Protein 8RTV (pdb70)

B-factor: mean 34.81, std 11.02, range [18.08, 108.69]

Secondary structure (DSSP, 8-state):
---EEE--GGG---HHHHHHHHHHT-SEEEEEETTTEEEEEE-SHHHHHHHHH-TTTEE-SGGG-HHHHTT-S-TT-HHHHHT-S-SGGG--THHHHHHHHHHHGGGSHHHHHHHHHHHHHHHHHHHHHHHT--S-EEHIIIIITHHHHHHHHHHHT--GGGHHHHHHHHHHHHHS--TTHHHHHHHHHHHHHHHHHHS--SSHHHHHHHHHHH-TTT--HHHHHHHHHHHHHHHSHHHHHHHHHHHHHHHTSHHHHHHHHTTSS-HHHHHHHHHHHT-SB--EEEEEESS-EEETTEEEPTT-EEEE-HHHHTT-TTTSSSTTS--TTSS-----TT--GGGS-TTHHHHHHHHHHHHHHHHHH-TT-EE-S--PBPS-SSB--BS--EEES--/---EEE--GGG---HHHHHHHHHHT-SEEEEEETTTEEEEEE-SHHHHHHHHH-TTTEE-SGGG-HHHHTTSS-TTSHHHHHT-S-SGGG--THHHHHHHHHHGGGGSHHHHHHTHHHHHHHHHHHHHHHHT--SEEEHIIIIITHHHHHHHHHHHT--GGGHHHHHHHHHHHHHS--TTHHHHHHHHHHHHHHHHHHS--SSHHHHHHHHHHH-TTTS-HHHHHHHHHHHHHHHSHHHHHHHHHHHHHHHTSHHHHHHHHTTSS-HHHHHHHHHHHT-SB--EEEEEESS-EEETTEEEPTT-EEEE-HHHHTT-TTTSSSTTS--TTSS----STT--GGGS-TTHHHHHHHHHHHHHHHHHH-TT-EE-S--PBPS-SSB--BS--EEES--

Structure (mmCIF, N/CA/C/O backbone):
data_8RTV
#
_entry.id   8RTV
#
_cell.length_a   62.334
_cell.length_b   97.176
_cell.length_c   135.688
_cell.angle_alpha   90
_cell.angle_beta   90
_cell.angle_gamma   90
#
_symmetry.space_group_name_H-M   'P 21 21 21'
#
loop_
_entity.id
_entity.type
_entity.pdbx_description
1 polymer 'Cytochrome P450-family protein'
2 non-polymer 'PROTOPORPHYRIN IX CONTAINING FE'
3 non-polymer 4-PHENYL-1H-IMIDAZOLE
4 water water
#
loop_
_atom_site.group_PDB
_atom_site.id
_atom_site.type_symbol
_atom_site.label_atom_id
_atom_site.label_alt_id
_atom_site.label_comp_id
_atom_site.label_asym_id
_atom_site.label_entity_id
_atom_site.label_seq_id
_atom_site.pdbx_PDB_ins_code
_atom_site.Cartn_x
_atom_site.Cartn_y
_atom_site.Cartn_z
_atom_site.occupancy
_atom_site.B_iso_or_equiv
_atom_site.auth_seq_id
_atom_site.auth_comp_id
_atom_site.auth_asym_id
_atom_site.auth_atom_id
_atom_site.pdbx_PDB_model_num
ATOM 1 N N . ARG A 1 1 ? -13.77 28.394 -30.747 1 52.961 1 ARG A N 1
ATOM 2 C CA . ARG A 1 1 ? -13.052 28.33 -29.443 1 57.217 1 ARG A CA 1
ATOM 3 C C . ARG A 1 1 ? -13.299 26.986 -28.753 1 51.97 1 ARG A C 1
ATOM 4 O O . ARG A 1 1 ? -14.445 26.603 -28.543 1 46.021 1 ARG A O 1
ATOM 27 N N . PRO A 1 2 ? -12.243 26.271 -28.293 1 43.027 2 PRO A N 1
ATOM 28 C CA . PRO A 1 2 ? -12.41 24.954 -27.668 1 40.167 2 PRO A CA 1
ATOM 29 C C . PRO A 1 2 ? -13.089 25.056 -26.31 1 37.559 2 PRO A C 1
ATOM 30 O O . PRO A 1 2 ? -12.989 26.092 -25.656 1 36.847 2 PRO A O 1
ATOM 41 N N . HIS A 1 3 ? -13.732 23.953 -25.904 1 38.064 3 HIS A N 1
ATOM 42 C CA . HIS A 1 3 ? -14.276 23.778 -24.57 1 37.821 3 HIS A CA 1
ATOM 43 C C . HIS A 1 3 ? -13.111 23.534 -23.615 1 42.294 3 HIS A C 1
ATOM 44 O O . HIS A 1 3 ? -11.991 23.273 -24.069 1 42.468 3 HIS A O 1
ATOM 59 N N . THR A 1 4 ? -13.374 23.586 -22.299 1 38.635 4 THR A N 1
ATOM 60 C CA . THR A 1 4 ? -12.359 23.228 -21.321 1 40.991 4 THR A CA 1
ATOM 61 C C . THR A 1 4 ? -12.892 22.138 -20.398 1 39.164 4 THR A C 1
ATOM 62 O O . THR A 1 4 ? -14.046 22.155 -19.984 1 38.103 4 THR A O 1
ATOM 73 N N . VAL A 1 5 ? -12.017 21.177 -20.091 1 39.732 5 VAL A N 1
ATOM 74 C CA . VAL A 1 5 ? -12.311 20.16 -19.096 1 37.014 5 VAL A CA 1
ATOM 75 C C . VAL A 1 5 ? -11.343 20.341 -17.938 1 38.447 5 VAL A C 1
ATOM 76 O O . VAL A 1 5 ? -10.145 20.197 -18.153 1 38.761 5 VAL A O 1
ATOM 89 N N . TYR A 1 6 ? -11.878 20.613 -16.732 1 39.777 6 TYR A N 1
ATOM 90 C CA . TYR A 1 6 ? -11.079 20.727 -15.522 1 40.914 6 TYR A CA 1
ATOM 91 C C . TYR A 1 6 ? -10.928 19.371 -14.845 1 35.127 6 TYR A C 1
ATOM 92 O O . TYR A 1 6 ? -11.91 18.741 -14.474 1 36.789 6 TYR A O 1
ATOM 110 N N . LEU A 1 7 ? -9.689 18.951 -14.628 1 34.115 7 LEU A N 1
ATOM 111 C CA . LEU A 1 7 ? -9.437 17.668 -13.985 1 43.099 7 LEU A CA 1
ATOM 112 C C . LEU A 1 7 ? -8.662 17.89 -12.69 1 48.271 7 LEU A C 1
ATOM 113 O O . LEU A 1 7 ? -7.688 18.65 -12.674 1 47.438 7 LEU A O 1
ATOM 129 N N . ASP A 1 8 ? -9.076 17.189 -11.623 1 45.666 8 ASP A N 1
ATOM 130 C CA . ASP A 1 8 ? -8.352 17.2 -10.36 1 49.286 8 ASP A CA 1
ATOM 131 C C . ASP A 1 8 ? -8.48 15.816 -9.717 1 53.689 8 ASP A C 1
ATOM 132 O O . ASP A 1 8 ? -9.461 15.558 -9.022 1 47.975 8 ASP A O 1
ATOM 141 N N . PRO A 1 9 ? -7.489 14.905 -9.889 1 51.98 9 PRO A N 1
ATOM 142 C CA . PRO A 1 9 ? -7.594 13.539 -9.352 1 50.056 9 PRO A CA 1
ATOM 143 C C . PRO A 1 9 ? -7.652 13.428 -7.825 1 52.451 9 PRO A C 1
ATOM 144 O O . PRO A 1 9 ? -8.156 12.432 -7.299 1 42.753 9 PRO A O 1
ATOM 155 N N . ALA A 1 10 ? -7.15 14.466 -7.127 1 54.726 10 ALA A N 1
ATOM 156 C CA . ALA A 1 10 ? -7.244 14.553 -5.682 1 51.706 10 ALA A CA 1
ATOM 157 C C . ALA A 1 10 ? -8.712 14.638 -5.247 1 51.879 10 ALA A C 1
ATOM 158 O O . ALA A 1 10 ? -9.054 14.109 -4.199 1 54.601 10 ALA A O 1
ATOM 165 N N . LYS A 1 11 ? -9.596 15.244 -6.057 1 51.421 11 LYS A N 1
ATOM 166 C CA . LYS A 1 11 ? -11.028 15.234 -5.769 1 56.735 11 LYS A CA 1
ATOM 167 C C . LYS A 1 11 ? -11.745 14.014 -6.366 1 52.764 11 LYS A C 1
ATOM 168 O O . LYS A 1 11 ? -12.938 14.105 -6.623 1 61.1 11 LYS A O 1
ATOM 187 N N . GLY A 1 12 ? -11.059 12.876 -6.538 1 42.748 12 GLY A N 1
ATOM 188 C CA . GLY A 1 12 ? -11.699 11.621 -6.889 1 40.659 12 GLY A CA 1
ATOM 189 C C . GLY A 1 12 ? -11.736 11.425 -8.402 1 42.903 12 GLY A C 1
ATOM 190 O O . GLY A 1 12 ? -12.2 12.3 -9.122 1 53.73 12 GLY A O 1
ATOM 194 N N . VAL A 1 13 ? -11.279 10.254 -8.87 1 36.288 13 VAL A N 1
ATOM 195 C CA . VAL A 1 13 ? -11.176 9.961 -10.288 1 35.731 13 VAL A CA 1
ATOM 196 C C . VAL A 1 13 ? -12.389 9.125 -10.716 1 33.964 13 VAL A C 1
ATOM 197 O O . VAL A 1 13 ? -12.841 8.249 -9.979 1 31.764 13 VAL A O 1
ATOM 210 N N . ASP A 1 14 ? -12.926 9.459 -11.897 1 27.761 14 ASP A N 1
ATOM 211 C CA . ASP A 1 14 ? -13.988 8.717 -12.545 1 30.121 14 ASP A CA 1
ATOM 212 C C . ASP A 1 14 ? -13.685 8.643 -14.042 1 27.123 14 ASP A C 1
ATOM 213 O O . ASP A 1 14 ? -14.141 9.473 -14.841 1 23.337 14 ASP A O 1
ATOM 222 N N . ILE A 1 15 ? -12.925 7.607 -14.413 1 23.257 15 ILE A N 1
ATOM 223 C CA . ILE A 1 15 ? -12.515 7.44 -15.801 1 25.532 15 ILE A CA 1
ATOM 224 C C . ILE A 1 15 ? -13.727 7.376 -16.741 1 24.816 15 ILE A C 1
ATOM 225 O O . ILE A 1 15 ? -13.722 8.07 -17.739 1 23.388 15 ILE A O 1
ATOM 241 N N . PRO A 1 16 ? -14.784 6.557 -16.494 1 24.077 16 PRO A N 1
ATOM 242 C CA . PRO A 1 16 ? -15.951 6.538 -17.374 1 24.164 16 PRO A CA 1
ATOM 243 C C . PRO A 1 16 ? -16.515 7.918 -17.678 1 25.782 16 PRO A C 1
ATOM 244 O O . PRO A 1 16 ? -16.743 8.226 -18.867 1 23.764 16 PRO A O 1
ATOM 255 N N . ALA A 1 17 ? -16.707 8.736 -16.619 1 24.732 17 ALA A N 1
ATOM 256 C CA . ALA A 1 17 ? -17.201 10.1 -16.787 1 26.071 17 ALA A CA 1
ATOM 257 C C . ALA A 1 17 ? -16.185 10.946 -17.576 1 27.483 17 ALA A C 1
ATOM 258 O O . ALA A 1 17 ? -16.529 11.729 -18.478 1 23.326 17 ALA A O 1
ATOM 265 N N . GLN A 1 18 ? -14.909 10.775 -17.233 1 25.573 18 GLN A N 1
ATOM 266 C CA . GLN A 1 18 ? -13.843 11.583 -17.808 1 26.387 18 GLN A CA 1
ATOM 267 C C . GLN A 1 18 ? -13.773 11.32 -19.313 1 28.437 18 GLN A C 1
ATOM 268 O O . GLN A 1 18 ? -13.66 12.261 -20.105 1 27.064 18 GLN A O 1
ATOM 282 N N . ARG A 1 19 ? -13.876 10.028 -19.702 1 30.68 19 ARG A N 1
ATOM 283 C CA . ARG A 1 19 ? -13.826 9.659 -21.101 1 29.212 19 ARG A CA 1
ATOM 284 C C . ARG A 1 19 ? -15.01 10.268 -21.837 1 28.895 19 ARG A C 1
ATOM 285 O O . ARG A 1 19 ? -14.835 10.749 -22.936 1 30.314 19 ARG A O 1
ATOM 306 N N . ARG A 1 20 ? -16.21 10.182 -21.263 1 31.991 20 ARG A N 1
ATOM 307 C CA . ARG A 1 20 ? -17.402 10.748 -21.873 1 32.184 20 ARG A CA 1
ATOM 308 C C . ARG A 1 20 ? -17.218 12.249 -22.085 1 34.544 20 ARG A C 1
ATOM 309 O O . ARG A 1 20 ? -17.513 12.753 -23.171 1 31.009 20 ARG A O 1
ATOM 330 N N . GLU A 1 21 ? -16.75 12.973 -21.057 1 32.984 21 GLU A N 1
ATOM 331 C CA . GLU A 1 21 ? -16.616 14.418 -21.166 1 35.549 21 GLU A CA 1
ATOM 332 C C . GLU A 1 21 ? -15.605 14.802 -22.264 1 30.362 21 GLU A C 1
ATOM 333 O O . GLU A 1 21 ? -15.849 15.713 -23.055 1 28.941 21 GLU A O 1
ATOM 345 N N . LEU A 1 22 ? -14.457 14.128 -22.272 1 25.992 22 LEU A N 1
ATOM 346 C CA . LEU A 1 22 ? -13.391 14.399 -23.229 1 28.491 22 LEU A CA 1
ATOM 347 C C . LEU A 1 22 ? -13.884 14.164 -24.659 1 27.886 22 LEU A C 1
ATOM 348 O O . LEU A 1 22 ? -13.64 14.993 -25.54 1 25.831 22 LEU A O 1
ATOM 364 N N . LEU A 1 23 ? -14.612 13.045 -24.873 1 26.221 23 LEU A N 1
ATOM 365 C CA . LEU A 1 23 ? -15.115 12.714 -26.192 1 28.75 23 LEU A CA 1
ATOM 366 C C . LEU A 1 23 ? -16.165 13.742 -26.617 1 31.683 23 LEU A C 1
ATOM 367 O O . LEU A 1 23 ? -16.081 14.31 -27.709 1 31.273 23 LEU A O 1
ATOM 383 N N . ASP A 1 24 ? -17.149 13.972 -25.735 1 34.131 24 ASP A N 1
ATOM 384 C CA . ASP A 1 24 ? -18.271 14.848 -26.022 1 34.907 24 ASP A CA 1
ATOM 385 C C . ASP A 1 24 ? -17.787 16.253 -26.363 1 35.699 24 ASP A C 1
ATOM 386 O O . ASP A 1 24 ? -18.375 16.879 -27.239 1 38.997 24 ASP A O 1
ATOM 395 N N . LYS A 1 25 ? -16.71 16.741 -25.74 1 31.745 25 LYS A N 1
ATOM 396 C CA . LYS A 1 25 ? -16.341 18.135 -25.96 1 34.364 25 LYS A CA 1
ATOM 397 C C . LYS A 1 25 ? -15.587 18.369 -27.278 1 42.514 25 LYS A C 1
ATOM 398 O O . LYS A 1 25 ? -14.665 19.167 -27.303 1 38.22 25 LYS A O 1
ATOM 417 N N . GLY A 1 26 ? -16.15 17.837 -28.392 1 57.044 26 GLY A N 1
ATOM 418 C CA . GLY A 1 26 ? -15.611 17.908 -29.752 1 42.532 26 GLY A CA 1
ATOM 419 C C . GLY A 1 26 ? -14.268 17.209 -29.747 1 42.212 26 GLY A C 1
ATOM 420 O O . GLY A 1 26 ? -13.796 16.845 -28.659 1 44.937 26 GLY A O 1
ATOM 424 N N . PRO A 1 27 ? -13.633 17.008 -30.917 1 36.614 27 PRO A N 1
ATOM 425 C CA . PRO A 1 27 ? -12.343 16.309 -30.977 1 35.928 27 PRO A CA 1
ATOM 426 C C . PRO A 1 27 ? -11.165 17.066 -30.354 1 31.227 27 PRO A C 1
ATOM 427 O O . PRO A 1 27 ? -10.19 16.448 -29.893 1 32.116 27 PRO A O 1
ATOM 438 N N . VAL A 1 28 ? -11.238 18.4 -30.378 1 26.682 28 VAL A N 1
ATOM 439 C CA . VAL A 1 28 ? -10.137 19.224 -29.885 1 30.947 28 VAL A CA 1
ATOM 440 C C . VAL A 1 28 ? -10.639 19.968 -28.658 1 28.771 28 VAL A C 1
ATOM 441 O O . VAL A 1 28 ? -11.554 20.766 -28.774 1 31.414 28 VAL A O 1
ATOM 454 N N . VAL A 1 29 ? -10.037 19.704 -27.5 1 27.577 29 VAL A N 1
ATOM 455 C CA . VAL A 1 29 ? -10.501 20.302 -26.262 1 32.982 29 VAL A CA 1
ATOM 456 C C . VAL A 1 29 ? -9.301 20.771 -25.443 1 30.388 29 VAL A C 1
ATOM 457 O O . VAL A 1 29 ? -8.18 20.277 -25.597 1 35.338 29 VAL A O 1
ATOM 470 N N . ARG A 1 30 ? -9.546 21.733 -24.554 1 30.239 30 ARG A N 1
ATOM 471 C CA . ARG A 1 30 ? -8.54 22.141 -23.578 1 30.373 30 ARG A CA 1
ATOM 472 C C . ARG A 1 30 ? -8.743 21.337 -22.283 1 28.851 30 ARG A C 1
ATOM 473 O O . ARG A 1 30 ? -9.877 21.091 -21.851 1 28.831 30 ARG A O 1
ATOM 494 N N . VAL A 1 31 ? -7.629 20.912 -21.685 1 26.955 31 VAL A N 1
ATOM 495 C CA . VAL A 1 31 ? -7.663 20.227 -20.4 1 29.806 31 VAL A CA 1
ATOM 496 C C . VAL A 1 31 ? -6.834 21.024 -19.384 1 32.767 31 VAL A C 1
ATOM 497 O O . VAL A 1 31 ? -5.632 21.171 -19.592 1 28.393 31 VAL A O 1
ATOM 510 N N . ALA A 1 32 ? -7.477 21.514 -18.303 1 32.307 32 ALA A N 1
ATOM 511 C CA . ALA A 1 32 ? -6.83 22.237 -17.208 1 31.589 32 ALA A CA 1
ATOM 512 C C . ALA A 1 32 ? -6.636 21.34 -15.982 1 34.79 32 ALA A C 1
ATOM 513 O O . ALA A 1 32 ? -7.552 20.649 -15.54 1 33.429 32 ALA A O 1
ATOM 520 N N . PHE A 1 33 ? -5.42 21.361 -15.432 1 31.005 33 PHE A N 1
ATOM 521 C CA . PHE A 1 33 ? -5.09 20.659 -14.209 1 30.731 33 PHE A CA 1
ATOM 522 C C . PHE A 1 33 ? -4.903 21.677 -13.082 1 35.493 33 PHE A C 1
ATOM 523 O O . PHE A 1 33 ? -4.779 22.868 -13.353 1 35.726 33 PHE A O 1
ATOM 540 N N . PRO A 1 34 ? -4.854 21.245 -11.799 1 36.731 34 PRO A N 1
ATOM 541 C CA . PRO A 1 34 ? -4.516 22.148 -10.697 1 44.086 34 PRO A CA 1
ATOM 542 C C . PRO A 1 34 ? -3.1 22.703 -10.849 1 42.706 34 PRO A C 1
ATOM 543 O O . PRO A 1 34 ? -2.195 22.043 -11.386 1 35.714 34 PRO A O 1
ATOM 554 N N . GLY A 1 35 ? -2.92 23.892 -10.276 1 42.031 35 GLY A N 1
ATOM 555 C CA . GLY A 1 35 ? -1.72 24.668 -10.483 1 38.73 35 GLY A CA 1
ATOM 556 C C . GLY A 1 35 ? -1.862 25.348 -11.83 1 43.817 35 GLY A C 1
ATOM 557 O O . GLY A 1 35 ? -2.972 25.576 -12.303 1 49.522 35 GLY A O 1
ATOM 561 N N . ASN A 1 36 ? -0.736 25.663 -12.447 1 44.33 36 ASN A N 1
ATOM 562 C CA . ASN A 1 36 ? -0.767 26.454 -13.658 1 48.439 36 ASN A CA 1
ATOM 563 C C . ASN A 1 36 ? -0.42 25.524 -14.827 1 51.601 36 ASN A C 1
ATOM 564 O O . ASN A 1 36 ? 0.751 25.45 -15.241 1 52.166 36 ASN A O 1
ATOM 575 N N . LEU A 1 37 ? -1.441 24.813 -15.337 1 41.47 37 LEU A N 1
ATOM 576 C CA . LEU A 1 37 ? -1.241 23.951 -16.49 1 35.992 37 LEU A CA 1
ATOM 577 C C . LEU A 1 37 ? -2.565 23.734 -17.209 1 32.887 37 LEU A C 1
ATOM 578 O O . LEU A 1 37 ? -3.489 23.119 -16.678 1 35.778 37 LEU A O 1
ATOM 594 N N . GLU A 1 38 ? -2.628 24.265 -18.432 1 33.352 38 GLU A N 1
ATOM 595 C CA . GLU A 1 38 ? -3.707 23.974 -19.352 1 33.773 38 GLU A CA 1
ATOM 596 C C . GLU A 1 38 ? -3.1 23.6 -20.7 1 31.028 38 GLU A C 1
ATOM 597 O O . GLU A 1 38 ? -2.177 24.251 -21.175 1 31.361 38 GLU A O 1
ATOM 609 N N . VAL A 1 39 ? -3.646 22.552 -21.33 1 31.404 39 VAL A N 1
ATOM 610 C CA . VAL A 1 39 ? -3.063 21.997 -22.546 1 26.527 39 VAL A CA 1
ATOM 611 C C . VAL A 1 39 ? -4.198 21.574 -23.463 1 25.276 39 VAL A C 1
ATOM 612 O O . VAL A 1 39 ? -5.354 21.814 -23.161 1 25.926 39 VAL A O 1
ATOM 625 N N . TRP A 1 40 ? -3.851 20.943 -24.589 1 26.47 40 TRP A N 1
ATOM 626 C CA . TRP A 1 40 ? -4.861 20.431 -25.492 1 27.162 40 TRP A CA 1
ATOM 627 C C . TRP A 1 40 ? -5.023 18.929 -25.296 1 25.192 40 TRP A C 1
ATOM 628 O O . TRP A 1 40 ? -4.164 18.294 -24.694 1 23.395 40 TRP A O 1
ATOM 649 N N . ALA A 1 41 ? -6.119 18.384 -25.838 1 27.444 41 ALA A N 1
ATOM 650 C CA . ALA A 1 41 ? -6.282 16.952 -25.997 1 26.39 41 ALA A CA 1
ATOM 651 C C . ALA A 1 41 ? -7.027 16.686 -27.302 1 26.68 41 ALA A C 1
ATOM 652 O O . ALA A 1 41 ? -7.914 17.459 -27.69 1 25.15 41 ALA A O 1
ATOM 659 N N . LEU A 1 42 ? -6.606 15.62 -27.999 1 26.84 42 LEU A N 1
ATOM 660 C CA . LEU A 1 42 ? -7.341 15.076 -29.136 1 27.564 42 LEU A CA 1
ATOM 661 C C . LEU A 1 42 ? -8.052 13.792 -28.7 1 24.706 42 LEU A C 1
ATOM 662 O O . LEU A 1 42 ? -7.408 12.876 -28.177 1 22.879 42 LEU A O 1
ATOM 678 N N . THR A 1 43 ? -9.374 13.725 -28.886 1 26.346 43 THR A N 1
ATOM 679 C CA . THR A 1 43 ? -10.187 12.759 -28.146 1 25.308 43 THR A CA 1
ATOM 680 C C . THR A 1 43 ? -11.17 11.978 -29.029 1 28.052 43 THR A C 1
ATOM 681 O O . THR A 1 43 ? -11.957 11.196 -28.475 1 29.01 43 THR A O 1
ATOM 692 N N . HIS A 1 44 ? -11.169 12.207 -30.353 1 26.26 44 HIS A N 1
ATOM 693 C CA . HIS A 1 44 ? -11.91 11.389 -31.316 1 25.52 44 HIS A CA 1
ATOM 694 C C . HIS A 1 44 ? -10.933 10.512 -32.096 1 27.072 44 HIS A C 1
ATOM 695 O O . HIS A 1 44 ? -9.785 10.897 -32.351 1 31.154 44 HIS A O 1
ATOM 710 N N . ASP A 1 45 ? -11.423 9.359 -32.55 1 27.435 45 ASP A N 1
ATOM 711 C CA . ASP A 1 45 ? -10.611 8.338 -33.211 1 26.269 45 ASP A CA 1
ATOM 712 C C . ASP A 1 45 ? -9.91 8.885 -34.46 1 24.753 45 ASP A C 1
ATOM 713 O O . ASP A 1 45 ? -8.697 8.705 -34.607 1 23.412 45 ASP A O 1
ATOM 722 N N . ALA A 1 46 ? -10.675 9.51 -35.378 1 24.726 46 ALA A N 1
ATOM 723 C CA . ALA A 1 46 ? -10.129 9.846 -36.694 1 29.201 46 ALA A CA 1
ATOM 724 C C . ALA A 1 46 ? -9.031 10.925 -36.595 1 28.268 46 ALA A C 1
ATOM 725 O O . ALA A 1 46 ? -7.908 10.724 -37.089 1 23.378 46 ALA A O 1
ATOM 732 N N . PRO A 1 47 ? -9.276 12.104 -35.968 1 26.494 47 PRO A N 1
ATOM 733 C CA . PRO A 1 47 ? -8.201 13.094 -35.803 1 29.592 47 PRO A CA 1
ATOM 734 C C . PRO A 1 47 ? -7.009 12.589 -34.978 1 28.575 47 PRO A C 1
ATOM 735 O O . PRO A 1 47 ? -5.856 12.912 -35.283 1 26.041 47 PRO A O 1
ATOM 746 N N . LEU A 1 48 ? -7.284 11.743 -33.974 1 23.322 48 LEU A N 1
ATOM 747 C CA . LEU A 1 48 ? -6.213 11.224 -33.133 1 24.041 48 LEU A CA 1
ATOM 748 C C . LEU A 1 48 ? -5.327 10.289 -33.942 1 25.877 48 LEU A C 1
ATOM 749 O O . LEU A 1 48 ? -4.092 10.441 -33.951 1 26.04 48 LEU A O 1
ATOM 765 N N . ARG A 1 49 ? -5.953 9.387 -34.702 1 25.319 49 ARG A N 1
ATOM 766 C CA . ARG A 1 49 ? -5.186 8.437 -35.487 1 26.43 49 ARG A CA 1
ATOM 767 C C . ARG A 1 49 ? -4.321 9.191 -36.482 1 30.415 49 ARG A C 1
ATOM 768 O O . ARG A 1 49 ? -3.206 8.785 -36.754 1 31.246 49 ARG A O 1
ATOM 789 N N . ASN A 1 50 ? -4.9 10.241 -37.072 1 30.009 50 ASN A N 1
ATOM 790 C CA . ASN A 1 50 ? -4.232 11.032 -38.092 1 34.745 50 ASN A CA 1
ATOM 791 C C . ASN A 1 50 ? -3.01 11.754 -37.502 1 29.268 50 ASN A C 1
ATOM 792 O O . ASN A 1 50 ? -1.92 11.736 -38.095 1 29.937 50 ASN A O 1
ATOM 803 N N . ALA A 1 51 ? -3.183 12.374 -36.328 1 27.67 51 ALA A N 1
ATOM 804 C CA . ALA A 1 51 ? -2.073 12.977 -35.609 1 24.772 51 ALA A CA 1
ATOM 805 C C . ALA A 1 51 ? -0.962 11.971 -35.34 1 25.736 51 ALA A C 1
ATOM 806 O O . ALA A 1 51 ? 0.216 12.283 -35.54 1 27.99 51 ALA A O 1
ATOM 813 N N . LEU A 1 52 ? -1.343 10.799 -34.839 1 26.277 52 LEU A N 1
ATOM 814 C CA . LEU A 1 52 ? -0.379 9.782 -34.387 1 28.461 52 LEU A CA 1
ATOM 815 C C . LEU A 1 52 ? 0.432 9.18 -35.536 1 25.315 52 LEU A C 1
ATOM 816 O O . LEU A 1 52 ? 1.529 8.672 -35.325 1 22.128 52 LEU A O 1
ATOM 832 N N . ALA A 1 53 ? -0.124 9.217 -36.75 1 28.972 53 ALA A N 1
ATOM 833 C CA . ALA A 1 53 ? 0.542 8.718 -37.948 1 33.636 53 ALA A CA 1
ATOM 834 C C . ALA A 1 53 ? 1.419 9.788 -38.596 1 36.09 53 ALA A C 1
ATOM 835 O O . ALA A 1 53 ? 2.218 9.441 -39.461 1 36.226 53 ALA A O 1
ATOM 842 N N . ASP A 1 54 ? 1.259 11.059 -38.206 1 31.3 54 ASP A N 1
ATOM 843 C CA . ASP A 1 54 ? 1.945 12.14 -38.898 1 34.919 54 ASP A CA 1
ATOM 844 C C . ASP A 1 54 ? 3.012 12.758 -37.988 1 32.988 54 ASP A C 1
ATOM 845 O O . ASP A 1 54 ? 2.767 13.76 -37.311 1 31.044 54 ASP A O 1
ATOM 854 N N . GLU A 1 55 ? 4.216 12.195 -37.99 1 31.563 55 GLU A N 1
ATOM 855 C CA . GLU A 1 55 ? 5.17 12.606 -36.98 1 35.216 55 GLU A CA 1
ATOM 856 C C . GLU A 1 55 ? 5.924 13.871 -37.383 1 33.611 55 GLU A C 1
ATOM 857 O O . GLU A 1 55 ? 6.506 14.525 -36.521 1 34.296 55 GLU A O 1
ATOM 869 N N . SER A 1 56 ? 5.858 14.275 -38.654 1 31.572 56 SER A N 1
ATOM 870 C CA . SER A 1 56 ? 6.43 15.56 -39.032 1 31.807 56 SER A CA 1
ATOM 871 C C . SER A 1 56 ? 5.577 16.725 -38.508 1 30.632 56 SER A C 1
ATOM 872 O O . SER A 1 56 ? 6.091 17.825 -38.347 1 29.093 56 SER A O 1
ATOM 880 N N . VAL A 1 57 ? 4.289 16.496 -38.222 1 24.985 57 VAL A N 1
ATOM 881 C CA . VAL A 1 57 ? 3.396 17.554 -37.748 1 26.525 57 VAL A CA 1
ATOM 882 C C . VAL A 1 57 ? 3.182 17.45 -36.238 1 26.034 57 VAL A C 1
ATOM 883 O O . VAL A 1 57 ? 3.124 18.478 -35.546 1 30.274 57 VAL A O 1
ATOM 896 N N . PHE A 1 58 ? 3.096 16.213 -35.73 1 26.841 58 PHE A N 1
ATOM 897 C CA . PHE A 1 58 ? 2.928 15.955 -34.303 1 23.781 58 PHE A CA 1
ATOM 898 C C . PHE A 1 58 ? 4.131 15.168 -33.803 1 25.367 58 PHE A C 1
ATOM 899 O O . PHE A 1 58 ? 4.193 13.943 -33.932 1 26.341 58 PHE A O 1
ATOM 916 N N . VAL A 1 59 ? 5.105 15.918 -33.258 1 26.189 59 VAL A N 1
ATOM 917 C CA . VAL A 1 59 ? 6.393 15.386 -32.855 1 23.679 59 VAL A CA 1
ATOM 918 C C . VAL A 1 59 ? 6.376 15.046 -31.359 1 25.432 59 VAL A C 1
ATOM 919 O O . VAL A 1 59 ? 5.596 15.606 -30.569 1 22.564 59 VAL A O 1
ATOM 932 N N . ARG A 1 60 ? 7.255 14.11 -30.972 1 24.394 60 ARG A N 1
ATOM 933 C CA . ARG A 1 60 ? 7.496 13.817 -29.564 1 25.95 60 ARG A CA 1
ATOM 934 C C . ARG A 1 60 ? 8.654 14.683 -29.053 1 27.624 60 ARG A C 1
ATOM 935 O O . ARG A 1 60 ? 9.37 15.257 -29.86 1 24.948 60 ARG A O 1
ATOM 956 N N . GLY A 1 61 ? 8.78 14.815 -27.717 1 26.688 61 GLY A N 1
ATOM 957 C CA . GLY A 1 61 ? 9.982 15.343 -27.092 1 27.265 61 GLY A CA 1
ATOM 958 C C . GLY A 1 61 ? 9.796 16.764 -26.583 1 26.783 61 GLY A C 1
ATOM 959 O O . GLY A 1 61 ? 9.529 17.693 -27.364 1 25.421 61 GLY A O 1
ATOM 963 N N . TRP A 1 62 ? 9.997 16.92 -25.263 1 25.089 62 TRP A N 1
ATOM 964 C CA . TRP A 1 62 ? 9.735 18.152 -24.534 1 24.55 62 TRP A CA 1
ATOM 965 C C . TRP A 1 62 ? 10.489 19.362 -25.106 1 22.673 62 TRP A C 1
ATOM 966 O O . TRP A 1 62 ? 9.98 20.483 -24.983 1 23.313 62 TRP A O 1
ATOM 987 N N . ARG A 1 63 ? 11.651 19.159 -25.766 1 25.788 63 ARG A N 1
ATOM 988 C CA . ARG A 1 63 ? 12.355 20.317 -26.309 1 24.817 63 ARG A CA 1
ATOM 989 C C . ARG A 1 63 ? 11.528 20.955 -27.422 1 27.506 63 ARG A C 1
ATOM 990 O O . ARG A 1 63 ? 11.815 22.076 -27.82 1 21.768 63 ARG A O 1
ATOM 1011 N N . ASN A 1 64 ? 10.478 20.26 -27.893 1 26.16 64 ASN A N 1
ATOM 1012 C CA . ASN A 1 64 ? 9.578 20.813 -28.897 1 28.306 64 ASN A CA 1
ATOM 1013 C C . ASN A 1 64 ? 8.404 21.58 -28.269 1 25.706 64 ASN A C 1
ATOM 1014 O O . ASN A 1 64 ? 7.521 22.025 -28.98 1 30.279 64 ASN A O 1
ATOM 1025 N N . TRP A 1 65 ? 8.402 21.787 -26.953 1 29.68 65 TRP A N 1
ATOM 1026 C CA . TRP A 1 65 ? 7.263 22.403 -26.302 1 28.174 65 TRP A CA 1
ATOM 1027 C C . TRP A 1 65 ? 7.534 23.878 -26.059 1 34.419 65 TRP A C 1
ATOM 1028 O O . TRP A 1 65 ? 8.233 24.233 -25.126 1 31.75 65 TRP A O 1
ATOM 1049 N N . ARG A 1 66 ? 6.93 24.727 -26.899 1 38.589 66 ARG A N 1
ATOM 1050 C CA . ARG A 1 66 ? 7.235 26.143 -26.928 1 50.435 66 ARG A CA 1
ATOM 1051 C C . ARG A 1 66 ? 6.792 26.777 -25.625 1 41.034 66 ARG A C 1
ATOM 1052 O O . ARG A 1 66 ? 7.511 27.601 -25.068 1 32.347 66 ARG A O 1
ATOM 1073 N N . ALA A 1 67 ? 5.574 26.431 -25.201 1 32.95 67 ALA A N 1
ATOM 1074 C CA . ALA A 1 67 ? 4.959 27.041 -24.043 1 32.567 67 ALA A CA 1
ATOM 1075 C C . ALA A 1 67 ? 5.763 26.709 -22.791 1 35.005 67 ALA A C 1
ATOM 1076 O O . ALA A 1 67 ? 5.768 27.495 -21.821 1 36.708 67 ALA A O 1
ATOM 1083 N N . LEU A 1 68 ? 6.442 25.551 -22.817 1 29.606 68 LEU A N 1
ATOM 1084 C CA . LEU A 1 68 ? 7.268 25.152 -21.693 1 33.335 68 LEU A CA 1
ATOM 1085 C C . LEU A 1 68 ? 8.359 26.199 -21.526 1 36.144 68 LEU A C 1
ATOM 1086 O O . LEU A 1 68 ? 8.418 26.82 -20.479 1 33.067 68 LEU A O 1
ATOM 1102 N N . MET A 1 69 ? 9.131 26.462 -22.575 1 37.838 69 MET A N 1
ATOM 1103 C CA . MET A 1 69 ? 10.25 27.393 -22.497 1 40.704 69 MET A CA 1
ATOM 1104 C C . MET A 1 69 ? 9.814 28.862 -22.484 1 46.49 69 MET A C 1
ATOM 1105 O O . MET A 1 69 ? 10.567 29.734 -22.032 1 51.051 69 MET A O 1
ATOM 1119 N N . ALA A 1 70 ? 8.628 29.151 -23.024 1 39.058 70 ALA A N 1
ATOM 1120 C CA . ALA A 1 70 ? 8.026 30.466 -22.875 1 42.32 70 ALA A CA 1
ATOM 1121 C C . ALA A 1 70 ? 7.549 30.736 -21.445 1 44.768 70 ALA A C 1
ATOM 1122 O O . ALA A 1 70 ? 6.806 31.691 -21.252 1 39.347 70 ALA A O 1
ATOM 1129 N N . GLY A 1 71 ? 7.871 29.849 -20.48 1 45.466 71 GLY A N 1
ATOM 1130 C CA . GLY A 1 71 ? 7.459 29.968 -19.09 1 43.036 71 GLY A CA 1
ATOM 1131 C C . GLY A 1 71 ? 5.952 30.147 -18.878 1 47.908 71 GLY A C 1
ATOM 1132 O O . GLY A 1 71 ? 5.566 30.756 -17.882 1 59.94 71 GLY A O 1
ATOM 1136 N N . GLU A 1 72 ? 5.104 29.608 -19.76 1 47.036 72 GLU A N 1
ATOM 1137 C CA . GLU A 1 72 ? 3.664 29.816 -19.69 1 47.967 72 GLU A CA 1
ATOM 1138 C C . GLU A 1 72 ? 2.959 28.773 -18.813 1 56.98 72 GLU A C 1
ATOM 1139 O O . GLU A 1 72 ? 1.744 28.855 -18.593 1 59.142 72 GLU A O 1
ATOM 1151 N N . VAL A 1 73 ? 3.701 27.75 -18.378 1 54.585 73 VAL A N 1
ATOM 1152 C CA . VAL A 1 73 ? 3.151 26.648 -17.592 1 57.09 73 VAL A CA 1
ATOM 1153 C C . VAL A 1 73 ? 4.121 26.438 -16.434 1 60.704 73 VAL A C 1
ATOM 1154 O O . VAL A 1 73 ? 5.312 26.725 -16.609 1 60.632 73 VAL A O 1
ATOM 1167 N N . ASP A 1 74 ? 3.634 25.881 -15.308 1 56.862 74 ASP A N 1
ATOM 1168 C CA . ASP A 1 74 ? 4.509 25.542 -14.189 1 59.779 74 ASP A CA 1
ATOM 1169 C C . ASP A 1 74 ? 5.405 24.342 -14.527 1 57.384 74 ASP A C 1
ATOM 1170 O O . ASP A 1 74 ? 4.954 23.194 -14.59 1 46.962 74 ASP A O 1
ATOM 1179 N N . PRO A 1 75 ? 6.73 24.544 -14.697 1 46.242 75 PRO A N 1
ATOM 1180 C CA . PRO A 1 75 ? 7.641 23.4 -14.863 1 44.164 75 PRO A CA 1
ATOM 1181 C C . PRO A 1 75 ? 7.837 22.82 -13.458 1 50.049 75 PRO A C 1
ATOM 1182 O O . PRO A 1 75 ? 7.754 23.566 -12.482 1 57.702 75 PRO A O 1
ATOM 1193 N N . THR A 1 76 ? 8.134 21.514 -13.347 1 53.879 76 THR A N 1
ATOM 1194 C CA . THR A 1 76 ? 8.06 20.744 -12.099 1 41.191 76 THR A CA 1
ATOM 1195 C C . THR A 1 76 ? 6.62 20.293 -11.836 1 34.86 76 THR A C 1
ATOM 1196 O O . THR A 1 76 ? 6.42 19.388 -11.014 1 31.533 76 THR A O 1
ATOM 1207 N N . HIS A 1 77 ? 5.644 20.905 -12.523 1 29.238 77 HIS A N 1
ATOM 1208 C CA . HIS A 1 77 ? 4.306 20.353 -12.519 1 30.127 77 HIS A CA 1
ATOM 1209 C C . HIS A 1 77 ? 4.435 18.896 -12.95 1 30.36 77 HIS A C 1
ATOM 1210 O O . HIS A 1 77 ? 5.115 18.616 -13.936 1 26.471 77 HIS A O 1
ATOM 1225 N N . PRO A 1 78 ? 3.881 17.93 -12.176 1 32.847 78 PRO A N 1
ATOM 1226 C CA . PRO A 1 78 ? 3.98 16.505 -12.508 1 34.694 78 PRO A CA 1
ATOM 1227 C C . PRO A 1 78 ? 3.538 16.136 -13.919 1 32.874 78 PRO A C 1
ATOM 1228 O O . PRO A 1 78 ? 4.141 15.266 -14.539 1 37.115 78 PRO A O 1
ATOM 1239 N N . VAL A 1 79 ? 2.477 16.774 -14.417 1 31.966 79 VAL A N 1
ATOM 1240 C CA . VAL A 1 79 ? 2.016 16.492 -15.768 1 32.139 79 VAL A CA 1
ATOM 1241 C C . VAL A 1 79 ? 3.032 17.028 -16.776 1 32.559 79 VAL A C 1
ATOM 1242 O O . VAL A 1 79 ? 3.314 16.353 -17.77 1 36.38 79 VAL A O 1
ATOM 1255 N N . ALA A 1 80 ? 3.625 18.2 -16.507 1 29.671 80 ALA A N 1
ATOM 1256 C CA . ALA A 1 80 ? 4.603 18.757 -17.445 1 28.528 80 ALA A CA 1
ATOM 1257 C C . ALA A 1 80 ? 5.868 17.9 -17.447 1 26.739 80 ALA A C 1
ATOM 1258 O O . ALA A 1 80 ? 6.595 17.85 -18.435 1 27.668 80 ALA A O 1
ATOM 1265 N N . ASN A 1 81 ? 6.089 17.19 -16.335 1 28.273 81 ASN A N 1
ATOM 1266 C CA . ASN A 1 81 ? 7.316 16.467 -16.096 1 32.214 81 ASN A CA 1
ATOM 1267 C C . ASN A 1 81 ? 7.23 15.007 -16.535 1 30.11 81 ASN A C 1
ATOM 1268 O O . ASN A 1 81 ? 8.271 14.37 -16.697 1 31.361 81 ASN A O 1
ATOM 1279 N N . MET A 1 82 ? 6.003 14.49 -16.729 1 29.23 82 MET A N 1
ATOM 1280 C CA . MET A 1 82 ? 5.817 13.053 -16.875 1 27.818 82 MET A CA 1
ATOM 1281 C C . MET A 1 82 ? 6.619 12.526 -18.065 1 24.932 82 MET A C 1
ATOM 1282 O O . MET A 1 82 ? 7.337 11.538 -17.913 1 26.676 82 MET A O 1
ATOM 1296 N N . LEU A 1 83 ? 6.512 13.162 -19.24 1 23.865 83 LEU A N 1
ATOM 1297 C CA . LEU A 1 83 ? 7.278 12.715 -20.403 1 25.677 83 LEU A CA 1
ATOM 1298 C C . LEU A 1 83 ? 8.402 13.707 -20.733 1 24.795 83 LEU A C 1
ATOM 1299 O O . LEU A 1 83 ? 8.935 13.742 -21.857 1 27.997 83 LEU A O 1
ATOM 1315 N N . ARG A 1 84 ? 8.847 14.441 -19.717 1 25.021 84 ARG A N 1
ATOM 1316 C CA . ARG A 1 84 ? 10.047 15.27 -19.846 1 25.946 84 ARG A CA 1
ATOM 1317 C C . ARG A 1 84 ? 11.269 14.384 -19.682 1 25.498 84 ARG A C 1
ATOM 1318 O O . ARG A 1 84 ? 11.9 14.41 -18.631 1 33.643 84 ARG A O 1
ATOM 1339 N N . VAL A 1 85 ? 11.537 13.537 -20.689 1 27.249 85 VAL A N 1
ATOM 1340 C CA . VAL A 1 85 ? 12.464 12.423 -20.561 1 28.597 85 VAL A CA 1
ATOM 1341 C C . VAL A 1 85 ? 13.226 12.271 -21.87 1 28.441 85 VAL A C 1
ATOM 1342 O O . VAL A 1 85 ? 12.979 13.031 -22.797 1 28.153 85 VAL A O 1
ATOM 1355 N N . GLU A 1 86 ? 14.103 11.243 -21.961 1 29.1 86 GLU A N 1
ATOM 1356 C CA . GLU A 1 86 ? 15.021 11.082 -23.08 1 31.261 86 GLU A CA 1
ATOM 1357 C C . GLU A 1 86 ? 14.901 9.685 -23.695 1 29.457 86 GLU A C 1
ATOM 1358 O O . GLU A 1 86 ? 15.769 9.236 -24.438 1 38.708 86 GLU A O 1
ATOM 1370 N N . SER A 1 87 ? 13.802 8.987 -23.426 1 28.185 87 SER A N 1
ATOM 1371 C CA . SER A 1 87 ? 13.618 7.636 -23.93 1 27.738 87 SER A CA 1
ATOM 1372 C C . SER A 1 87 ? 13.024 7.69 -25.328 1 26.686 87 SER A C 1
ATOM 1373 O O . SER A 1 87 ? 12.653 8.756 -25.788 1 29.541 87 SER A O 1
ATOM 1381 N N . MET A 1 88 ? 12.864 6.516 -25.955 1 25.238 88 MET A N 1
ATOM 1382 C CA . MET A 1 88 ? 12.356 6.443 -27.308 1 28.013 88 MET A CA 1
ATOM 13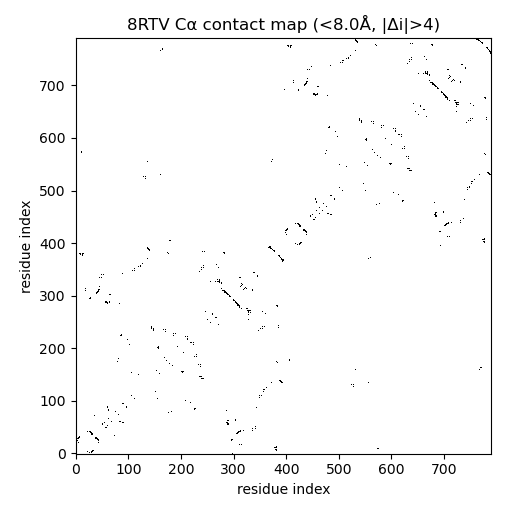83 C C . MET A 1 88 ? 10.996 7.136 -27.46 1 28.614 88 MET A C 1
ATOM 1384 O O . MET A 1 88 ? 10.732 7.691 -28.523 1 30.999 88 MET A O 1
ATOM 1398 N N . LEU A 1 89 ? 10.15 7.109 -26.424 1 25.413 89 LEU A N 1
ATOM 1399 C CA . LEU A 1 89 ? 8.777 7.563 -26.55 1 26.121 89 LEU A CA 1
ATOM 1400 C C . LEU A 1 89 ? 8.732 9.081 -26.556 1 28.425 89 LEU A C 1
ATOM 1401 O O . LEU A 1 89 ? 7.719 9.672 -26.951 1 27.617 89 LEU A O 1
ATOM 1417 N N . ALA A 1 90 ? 9.831 9.692 -26.101 1 23.737 90 ALA A N 1
ATOM 1418 C CA . ALA A 1 90 ? 9.972 11.124 -26.076 1 24.153 90 ALA A CA 1
ATOM 1419 C C . ALA A 1 90 ? 10.922 11.601 -27.175 1 24.984 90 ALA A C 1
ATOM 1420 O O . ALA A 1 90 ? 11.549 12.658 -27.04 1 26.159 90 ALA A O 1
ATOM 1427 N N . ARG A 1 91 ? 10.939 10.889 -28.293 1 24.863 91 ARG A N 1
ATOM 1428 C CA . ARG A 1 91 ? 11.791 11.24 -29.414 1 28.469 91 ARG A CA 1
ATOM 1429 C C . ARG A 1 91 ? 11.054 10.908 -30.704 1 32.062 91 ARG A C 1
ATOM 1430 O O . ARG A 1 91 ? 10.124 10.074 -30.74 1 30.442 91 ARG A O 1
ATOM 1451 N N . SER A 1 92 ? 11.545 11.546 -31.773 1 30.579 92 SER A N 1
ATOM 1452 C CA . SER A 1 92 ? 11.019 11.354 -33.107 1 29.801 92 SER A CA 1
ATOM 1453 C C . SER A 1 92 ? 12.189 11.189 -34.082 1 31.06 92 SER A C 1
ATOM 1454 O O . SER A 1 92 ? 13.262 11.765 -33.896 1 32.782 92 SER A O 1
ATOM 1462 N N . GLY A 1 93 ? 11.986 10.359 -35.1 1 27.668 93 GLY A N 1
ATOM 1463 C CA . GLY A 1 93 ? 12.894 10.341 -36.236 1 28.513 93 GLY A CA 1
ATOM 1464 C C . GLY A 1 93 ? 14.042 9.382 -35.96 1 28.751 93 GLY A C 1
ATOM 1465 O O . GLY A 1 93 ? 13.856 8.35 -35.316 1 25.996 93 GLY A O 1
ATOM 1469 N N . ALA A 1 94 ? 15.236 9.762 -36.425 1 28.558 94 ALA A N 1
ATOM 1470 C CA . ALA A 1 94 ? 16.405 8.909 -36.325 1 30.106 94 ALA A CA 1
ATOM 1471 C C . ALA A 1 94 ? 16.571 8.424 -34.884 1 25.351 94 ALA A C 1
ATOM 1472 O O . ALA A 1 94 ? 16.762 7.24 -34.677 1 28.518 94 ALA A O 1
ATOM 1479 N N . ASP A 1 95 ? 16.425 9.327 -33.899 1 26.439 95 ASP A N 1
ATOM 1480 C CA . ASP A 1 95 ? 16.693 8.983 -32.517 1 26.812 95 ASP A CA 1
ATOM 1481 C C . ASP A 1 95 ? 15.687 7.947 -32.013 1 25.491 95 ASP A C 1
ATOM 1482 O O . ASP A 1 95 ? 16.063 7.059 -31.266 1 24.253 95 ASP A O 1
ATOM 1491 N N . HIS A 1 96 ? 14.419 8.094 -32.39 1 23.992 96 HIS A N 1
ATOM 1492 C CA . HIS A 1 96 ? 13.39 7.141 -32.036 1 24.966 96 HIS A CA 1
ATOM 1493 C C . HIS A 1 96 ? 13.735 5.754 -32.575 1 27.752 96 HIS A C 1
ATOM 1494 O O . HIS A 1 96 ? 13.781 4.764 -31.833 1 27.836 96 HIS A O 1
ATOM 1509 N N . LYS A 1 97 ? 14.013 5.695 -33.871 1 28.35 97 LYS A N 1
ATOM 1510 C CA . LYS A 1 97 ? 14.224 4.422 -34.556 1 31.134 97 LYS A CA 1
ATOM 1511 C C . LYS A 1 97 ? 15.489 3.729 -34.049 1 31.151 97 LYS A C 1
ATOM 1512 O O . LYS A 1 97 ? 15.503 2.518 -33.891 1 32.361 97 LYS A O 1
ATOM 1531 N N . ARG A 1 98 ? 16.519 4.511 -33.721 1 31.541 98 ARG A N 1
ATOM 1532 C CA . ARG A 1 98 ? 17.744 3.987 -33.145 1 31.9 98 ARG A CA 1
ATOM 1533 C C . ARG A 1 98 ? 17.41 3.313 -31.812 1 35.8 98 ARG A C 1
ATOM 1534 O O . ARG A 1 98 ? 17.791 2.171 -31.561 1 31.078 98 ARG A O 1
ATOM 1555 N N . MET A 1 99 ? 16.666 4.01 -30.945 1 38.457 99 MET A N 1
ATOM 1556 C CA . MET A 1 99 ? 16.497 3.512 -29.585 1 34.514 99 MET A CA 1
ATOM 1557 C C . MET A 1 99 ? 15.534 2.332 -29.617 1 30.363 99 MET A C 1
ATOM 1558 O O . MET A 1 99 ? 15.8 1.302 -28.989 1 30.174 99 MET A O 1
ATOM 1572 N N . ARG A 1 100 ? 14.438 2.492 -30.358 1 30.515 100 ARG A N 1
ATOM 1573 C CA . ARG A 1 100 ? 13.436 1.442 -30.493 1 29.728 100 ARG A CA 1
ATOM 1574 C C . ARG A 1 100 ? 14.063 0.208 -31.128 1 29.765 100 ARG A C 1
ATOM 1575 O O . ARG A 1 100 ? 13.716 -0.914 -30.792 1 25.898 100 ARG A O 1
ATOM 1596 N N . GLY A 1 101 ? 14.991 0.428 -32.062 1 31.682 101 GLY A N 1
ATOM 1597 C CA . GLY A 1 101 ? 15.581 -0.67 -32.81 1 31.98 101 GLY A CA 1
ATOM 1598 C C . GLY A 1 101 ? 16.451 -1.536 -31.911 1 33.244 101 GLY A C 1
ATOM 1599 O O . GLY A 1 101 ? 16.602 -2.736 -32.124 1 31.251 101 GLY A O 1
ATOM 1603 N N . LEU A 1 102 ? 17.028 -0.931 -30.88 1 38.991 102 LEU A N 1
ATOM 1604 C CA . LEU A 1 102 ? 17.903 -1.687 -30.006 1 41.394 102 LEU A CA 1
ATOM 1605 C C . LEU A 1 102 ? 17.124 -2.785 -29.279 1 42.724 102 LEU A C 1
ATOM 1606 O O . LEU A 1 102 ? 17.684 -3.83 -28.971 1 47.33 102 LEU A O 1
ATOM 1622 N N . VAL A 1 103 ? 15.827 -2.572 -29.032 1 42.933 103 VAL A N 1
ATOM 1623 C CA . VAL A 1 103 ? 15.104 -3.501 -28.177 1 44.523 103 VAL A CA 1
ATOM 1624 C C . VAL A 1 103 ? 13.996 -4.248 -28.915 1 42.523 103 VAL A C 1
ATOM 1625 O O . VAL A 1 103 ? 13.415 -5.152 -28.348 1 35.031 103 VAL A O 1
ATOM 1638 N N . GLN A 1 104 ? 13.724 -3.894 -30.169 1 45.015 104 GLN A N 1
ATOM 1639 C CA . GLN A 1 104 ? 12.615 -4.474 -30.9 1 44.703 104 GLN A CA 1
ATOM 1640 C C . GLN A 1 104 ? 12.741 -5.986 -31.009 1 49.636 104 GLN A C 1
ATOM 1641 O O . GLN A 1 104 ? 11.722 -6.665 -31.056 1 43.119 104 GLN A O 1
ATOM 1655 N N . ALA A 1 105 ? 13.974 -6.497 -31.141 1 51.467 105 ALA A N 1
ATOM 1656 C CA . ALA A 1 105 ? 14.168 -7.911 -31.43 1 61.706 105 ALA A CA 1
ATOM 1657 C C . ALA A 1 105 ? 13.414 -8.755 -30.401 1 56.161 105 ALA A C 1
ATOM 1658 O O . ALA A 1 105 ? 12.665 -9.661 -30.759 1 55.273 105 ALA A O 1
ATOM 1665 N N . ALA A 1 106 ? 13.581 -8.394 -29.128 1 47.161 106 ALA A N 1
ATOM 1666 C CA . ALA A 1 106 ? 13.013 -9.146 -28.02 1 50.405 106 ALA A CA 1
ATOM 1667 C C . ALA A 1 106 ? 11.483 -9.191 -28.044 1 46.72 106 ALA A C 1
ATOM 1668 O O . ALA A 1 106 ? 10.907 -9.994 -27.309 1 41.881 106 ALA A O 1
ATOM 1675 N N . PHE A 1 107 ? 10.826 -8.367 -28.872 1 40.074 107 PHE A N 1
ATOM 1676 C CA . PHE A 1 107 ? 9.374 -8.232 -28.784 1 39.78 107 PHE A CA 1
ATOM 1677 C C . PHE A 1 107 ? 8.675 -8.599 -30.088 1 35.536 107 PHE A C 1
ATOM 1678 O O . PHE A 1 107 ? 7.472 -8.347 -30.232 1 32.946 107 PHE A O 1
ATOM 1695 N N . THR A 1 108 ? 9.408 -9.219 -31.021 1 38.286 108 THR A N 1
ATOM 1696 C CA . THR A 1 108 ? 8.794 -9.672 -32.267 1 43.073 108 THR A CA 1
ATOM 1697 C C . THR A 1 108 ? 7.897 -10.878 -31.995 1 47.309 108 THR A C 1
ATOM 1698 O O . THR A 1 108 ? 8.075 -11.564 -30.999 1 46.614 108 THR A O 1
ATOM 1709 N N . ARG A 1 109 ? 6.97 -11.136 -32.917 1 49.924 109 ARG A N 1
ATOM 1710 C CA . ARG A 1 109 ? 6.073 -12.279 -32.864 1 56.31 109 ARG A CA 1
ATOM 1711 C C . ARG A 1 109 ? 6.798 -13.563 -32.452 1 55.952 109 ARG A C 1
ATOM 1712 O O . ARG A 1 109 ? 6.325 -14.276 -31.579 1 57.796 109 ARG A O 1
ATOM 1733 N N . ARG A 1 110 ? 7.953 -13.852 -33.053 1 57.877 110 ARG A N 1
ATOM 1734 C CA . ARG A 1 110 ? 8.643 -15.119 -32.847 1 62.711 110 ARG A CA 1
ATOM 1735 C C . ARG A 1 110 ? 9.296 -15.174 -31.477 1 61.879 110 ARG A C 1
ATOM 1736 O O . ARG A 1 110 ? 9.358 -16.235 -30.864 1 68.764 110 ARG A O 1
ATOM 1757 N N . ARG A 1 111 ? 9.863 -14.047 -31.037 1 62.879 111 ARG A N 1
ATOM 1758 C CA . ARG A 1 111 ? 10.44 -13.994 -29.708 1 56.721 111 ARG A CA 1
ATOM 1759 C C . ARG A 1 111 ? 9.309 -14.183 -28.696 1 47.509 111 ARG A C 1
ATOM 1760 O O . ARG A 1 111 ? 9.485 -14.949 -27.748 1 51.672 111 ARG A O 1
ATOM 1781 N N . VAL A 1 112 ? 8.149 -13.535 -28.92 1 41.666 112 VAL A N 1
ATOM 1782 C CA . VAL A 1 112 ? 7.076 -13.595 -27.928 1 41.419 112 VAL A CA 1
ATOM 1783 C C . VAL A 1 112 ? 6.504 -15.009 -27.91 1 37.015 112 VAL A C 1
ATOM 1784 O O . VAL A 1 112 ? 6.197 -15.512 -26.848 1 34.793 112 VAL A O 1
ATOM 1797 N N . GLU A 1 113 ? 6.404 -15.666 -29.063 1 38.114 113 GLU A N 1
ATOM 1798 C CA . GLU A 1 113 ? 5.981 -17.058 -29.129 1 39.832 113 GLU A CA 1
ATOM 1799 C C . GLU A 1 113 ? 6.883 -17.95 -28.275 1 37.458 113 GLU A C 1
ATOM 1800 O O . GLU A 1 113 ? 6.407 -18.917 -27.684 1 41.655 113 GLU A O 1
ATOM 1812 N N . ALA A 1 114 ? 8.182 -17.646 -28.171 1 37.216 114 ALA A N 1
ATOM 1813 C CA . ALA A 1 114 ? 9.025 -18.527 -27.365 1 37.613 114 ALA A CA 1
ATOM 1814 C C . ALA A 1 114 ? 8.807 -18.271 -25.872 1 37.861 114 ALA A C 1
ATOM 1815 O O . ALA A 1 114 ? 9.237 -19.077 -25.044 1 37.333 114 ALA A O 1
ATOM 1822 N N . LEU A 1 115 ? 8.102 -17.173 -25.518 1 37.005 115 LEU A N 1
ATOM 1823 C CA . LEU A 1 115 ? 7.796 -16.867 -24.123 1 33.144 115 LEU A CA 1
ATOM 1824 C C . LEU A 1 115 ? 6.574 -17.644 -23.624 1 30.027 115 LEU A C 1
ATOM 1825 O O . LEU A 1 115 ? 6.367 -17.746 -22.43 1 33.931 115 LEU A O 1
ATOM 1841 N N . ARG A 1 116 ? 5.777 -18.222 -24.519 1 31.631 116 ARG A N 1
ATOM 1842 C CA . ARG A 1 116 ? 4.534 -18.889 -24.135 1 29.116 116 ARG A CA 1
ATOM 1843 C C . ARG A 1 116 ? 4.705 -19.935 -23.029 1 34.996 116 ARG A C 1
ATOM 1844 O O . ARG A 1 116 ? 3.994 -19.879 -22.032 1 33.893 116 ARG A O 1
ATOM 1865 N N . PRO A 1 117 ? 5.603 -20.952 -23.159 1 38.928 117 PRO A N 1
ATOM 1866 C CA . PRO A 1 117 ? 5.8 -21.95 -22.102 1 38.088 117 PRO A CA 1
ATOM 1867 C C . PRO A 1 117 ? 6.007 -21.358 -20.707 1 36.485 117 PRO A C 1
ATOM 1868 O O . PRO A 1 117 ? 5.42 -21.799 -19.718 1 35.756 117 PRO A O 1
ATOM 1879 N N . ARG A 1 118 ? 6.867 -20.346 -20.634 1 37.657 118 ARG A N 1
ATOM 1880 C CA . ARG A 1 118 ? 7.187 -19.703 -19.373 1 37.212 118 ARG A CA 1
ATOM 1881 C C . ARG A 1 118 ? 5.986 -18.91 -18.842 1 33.778 118 ARG A C 1
ATOM 1882 O O . ARG A 1 118 ? 5.677 -18.96 -17.656 1 31.398 118 ARG A O 1
ATOM 1903 N N . ILE A 1 119 ? 5.261 -18.216 -19.713 1 34.509 119 ILE A N 1
ATOM 1904 C CA . ILE A 1 119 ? 4.081 -17.478 -19.281 1 31.046 119 ILE A CA 1
ATOM 1905 C C . ILE A 1 119 ? 3.011 -18.44 -18.742 1 33.252 119 ILE A C 1
ATOM 1906 O O . ILE A 1 119 ? 2.351 -18.157 -17.735 1 29.777 119 ILE A O 1
ATOM 1922 N N . GLU A 1 120 ? 2.835 -19.574 -19.412 1 32.143 120 GLU A N 1
ATOM 1923 C CA . GLU A 1 120 ? 1.884 -20.576 -18.96 1 33.902 120 GLU A CA 1
ATOM 1924 C C . GLU A 1 120 ? 2.321 -21.137 -17.601 1 34.729 120 GLU A C 1
ATOM 1925 O O . GLU A 1 120 ? 1.486 -21.339 -16.719 1 31.058 120 GLU A O 1
ATOM 1937 N N . GLU A 1 121 ? 3.634 -21.338 -17.427 1 35.026 121 GLU A N 1
ATOM 1938 C CA . GLU A 1 121 ? 4.187 -21.869 -16.195 1 36.137 121 GLU A CA 1
ATOM 1939 C C . GLU A 1 121 ? 3.974 -20.877 -15.053 1 31.629 121 GLU A C 1
ATOM 1940 O O . GLU A 1 121 ? 3.639 -21.29 -13.956 1 32.05 121 GLU A O 1
ATOM 1952 N N . ILE A 1 122 ? 4.219 -19.583 -15.301 1 30.651 122 ILE A N 1
ATOM 1953 C CA . ILE A 1 122 ? 4.05 -18.542 -14.284 1 35.001 122 ILE A CA 1
ATOM 1954 C C . ILE A 1 122 ? 2.572 -18.432 -13.909 1 29.972 122 ILE A C 1
ATOM 1955 O O . ILE A 1 122 ? 2.249 -18.274 -12.727 1 32.067 122 ILE A O 1
ATOM 1971 N N . THR A 1 123 ? 1.705 -18.491 -14.922 1 29.623 123 THR A N 1
ATOM 1972 C CA . THR A 1 123 ? 0.26 -18.414 -14.72 1 28.158 123 THR A CA 1
ATOM 1973 C C . THR A 1 123 ? -0.181 -19.572 -13.811 1 30.261 123 THR A C 1
ATOM 1974 O O . THR A 1 123 ? -0.876 -19.345 -12.818 1 29.305 123 THR A O 1
ATOM 1985 N N . ASN A 1 124 ? 0.254 -20.812 -14.129 1 35.33 124 ASN A N 1
ATOM 1986 C CA . ASN A 1 124 ? -0.182 -22.028 -13.439 1 36.928 124 ASN A CA 1
ATOM 1987 C C . ASN A 1 124 ? 0.312 -22.064 -11.982 1 32.776 124 ASN A C 1
ATOM 1988 O O . ASN A 1 124 ? -0.391 -22.575 -11.115 1 36.032 124 ASN A O 1
ATOM 1999 N N . GLU A 1 125 ? 1.525 -21.56 -11.721 1 32.151 125 GLU A N 1
ATOM 2000 C CA . GLU A 1 125 ? 2.072 -21.44 -10.372 1 35.226 125 GLU A CA 1
ATOM 2001 C C . GLU A 1 125 ? 1.236 -20.452 -9.547 1 38.035 125 GLU A C 1
ATOM 2002 O O . GLU A 1 125 ? 0.957 -20.715 -8.378 1 37.114 125 GLU A O 1
ATOM 2014 N N . LEU A 1 126 ? 0.835 -19.316 -10.139 1 32.965 126 LEU A N 1
ATOM 2015 C CA . LEU A 1 126 ? 0.015 -18.341 -9.441 1 29.78 126 LEU A CA 1
ATOM 2016 C C . LEU A 1 126 ? -1.35 -18.927 -9.1 1 27.411 126 LEU A C 1
ATOM 2017 O O . LEU A 1 126 ? -1.854 -18.688 -8.01 1 29.72 126 LEU A O 1
ATOM 2033 N N . LEU A 1 127 ? -1.938 -19.653 -10.041 1 28.443 127 LEU A N 1
ATOM 2034 C CA . LEU A 1 127 ? -3.223 -20.304 -9.816 1 28.947 127 LEU A CA 1
ATOM 2035 C C . LEU A 1 127 ? -3.12 -21.382 -8.728 1 33.183 127 LEU A C 1
ATOM 2036 O O . LEU A 1 127 ? -4.043 -21.528 -7.934 1 28.336 127 LEU A O 1
ATOM 2052 N N . ASP A 1 128 ? -1.997 -22.117 -8.68 1 33.645 128 ASP A N 1
ATOM 2053 C CA . ASP A 1 128 ? -1.749 -23.096 -7.621 1 32.712 128 ASP A CA 1
ATOM 2054 C C . ASP A 1 128 ? -1.717 -22.439 -6.239 1 34.997 128 ASP A C 1
ATOM 2055 O O . ASP A 1 128 ? -2.299 -22.966 -5.298 1 35.327 128 ASP A O 1
ATOM 2064 N N . ARG A 1 129 ? -1.034 -21.295 -6.114 1 34.563 129 ARG A N 1
ATOM 2065 C CA . ARG A 1 129 ? -0.981 -20.564 -4.859 1 36.064 129 ARG A CA 1
ATOM 2066 C C . ARG A 1 129 ? -2.372 -20.044 -4.478 1 35.783 129 ARG A C 1
ATOM 2067 O O . ARG A 1 129 ? -2.735 -20.084 -3.303 1 32.362 129 ARG A O 1
ATOM 2088 N N . MET A 1 130 ? -3.156 -19.566 -5.459 1 28.134 130 MET A N 1
ATOM 2089 C CA . MET A 1 130 ? -4.492 -19.075 -5.179 1 31.689 130 MET A CA 1
ATOM 2090 C C . MET A 1 130 ? -5.364 -20.21 -4.657 1 32.594 130 MET A C 1
ATOM 2091 O O . MET A 1 130 ? -6.208 -19.972 -3.803 1 27.582 130 MET A O 1
ATOM 2105 N N . ALA A 1 131 ? -5.151 -21.429 -5.163 1 33.132 131 ALA A N 1
ATOM 2106 C CA . ALA A 1 131 ? -5.984 -22.556 -4.765 1 39.441 131 ALA A CA 1
ATOM 2107 C C . ALA A 1 131 ? -5.73 -22.95 -3.304 1 40.956 131 ALA A C 1
ATOM 2108 O O . ALA A 1 131 ? -6.61 -23.553 -2.707 1 35.759 131 ALA A O 1
ATOM 2115 N N . GLU A 1 132 ? -4.563 -22.595 -2.729 1 38.063 132 GLU A N 1
ATOM 2116 C CA . GLU A 1 132 ? -4.284 -22.831 -1.319 1 40.21 132 GLU A CA 1
ATOM 2117 C C . GLU A 1 132 ? -4.892 -21.773 -0.39 1 46.755 132 GLU A C 1
ATOM 2118 O O . GLU A 1 132 ? -4.755 -21.894 0.828 1 47.514 132 GLU A O 1
ATOM 2130 N N . SER A 1 133 ? -5.494 -20.7 -0.939 1 41.36 133 SER A N 1
ATOM 2131 C CA . SER A 1 133 ? -6.097 -19.647 -0.144 1 36.581 133 SER A CA 1
ATOM 2132 C C . SER A 1 133 ? -7.569 -20.003 0.051 1 40.623 133 SER A C 1
ATOM 2133 O O . SER A 1 133 ? -8.034 -20.952 -0.572 1 34.365 133 SER A O 1
ATOM 2141 N N . ASP A 1 134 ? -8.326 -19.228 0.836 1 45.515 134 ASP A N 1
ATOM 2142 C CA . ASP A 1 134 ? -9.614 -19.729 1.286 1 56.17 134 ASP A CA 1
ATOM 2143 C C . ASP A 1 134 ? -10.782 -18.788 0.982 1 58.978 134 ASP A C 1
ATOM 2144 O O . ASP A 1 134 ? -11.772 -19.21 0.381 1 69.558 134 ASP A O 1
ATOM 2153 N N . GLY A 1 135 ? -10.731 -17.554 1.493 1 50.481 135 GLY A N 1
ATOM 2154 C CA . GLY A 1 135 ? -11.886 -16.66 1.453 1 46.173 135 GLY A CA 1
ATOM 2155 C C . GLY A 1 135 ? -11.692 -15.558 0.411 1 40.866 135 GLY A C 1
ATOM 2156 O O . GLY A 1 135 ? -11.24 -15.835 -0.682 1 33.016 135 GLY A O 1
ATOM 2160 N N . VAL A 1 136 ? -11.978 -14.299 0.756 1 38.576 136 VAL A N 1
ATOM 2161 C CA . VAL A 1 136 ? -11.829 -13.203 -0.199 1 41.666 136 VAL A CA 1
ATOM 2162 C C . VAL A 1 136 ? -10.35 -13.057 -0.551 1 39.934 136 VAL A C 1
ATOM 2163 O O . VAL A 1 136 ? -9.508 -13.15 0.332 1 53.389 136 VAL A O 1
ATOM 2176 N N . VAL A 1 137 ? -10.044 -12.87 -1.842 1 41.192 137 VAL A N 1
ATOM 2177 C CA . VAL A 1 137 ? -8.676 -12.647 -2.288 1 39.336 137 VAL A CA 1
ATOM 2178 C C . VAL A 1 137 ? -8.662 -11.397 -3.175 1 32.893 137 VAL A C 1
ATOM 2179 O O . VAL A 1 137 ? -9.563 -11.165 -3.988 1 30.546 137 VAL A O 1
ATOM 2192 N N . ASP A 1 138 ? -7.608 -10.598 -3.017 1 26.983 138 ASP A N 1
ATOM 2193 C CA . ASP A 1 138 ? -7.323 -9.536 -3.964 1 27.597 138 ASP A CA 1
ATOM 2194 C C . ASP A 1 138 ? -6.667 -10.13 -5.21 1 26.45 138 ASP A C 1
ATOM 2195 O O . ASP A 1 138 ? -5.47 -10.477 -5.207 1 25.148 138 ASP A O 1
ATOM 2204 N N . LEU A 1 139 ? -7.462 -10.213 -6.287 1 26.428 139 LEU A N 1
ATOM 2205 C CA . LEU A 1 139 ? -7.019 -10.719 -7.576 1 26.429 139 LEU A CA 1
ATOM 2206 C C . LEU A 1 139 ? -5.812 -9.926 -8.103 1 25.991 139 LEU A C 1
ATOM 2207 O O . LEU A 1 139 ? -4.9 -10.526 -8.704 1 21.581 139 LEU A O 1
ATOM 2223 N N . LYS A 1 140 ? -5.765 -8.619 -7.82 1 22.738 140 LYS A N 1
ATOM 2224 C CA . LYS A 1 140 ? -4.638 -7.8 -8.265 1 27.011 140 LYS A CA 1
ATOM 2225 C C . LYS A 1 140 ? -3.34 -8.312 -7.637 1 27.805 140 LYS A C 1
ATOM 2226 O O . LYS A 1 140 ? -2.442 -8.704 -8.354 1 30.49 140 LYS A O 1
ATOM 2245 N N . ALA A 1 141 ? -3.287 -8.409 -6.297 1 29.523 141 ALA A N 1
ATOM 2246 C CA . ALA A 1 141 ? -2.104 -8.836 -5.56 1 27.614 141 ALA A CA 1
ATOM 2247 C C . ALA A 1 141 ? -1.73 -10.304 -5.852 1 27.99 141 ALA A C 1
ATOM 2248 O O . ALA A 1 141 ? -0.553 -10.59 -5.98 1 29.74 141 ALA A O 1
ATOM 2255 N N . ALA A 1 142 ? -2.721 -11.209 -5.986 1 25.172 142 ALA A N 1
ATOM 2256 C CA . ALA A 1 142 ? -2.51 -12.627 -6.242 1 26.89 142 ALA A CA 1
ATOM 2257 C C . ALA A 1 142 ? -2.22 -12.972 -7.706 1 30.511 142 ALA A C 1
ATOM 2258 O O . ALA A 1 142 ? -1.586 -14.002 -7.976 1 31.893 142 ALA A O 1
ATOM 2265 N N . TYR A 1 143 ? -2.723 -12.19 -8.668 1 26.388 143 TYR A N 1
ATOM 2266 C CA . TYR A 1 143 ? -2.725 -12.661 -10.044 1 27.112 143 TYR A CA 1
ATOM 2267 C C . TYR A 1 143 ? -2.328 -11.574 -11.042 1 25.392 143 TYR A C 1
ATOM 2268 O O . TYR A 1 143 ? -1.377 -11.757 -11.786 1 29.03 143 TYR A O 1
ATOM 2286 N N . SER A 1 144 ? -3.074 -10.471 -11.078 1 26.425 144 SER A N 1
ATOM 2287 C CA . SER A 1 144 ? -2.966 -9.455 -12.12 1 25.828 144 SER A CA 1
ATOM 2288 C C . SER A 1 144 ? -1.6 -8.774 -12.1 1 25.363 144 SER A C 1
ATOM 2289 O O . SER A 1 144 ? -1.062 -8.499 -13.164 1 24.705 144 SER A O 1
ATOM 2297 N N . PHE A 1 145 ? -1.082 -8.463 -10.908 1 23.838 145 PHE A N 1
ATOM 2298 C CA . PHE A 1 145 ? 0.24 -7.868 -10.787 1 24.799 145 PHE A CA 1
ATOM 2299 C C . PHE A 1 145 ? 1.352 -8.904 -10.97 1 28.634 145 PHE A C 1
ATOM 2300 O O . PHE A 1 145 ? 2.265 -8.675 -11.746 1 29.496 145 PHE A O 1
ATOM 2317 N N . PRO A 1 146 ? 1.398 -10.032 -10.219 1 28.265 146 PRO A N 1
ATOM 2318 C CA . PRO A 1 146 ? 2.57 -10.901 -10.259 1 30.557 146 PRO A CA 1
ATOM 2319 C C . PRO A 1 146 ? 2.859 -11.528 -11.615 1 27.728 146 PRO A C 1
ATOM 2320 O O . PRO A 1 146 ? 4.019 -11.783 -11.916 1 27.232 146 PRO A O 1
ATOM 2331 N N . LEU A 1 147 ? 1.82 -11.825 -12.407 1 26.749 147 LEU A N 1
ATOM 2332 C CA . LEU A 1 147 ? 2.022 -12.474 -13.705 1 28.363 147 LEU A CA 1
ATOM 2333 C C . LEU A 1 147 ? 2.847 -11.585 -14.642 1 27.739 147 LEU A C 1
ATOM 2334 O O . LEU A 1 147 ? 3.961 -11.946 -14.999 1 25.734 147 LEU A O 1
ATOM 2350 N N . PRO A 1 148 ? 2.365 -10.402 -15.082 1 26.996 148 PRO A N 1
ATOM 2351 C CA . PRO A 1 148 ? 3.17 -9.551 -15.958 1 25.164 148 PRO A CA 1
ATOM 2352 C C . PRO A 1 148 ? 4.536 -9.156 -15.382 1 25.522 148 PRO A C 1
ATOM 2353 O O . PRO A 1 148 ? 5.481 -9.025 -16.129 1 25.064 148 PRO A O 1
ATOM 2364 N N . ILE A 1 149 ? 4.659 -8.909 -14.072 1 25.885 149 ILE A N 1
ATOM 2365 C CA . ILE A 1 149 ? 5.935 -8.416 -13.605 1 26.239 149 ILE A CA 1
ATOM 2366 C C . ILE A 1 149 ? 6.957 -9.565 -13.649 1 27.595 149 ILE A C 1
ATOM 2367 O O . ILE A 1 149 ? 8.123 -9.326 -13.966 1 33.007 149 ILE A O 1
ATOM 2383 N N . ARG A 1 150 ? 6.522 -10.805 -13.405 1 27.49 150 ARG A N 1
ATOM 2384 C CA . ARG A 1 150 ? 7.396 -11.97 -13.521 1 28.345 150 ARG A CA 1
ATOM 2385 C C . ARG A 1 150 ? 7.852 -12.173 -14.959 1 27.635 150 ARG A C 1
ATOM 2386 O O . ARG A 1 150 ? 9.032 -12.421 -15.184 1 30.068 150 ARG A O 1
ATOM 2407 N N . VAL A 1 151 ? 6.932 -11.987 -15.909 1 27.385 151 VAL A N 1
ATOM 2408 C CA . VAL A 1 151 ? 7.214 -12.187 -17.319 1 28.922 151 VAL A CA 1
ATOM 2409 C C . VAL A 1 151 ? 8.23 -11.14 -17.777 1 26.509 151 VAL A C 1
ATOM 2410 O O . VAL A 1 151 ? 9.281 -11.503 -18.286 1 28.055 151 VAL A O 1
ATOM 2423 N N . ILE A 1 152 ? 7.954 -9.861 -17.526 1 24.788 152 ILE A N 1
ATOM 2424 C CA . ILE A 1 152 ? 8.871 -8.815 -17.93 1 26.442 152 ILE A CA 1
ATOM 2425 C C . ILE A 1 152 ? 10.174 -8.873 -17.129 1 26.759 152 ILE A C 1
ATOM 2426 O O . ILE A 1 152 ? 11.207 -8.422 -17.621 1 27.553 152 ILE A O 1
ATOM 2442 N N . SER A 1 153 ? 10.132 -9.352 -15.883 1 27.753 153 SER A N 1
ATOM 2443 C CA . SER A 1 153 ? 11.319 -9.51 -15.062 1 30.455 153 SER A CA 1
ATOM 2444 C C . SER A 1 153 ? 12.335 -10.425 -15.759 1 35.01 153 SER A C 1
ATOM 2445 O O . SER A 1 153 ? 13.54 -10.15 -15.771 1 34.996 153 SER A O 1
ATOM 2453 N N . GLU A 1 154 ? 11.834 -11.504 -16.352 1 34.454 154 GLU A N 1
ATOM 2454 C CA . GLU A 1 154 ? 12.672 -12.47 -17.028 1 40.758 154 GLU A CA 1
ATOM 2455 C C . GLU A 1 154 ? 13.216 -11.903 -18.328 1 35.812 154 GLU A C 1
ATOM 2456 O O . GLU A 1 154 ? 14.359 -12.146 -18.654 1 33.964 154 GLU A O 1
ATOM 2468 N N . LEU A 1 155 ? 12.376 -11.172 -19.068 1 32.762 155 LEU A N 1
ATOM 2469 C CA . LEU A 1 155 ? 12.818 -10.58 -20.311 1 32.693 155 LEU A CA 1
ATOM 2470 C C . LEU A 1 155 ? 13.866 -9.491 -20.048 1 33.593 155 LEU A C 1
ATOM 2471 O O . LEU A 1 155 ? 14.875 -9.456 -20.737 1 31.442 155 LEU A O 1
ATOM 2487 N N . LEU A 1 156 ? 13.666 -8.63 -19.029 1 33.439 156 LEU A N 1
ATOM 2488 C CA . LEU A 1 156 ? 14.534 -7.481 -18.81 1 32.773 156 LEU A CA 1
ATOM 2489 C C . LEU A 1 156 ? 15.779 -7.859 -18.015 1 32.579 156 LEU A C 1
ATOM 2490 O O . LEU A 1 156 ? 16.83 -7.238 -18.156 1 33.982 156 LEU A O 1
ATOM 2506 N N . GLY A 1 157 ? 15.623 -8.832 -17.122 1 35.586 157 GLY A N 1
ATOM 2507 C CA . GLY A 1 157 ? 16.644 -9.164 -16.141 1 35.581 157 GLY A CA 1
ATOM 2508 C C . GLY A 1 157 ? 16.485 -8.334 -14.876 1 33.887 157 GLY A C 1
ATOM 2509 O O . GLY A 1 157 ? 17.429 -7.696 -14.442 1 37.408 157 GLY A O 1
ATOM 2513 N N . LEU A 1 158 ? 15.287 -8.347 -14.281 1 38.698 158 LEU A N 1
ATOM 2514 C CA . LEU A 1 158 ? 15.028 -7.669 -13.024 1 34.53 158 LEU A CA 1
ATOM 2515 C C . LEU A 1 158 ? 15.183 -8.683 -11.892 1 39.018 158 LEU A C 1
ATOM 2516 O O . LEU A 1 158 ? 15.124 -9.894 -12.122 1 37.144 158 LEU A O 1
ATOM 2532 N N . ASN A 1 159 ? 15.331 -8.168 -10.662 1 40.468 159 ASN A N 1
ATOM 2533 C CA . ASN A 1 159 ? 15.431 -9.009 -9.467 1 40.199 159 ASN A CA 1
ATOM 2534 C C . ASN A 1 159 ? 14.132 -8.949 -8.668 1 36.692 159 ASN A C 1
ATOM 2535 O O . ASN A 1 159 ? 13.583 -7.868 -8.393 1 35.076 159 ASN A O 1
ATOM 2546 N N . GLU A 1 160 ? 13.673 -10.137 -8.272 1 38.471 160 GLU A N 1
ATOM 2547 C CA . GLU A 1 160 ? 12.43 -10.306 -7.55 1 41.382 160 GLU A CA 1
ATOM 2548 C C . GLU A 1 160 ? 12.397 -9.437 -6.292 1 38.86 160 GLU A C 1
ATOM 2549 O O . GLU A 1 160 ? 11.329 -9.035 -5.85 1 34.954 160 GLU A O 1
ATOM 2561 N N . GLU A 1 161 ? 13.576 -9.132 -5.739 1 36.842 161 GLU A N 1
ATOM 2562 C CA . GLU A 1 161 ? 13.709 -8.252 -4.593 1 38.677 161 GLU A CA 1
ATOM 2563 C C . GLU A 1 161 ? 13.193 -6.831 -4.864 1 36.497 161 GLU A C 1
ATOM 2564 O O . GLU A 1 161 ? 12.975 -6.085 -3.921 1 31.008 161 GLU A O 1
ATOM 2576 N N . ASP A 1 162 ? 13.071 -6.433 -6.137 1 33.848 162 ASP A N 1
ATOM 2577 C CA . ASP A 1 162 ? 12.738 -5.064 -6.51 1 35.858 162 ASP A CA 1
ATOM 2578 C C . ASP A 1 162 ? 11.305 -4.979 -7.045 1 34.482 162 ASP A C 1
ATOM 2579 O O . ASP A 1 162 ? 10.837 -3.892 -7.378 1 36.253 162 ASP A O 1
ATOM 2588 N N . HIS A 1 163 ? 10.613 -6.122 -7.114 1 32.674 163 HIS A N 1
ATOM 2589 C CA . HIS A 1 163 ? 9.327 -6.187 -7.792 1 31.534 163 HIS A CA 1
ATOM 2590 C C . HIS A 1 163 ? 8.316 -5.239 -7.156 1 32.103 163 HIS A C 1
ATOM 2591 O O . HIS A 1 163 ? 7.603 -4.508 -7.851 1 29.925 163 HIS A O 1
ATOM 2606 N N . LEU A 1 164 ? 8.238 -5.297 -5.824 1 33.735 164 LEU A N 1
ATOM 2607 C CA . LEU A 1 164 ? 7.307 -4.465 -5.072 1 33.506 164 LEU A CA 1
ATOM 2608 C C . LEU A 1 164 ? 7.768 -3.007 -5.053 1 32.086 164 LEU A C 1
ATOM 2609 O O . LEU A 1 164 ? 6.938 -2.097 -5.122 1 31.846 164 LEU A O 1
ATOM 2625 N N . THR A 1 165 ? 9.08 -2.781 -4.984 1 29.758 165 THR A N 1
ATOM 2626 C CA . THR A 1 165 ? 9.637 -1.445 -5.146 1 30.666 165 THR A CA 1
ATOM 2627 C C . THR A 1 165 ? 9.182 -0.825 -6.469 1 31.971 165 THR A C 1
ATOM 2628 O O . THR A 1 165 ? 8.723 0.327 -6.493 1 32.978 165 THR A O 1
ATOM 2639 N N . LEU A 1 166 ? 9.344 -1.589 -7.561 1 26.404 166 LEU A N 1
ATOM 2640 C CA . LEU A 1 166 ? 8.941 -1.12 -8.873 1 27.717 166 LEU A CA 1
ATOM 2641 C C . LEU A 1 166 ? 7.439 -0.832 -8.973 1 31.627 166 LEU A C 1
ATOM 2642 O O . LEU A 1 166 ? 7.048 0.095 -9.687 1 35.993 166 LEU A O 1
ATOM 2658 N N . GLN A 1 167 ? 6.597 -1.604 -8.283 1 29.988 167 GLN A N 1
ATOM 2659 C CA . GLN A 1 167 ? 5.16 -1.429 -8.383 1 29.627 167 GLN A CA 1
ATOM 2660 C C . GLN A 1 167 ? 4.817 -0.02 -7.903 1 30.578 167 GLN A C 1
ATOM 2661 O O . GLN A 1 167 ? 4.036 0.701 -8.517 1 29.939 167 GLN A O 1
ATOM 2675 N N . THR A 1 168 ? 5.425 0.372 -6.778 1 36.506 168 THR A N 1
ATOM 2676 C CA . THR A 1 168 ? 5.176 1.677 -6.19 1 33.671 168 THR A CA 1
ATOM 2677 C C . THR A 1 168 ? 5.77 2.757 -7.091 1 31.775 168 THR A C 1
ATOM 2678 O O . THR A 1 168 ? 5.143 3.774 -7.321 1 33.328 168 THR A O 1
ATOM 2689 N N . LEU A 1 169 ? 6.969 2.508 -7.614 1 30.724 169 LEU A N 1
ATOM 2690 C CA . LEU A 1 169 ? 7.705 3.51 -8.371 1 32.498 169 LEU A CA 1
ATOM 2691 C C . LEU A 1 169 ? 6.926 3.881 -9.638 1 34.847 169 LEU A C 1
ATOM 2692 O O . LEU A 1 169 ? 6.761 5.064 -9.95 1 35.912 169 LEU A O 1
ATOM 2708 N N . VAL A 1 170 ? 6.386 2.855 -10.32 1 29.784 170 VAL A N 1
ATOM 2709 C CA . VAL A 1 170 ? 5.618 3.042 -11.545 1 29.808 170 VAL A CA 1
ATOM 2710 C C . VAL A 1 170 ? 4.314 3.779 -11.24 1 25.954 170 VAL A C 1
ATOM 2711 O O . VAL A 1 170 ? 3.938 4.726 -11.922 1 22.688 170 VAL A O 1
ATOM 2724 N N . THR A 1 171 ? 3.609 3.346 -10.203 1 26.547 171 THR A N 1
ATOM 2725 C CA . THR A 1 171 ? 2.389 4.042 -9.81 1 25.97 171 THR A CA 1
ATOM 2726 C C . THR A 1 171 ? 2.695 5.532 -9.588 1 26.002 171 THR A C 1
ATOM 2727 O O . THR A 1 171 ? 1.899 6.387 -9.976 1 21.86 171 THR A O 1
ATOM 2738 N N . ARG A 1 172 ? 3.814 5.85 -8.924 1 24.449 172 ARG A N 1
ATOM 2739 C CA . ARG A 1 172 ? 4.145 7.247 -8.655 1 27.928 172 ARG A CA 1
ATOM 2740 C C . ARG A 1 172 ? 4.339 8.023 -9.961 1 27.269 172 ARG A C 1
ATOM 2741 O O . ARG A 1 172 ? 3.72 9.091 -10.115 1 23.777 172 ARG A O 1
ATOM 2762 N N . THR A 1 173 ? 5.095 7.437 -10.912 1 26.817 173 THR A N 1
ATOM 2763 C CA . THR A 1 173 ? 5.38 8.077 -12.195 1 28.944 173 THR A CA 1
ATOM 2764 C C . THR A 1 173 ? 4.092 8.282 -13 1 29.148 173 THR A C 1
ATOM 2765 O O . THR A 1 173 ? 3.964 9.26 -13.714 1 25.132 173 THR A O 1
ATOM 2776 N N . LEU A 1 174 ? 3.106 7.394 -12.856 1 31.693 174 LEU A N 1
ATOM 2777 C CA . LEU A 1 174 ? 1.885 7.492 -13.635 1 27.806 174 LEU A CA 1
ATOM 2778 C C . LEU A 1 174 ? 0.781 8.242 -12.91 1 26.169 174 LEU A C 1
ATOM 2779 O O . LEU A 1 174 ? -0.248 8.52 -13.522 1 27.921 174 LEU A O 1
ATOM 2795 N N . SER A 1 175 ? 0.986 8.599 -11.636 1 26.534 175 SER A N 1
ATOM 2796 C CA . SER A 1 175 ? -0.032 9.317 -10.871 1 26.141 175 SER A CA 1
ATOM 2797 C C . SER A 1 175 ? -0.365 10.663 -11.51 1 29.164 175 SER A C 1
ATOM 2798 O O . SER A 1 175 ? -1.499 11.114 -11.432 1 29.598 175 SER A O 1
ATOM 2806 N N . GLY A 1 176 ? 0.657 11.328 -12.078 1 29.611 176 GLY A N 1
ATOM 2807 C CA . GLY A 1 176 ? 0.535 12.705 -12.529 1 30.482 176 GLY A CA 1
ATOM 2808 C C . GLY A 1 176 ? 0.308 13.695 -11.381 1 31.514 176 GLY A C 1
ATOM 2809 O O . GLY A 1 176 ? -0.216 14.769 -11.629 1 28.821 176 GLY A O 1
ATOM 2813 N N . THR A 1 177 ? 0.644 13.313 -10.134 1 32.18 177 THR A N 1
ATOM 2814 C CA . THR A 1 177 ? 0.514 14.197 -8.977 1 35.012 177 THR A CA 1
ATOM 2815 C C . THR A 1 177 ? 1.777 14.161 -8.109 1 33.498 177 THR A C 1
ATOM 2816 O O . THR A 1 177 ? 1.796 14.776 -7.061 1 34.365 177 THR A O 1
ATOM 2827 N N . ASP A 1 178 ? 2.854 13.522 -8.576 1 31.768 178 ASP A N 1
ATOM 2828 C CA . ASP A 1 178 ? 4.027 13.285 -7.768 1 33.502 178 ASP A CA 1
ATOM 2829 C C . ASP A 1 178 ? 5.249 13.975 -8.395 1 35.716 178 ASP A C 1
ATOM 2830 O O . ASP A 1 178 ? 5.905 13.399 -9.265 1 42.264 178 ASP A O 1
ATOM 2839 N N . PRO A 1 179 ? 5.639 15.2 -7.965 1 36.942 179 PRO A N 1
ATOM 2840 C CA . PRO A 1 179 ? 6.761 15.912 -8.59 1 35.915 179 PRO A CA 1
ATOM 2841 C C . PRO A 1 179 ? 8.088 15.161 -8.571 1 36.396 179 PRO A C 1
ATOM 2842 O O . PRO A 1 179 ? 8.869 15.275 -9.52 1 35.872 179 PRO A O 1
ATOM 2853 N N . GLU A 1 180 ? 8.315 14.327 -7.545 1 35.151 180 GLU A N 1
ATOM 2854 C CA . GLU A 1 180 ? 9.617 13.689 -7.39 1 35.52 180 GLU A CA 1
ATOM 2855 C C . GLU A 1 180 ? 9.667 12.28 -7.987 1 32.658 180 GLU A C 1
ATOM 2856 O O . GLU A 1 180 ? 10.698 11.632 -7.885 1 31.037 180 GLU A O 1
ATOM 2868 N N . ALA A 1 181 ? 8.578 11.787 -8.605 1 34.721 181 ALA A N 1
ATOM 2869 C CA . ALA A 1 181 ? 8.53 10.394 -9.073 1 30.077 181 ALA A CA 1
ATOM 2870 C C . ALA A 1 181 ? 9.575 10.085 -10.147 1 30.653 181 ALA A C 1
ATOM 2871 O O . ALA A 1 181 ? 10.268 9.069 -10.055 1 30.334 181 ALA A O 1
ATOM 2878 N N . ASN A 1 182 ? 9.706 10.943 -11.182 1 30.388 182 ASN A N 1
ATOM 2879 C CA . ASN A 1 182 ? 10.659 10.632 -12.25 1 30.061 182 ASN A CA 1
ATOM 2880 C C . ASN A 1 182 ? 12.086 10.6 -11.697 1 28.02 182 ASN A C 1
ATOM 2881 O O . ASN A 1 182 ? 12.851 9.684 -11.98 1 29.76 182 ASN A O 1
ATOM 2892 N N . ALA A 1 183 ? 12.435 11.619 -10.903 1 34.922 183 ALA A N 1
ATOM 2893 C CA . ALA A 1 183 ? 13.767 11.728 -10.324 1 36.43 183 ALA A CA 1
ATOM 2894 C C . ALA A 1 183 ? 14.108 10.503 -9.473 1 36.841 183 ALA A C 1
ATOM 2895 O O . ALA A 1 183 ? 15.189 9.93 -9.625 1 33.357 183 ALA A O 1
ATOM 2902 N N . ASP A 1 184 ? 13.174 10.076 -8.593 1 35.738 184 ASP A N 1
ATOM 2903 C CA . ASP A 1 184 ? 13.445 8.91 -7.75 1 35.648 184 ASP A CA 1
ATOM 2904 C C . ASP A 1 184 ? 13.524 7.663 -8.631 1 32.339 184 ASP A C 1
ATOM 2905 O O . ASP A 1 184 ? 14.342 6.782 -8.381 1 30.794 184 ASP A O 1
ATOM 2914 N N . ALA A 1 185 ? 12.663 7.565 -9.656 1 32.431 185 ALA A N 1
ATOM 2915 C CA . ALA A 1 185 ? 12.707 6.379 -10.514 1 32.225 185 ALA A CA 1
ATOM 2916 C C . ALA A 1 185 ? 14.044 6.298 -11.261 1 31.952 185 ALA A C 1
ATOM 2917 O O . ALA A 1 185 ? 14.588 5.201 -11.382 1 28.953 185 ALA A O 1
ATOM 2924 N N . PHE A 1 186 ? 14.574 7.453 -11.731 1 36.505 186 PHE A N 1
ATOM 2925 C CA . PHE A 1 186 ? 15.844 7.479 -12.463 1 37.173 186 PHE A CA 1
ATOM 2926 C C . PHE A 1 186 ? 16.994 7.019 -11.564 1 32.781 186 PHE A C 1
ATOM 2927 O O . PHE A 1 186 ? 17.844 6.248 -11.975 1 34.338 186 PHE A O 1
ATOM 2944 N N . THR A 1 187 ? 17.039 7.532 -10.338 1 40.078 187 THR A N 1
ATOM 2945 C CA . THR A 1 187 ? 18.051 7.145 -9.359 1 42.22 187 THR A CA 1
ATOM 2946 C C . THR A 1 187 ? 17.952 5.644 -9.126 1 39.271 187 THR A C 1
ATOM 2947 O O . THR A 1 187 ? 18.936 4.912 -9.134 1 35.605 187 THR A O 1
ATOM 2958 N N . PHE A 1 188 ? 16.718 5.164 -8.978 1 38.558 188 PHE A N 1
ATOM 2959 C CA . PHE A 1 188 ? 16.549 3.749 -8.715 1 35.176 188 PHE A CA 1
ATOM 2960 C C . PHE A 1 188 ? 17.101 2.96 -9.893 1 38.123 188 PHE A C 1
ATOM 2961 O O . PHE A 1 188 ? 17.89 2.036 -9.7 1 35.815 188 PHE A O 1
ATOM 2978 N N . VAL A 1 189 ? 16.703 3.317 -11.125 1 35.507 189 VAL A N 1
ATOM 2979 C CA . VAL A 1 189 ? 17.118 2.516 -12.27 1 31.615 189 VAL A CA 1
ATOM 2980 C C . VAL A 1 189 ? 18.621 2.675 -12.534 1 30.226 189 VAL A C 1
ATOM 2981 O O . VAL A 1 189 ? 19.257 1.767 -13.051 1 29.734 189 VAL A O 1
ATOM 2994 N N . ALA A 1 190 ? 19.204 3.832 -12.203 1 36.202 190 ALA A N 1
ATOM 2995 C CA . ALA A 1 190 ? 20.643 4.008 -12.397 1 39.534 190 ALA A CA 1
ATOM 2996 C C . ALA A 1 190 ? 21.404 2.986 -11.546 1 36.914 190 ALA A C 1
ATOM 2997 O O . ALA A 1 190 ? 22.331 2.338 -12.005 1 34.665 190 ALA A O 1
ATOM 3004 N N . SER A 1 191 ? 20.946 2.788 -10.31 1 41.268 191 SER A N 1
ATOM 3005 C CA . SER A 1 191 ? 21.463 1.718 -9.46 1 38.167 191 SER A CA 1
ATOM 3006 C C . SER A 1 191 ? 21.277 0.33 -10.095 1 38.997 191 SER A C 1
ATOM 3007 O O . SER A 1 191 ? 22.142 -0.524 -10 1 42.937 191 SER A O 1
ATOM 3015 N N . LEU A 1 192 ? 20.145 0.062 -10.745 1 38.534 192 LEU A N 1
ATOM 3016 C CA . LEU A 1 192 ? 19.946 -1.231 -11.379 1 40.015 192 LEU A CA 1
ATOM 3017 C C . LEU A 1 192 ? 21.085 -1.508 -12.353 1 41.566 192 LEU A C 1
ATOM 3018 O O . LEU A 1 192 ? 21.588 -2.627 -12.435 1 34.569 192 LEU A O 1
ATOM 3034 N N . ILE A 1 193 ? 21.405 -0.488 -13.149 1 47.846 193 ILE A N 1
ATOM 3035 C CA . ILE A 1 193 ? 22.362 -0.598 -14.23 1 45.37 193 ILE A CA 1
ATOM 3036 C C . ILE A 1 193 ? 23.749 -0.851 -13.653 1 38.403 193 ILE A C 1
ATOM 3037 O O . ILE A 1 193 ? 24.445 -1.726 -14.159 1 41.212 193 ILE A O 1
ATOM 3053 N N . GLU A 1 194 ? 24.124 -0.067 -12.63 1 47.639 194 GLU A N 1
ATOM 3054 C CA . GLU A 1 194 ? 25.385 -0.212 -11.902 1 55.393 194 GLU A CA 1
ATOM 3055 C C . GLU A 1 194 ? 25.538 -1.613 -11.31 1 48.272 194 GLU A C 1
ATOM 3056 O O . GLU A 1 194 ? 26.632 -2.166 -11.365 1 53.38 194 GLU A O 1
ATOM 3068 N N . ALA A 1 195 ? 24.45 -2.173 -10.762 1 42.388 195 ALA A N 1
ATOM 3069 C CA . ALA A 1 195 ? 24.436 -3.563 -10.308 1 44.904 195 ALA A CA 1
ATOM 3070 C C . ALA A 1 195 ? 24.57 -4.535 -11.478 1 42.453 195 ALA A C 1
ATOM 3071 O O . ALA A 1 195 ? 25.2 -5.599 -11.366 1 37.601 195 ALA A O 1
ATOM 3078 N N . LYS A 1 196 ? 23.924 -4.204 -12.601 1 44.462 196 LYS A N 1
ATOM 3079 C CA . LYS A 1 196 ? 23.852 -5.132 -13.717 1 40.348 196 LYS A CA 1
ATOM 3080 C C . LYS A 1 196 ? 25.198 -5.203 -14.429 1 45.868 196 LYS A C 1
ATOM 3081 O O . LYS A 1 196 ? 25.51 -6.217 -15.038 1 36.677 196 LYS A O 1
ATOM 3100 N N . ARG A 1 197 ? 25.967 -4.102 -14.41 1 53.715 197 ARG A N 1
ATOM 3101 C CA . ARG A 1 197 ? 27.251 -4.073 -15.095 1 52.098 197 ARG A CA 1
ATOM 3102 C C . ARG A 1 197 ? 28.174 -5.092 -14.437 1 62.864 197 ARG A C 1
ATOM 3103 O O . ARG A 1 197 ? 28.911 -5.795 -15.123 1 70.286 197 ARG A O 1
ATOM 3124 N N . LYS A 1 198 ? 28.097 -5.193 -13.108 1 66.758 198 LYS A N 1
ATOM 3125 C CA . LYS A 1 198 ? 28.876 -6.175 -12.373 1 73.15 198 LYS A CA 1
ATOM 3126 C C . LYS A 1 198 ? 28.502 -7.58 -12.842 1 71.832 198 LYS A C 1
ATOM 3127 O O . LYS A 1 198 ? 29.392 -8.373 -13.158 1 80.066 198 LYS A O 1
ATOM 3146 N N . ASN A 1 199 ? 27.196 -7.879 -12.914 1 62.498 199 ASN A N 1
ATOM 3147 C CA . ASN A 1 199 ? 26.777 -9.223 -13.273 1 65.113 199 ASN A CA 1
ATOM 3148 C C . ASN A 1 199 ? 25.818 -9.191 -14.458 1 56.801 199 ASN A C 1
ATOM 3149 O O . ASN A 1 199 ? 24.604 -9.124 -14.279 1 55.977 199 ASN A O 1
ATOM 3160 N N . LEU A 1 200 ? 26.398 -9.267 -15.662 1 54.237 200 LEU A N 1
ATOM 3161 C CA . LEU A 1 200 ? 25.634 -9.317 -16.898 1 54.77 200 LEU A CA 1
ATOM 3162 C C . LEU A 1 200 ? 24.985 -10.695 -17.019 1 52.335 200 LEU A C 1
ATOM 3163 O O . LEU A 1 200 ? 25.403 -11.653 -16.378 1 50.418 200 LEU A O 1
ATOM 3179 N N . ASP A 1 201 ? 23.923 -10.753 -17.822 1 50.324 201 ASP A N 1
ATOM 3180 C CA . ASP A 1 201 ? 23.085 -11.928 -17.96 1 47.951 201 ASP A CA 1
ATOM 3181 C C . ASP A 1 201 ? 22.536 -11.915 -19.386 1 45.126 201 ASP A C 1
ATOM 3182 O O . ASP A 1 201 ? 22.991 -11.133 -20.213 1 42.272 201 ASP A O 1
ATOM 3191 N N . ASP A 1 202 ? 21.49 -12.708 -19.607 1 48.997 202 ASP A N 1
ATOM 3192 C CA . ASP A 1 202 ? 20.893 -12.958 -20.9 1 50.536 202 ASP A CA 1
ATOM 3193 C C . ASP A 1 202 ? 19.761 -11.971 -21.209 1 47.524 202 ASP A C 1
ATOM 3194 O O . ASP A 1 202 ? 19.152 -12.056 -22.263 1 46.415 202 ASP A O 1
ATOM 3203 N N . GLY A 1 203 ? 19.472 -11.029 -20.305 1 43.86 203 GLY A N 1
ATOM 3204 C CA . GLY A 1 203 ? 18.276 -10.212 -20.427 1 40.236 203 GLY A CA 1
ATOM 3205 C C . GLY A 1 203 ? 18.515 -8.951 -21.248 1 39.953 203 GLY A C 1
ATOM 3206 O O . GLY A 1 203 ? 19.643 -8.579 -21.557 1 33.648 203 GLY A O 1
ATOM 3210 N N . LEU A 1 204 ? 17.42 -8.253 -21.546 1 35.593 204 LEU A N 1
ATOM 3211 C CA . LEU A 1 204 ? 17.46 -7.089 -22.408 1 35.342 204 LEU A CA 1
ATOM 3212 C C . LEU A 1 204 ? 18.262 -5.928 -21.805 1 35.319 204 LEU A C 1
ATOM 3213 O O . LEU A 1 204 ? 18.952 -5.22 -22.53 1 35.588 204 LEU A O 1
ATOM 3229 N N . ILE A 1 205 ? 18.214 -5.716 -20.475 1 35.086 205 ILE A N 1
ATOM 3230 C CA . ILE A 1 205 ? 18.965 -4.632 -19.876 1 32.631 205 ILE A CA 1
ATOM 3231 C C . ILE A 1 205 ? 20.467 -4.876 -20.095 1 39.756 205 ILE A C 1
ATOM 3232 O O . ILE A 1 205 ? 21.217 -3.949 -20.381 1 36.302 205 ILE A O 1
ATOM 3248 N N . SER A 1 206 ? 20.912 -6.134 -19.982 1 41.558 206 SER A N 1
ATOM 3249 C CA . SER A 1 206 ? 22.308 -6.478 -20.181 1 39.753 206 SER A CA 1
ATOM 3250 C C . SER A 1 206 ? 22.699 -6.242 -21.632 1 43.421 206 SER A C 1
ATOM 3251 O O . SER A 1 206 ? 23.794 -5.742 -21.906 1 43.548 206 SER A O 1
ATOM 3259 N N . ALA A 1 207 ? 21.795 -6.607 -22.555 1 42.282 207 ALA A N 1
ATOM 3260 C CA . ALA A 1 207 ? 22.052 -6.422 -23.976 1 40.833 207 ALA A CA 1
ATOM 3261 C C . ALA A 1 207 ? 22.195 -4.932 -24.315 1 42.008 207 ALA A C 1
ATOM 3262 O O . ALA A 1 207 ? 23.007 -4.582 -25.164 1 37.991 207 ALA A O 1
ATOM 3269 N N . MET A 1 208 ? 21.437 -4.052 -23.635 1 35.568 208 MET A N 1
ATOM 3270 C CA . MET A 1 208 ? 21.53 -2.627 -23.884 1 36.543 208 MET A CA 1
ATOM 3271 C C . MET A 1 208 ? 22.807 -2.044 -23.266 1 39.45 208 MET A C 1
ATOM 3272 O O . MET A 1 208 ? 23.417 -1.115 -23.806 1 36.152 208 MET A O 1
ATOM 3286 N N . ILE A 1 209 ? 23.206 -2.58 -22.108 1 33.414 209 ILE A N 1
ATOM 3287 C CA . ILE A 1 209 ? 24.503 -2.257 -21.53 1 39.795 209 ILE A CA 1
ATOM 3288 C C . ILE A 1 209 ? 25.633 -2.691 -22.475 1 37.893 209 ILE A C 1
ATOM 3289 O O . ILE A 1 209 ? 26.466 -1.861 -22.829 1 35.724 209 ILE A O 1
ATOM 3305 N N . GLU A 1 210 ? 25.605 -3.951 -22.926 1 41.107 210 GLU A N 1
ATOM 3306 C CA . GLU A 1 210 ? 26.554 -4.476 -23.901 1 48.2 210 GLU A CA 1
ATOM 3307 C C . GLU A 1 210 ? 26.609 -3.639 -25.177 1 56.536 210 GLU A C 1
ATOM 3308 O O . GLU A 1 210 ? 27.684 -3.522 -25.777 1 56.1 210 GLU A O 1
ATOM 3320 N N . ALA A 1 211 ? 25.454 -3.103 -25.612 1 51.077 211 ALA A N 1
ATOM 3321 C CA . ALA A 1 211 ? 25.372 -2.32 -26.835 1 44.085 211 ALA A CA 1
ATOM 3322 C C . ALA A 1 211 ? 26.043 -0.96 -26.665 1 45.455 211 ALA A C 1
ATOM 3323 O O . ALA A 1 211 ? 26.749 -0.494 -27.566 1 57.954 211 ALA A O 1
ATOM 3330 N N . ARG A 1 212 ? 25.818 -0.317 -25.52 1 42.474 212 ARG A N 1
ATOM 3331 C CA . ARG A 1 212 ? 26.48 0.945 -25.235 1 45.76 212 ARG A CA 1
ATOM 3332 C C . ARG A 1 212 ? 28.001 0.759 -25.133 1 52.848 212 ARG A C 1
ATOM 3333 O O . ARG A 1 212 ? 28.757 1.613 -25.594 1 48.161 212 ARG A O 1
ATOM 3354 N N . ALA A 1 213 ? 28.446 -0.351 -24.525 1 57.551 213 ALA A N 1
ATOM 3355 C CA . ALA A 1 213 ? 29.868 -0.597 -24.295 1 56.148 213 ALA A CA 1
ATOM 3356 C C . ALA A 1 213 ? 30.612 -0.765 -25.618 1 60.05 213 ALA A C 1
ATOM 3357 O O . ALA A 1 213 ? 31.732 -0.276 -25.746 1 66.067 213 ALA A O 1
ATOM 3364 N N . GLU A 1 214 ? 29.991 -1.455 -26.585 1 52.91 214 GLU A N 1
ATOM 3365 C CA . GLU A 1 214 ? 30.623 -1.762 -27.859 1 61.51 214 GLU A CA 1
ATOM 3366 C C . GLU A 1 214 ? 30.713 -0.498 -28.717 1 62.551 214 GLU A C 1
ATOM 3367 O O . GLU A 1 214 ? 31.723 -0.296 -29.387 1 64.61 214 GLU A O 1
ATOM 3379 N N . ASP A 1 215 ? 29.676 0.356 -28.663 1 55.027 215 ASP A N 1
ATOM 3380 C CA . ASP A 1 215 ? 29.632 1.589 -29.431 1 52.813 215 ASP A CA 1
ATOM 3381 C C . ASP A 1 215 ? 28.867 2.648 -28.635 1 52.005 215 ASP A C 1
ATOM 3382 O O . ASP A 1 215 ? 27.639 2.68 -28.67 1 62.984 215 ASP A O 1
ATOM 3391 N N . GLY A 1 216 ? 29.604 3.526 -27.941 1 44.505 216 GLY A N 1
ATOM 3392 C CA . GLY A 1 216 ? 29.031 4.584 -27.12 1 44.208 216 GLY A CA 1
ATOM 3393 C C . GLY A 1 216 ? 28.064 5.482 -27.894 1 50.958 216 GLY A C 1
ATOM 3394 O O . GLY A 1 216 ? 27.161 6.069 -27.3 1 48.224 216 GLY A O 1
ATOM 3398 N N . ASP A 1 217 ? 28.251 5.599 -29.214 1 53.047 217 ASP A N 1
ATOM 3399 C CA . ASP A 1 217 ? 27.401 6.43 -30.055 1 60.879 217 ASP A CA 1
ATOM 3400 C C . ASP A 1 217 ? 26.041 5.772 -30.322 1 59.803 217 ASP A C 1
ATOM 3401 O O . ASP A 1 217 ? 25.039 6.464 -30.523 1 48.32 217 ASP A O 1
ATOM 3410 N N . ARG A 1 218 ? 25.974 4.437 -30.305 1 58.805 218 ARG A N 1
ATOM 3411 C CA . ARG A 1 218 ? 24.696 3.742 -30.424 1 63.583 218 ARG A CA 1
ATOM 3412 C C . ARG A 1 218 ? 23.733 4.171 -29.304 1 56.024 218 ARG A C 1
ATOM 3413 O O . ARG A 1 218 ? 22.532 4.193 -29.515 1 52.943 218 ARG A O 1
ATOM 3434 N N . LEU A 1 219 ? 24.225 4.519 -28.11 1 48.355 219 LEU A N 1
ATOM 3435 C CA . LEU A 1 219 ? 23.363 4.722 -26.948 1 45.437 219 LEU A CA 1
ATOM 3436 C C . LEU A 1 219 ? 24.112 5.492 -25.86 1 40.651 219 LEU A C 1
ATOM 3437 O O . LEU A 1 219 ? 25.093 4.971 -25.33 1 42.356 219 LEU A O 1
ATOM 3453 N N . SER A 1 220 ? 23.63 6.696 -25.502 1 36.95 220 SER A N 1
ATOM 3454 C CA . SER A 1 220 ? 24.196 7.456 -24.395 1 37.469 220 SER A CA 1
ATOM 3455 C C . SER A 1 220 ? 23.828 6.811 -23.054 1 40.164 220 SER A C 1
ATOM 3456 O O . SER A 1 220 ? 22.934 5.957 -22.983 1 38.342 220 SER A O 1
ATOM 3464 N N . GLU A 1 221 ? 24.525 7.228 -21.982 1 42.038 221 GLU A N 1
ATOM 3465 C CA . GLU A 1 221 ? 24.205 6.773 -20.637 1 38.956 221 GLU A CA 1
ATOM 3466 C C . GLU A 1 221 ? 22.809 7.273 -20.26 1 39.33 221 GLU A C 1
ATOM 3467 O O . GLU A 1 221 ? 22.079 6.544 -19.622 1 36.137 221 GLU A O 1
ATOM 3479 N N . THR A 1 222 ? 22.428 8.497 -20.655 1 37.368 222 THR A N 1
ATOM 3480 C CA . THR A 1 222 ? 21.137 9.034 -20.248 1 37.854 222 THR A CA 1
ATOM 3481 C C . THR A 1 222 ? 20.039 8.207 -20.913 1 37.209 222 THR A C 1
ATOM 3482 O O . THR A 1 222 ? 19.031 7.889 -20.291 1 34.436 222 THR A O 1
ATOM 3493 N N . GLU A 1 223 ? 20.299 7.831 -22.165 1 33.791 223 GLU A N 1
ATOM 3494 C CA . GLU A 1 223 ? 19.352 7.098 -22.984 1 35.413 223 GLU A CA 1
ATOM 3495 C C . GLU A 1 223 ? 19.204 5.692 -22.431 1 31.736 223 GLU A C 1
ATOM 3496 O O . GLU A 1 223 ? 18.087 5.194 -22.412 1 30.779 223 GLU A O 1
ATOM 3508 N N . LEU A 1 224 ? 20.317 5.076 -22.002 1 32.542 224 LEU A N 1
ATOM 3509 C CA . LEU A 1 224 ? 20.294 3.75 -21.401 1 30.895 224 LEU A CA 1
ATOM 3510 C C . LEU A 1 224 ? 19.383 3.731 -20.178 1 30.59 224 LEU A C 1
ATOM 3511 O O . LEU A 1 224 ? 18.571 2.825 -20.021 1 32.723 224 LEU A O 1
ATOM 3527 N N . ILE A 1 225 ? 19.561 4.707 -19.294 1 33.386 225 ILE A N 1
ATOM 3528 C CA . ILE A 1 225 ? 18.767 4.809 -18.083 1 34.862 225 ILE A CA 1
ATOM 3529 C C . ILE A 1 225 ? 17.291 5.048 -18.443 1 31.408 225 ILE A C 1
ATOM 3530 O O . ILE A 1 225 ? 16.428 4.304 -18 1 34.424 225 ILE A O 1
ATOM 3546 N N . HIS A 1 226 ? 16.992 6.084 -19.229 1 27.502 226 HIS A N 1
ATOM 3547 C CA . HIS A 1 226 ? 15.613 6.472 -19.486 1 28.388 226 HIS A CA 1
ATOM 3548 C C . HIS A 1 226 ? 14.846 5.36 -20.214 1 33.285 226 HIS A C 1
ATOM 3549 O O . HIS A 1 226 ? 13.674 5.131 -19.935 1 33.604 226 HIS A O 1
ATOM 3564 N N . ASN A 1 227 ? 15.519 4.652 -21.136 1 32.674 227 ASN A N 1
ATOM 3565 C CA . ASN A 1 227 ? 14.887 3.59 -21.899 1 30.934 227 ASN A CA 1
ATOM 3566 C C . ASN A 1 227 ? 14.658 2.376 -21.003 1 33.35 227 ASN A C 1
ATOM 3567 O O . ASN A 1 227 ? 13.688 1.663 -21.194 1 26.786 227 ASN A O 1
ATOM 3578 N N . THR A 1 228 ? 15.561 2.136 -20.041 1 29.121 228 THR A N 1
ATOM 3579 C CA . THR A 1 228 ? 15.348 1.049 -19.114 1 32.493 228 THR A CA 1
ATOM 3580 C C . THR A 1 228 ? 14.118 1.386 -18.287 1 29.939 228 THR A C 1
ATOM 3581 O O . THR A 1 228 ? 13.286 0.522 -18.023 1 32.591 228 THR A O 1
ATOM 3592 N N . LEU A 1 229 ? 14.037 2.638 -17.86 1 30.858 229 LEU A N 1
ATOM 3593 C CA . LEU A 1 229 ? 12.895 3.075 -17.07 1 32.207 229 LEU A CA 1
ATOM 3594 C C . LEU A 1 229 ? 11.601 2.892 -17.863 1 34.789 229 LEU A C 1
ATOM 3595 O O . LEU A 1 229 ? 10.616 2.386 -17.304 1 28.907 229 LEU A O 1
ATOM 3611 N N . LEU A 1 230 ? 11.616 3.313 -19.14 1 31.385 230 LEU A N 1
ATOM 3612 C CA . LEU A 1 230 ? 10.456 3.243 -20.008 1 29.347 230 LEU A CA 1
ATOM 3613 C C . LEU A 1 230 ? 9.937 1.803 -20.111 1 31.043 230 LEU A C 1
ATOM 3614 O O . LEU A 1 230 ? 8.729 1.588 -20.087 1 32.001 230 LEU A O 1
ATOM 3630 N N . LEU A 1 231 ? 10.855 0.84 -20.277 1 28.519 231 LEU A N 1
ATOM 3631 C CA . LEU A 1 231 ? 10.508 -0.562 -20.431 1 32.473 231 LEU A CA 1
ATOM 3632 C C . LEU A 1 231 ? 9.886 -1.105 -19.138 1 29.952 231 LEU A C 1
ATOM 3633 O O . LEU A 1 231 ? 8.965 -1.924 -19.184 1 30.534 231 LEU A O 1
ATOM 3649 N N . ILE A 1 232 ? 10.389 -0.626 -18 1 26.962 232 ILE A N 1
ATOM 3650 C CA . ILE A 1 232 ? 9.819 -0.946 -16.701 1 31.339 232 ILE A CA 1
ATOM 3651 C C . ILE A 1 232 ? 8.422 -0.328 -16.56 1 29.082 232 ILE A C 1
ATOM 3652 O O . ILE A 1 232 ? 7.535 -0.996 -16.031 1 26.379 232 ILE A O 1
ATOM 3668 N N . ILE A 1 233 ? 8.261 0.948 -16.962 1 27.538 233 ILE A N 1
ATOM 3669 C CA . ILE A 1 233 ? 6.97 1.626 -16.89 1 30.35 233 ILE A CA 1
ATOM 3670 C C . ILE A 1 233 ? 5.963 0.848 -17.73 1 28.839 233 IL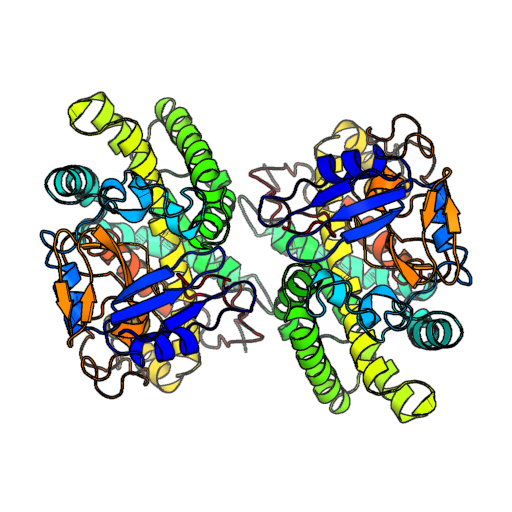E A C 1
ATOM 3671 O O . ILE A 1 233 ? 4.827 0.638 -17.332 1 34.26 233 ILE A O 1
ATOM 3687 N N . GLY A 1 234 ? 6.376 0.458 -18.925 1 28.596 234 GLY A N 1
ATOM 3688 C CA . GLY A 1 234 ? 5.463 -0.181 -19.847 1 32.25 234 GLY A CA 1
ATOM 3689 C C . GLY A 1 234 ? 5.219 -1.639 -19.488 1 31.337 234 GLY A C 1
ATOM 3690 O O . GLY A 1 234 ? 4.151 -2.172 -19.779 1 25.888 234 GLY A O 1
ATOM 3694 N N . GLY A 1 235 ? 6.218 -2.261 -18.849 1 28.827 235 GLY A N 1
ATOM 3695 C CA . GLY A 1 235 ? 6.382 -3.695 -18.916 1 27.57 235 GLY A CA 1
ATOM 3696 C C . GLY A 1 235 ? 5.329 -4.527 -18.168 1 25.282 235 GLY A C 1
ATOM 3697 O O . GLY A 1 235 ? 5.195 -5.696 -18.529 1 29.238 235 GLY A O 1
ATOM 3701 N N . PHE A 1 236 ? 4.626 -3.975 -17.16 1 23.089 236 PHE A N 1
ATOM 3702 C CA . PHE A 1 236 ? 3.695 -4.765 -16.352 1 24.673 236 PHE A CA 1
ATOM 3703 C C . PHE A 1 236 ? 2.406 -4.006 -16.004 1 27.615 236 PHE A C 1
ATOM 3704 O O . PHE A 1 236 ? 1.354 -4.641 -15.893 1 29.426 236 PHE A O 1
ATOM 3721 N N . GLU A 1 237 ? 2.473 -2.687 -15.766 1 30.128 237 GLU A N 1
ATOM 3722 C CA . GLU A 1 237 ? 1.358 -1.965 -15.144 1 33.466 237 GLU A CA 1
ATOM 3723 C C . GLU A 1 237 ? 0.088 -2.058 -15.992 1 27.393 237 GLU A C 1
ATOM 3724 O O . GLU A 1 237 ? -1.013 -2.203 -15.451 1 24.52 237 GLU A O 1
ATOM 3736 N N . THR A 1 238 ? 0.233 -1.915 -17.311 1 24.749 238 THR A N 1
ATOM 3737 C CA . THR A 1 238 ? -0.941 -1.888 -18.174 1 26.523 238 THR A CA 1
ATOM 3738 C C . THR A 1 238 ? -1.523 -3.296 -18.356 1 22.626 238 THR A C 1
ATOM 3739 O O . THR A 1 238 ? -2.737 -3.458 -18.413 1 19.913 238 THR A O 1
ATOM 3750 N N . THR A 1 239 ? -0.665 -4.322 -18.391 1 23.231 239 THR A N 1
ATOM 3751 C CA . THR A 1 239 ? -1.141 -5.691 -18.536 1 23.184 239 THR A CA 1
ATOM 3752 C C . THR A 1 239 ? -1.871 -6.12 -17.271 1 25.725 239 THR A C 1
ATOM 3753 O O . THR A 1 239 ? -2.943 -6.73 -17.36 1 25.067 239 THR A O 1
ATOM 3764 N N . MET A 1 240 ? -1.269 -5.791 -16.116 1 24.461 240 MET A N 1
ATOM 3765 C CA . MET A 1 240 ? -1.894 -5.923 -14.808 1 23.074 240 MET A CA 1
ATOM 3766 C C . MET A 1 240 ? -3.262 -5.241 -14.817 1 25.902 240 MET A C 1
ATOM 3767 O O . MET A 1 240 ? -4.261 -5.841 -14.429 1 24.329 240 MET A O 1
ATOM 3781 N N . GLY A 1 241 ? -3.312 -3.978 -15.255 1 24.049 241 GLY A N 1
ATOM 3782 C CA . GLY A 1 241 ? -4.586 -3.272 -15.327 1 25.318 241 GLY A CA 1
ATOM 3783 C C . GLY A 1 241 ? -5.61 -4.037 -16.172 1 25.026 241 GLY A C 1
ATOM 3784 O O . GLY A 1 241 ? -6.78 -4.202 -15.792 1 25.039 241 GLY A O 1
ATOM 3788 N N . MET A 1 242 ? -5.151 -4.493 -17.342 1 27.088 242 MET A N 1
ATOM 3789 C CA . MET A 1 242 ? -6.033 -5.107 -18.317 1 26.958 242 MET A CA 1
ATOM 3790 C C . MET A 1 242 ? -6.55 -6.45 -17.804 1 25.653 242 MET A C 1
ATOM 3791 O O . MET A 1 242 ? -7.704 -6.782 -18.071 1 24.493 242 MET A O 1
ATOM 3805 N N . ILE A 1 243 ? -5.733 -7.19 -17.037 1 20.886 243 ILE A N 1
ATOM 3806 C CA . ILE A 1 243 ? -6.212 -8.439 -16.481 1 23.385 243 ILE A CA 1
ATOM 3807 C C . ILE A 1 243 ? -7.423 -8.155 -15.598 1 23.17 243 ILE A C 1
ATOM 3808 O O . ILE A 1 243 ? -8.499 -8.713 -15.801 1 26.514 243 ILE A O 1
ATOM 3824 N N . SER A 1 244 ? -7.268 -7.266 -14.623 1 23.989 244 SER A N 1
ATOM 3825 C CA . SER A 1 244 ? -8.39 -6.948 -13.754 1 23.138 244 SER A CA 1
ATOM 3826 C C . SER A 1 244 ? -9.574 -6.377 -14.528 1 21.352 244 SER A C 1
ATOM 3827 O O . SER A 1 244 ? -10.724 -6.755 -14.297 1 24.202 244 SER A O 1
ATOM 3835 N N . ASN A 1 245 ? -9.331 -5.419 -15.422 1 24.408 245 ASN A N 1
ATOM 3836 C CA . ASN A 1 245 ? -10.431 -4.795 -16.15 1 22.597 245 ASN A CA 1
ATOM 3837 C C . ASN A 1 245 ? -11.178 -5.847 -16.976 1 21.593 245 ASN A C 1
ATOM 3838 O O . ASN A 1 245 ? -12.38 -5.74 -17.181 1 21.302 245 ASN A O 1
ATOM 3849 N N . SER A 1 246 ? -10.446 -6.802 -17.559 1 22.911 246 SER A N 1
ATOM 3850 C CA . SER A 1 246 ? -11.039 -7.824 -18.415 1 23.248 246 SER A CA 1
ATOM 3851 C C . SER A 1 246 ? -11.882 -8.797 -17.591 1 25.548 246 SER A C 1
ATOM 3852 O O . SER A 1 246 ? -12.978 -9.159 -17.998 1 27.236 246 SER A O 1
ATOM 3860 N N . VAL A 1 247 ? -11.39 -9.187 -16.416 1 25.391 247 VAL A N 1
ATOM 3861 C CA . VAL A 1 247 ? -12.142 -10.05 -15.522 1 26.345 247 VAL A CA 1
ATOM 3862 C C . VAL A 1 247 ? -13.437 -9.371 -15.061 1 25.295 247 VAL A C 1
ATOM 3863 O O . VAL A 1 247 ? -14.483 -10.004 -15.095 1 24.93 247 VAL A O 1
ATOM 3876 N N . GLN A 1 248 ? -13.375 -8.087 -14.676 1 28.029 248 GLN A N 1
ATOM 3877 C CA . GLN A 1 248 ? -14.56 -7.292 -14.336 1 28.55 248 GLN A CA 1
ATOM 3878 C C . GLN A 1 248 ? -15.608 -7.33 -15.44 1 27.539 248 GLN A C 1
ATOM 3879 O O . GLN A 1 248 ? -16.798 -7.541 -15.191 1 28.04 248 GLN A O 1
ATOM 3893 N N . LEU A 1 249 ? -15.133 -7.104 -16.664 1 24.731 249 LEU A N 1
ATOM 3894 C CA . LEU A 1 249 ? -16.003 -6.999 -17.821 1 26.209 249 LEU A CA 1
ATOM 3895 C C . LEU A 1 249 ? -16.662 -8.337 -18.138 1 24.82 249 LEU A C 1
ATOM 3896 O O . LEU A 1 249 ? -17.842 -8.365 -18.443 1 26.746 249 LEU A O 1
ATOM 3912 N N . LEU A 1 250 ? -15.89 -9.425 -18.086 1 25.696 250 LEU A N 1
ATOM 3913 C CA . LEU A 1 250 ? -16.395 -10.736 -18.473 1 28.082 250 LEU A CA 1
ATOM 3914 C C . LEU A 1 250 ? -17.365 -11.243 -17.403 1 27.72 250 LEU A C 1
ATOM 3915 O O . LEU A 1 250 ? -18.394 -11.815 -17.747 1 28.952 250 LEU A O 1
ATOM 3931 N N . LEU A 1 251 ? -17.068 -11.006 -16.111 1 26.55 251 LEU A N 1
ATOM 3932 C CA . LEU A 1 251 ? -17.959 -11.452 -15.056 1 26.142 251 LEU A CA 1
ATOM 3933 C C . LEU A 1 251 ? -19.207 -10.567 -14.969 1 33.023 251 LEU A C 1
ATOM 3934 O O . LEU A 1 251 ? -20.241 -11.015 -14.485 1 30.019 251 LEU A O 1
ATOM 3950 N N . THR A 1 252 ? -19.153 -9.315 -15.444 1 33.946 252 THR A N 1
ATOM 3951 C CA . THR A 1 252 ? -20.378 -8.511 -15.477 1 31.715 252 THR A CA 1
ATOM 3952 C C . THR A 1 252 ? -21.117 -8.737 -16.793 1 29.482 252 THR A C 1
ATOM 3953 O O . THR A 1 252 ? -22.203 -8.206 -16.946 1 29.508 252 THR A O 1
ATOM 3964 N N . HIS A 1 253 ? -20.538 -9.484 -17.746 1 31.015 253 HIS A N 1
ATOM 3965 C CA . HIS A 1 253 ? -21.281 -9.905 -18.935 1 29.179 253 HIS A CA 1
ATOM 3966 C C . HIS A 1 253 ? -21.296 -11.429 -18.996 1 28.572 253 HIS A C 1
ATOM 3967 O O . HIS A 1 253 ? -20.756 -12.038 -19.915 1 34.541 253 HIS A O 1
ATOM 3982 N N . PRO A 1 254 ? -21.947 -12.118 -18.027 1 32.135 254 PRO A N 1
ATOM 3983 C CA . PRO A 1 254 ? -21.798 -13.575 -17.902 1 33.041 254 PRO A CA 1
ATOM 3984 C C . PRO A 1 254 ? -22.169 -14.417 -19.136 1 30.422 254 PRO A C 1
ATOM 3985 O O . PRO A 1 254 ? -21.542 -15.444 -19.404 1 33.229 254 PRO A O 1
ATOM 3996 N N . ASP A 1 255 ? -23.127 -13.939 -19.921 1 32.088 255 ASP A N 1
ATOM 3997 C CA . ASP A 1 255 ? -23.543 -14.58 -21.168 1 36.689 255 ASP A CA 1
ATOM 3998 C C . ASP A 1 255 ? -22.39 -14.6 -22.174 1 34.183 255 ASP A C 1
ATOM 3999 O O . ASP A 1 255 ? -22.17 -15.597 -22.852 1 35.722 255 ASP A O 1
ATOM 4008 N N . GLN A 1 256 ? -21.628 -13.503 -22.278 1 31.824 256 GLN A N 1
ATOM 4009 C CA . GLN A 1 256 ? -20.549 -13.456 -23.253 1 30.542 256 GLN A CA 1
ATOM 4010 C C . GLN A 1 256 ? -19.426 -14.396 -22.8 1 27.743 256 GLN A C 1
ATOM 4011 O O . GLN A 1 256 ? -18.828 -15.107 -23.605 1 29.071 256 GLN A O 1
ATOM 4025 N N . LEU A 1 257 ? -19.103 -14.355 -21.502 1 30.237 257 LEU A N 1
ATOM 4026 C CA . LEU A 1 257 ? -18.123 -15.272 -20.917 1 34.636 257 LEU A CA 1
ATOM 4027 C C . LEU A 1 257 ? -18.525 -16.737 -21.163 1 32.867 257 LEU A C 1
ATOM 4028 O O . LEU A 1 257 ? -17.693 -17.59 -21.493 1 29.935 257 LEU A O 1
ATOM 4044 N N . HIS A 1 258 ? -19.808 -17.037 -20.982 1 31.477 258 HIS A N 1
ATOM 4045 C CA . HIS A 1 258 ? -20.325 -18.37 -21.286 1 37.808 258 HIS A CA 1
ATOM 4046 C C . HIS A 1 258 ? -19.972 -18.812 -22.716 1 31.56 258 HIS A C 1
ATOM 4047 O O . HIS A 1 258 ? -19.499 -19.929 -22.934 1 34.659 258 HIS A O 1
ATOM 4062 N N . LEU A 1 259 ? -20.204 -17.937 -23.694 1 33.343 259 LEU A N 1
ATOM 4063 C CA . LEU A 1 259 ? -19.878 -18.209 -25.082 1 35.088 259 LEU A CA 1
ATOM 4064 C C . LEU A 1 259 ? -18.389 -18.495 -25.217 1 36.702 259 LEU A C 1
ATOM 4065 O O . LEU A 1 259 ? -18.007 -19.399 -25.95 1 34.535 259 LEU A O 1
ATOM 4081 N N . LEU A 1 260 ? -17.545 -17.717 -24.533 1 33.874 260 LEU A N 1
ATOM 4082 C CA . LEU A 1 260 ? -16.107 -17.952 -24.623 1 32.669 260 LEU A CA 1
ATOM 4083 C C . LEU A 1 260 ? -15.778 -19.333 -24.04 1 31.067 260 LEU A C 1
ATOM 4084 O O . LEU A 1 260 ? -15.033 -20.101 -24.616 1 31.87 260 LEU A O 1
ATOM 4100 N N . ARG A 1 261 ? -16.353 -19.652 -22.879 1 32.087 261 ARG A N 1
ATOM 4101 C CA . ARG A 1 261 ? -16.008 -20.888 -22.191 1 36.769 261 ARG A CA 1
ATOM 4102 C C . ARG A 1 261 ? -16.496 -22.125 -22.962 1 37.797 261 ARG A C 1
ATOM 4103 O O . ARG A 1 261 ? -15.954 -23.204 -22.79 1 42.781 261 ARG A O 1
ATOM 4124 N N . THR A 1 262 ? -17.484 -22 -23.847 1 37.375 262 THR A N 1
ATOM 4125 C CA . THR A 1 262 ? -17.989 -23.158 -24.584 1 36.795 262 THR A CA 1
ATOM 4126 C C . THR A 1 262 ? -17.482 -23.177 -26.029 1 39.282 262 THR A C 1
ATOM 4127 O O . THR A 1 262 ? -17.969 -23.968 -26.824 1 38.187 262 THR A O 1
ATOM 4138 N N . GLY A 1 263 ? -16.519 -22.307 -26.385 1 40.065 263 GLY A N 1
ATOM 4139 C CA . GLY A 1 263 ? -15.949 -22.305 -27.723 1 36.835 263 GLY A CA 1
ATOM 4140 C C . GLY A 1 263 ? -16.894 -21.728 -28.787 1 35.859 263 GLY A C 1
ATOM 4141 O O . GLY A 1 263 ? -16.698 -21.997 -29.954 1 36.998 263 GLY A O 1
ATOM 4145 N N . GLN A 1 264 ? -17.863 -20.896 -28.405 1 32.524 264 GLN A N 1
ATOM 4146 C CA . GLN A 1 264 ? -18.78 -20.239 -29.335 1 35.983 264 GLN A CA 1
ATOM 4147 C C . GLN A 1 264 ? -18.375 -18.788 -29.628 1 36.901 264 GLN A C 1
ATOM 4148 O O . GLN A 1 264 ? -19.129 -18.016 -30.22 1 38.507 264 GLN A O 1
ATOM 4162 N N . ALA A 1 265 ? -17.173 -18.401 -29.209 1 35.831 265 ALA A N 1
ATOM 4163 C CA . ALA A 1 265 ? -16.679 -17.063 -29.471 1 30.061 265 ALA A CA 1
ATOM 4164 C C . ALA A 1 265 ? -15.179 -17.051 -29.243 1 30.21 265 ALA A C 1
ATOM 4165 O O . ALA A 1 265 ? -14.629 -17.927 -28.592 1 34.014 265 ALA A O 1
ATOM 4172 N N . SER A 1 266 ? -14.518 -16.051 -29.797 1 30.002 266 SER A N 1
ATOM 4173 C CA . SER A 1 266 ? -13.069 -16.019 -29.871 1 31.745 266 SER A CA 1
ATOM 4174 C C . SER A 1 266 ? -12.46 -15.249 -28.699 1 31.853 266 SER A C 1
ATOM 4175 O O . SER A 1 266 ? -12.807 -14.087 -28.493 1 30.667 266 SER A O 1
ATOM 4183 N N . TRP A 1 267 ? -11.516 -15.877 -27.981 1 29.236 267 TRP A N 1
ATOM 4184 C CA . TRP A 1 267 ? -10.821 -15.223 -26.879 1 32.594 267 TRP A CA 1
ATOM 4185 C C . TRP A 1 267 ? -10.035 -14.033 -27.412 1 30.44 267 TRP A C 1
ATOM 4186 O O . TRP A 1 267 ? -10.007 -12.985 -26.768 1 26.826 267 TRP A O 1
ATOM 4207 N N . GLU A 1 268 ? -9.449 -14.201 -28.603 1 25.257 268 GLU A N 1
ATOM 4208 C CA . GLU A 1 268 ? -8.63 -13.157 -29.204 1 32.043 268 GLU A CA 1
ATOM 4209 C C . GLU A 1 268 ? -9.468 -11.903 -29.443 1 27.279 268 GLU A C 1
ATOM 4210 O O . GLU A 1 268 ? -8.995 -10.795 -29.181 1 24.058 268 GLU A O 1
ATOM 4222 N N . ASN A 1 269 ? -10.69 -12.093 -29.952 1 25.753 269 ASN A N 1
ATOM 4223 C CA . ASN A 1 269 ? -11.532 -10.95 -30.292 1 27.617 269 ASN A CA 1
ATOM 4224 C C . ASN A 1 269 ? -12.062 -10.3 -29.021 1 25.547 269 ASN A C 1
ATOM 4225 O O . ASN A 1 269 ? -12.151 -9.083 -28.945 1 27.604 269 ASN A O 1
ATOM 4236 N N . ALA A 1 270 ? -12.413 -11.135 -28.04 1 27.949 270 ALA A N 1
ATOM 4237 C CA . ALA A 1 270 ? -12.841 -10.677 -26.73 1 29.928 270 ALA A CA 1
ATOM 4238 C C . ALA A 1 270 ? -11.795 -9.765 -26.081 1 25.239 270 ALA A C 1
ATOM 4239 O O . ALA A 1 270 ? -12.133 -8.731 -25.508 1 21.888 270 ALA A O 1
ATOM 4246 N N . ILE A 1 271 ? -10.542 -10.183 -26.145 1 25.036 271 ILE A N 1
ATOM 4247 C CA . ILE A 1 271 ? -9.435 -9.403 -25.594 1 25.914 271 ILE A CA 1
ATOM 4248 C C . ILE A 1 271 ? -9.288 -8.059 -26.316 1 24.487 271 ILE A C 1
ATOM 4249 O O . ILE A 1 271 ? -9.007 -7.045 -25.676 1 27.667 271 ILE A O 1
ATOM 4265 N N . GLU A 1 272 ? -9.435 -8.051 -27.648 1 24.41 272 GLU A N 1
ATOM 4266 C CA . GLU A 1 272 ? -9.424 -6.784 -28.378 1 26.956 272 GLU A CA 1
ATOM 4267 C C . GLU A 1 272 ? -10.585 -5.886 -27.915 1 24.736 272 GLU A C 1
ATOM 4268 O O . GLU A 1 272 ? -10.406 -4.682 -27.778 1 20.456 272 GLU A O 1
ATOM 4280 N N . GLU A 1 273 ? -11.745 -6.469 -27.589 1 25.018 273 GLU A N 1
ATOM 4281 C CA . GLU A 1 273 ? -12.89 -5.665 -27.177 1 25.474 273 GLU A CA 1
ATOM 4282 C C . GLU A 1 273 ? -12.694 -5.171 -25.736 1 25.099 273 GLU A C 1
ATOM 4283 O O . GLU A 1 273 ? -13.156 -4.104 -25.382 1 29.91 273 GLU A O 1
ATOM 4295 N N . CYS A 1 274 ? -11.984 -5.936 -24.898 1 25.029 274 CYS A N 1
ATOM 4296 C CA . CYS A 1 274 ? -11.64 -5.489 -23.571 1 23.605 274 CYS A CA 1
ATOM 4297 C C . CYS A 1 274 ? -10.715 -4.283 -23.695 1 25.848 274 CYS A C 1
ATOM 4298 O O . CYS A 1 274 ? -10.929 -3.265 -23 1 23.562 274 CYS A O 1
ATOM 4306 N N . LEU A 1 275 ? -9.696 -4.414 -24.571 1 21.904 275 LEU A N 1
ATOM 4307 C CA . LEU A 1 275 ? -8.694 -3.368 -24.749 1 22.614 275 LEU A CA 1
ATOM 4308 C C . LEU A 1 275 ? -9.375 -2.077 -25.197 1 20.96 275 LEU A C 1
ATOM 4309 O O . LEU A 1 275 ? -8.978 -0.98 -24.796 1 20.985 275 LEU A O 1
ATOM 4325 N N . ARG A 1 276 ? -10.386 -2.216 -26.049 1 20.389 276 ARG A N 1
ATOM 4326 C CA . ARG A 1 276 ? -11.067 -1.041 -26.582 1 21.861 276 ARG A CA 1
ATOM 4327 C C . ARG A 1 276 ? -11.924 -0.422 -25.485 1 21.347 276 ARG A C 1
ATOM 4328 O O . ARG A 1 276 ? -11.962 0.796 -25.35 1 24.219 276 ARG A O 1
ATOM 4349 N N . PHE A 1 277 ? -12.643 -1.289 -24.753 1 24.267 277 PHE A N 1
ATOM 4350 C CA . PHE A 1 277 ? -13.747 -0.877 -23.91 1 22.158 277 PHE A CA 1
ATOM 4351 C C . PHE A 1 277 ? -13.25 -0.246 -22.613 1 21.621 277 PHE A C 1
ATOM 4352 O O . PHE A 1 277 ? -13.821 0.76 -22.179 1 23.241 277 PHE A O 1
ATOM 4369 N N . GLU A 1 278 ? -12.221 -0.853 -21.997 1 20.857 278 GLU A N 1
ATOM 4370 C CA . GLU A 1 278 ? -11.625 -0.402 -20.743 1 21.888 278 GLU A CA 1
ATOM 4371 C C . GLU A 1 278 ? -10.107 -0.332 -20.878 1 23.766 278 GLU A C 1
ATOM 4372 O O . GLU A 1 278 ? -9.334 -1.034 -20.199 1 22.635 278 GLU A O 1
ATOM 4384 N N . SER A 1 279 ? -9.693 0.52 -21.812 1 21.279 279 SER A N 1
ATOM 4385 C CA . SER A 1 279 ? -8.295 0.687 -22.13 1 23.265 279 SER A CA 1
ATOM 4386 C C . SER A 1 279 ? -7.578 1.148 -20.86 1 26.845 279 SER A C 1
ATOM 4387 O O . SER A 1 279 ? -8.044 2.074 -20.211 1 25.8 279 SER A O 1
ATOM 4395 N N . ALA A 1 280 ? -6.469 0.469 -20.532 1 26.941 280 ALA A N 1
ATOM 4396 C CA . ALA A 1 280 ? -5.67 0.756 -19.361 1 28.475 280 ALA A CA 1
ATOM 4397 C C . ALA A 1 280 ? -4.982 2.121 -19.48 1 27.053 280 ALA A C 1
ATOM 4398 O O . ALA A 1 280 ? -4.77 2.748 -18.442 1 26.429 280 ALA A O 1
ATOM 4405 N N . VAL A 1 281 ? -4.619 2.565 -20.697 1 25.753 281 VAL A N 1
ATOM 4406 C CA . VAL A 1 281 ? -4.062 3.907 -20.868 1 24.144 281 VAL A CA 1
ATOM 4407 C C . VAL A 1 281 ? -5.157 4.816 -21.409 1 23.274 281 VAL A C 1
ATOM 4408 O O . VAL A 1 281 ? -5.551 4.672 -22.555 1 24.273 281 VAL A O 1
ATOM 4421 N N . VAL A 1 282 ? -5.606 5.778 -20.599 1 25.593 282 VAL A N 1
ATOM 4422 C CA . VAL A 1 282 ? -6.713 6.647 -20.972 1 24.406 282 VAL A CA 1
ATOM 4423 C C . VAL A 1 282 ? -6.181 7.747 -21.885 1 23.129 282 VAL A C 1
ATOM 4424 O O . VAL A 1 282 ? -6.762 8.029 -22.93 1 20.515 282 VAL A O 1
ATOM 4437 N N . MET A 1 283 ? -5.119 8.415 -21.419 1 23.289 283 MET A N 1
ATOM 4438 C CA . MET A 1 283 ? -4.471 9.467 -22.172 1 24.187 283 MET A CA 1
ATOM 4439 C C . MET A 1 283 ? -3.057 9.616 -21.641 1 23.496 283 MET A C 1
ATOM 4440 O O . MET A 1 283 ? -2.812 9.302 -20.491 1 23.574 283 MET A O 1
ATOM 4454 N N . LEU A 1 284 ? -2.17 10.177 -22.464 1 23.569 284 LEU A N 1
ATOM 4455 C CA . LEU A 1 284 ? -0.788 10.406 -22.094 1 26.146 284 LEU A CA 1
ATOM 4456 C C . LEU A 1 284 ? -0.333 11.749 -22.636 1 27.887 284 LEU A C 1
ATOM 4457 O O . LEU A 1 284 ? -0.68 12.152 -23.748 1 24.599 284 LEU A O 1
ATOM 4473 N N . PRO A 1 285 ? 0.584 12.424 -21.909 1 26.526 285 PRO A N 1
ATOM 4474 C CA . PRO A 1 285 ? 1.291 13.575 -22.474 1 24.519 285 PRO A CA 1
ATOM 4475 C C . PRO A 1 285 ? 2.209 13.261 -23.639 1 31.137 285 PRO A C 1
ATOM 4476 O O . PRO A 1 285 ? 2.949 12.299 -23.557 1 32.821 285 PRO A O 1
ATOM 4487 N N . PHE A 1 286 ? 1.783 13.804 -24.786 1 41.071 286 PHE A N 1
ATOM 4488 C CA . PHE A 1 286 ? 2.283 14.954 -25.522 1 34.433 286 PHE A CA 1
ATOM 4489 C C . PHE A 1 286 ? 2.797 14.566 -26.898 1 29.045 286 PHE A C 1
ATOM 4490 O O . PHE A 1 286 ? 3.861 13.98 -27.133 1 24.569 286 PHE A O 1
ATOM 4507 N N . LEU A 1 287 ? 1.933 14.958 -27.805 1 29.968 287 LEU A N 1
ATOM 4508 C CA . LEU A 1 287 ? 2.323 15.38 -29.129 1 29.008 287 LEU A CA 1
ATOM 4509 C C . LEU A 1 287 ? 2.566 16.884 -29.045 1 26.226 287 LEU A C 1
ATOM 4510 O O . LEU A 1 287 ? 1.909 17.589 -28.287 1 25.042 287 LEU A O 1
ATOM 4526 N N . TYR A 1 288 ? 3.582 17.346 -29.766 1 24.162 288 TYR A N 1
ATOM 4527 C CA . TYR A 1 288 ? 3.797 18.774 -29.873 1 25.301 288 TYR A CA 1
ATOM 4528 C C . TYR A 1 288 ? 3.718 19.152 -31.348 1 23.563 288 TYR A C 1
ATOM 4529 O O . TYR A 1 288 ? 4.353 18.536 -32.201 1 23.331 288 TYR A O 1
ATOM 4547 N N . THR A 1 289 ? 2.842 20.107 -31.661 1 24.975 289 THR A N 1
ATOM 4548 C CA . THR A 1 289 ? 2.708 20.568 -33.032 1 26.529 289 THR A CA 1
ATOM 4549 C C . THR A 1 289 ? 4.03 21.218 -33.469 1 27.451 289 THR A C 1
ATOM 4550 O O . THR A 1 289 ? 4.612 21.978 -32.674 1 27.76 289 THR A O 1
ATOM 4561 N N . THR A 1 290 ? 4.49 20.874 -34.689 1 26.048 290 THR A N 1
ATOM 4562 C CA . THR A 1 290 ? 5.632 21.518 -35.355 1 30.198 290 THR A CA 1
ATOM 4563 C C . THR A 1 290 ? 5.206 22.736 -36.175 1 34.164 290 THR A C 1
ATOM 4564 O O . THR A 1 290 ? 6.069 23.447 -36.676 1 31.777 290 THR A O 1
ATOM 4575 N N . ARG A 1 291 ? 3.899 22.978 -36.324 1 35.809 291 ARG A N 1
ATOM 4576 C CA . ARG A 1 291 ? 3.367 24.148 -37.019 1 37.476 291 ARG A CA 1
ATOM 4577 C C . ARG A 1 291 ? 1.939 24.356 -36.533 1 36.923 291 ARG A C 1
ATOM 4578 O O . ARG A 1 291 ? 1.46 23.538 -35.749 1 32.267 291 ARG A O 1
ATOM 4599 N N . ASP A 1 292 ? 1.263 25.417 -37.003 1 31.009 292 ASP A N 1
ATOM 4600 C CA . ASP A 1 292 ? -0.143 25.606 -36.679 1 33.286 292 ASP A CA 1
ATOM 4601 C C . ASP A 1 292 ? -0.927 24.487 -37.351 1 32.612 292 ASP A C 1
ATOM 4602 O O . ASP A 1 292 ? -0.675 24.177 -38.503 1 30.381 292 ASP A O 1
ATOM 4611 N N . VAL A 1 293 ? -1.849 23.87 -36.616 1 32.446 293 VAL A N 1
ATOM 4612 C CA . VAL A 1 293 ? -2.597 22.737 -37.12 1 31.31 293 VAL A CA 1
ATOM 4613 C C . VAL A 1 293 ? -4.063 23.002 -36.837 1 33.752 293 VAL A C 1
ATOM 4614 O O . VAL A 1 293 ? -4.415 23.225 -35.681 1 27.209 293 VAL A O 1
ATOM 4627 N N . GLU A 1 294 ? -4.896 22.902 -37.884 1 29.986 294 GLU A N 1
ATOM 4628 C CA . GLU A 1 294 ? -6.318 23.174 -37.751 1 37.91 294 GLU A CA 1
ATOM 4629 C C . GLU A 1 294 ? -7.053 21.841 -37.858 1 32.407 294 GLU A C 1
ATOM 4630 O O . GLU A 1 294 ? -6.845 21.092 -38.799 1 29.118 294 GLU A O 1
ATOM 4642 N N . ILE A 1 295 ? -7.9 21.587 -36.867 1 33.889 295 ILE A N 1
ATOM 4643 C CA . ILE A 1 295 ? -8.738 20.407 -36.763 1 35.409 295 ILE A CA 1
ATOM 4644 C C . ILE A 1 295 ? -10.107 20.875 -36.291 1 32.656 295 ILE A C 1
ATOM 4645 O O . ILE A 1 295 ? -10.19 21.62 -35.322 1 31.419 295 ILE A O 1
ATOM 4661 N N . ASP A 1 296 ? -11.181 20.428 -36.954 1 34.374 296 ASP A N 1
ATOM 4662 C CA . ASP A 1 296 ? -12.536 20.765 -36.524 1 42.457 296 ASP A CA 1
ATOM 4663 C C . ASP A 1 296 ? -12.763 22.284 -36.443 1 42.897 296 ASP A C 1
ATOM 4664 O O . ASP A 1 296 ? -13.583 22.739 -35.645 1 40.231 296 ASP A O 1
ATOM 4673 N N . GLY A 1 297 ? -12.028 23.072 -37.248 1 43.029 297 GLY A N 1
ATOM 4674 C CA . GLY A 1 297 ? -12.152 24.524 -37.259 1 43.564 297 GLY A CA 1
ATOM 4675 C C . GLY A 1 297 ? -11.403 25.186 -36.094 1 47.617 297 GLY A C 1
ATOM 4676 O O . GLY A 1 297 ? -11.651 26.347 -35.766 1 48.065 297 GLY A O 1
ATOM 4680 N N . ILE A 1 298 ? -10.533 24.428 -35.415 1 37.322 298 ILE A N 1
ATOM 4681 C CA . ILE A 1 298 ? -9.792 24.965 -34.294 1 36.179 298 ILE A CA 1
ATOM 4682 C C . ILE A 1 298 ? -8.328 24.835 -34.651 1 33.44 298 ILE A C 1
ATOM 4683 O O . ILE A 1 298 ? -7.907 23.792 -35.153 1 34.189 298 ILE A O 1
ATOM 4699 N N . THR A 1 299 ? -7.568 25.911 -34.429 1 32.317 299 THR A N 1
ATOM 4700 C CA . THR A 1 299 ? -6.139 25.895 -34.668 1 33.467 299 THR A CA 1
ATOM 4701 C C . THR A 1 299 ? -5.405 25.615 -33.359 1 32.172 299 THR A C 1
ATOM 4702 O O . THR A 1 299 ? -5.635 26.264 -32.345 1 35.967 299 THR A O 1
ATOM 4713 N N . ILE A 1 300 ? -4.525 24.609 -33.383 1 29.133 300 ILE A N 1
ATOM 4714 C CA . ILE A 1 300 ? -3.582 24.408 -32.292 1 30.121 300 ILE A CA 1
ATOM 4715 C C . ILE A 1 300 ? -2.304 25.137 -32.707 1 30.063 300 ILE A C 1
ATOM 4716 O O . ILE A 1 300 ? -1.758 24.823 -33.76 1 34.951 300 ILE A O 1
ATOM 4732 N N . PRO A 1 301 ? -1.834 26.163 -31.95 1 31.611 301 PRO A N 1
ATOM 4733 C CA . PRO A 1 301 ? -0.637 26.915 -32.304 1 31.669 301 PRO A CA 1
ATOM 4734 C C . PRO A 1 301 ? 0.577 26.001 -32.322 1 28.992 301 PRO A C 1
ATOM 4735 O O . PRO A 1 301 ? 0.59 24.976 -31.649 1 33.128 301 PRO A O 1
ATOM 4746 N N . ALA A 1 302 ? 1.546 26.376 -33.164 1 27.596 302 ALA A N 1
ATOM 4747 C CA . ALA A 1 302 ? 2.829 25.702 -33.257 1 33.878 302 ALA A CA 1
ATOM 4748 C C . ALA A 1 302 ? 3.468 25.659 -31.87 1 30.92 302 ALA A C 1
ATOM 4749 O O . ALA A 1 302 ? 3.363 26.621 -31.105 1 37.821 302 ALA A O 1
ATOM 4756 N N . GLY A 1 303 ? 4.069 24.518 -31.536 1 32.153 303 GLY A N 1
ATOM 4757 C CA . GLY A 1 303 ? 4.788 24.346 -30.28 1 31.4 303 GLY A CA 1
ATOM 4758 C C . GLY A 1 303 ? 3.899 23.908 -29.106 1 32.763 303 GLY A C 1
ATOM 4759 O O . GLY A 1 303 ? 4.405 23.692 -28.021 1 32.442 303 GLY A O 1
ATOM 4763 N N . ASP A 1 304 ? 2.583 23.73 -29.324 1 33.202 304 ASP A N 1
ATOM 4764 C CA . ASP A 1 304 ? 1.674 23.426 -28.225 1 31.186 304 ASP A CA 1
ATOM 4765 C C . ASP A 1 304 ? 1.602 21.923 -27.944 1 28.271 304 ASP A C 1
ATOM 4766 O O . ASP A 1 304 ? 1.806 21.078 -28.828 1 24.934 304 ASP A O 1
ATOM 4775 N N . ALA A 1 305 ? 1.309 21.632 -26.681 1 26.125 305 ALA A N 1
ATOM 4776 C CA . ALA A 1 305 ? 1.276 20.281 -26.151 1 27.629 305 ALA A CA 1
ATOM 4777 C C . ALA A 1 305 ? -0.139 19.739 -26.207 1 25.389 305 ALA A C 1
ATOM 4778 O O . ALA A 1 305 ? -1.079 20.457 -25.869 1 23.889 305 ALA A O 1
ATOM 4785 N N . VAL A 1 306 ? -0.243 18.474 -26.62 1 26.22 306 VAL A N 1
ATOM 4786 C CA . VAL A 1 306 ? -1.523 17.85 -26.901 1 25.195 306 VAL A CA 1
ATOM 4787 C C . VAL A 1 306 ? -1.556 16.476 -26.24 1 25.579 306 VAL A C 1
ATOM 4788 O O . VAL A 1 306 ? -0.739 15.623 -26.6 1 23.987 306 VAL A O 1
ATOM 4801 N N . LEU A 1 307 ? -2.534 16.267 -25.341 1 21.826 307 LEU A N 1
ATOM 4802 C CA . LEU A 1 307 ? -2.778 14.957 -24.754 1 23.15 307 LEU A CA 1
ATOM 4803 C C . LEU A 1 307 ? -3.345 13.996 -25.798 1 21.625 307 LEU A C 1
ATOM 4804 O O . LEU A 1 307 ? -4.126 14.37 -26.68 1 24.126 307 LEU A O 1
ATOM 4820 N N . ILE A 1 308 ? -2.889 12.75 -25.708 1 20.429 308 ILE A N 1
ATOM 4821 C CA . ILE A 1 308 ? -3.256 11.708 -26.636 1 22.064 308 ILE A CA 1
ATOM 4822 C C . ILE A 1 308 ? -4.399 10.902 -26.009 1 21.988 308 ILE A C 1
ATOM 4823 O O . ILE A 1 308 ? -4.154 10.082 -25.156 1 23.165 308 ILE A O 1
ATOM 4839 N N . GLY A 1 309 ? -5.626 11.066 -26.488 1 21.945 309 GLY A N 1
ATOM 4840 C CA . GLY A 1 309 ? -6.812 10.509 -25.845 1 21.135 309 GLY A CA 1
ATOM 4841 C C . GLY A 1 309 ? -7.203 9.131 -26.364 1 22.006 309 GLY A C 1
ATOM 4842 O O . GLY A 1 309 ? -8.268 8.983 -26.951 1 22.586 309 GLY A O 1
ATOM 4846 N N . PHE A 1 310 ? -6.386 8.107 -26.07 1 21.848 310 PHE A N 1
ATOM 4847 C CA . PHE A 1 310 ? -6.639 6.761 -26.524 1 20.156 310 PHE A CA 1
ATOM 4848 C C . PHE A 1 310 ? -8.003 6.298 -26.025 1 22.751 310 PHE A C 1
ATOM 4849 O O . PHE A 1 310 ? -8.75 5.628 -26.739 1 22.807 310 PHE A O 1
ATOM 4866 N N . GLY A 1 311 ? -8.298 6.561 -24.757 1 23.662 311 GLY A N 1
ATOM 4867 C CA . GLY A 1 311 ? -9.474 5.983 -24.126 1 26.083 311 GLY A CA 1
ATOM 4868 C C . GLY A 1 311 ? -10.779 6.595 -24.652 1 27.725 311 GLY A C 1
ATOM 4869 O O . GLY A 1 311 ? -11.713 5.882 -24.996 1 23.621 311 GLY A O 1
ATOM 4873 N N . PRO A 1 312 ? -10.925 7.939 -24.679 1 27.403 312 PRO A N 1
ATOM 4874 C CA . PRO A 1 312 ? -12.109 8.558 -25.27 1 25.715 312 PRO A CA 1
ATOM 4875 C C . PRO A 1 312 ? -12.295 8.193 -26.744 1 28.672 312 PRO A C 1
ATOM 4876 O O . PRO A 1 312 ? -13.404 7.878 -27.199 1 25.865 312 PRO A O 1
ATOM 4887 N N . ALA A 1 313 ? -11.187 8.155 -27.49 1 26.43 313 ALA A N 1
ATOM 4888 C CA . ALA A 1 313 ? -11.233 7.734 -28.886 1 26.69 313 ALA A CA 1
ATOM 4889 C C . ALA A 1 313 ? -11.802 6.324 -29.02 1 25.335 313 ALA A C 1
ATOM 4890 O O . ALA A 1 313 ? -12.461 6.061 -30.005 1 23.471 313 ALA A O 1
ATOM 4897 N N . ASN A 1 314 ? -11.558 5.443 -28.037 1 25.952 314 ASN A N 1
ATOM 4898 C CA . ASN A 1 314 ? -11.974 4.06 -28.11 1 23.711 314 ASN A CA 1
ATOM 4899 C C . ASN A 1 314 ? -13.468 3.889 -27.841 1 27.782 314 ASN A C 1
ATOM 4900 O O . ASN A 1 314 ? -14.008 2.78 -28.004 1 24.791 314 ASN A O 1
ATOM 4911 N N . ARG A 1 315 ? -14.117 4.967 -27.372 1 26.682 315 ARG A N 1
ATOM 4912 C CA . ARG A 1 315 ? -15.544 4.99 -27.129 1 25.43 315 ARG A CA 1
ATOM 4913 C C . ARG A 1 315 ? -16.251 5.918 -28.122 1 25.797 315 ARG A C 1
ATOM 4914 O O . ARG A 1 315 ? -17.413 6.214 -27.921 1 21.62 315 ARG A O 1
ATOM 4935 N N . ASP A 1 316 ? -15.567 6.307 -29.214 1 23.877 316 ASP A N 1
ATOM 4936 C CA . ASP A 1 316 ? -16.109 7.199 -30.226 1 21.504 316 ASP A CA 1
ATOM 4937 C C . ASP A 1 316 ? -17.173 6.503 -31.073 1 23.027 316 ASP A C 1
ATOM 4938 O O . ASP A 1 316 ? -16.859 5.557 -31.812 1 27.671 316 ASP A O 1
ATOM 4947 N N . PRO A 1 317 ? -18.429 7.016 -31.079 1 24.194 317 PRO A N 1
ATOM 4948 C CA . PRO A 1 317 ? -19.482 6.502 -31.958 1 25.373 317 PRO A CA 1
ATOM 4949 C C . PRO A 1 317 ? -19.194 6.603 -33.444 1 25.517 317 PRO A C 1
ATOM 4950 O O . PRO A 1 317 ? -19.836 5.919 -34.224 1 24.793 317 PRO A O 1
ATOM 4961 N N . GLN A 1 318 ? -18.298 7.507 -33.842 1 24.052 318 GLN A N 1
ATOM 4962 C CA . GLN A 1 318 ? -17.913 7.602 -35.24 1 28.919 318 GLN A CA 1
ATOM 4963 C C . GLN A 1 318 ? -17.023 6.418 -35.621 1 29.27 318 GLN A C 1
ATOM 4964 O O . GLN A 1 318 ? -16.922 6.107 -36.786 1 23.84 318 GLN A O 1
ATOM 4978 N N . ALA A 1 319 ? -16.344 5.8 -34.643 1 26.898 319 ALA A N 1
ATOM 4979 C CA . ALA A 1 319 ? -15.481 4.659 -34.912 1 28.659 319 ALA A CA 1
ATOM 4980 C C . ALA A 1 319 ? -16.226 3.336 -34.683 1 26.348 319 ALA A C 1
ATOM 4981 O O . ALA A 1 319 ? -15.956 2.37 -35.394 1 25.623 319 ALA A O 1
ATOM 4988 N N . TYR A 1 320 ? -17.144 3.288 -33.71 1 22.849 320 TYR A N 1
ATOM 4989 C CA . TYR A 1 320 ? -17.866 2.064 -33.41 1 24.418 320 TYR A CA 1
ATOM 4990 C C . TYR A 1 320 ? -19.343 2.395 -33.167 1 24.163 320 TYR A C 1
ATOM 4991 O O . TYR A 1 320 ? -19.648 3.277 -32.378 1 23.424 320 TYR A O 1
ATOM 5009 N N . ASP A 1 321 ? -20.269 1.591 -33.705 1 25.117 321 ASP A N 1
ATOM 5010 C CA . ASP A 1 321 ? -21.685 1.704 -33.361 1 24.126 321 ASP A CA 1
ATOM 5011 C C . ASP A 1 321 ? -21.909 1.111 -31.972 1 23.009 321 ASP A C 1
ATOM 5012 O O . ASP A 1 321 ? -21.311 0.093 -31.6 1 26.629 321 ASP A O 1
ATOM 5021 N N . ASP A 1 322 ? -22.716 1.812 -31.18 1 26.928 322 ASP A N 1
ATOM 5022 C CA . ASP A 1 322 ? -23.025 1.405 -29.824 1 27.503 322 ASP A CA 1
ATOM 5023 C C . ASP A 1 322 ? -21.711 1.286 -29.051 1 29.499 322 ASP A C 1
ATOM 5024 O O . ASP A 1 322 ? -21.445 0.245 -28.444 1 25.318 322 ASP A O 1
ATOM 5033 N N . PRO A 1 323 ? -20.872 2.355 -28.989 1 26.936 323 PRO A N 1
ATOM 5034 C CA . PRO A 1 323 ? -19.517 2.235 -28.439 1 28.116 323 PRO A CA 1
ATOM 5035 C C . PRO A 1 323 ? -19.505 1.88 -26.956 1 25.057 323 PRO A C 1
ATOM 5036 O O . PRO A 1 323 ? -18.551 1.321 -26.47 1 24.856 323 PRO A O 1
ATOM 5047 N N . ASP A 1 324 ? -20.561 2.279 -26.246 1 26.383 324 ASP A N 1
ATOM 5048 C CA . ASP A 1 324 ? -20.666 2.152 -24.807 1 24.313 324 ASP A CA 1
ATOM 5049 C C . ASP A 1 324 ? -21.25 0.788 -24.416 1 27.317 324 ASP A C 1
ATOM 5050 O O . ASP A 1 324 ? -21.447 0.506 -23.222 1 26.253 324 ASP A O 1
ATOM 5059 N N . ARG A 1 325 ? -21.382 -0.114 -25.394 1 23.817 325 ARG A N 1
ATOM 5060 C CA . ARG A 1 325 ? -21.734 -1.503 -25.115 1 28.755 325 ARG A CA 1
ATOM 5061 C C . ARG A 1 325 ? -20.518 -2.413 -25.34 1 28.228 325 ARG A C 1
ATOM 5062 O O . ARG A 1 325 ? -19.803 -2.33 -26.351 1 25.082 325 ARG A O 1
ATOM 5083 N N . PHE A 1 326 ? -20.269 -3.274 -24.361 1 25.814 326 PHE A N 1
ATOM 5084 C CA . PHE A 1 326 ? -19.271 -4.318 -24.49 1 27.534 326 PHE A CA 1
ATOM 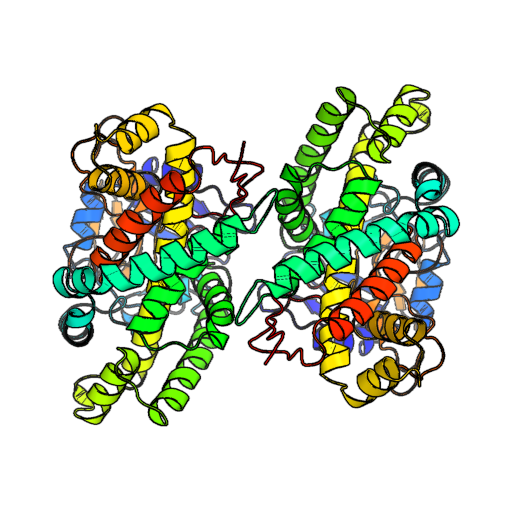5085 C C . PHE A 1 326 ? -19.865 -5.503 -25.263 1 26.282 326 PHE A C 1
ATOM 5086 O O . PHE A 1 326 ? -20.873 -6.067 -24.863 1 26.535 326 PHE A O 1
ATOM 5103 N N . ASP A 1 327 ? -19.185 -5.907 -26.339 1 26.769 327 ASP A N 1
ATOM 5104 C CA . ASP A 1 327 ? -19.68 -6.898 -27.279 1 28.53 327 ASP A CA 1
ATOM 5105 C C . ASP A 1 327 ? -18.514 -7.657 -27.912 1 27.768 327 ASP A C 1
ATOM 5106 O O . ASP A 1 327 ? -17.92 -7.196 -28.881 1 31.096 327 ASP A O 1
ATOM 5115 N N . ILE A 1 328 ? -18.219 -8.848 -27.392 1 26.748 328 ILE A N 1
ATOM 5116 C CA . ILE A 1 328 ? -17.052 -9.609 -27.823 1 30.056 328 ILE A CA 1
ATOM 5117 C C . ILE A 1 328 ? -17.253 -10.159 -29.234 1 28.073 328 ILE A C 1
ATOM 5118 O O . ILE A 1 328 ? -16.322 -10.799 -29.742 1 28.154 328 ILE A O 1
ATOM 5134 N N . THR A 1 329 ? -18.432 -9.946 -29.855 1 27.603 329 THR A N 1
ATOM 5135 C CA . THR A 1 329 ? -18.685 -10.543 -31.167 1 29.675 329 THR A CA 1
ATOM 5136 C C . THR A 1 329 ? -18.522 -9.474 -32.246 1 29.99 329 THR A C 1
ATOM 5137 O O . THR A 1 329 ? -18.635 -9.76 -33.429 1 32.505 329 THR A O 1
ATOM 5148 N N . ARG A 1 330 ? -18.248 -8.23 -31.842 1 38.528 330 ARG A N 1
ATOM 5149 C CA . ARG A 1 330 ? -18.187 -7.157 -32.814 1 31.055 330 ARG A CA 1
ATOM 5150 C C . ARG A 1 330 ? -16.987 -7.422 -33.727 1 33.848 330 ARG A C 1
ATOM 5151 O O . ARG A 1 330 ? -16.015 -8.107 -33.391 1 40.605 330 ARG A O 1
ATOM 5172 N N . PRO A 1 331 ? -17.028 -6.892 -34.956 1 34.196 331 PRO A N 1
ATOM 5173 C CA . PRO A 1 331 ? -15.849 -6.916 -35.822 1 32.21 331 PRO A CA 1
ATOM 5174 C C . PRO A 1 331 ? -14.624 -6.407 -35.062 1 33.184 331 PRO A C 1
ATOM 5175 O O . PRO A 1 331 ? -14.721 -5.427 -34.336 1 32.396 331 PRO A O 1
ATOM 5186 N N . ARG A 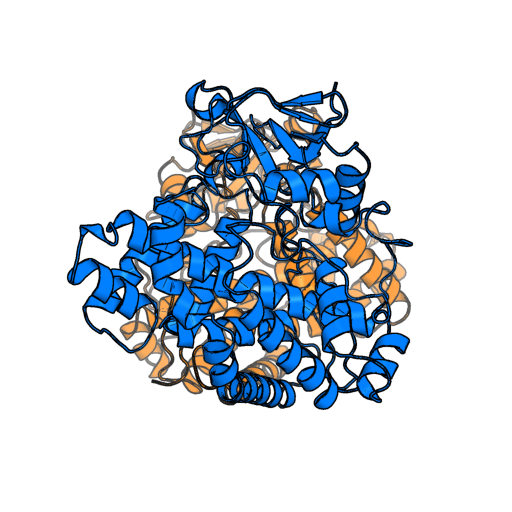1 332 ? -13.499 -7.112 -35.231 1 27.666 332 ARG A N 1
ATOM 5187 C CA . ARG A 1 332 ? -12.278 -6.859 -34.515 1 29.767 332 ARG A CA 1
ATOM 5188 C C . ARG A 1 332 ? -12.036 -5.353 -34.435 1 27.001 332 ARG A C 1
ATOM 5189 O O . ARG A 1 332 ? -11.808 -4.677 -35.428 1 28.039 332 ARG A O 1
ATOM 5210 N N . PRO A 1 333 ? -12.173 -4.74 -33.25 1 28.769 333 PRO A N 1
ATOM 5211 C CA . PRO A 1 333 ? -12.05 -3.291 -33.146 1 29.1 333 PRO A CA 1
ATOM 5212 C C . PRO A 1 333 ? -10.635 -2.8 -33.433 1 25.316 333 PRO A C 1
ATOM 5213 O O . PRO A 1 333 ? -9.651 -3.329 -32.933 1 28.211 333 PRO A O 1
ATOM 5224 N N . ARG A 1 334 ? -10.553 -1.849 -34.347 1 25.857 334 ARG A N 1
ATOM 5225 C CA . ARG A 1 334 ? -9.326 -1.184 -34.726 1 27.495 334 ARG A CA 1
ATOM 5226 C C . ARG A 1 334 ? -9.05 -0.06 -33.713 1 25.748 334 ARG A C 1
ATOM 5227 O O . ARG A 1 334 ? -9.181 1.127 -34.036 1 24.211 334 ARG A O 1
ATOM 5248 N N . HIS A 1 335 ? -8.707 -0.441 -32.476 1 23.011 335 HIS A N 1
ATOM 5249 C CA . HIS A 1 335 ? -8.713 0.485 -31.342 1 24.796 335 HIS A CA 1
ATOM 5250 C C . HIS A 1 335 ? -7.337 1.152 -31.205 1 23.27 335 HIS A C 1
ATOM 5251 O O . HIS A 1 335 ? -6.38 0.73 -31.832 1 23.249 335 HIS A O 1
ATOM 5266 N N . LEU A 1 336 ? -7.256 2.193 -30.381 1 24.755 336 LEU A N 1
ATOM 5267 C CA . LEU A 1 336 ? -6.013 2.899 -30.094 1 26.83 336 LEU A CA 1
ATOM 5268 C C . LEU A 1 336 ? -5.461 2.601 -28.692 1 25.706 336 LEU A C 1
ATOM 5269 O O . LEU A 1 336 ? -4.656 3.388 -28.188 1 23.893 336 LEU A O 1
ATOM 5285 N N . ALA A 1 337 ? -5.845 1.481 -28.072 1 23.08 337 ALA A N 1
ATOM 5286 C CA . ALA A 1 337 ? -5.312 1.136 -26.762 1 20.634 337 ALA A CA 1
ATOM 5287 C C . ALA A 1 337 ? -3.795 0.939 -26.786 1 22.542 337 ALA A C 1
ATOM 5288 O O . ALA A 1 337 ? -3.161 1.085 -25.746 1 22.295 337 ALA A O 1
ATOM 5295 N N . PHE A 1 338 ? -3.21 0.567 -27.942 1 22.697 338 PHE A N 1
ATOM 5296 C CA . PHE A 1 338 ? -1.763 0.388 -28.022 1 22.7 338 PHE A CA 1
ATOM 5297 C C . PHE A 1 338 ? -1.118 1.579 -28.722 1 23.173 338 PHE A C 1
ATOM 5298 O O . PHE A 1 338 ? 0.046 1.513 -29.112 1 21.9 338 PHE A O 1
ATOM 5315 N N . GLY A 1 339 ? -1.906 2.624 -28.98 1 22.294 339 GLY A N 1
ATOM 5316 C CA . GLY A 1 339 ? -1.451 3.717 -29.822 1 25.506 339 GLY A CA 1
ATOM 5317 C C . GLY A 1 339 ? -1.586 3.403 -31.317 1 28.783 339 GLY A C 1
ATOM 5318 O O . GLY A 1 339 ? -2.395 2.567 -31.711 1 25.035 339 GLY A O 1
ATOM 5322 N N . HIS A 1 340 ? -0.746 4.092 -32.117 1 24.65 340 HIS A N 1
ATOM 5323 C CA . HIS A 1 340 ? -0.823 4.108 -33.565 1 25.259 340 HIS A CA 1
ATOM 5324 C C . HIS A 1 340 ? 0.419 4.817 -34.117 1 24.166 340 HIS A C 1
ATOM 5325 O O . HIS A 1 340 ? 0.959 5.729 -33.488 1 23.541 340 HIS A O 1
ATOM 5340 N N . GLY A 1 341 ? 0.906 4.359 -35.271 1 22.732 341 GLY A N 1
ATOM 5341 C CA . GLY A 1 341 ? 2.004 5.021 -35.947 1 22.606 341 GLY A CA 1
ATOM 5342 C C . GLY A 1 341 ? 3.323 4.526 -35.399 1 23.405 341 GLY A C 1
ATOM 5343 O O . GLY A 1 341 ? 3.417 3.388 -34.946 1 30.711 341 GLY A O 1
ATOM 5347 N N . ALA A 1 342 ? 4.32 5.405 -35.376 1 25.356 342 ALA A N 1
ATOM 5348 C CA . ALA A 1 342 ? 5.69 5.011 -35.12 1 25.302 342 ALA A CA 1
ATOM 5349 C C . ALA A 1 342 ? 5.893 4.525 -33.685 1 23.848 342 ALA A C 1
ATOM 5350 O O . ALA A 1 342 ? 6.763 3.689 -33.436 1 25.542 342 ALA A O 1
ATOM 5357 N N . HIS A 1 343 ? 5.102 5.024 -32.728 1 25.483 343 HIS A N 1
ATOM 5358 C CA . HIS A 1 343 ? 5.197 4.626 -31.335 1 24.455 343 HIS A CA 1
ATOM 5359 C C . HIS A 1 343 ? 4.164 3.565 -30.942 1 27.395 343 HIS A C 1
ATOM 5360 O O . HIS A 1 343 ? 3.894 3.334 -29.759 1 29.162 343 HIS A O 1
ATOM 5375 N N . LEU A 1 344 ? 3.581 2.869 -31.917 1 28.348 344 LEU A N 1
ATOM 5376 C CA . LEU A 1 344 ? 2.677 1.765 -31.6 1 22.865 344 LEU A CA 1
ATOM 5377 C C . LEU A 1 344 ? 3.363 0.825 -30.618 1 22.916 344 LEU A C 1
ATOM 5378 O O . LEU A 1 344 ? 4.512 0.444 -30.86 1 21.379 344 LEU A O 1
ATOM 5394 N N . CYS A 1 345 ? 2.643 0.43 -29.551 1 26.34 345 CYS A N 1
ATOM 5395 C CA . CYS A 1 345 ? 3.186 -0.326 -28.418 1 24.873 345 CYS A CA 1
ATOM 5396 C C . CYS A 1 345 ? 4.15 -1.412 -28.873 1 22.326 345 CYS A C 1
ATOM 5397 O O . CYS A 1 345 ? 3.762 -2.377 -29.525 1 21.172 345 CYS A O 1
ATOM 5405 N N . LEU A 1 346 ? 5.41 -1.259 -28.453 1 24.642 346 LEU A N 1
ATOM 5406 C CA . LEU A 1 346 ? 6.427 -2.266 -28.687 1 26.221 346 LEU A CA 1
ATOM 5407 C C . LEU A 1 346 ? 6.029 -3.601 -28.057 1 26.872 346 LEU A C 1
ATOM 5408 O O . LEU A 1 346 ? 6.357 -4.673 -28.572 1 25.963 346 LEU A O 1
ATOM 5424 N N . GLY A 1 347 ? 5.349 -3.541 -26.906 1 24.077 347 GLY A N 1
ATOM 5425 C CA . GLY A 1 347 ? 4.947 -4.753 -26.187 1 26.055 347 GLY A CA 1
ATOM 5426 C C . GLY A 1 347 ? 3.572 -5.321 -26.548 1 24.255 347 GLY A C 1
ATOM 5427 O O . GLY A 1 347 ? 3.062 -6.153 -25.802 1 23.778 347 GLY A O 1
ATOM 5431 N N . ALA A 1 348 ? 2.954 -4.889 -27.656 1 25.317 348 ALA A N 1
ATOM 5432 C CA . ALA A 1 348 ? 1.549 -5.207 -27.922 1 24.984 348 ALA A CA 1
ATOM 5433 C C . ALA A 1 348 ? 1.314 -6.714 -28.081 1 26.729 348 ALA A C 1
ATOM 5434 O O . ALA A 1 348 ? 0.264 -7.23 -27.727 1 20.098 348 ALA A O 1
ATOM 5441 N N . ALA A 1 349 ? 2.246 -7.408 -28.745 1 26.668 349 ALA A N 1
ATOM 5442 C CA . ALA A 1 349 ? 2.077 -8.823 -28.976 1 28.589 349 ALA A CA 1
ATOM 5443 C C . ALA A 1 349 ? 2.3 -9.573 -27.658 1 25.084 349 ALA A C 1
ATOM 5444 O O . ALA A 1 349 ? 1.588 -10.511 -27.343 1 21.806 349 ALA A O 1
ATOM 5451 N N . LEU A 1 350 ? 3.26 -9.121 -26.856 1 30.583 350 LEU A N 1
ATOM 5452 C CA . LEU A 1 350 ? 3.471 -9.717 -25.542 1 30.969 350 LEU A CA 1
ATOM 5453 C C . LEU A 1 350 ? 2.213 -9.558 -24.683 1 28.228 350 LEU A C 1
ATOM 5454 O O . LEU A 1 350 ? 1.809 -10.514 -24.019 1 29.427 350 LEU A O 1
ATOM 5470 N N . ALA A 1 351 ? 1.578 -8.375 -24.675 1 26.537 351 ALA A N 1
ATOM 5471 C CA . ALA A 1 351 ? 0.408 -8.157 -23.826 1 27.611 351 ALA A CA 1
ATOM 5472 C C . ALA A 1 351 ? -0.772 -9.031 -24.287 1 25.379 351 ALA A C 1
ATOM 5473 O O . ALA A 1 351 ? -1.473 -9.632 -23.473 1 24.728 351 ALA A O 1
ATOM 5480 N N . ARG A 1 352 ? -0.955 -9.124 -25.606 1 30.348 352 ARG A N 1
ATOM 5481 C CA . ARG A 1 352 ? -2.012 -9.971 -26.164 1 29.275 352 ARG A CA 1
ATOM 5482 C C . ARG A 1 352 ? -1.808 -11.449 -25.818 1 27.197 352 ARG A C 1
ATOM 5483 O O . ARG A 1 352 ? -2.768 -12.143 -25.53 1 25.715 352 ARG A O 1
ATOM 5504 N N . LEU A 1 353 ? -0.559 -11.937 -25.848 1 24.867 353 LEU A N 1
ATOM 5505 C CA . LEU A 1 353 ? -0.284 -13.311 -25.472 1 24.664 353 LEU A CA 1
ATOM 5506 C C . LEU A 1 353 ? -0.543 -13.481 -23.967 1 25.964 353 LEU A C 1
ATOM 5507 O O . LEU A 1 353 ? -1.206 -14.422 -23.541 1 25.175 353 LEU A O 1
ATOM 5523 N N . GLU A 1 354 ? -0.039 -12.564 -23.14 1 26.218 354 GLU A N 1
ATOM 5524 C CA . GLU A 1 354 ? -0.233 -12.651 -21.698 1 28.204 354 GLU A CA 1
ATOM 5525 C C . GLU A 1 354 ? -1.716 -12.751 -21.364 1 26.832 354 GLU A C 1
ATOM 5526 O O . GLU A 1 354 ? -2.106 -13.622 -20.576 1 25.584 354 GLU A O 1
ATOM 5538 N N . LEU A 1 355 ? -2.548 -11.917 -21.99 1 25.048 355 LEU A N 1
ATOM 5539 C CA . LEU A 1 355 ? -3.97 -11.894 -21.665 1 25.406 355 LEU A CA 1
ATOM 5540 C C . LEU A 1 355 ? -4.637 -13.162 -22.165 1 26.989 355 LEU A C 1
ATOM 5541 O O . LEU A 1 355 ? -5.542 -13.704 -21.52 1 28.212 355 LEU A O 1
ATOM 5557 N N . LEU A 1 356 ? -4.223 -13.581 -23.364 1 29.982 356 LEU A N 1
ATOM 5558 C CA . LEU A 1 356 ? -4.761 -14.778 -23.99 1 30.634 356 LEU A CA 1
ATOM 5559 C C . LEU A 1 356 ? -4.471 -15.997 -23.113 1 28.253 356 LEU A C 1
ATOM 5560 O O . LEU A 1 356 ? -5.317 -16.862 -23.022 1 24.57 356 LEU A O 1
ATOM 5576 N N . ILE A 1 357 ? -3.319 -16.029 -22.421 1 27.196 357 ILE A N 1
ATOM 5577 C CA . ILE A 1 357 ? -3.014 -17.136 -21.512 1 27.928 357 ILE A CA 1
ATOM 5578 C C . ILE A 1 357 ? -3.738 -16.934 -20.185 1 27.099 357 ILE A C 1
ATOM 5579 O O . ILE A 1 357 ? -4.337 -17.863 -19.67 1 31.863 357 ILE A O 1
ATOM 5595 N N . ALA A 1 358 ? -3.683 -15.722 -19.625 1 28.003 358 ALA A N 1
ATOM 5596 C CA . ALA A 1 358 ? -4.066 -15.474 -18.242 1 24.393 358 ALA A CA 1
ATOM 5597 C C . ALA A 1 358 ? -5.568 -15.601 -18.042 1 25.314 358 ALA A C 1
ATOM 5598 O O . ALA A 1 358 ? -5.996 -16.108 -17.005 1 28.141 358 ALA A O 1
ATOM 5605 N N . LEU A 1 359 ? -6.347 -15.1 -19.001 1 25.091 359 LEU A N 1
ATOM 5606 C CA . LEU A 1 359 ? -7.765 -14.91 -18.791 1 22.844 359 LEU A CA 1
ATOM 5607 C C . LEU A 1 359 ? -8.448 -16.264 -18.823 1 24.832 359 LEU A C 1
ATOM 5608 O O . LEU A 1 359 ? -9.039 -16.602 -17.822 1 23.974 359 LEU A O 1
ATOM 5624 N N . PRO A 1 360 ? -8.357 -17.098 -19.897 1 30.722 360 PRO A N 1
ATOM 5625 C CA . PRO A 1 360 ? -9.002 -18.414 -19.89 1 29.003 360 PRO A CA 1
ATOM 5626 C C . PRO A 1 360 ? -8.486 -19.327 -18.771 1 27.849 360 PRO A C 1
ATOM 5627 O O . PRO A 1 360 ? -9.269 -20.057 -18.193 1 26.296 360 PRO A O 1
ATOM 5638 N N . ALA A 1 361 ? -7.199 -19.232 -18.403 1 27.438 361 ALA A N 1
ATOM 5639 C CA . ALA A 1 361 ? -6.644 -20.102 -17.371 1 31.636 361 ALA A CA 1
ATOM 5640 C C . ALA A 1 361 ? -7.304 -19.83 -16.015 1 36.038 361 ALA A C 1
ATOM 5641 O O . ALA A 1 361 ? -7.597 -20.764 -15.248 1 32.629 361 ALA A O 1
ATOM 5648 N N . LEU A 1 362 ? -7.568 -18.537 -15.743 1 28.69 362 LEU A N 1
ATOM 5649 C CA . LEU A 1 362 ? -8.176 -18.137 -14.49 1 29.27 362 LEU A CA 1
ATOM 5650 C C . LEU A 1 362 ? -9.56 -18.794 -14.38 1 31.425 362 LEU A C 1
ATOM 5651 O O . LEU A 1 362 ? -9.87 -19.443 -13.384 1 27.811 362 LEU A O 1
ATOM 5667 N N . PHE A 1 363 ? -10.383 -18.63 -15.408 1 29.498 363 PHE A N 1
ATOM 5668 C CA . PHE A 1 363 ? -11.748 -19.143 -15.351 1 33.874 363 PHE A CA 1
ATOM 5669 C C . PHE A 1 363 ? -11.811 -20.675 -15.438 1 33.326 363 PHE A C 1
ATOM 5670 O O . PHE A 1 363 ? -12.752 -21.27 -14.939 1 37.563 363 PHE A O 1
ATOM 5687 N N . GLU A 1 364 ? -10.816 -21.311 -16.062 1 31.88 364 GLU A N 1
ATOM 5688 C CA . GLU A 1 364 ? -10.727 -22.761 -16.1 1 35.79 364 GLU A CA 1
ATOM 5689 C C . GLU A 1 364 ? -10.445 -23.317 -14.704 1 33.636 364 GLU A C 1
ATOM 5690 O O . GLU A 1 364 ? -11.054 -24.298 -14.283 1 31.044 364 GLU A O 1
ATOM 5702 N N . ARG A 1 365 ? -9.485 -22.719 -13.994 1 29.609 365 ARG A N 1
ATOM 5703 C CA . ARG A 1 365 ? -9.193 -23.15 -12.632 1 31.07 365 ARG A CA 1
ATOM 5704 C C . ARG A 1 365 ? -10.315 -22.763 -11.656 1 31.635 365 ARG A C 1
ATOM 5705 O O . ARG A 1 365 ? -10.602 -23.527 -10.732 1 29.605 365 ARG A O 1
ATOM 5726 N N . PHE A 1 366 ? -10.921 -21.575 -11.82 1 27.326 366 PHE A N 1
ATOM 5727 C CA . PHE A 1 366 ? -11.873 -21.066 -10.839 1 29.362 366 PHE A CA 1
ATOM 5728 C C . PHE A 1 366 ? -13.179 -20.707 -11.525 1 29.188 366 PHE A C 1
ATOM 5729 O O . PHE A 1 366 ? -13.54 -19.546 -11.544 1 28.748 366 PHE A O 1
ATOM 5746 N N . PRO A 1 367 ? -13.935 -21.701 -12.049 1 30.813 367 PRO A N 1
ATOM 5747 C CA . PRO A 1 367 ? -15.079 -21.408 -12.923 1 31.665 367 PRO A CA 1
ATOM 5748 C C . PRO A 1 367 ? -16.15 -20.509 -12.298 1 28.241 367 PRO A C 1
ATOM 5749 O O . PRO A 1 367 ? -16.834 -19.776 -12.999 1 27.676 367 PRO A O 1
ATOM 5760 N N . ASP A 1 368 ? -16.288 -20.562 -10.97 1 32.631 368 ASP A N 1
ATOM 5761 C CA . ASP A 1 368 ? -17.361 -19.872 -10.263 1 33.395 368 ASP A CA 1
ATOM 5762 C C . ASP A 1 368 ? -16.854 -18.595 -9.611 1 30.163 368 ASP A C 1
ATOM 5763 O O . ASP A 1 368 ? -17.51 -18.029 -8.735 1 28.471 368 ASP A O 1
ATOM 5772 N N . ILE A 1 369 ? -15.693 -18.106 -10.056 1 34.354 369 ILE A N 1
ATOM 5773 C CA . ILE A 1 369 ? -15.146 -16.845 -9.54 1 30.305 369 ILE A CA 1
ATOM 5774 C C . ILE A 1 369 ? -16.217 -15.741 -9.601 1 30.731 369 ILE A C 1
ATOM 5775 O O . ILE A 1 369 ? -17.003 -15.69 -10.537 1 31.006 369 ILE A O 1
ATOM 5791 N N . THR A 1 370 ? -16.299 -14.913 -8.538 1 29.758 370 THR A N 1
ATOM 5792 C CA . THR A 1 370 ? -17.308 -13.874 -8.396 1 28.628 370 THR A CA 1
ATOM 5793 C C . THR A 1 370 ? -16.642 -12.588 -7.906 1 27.082 370 THR A C 1
ATOM 5794 O O . THR A 1 370 ? -15.731 -12.648 -7.08 1 30.595 370 THR A O 1
ATOM 5805 N N . LEU A 1 371 ? -17.082 -11.438 -8.426 1 27.769 371 LEU A N 1
ATOM 5806 C CA . LEU A 1 371 ? -16.613 -10.138 -7.955 1 29.932 371 LEU A CA 1
ATOM 5807 C C . LEU A 1 371 ? -17.259 -9.826 -6.617 1 30.437 371 LEU A C 1
ATOM 5808 O O . LEU A 1 371 ? -18.456 -9.983 -6.515 1 31.231 371 LEU A O 1
ATOM 5824 N N . VAL A 1 372 ? -16.482 -9.364 -5.624 1 30.966 372 VAL A N 1
ATOM 5825 C CA . VAL A 1 372 ? -17.049 -8.895 -4.367 1 31.322 372 VAL A CA 1
ATOM 5826 C C . VAL A 1 372 ? -16.33 -7.616 -3.927 1 33.246 372 VAL A C 1
ATOM 5827 O O . VAL A 1 372 ? -15.301 -7.246 -4.48 1 28.258 372 VAL A O 1
ATOM 5840 N N . GLY A 1 373 ? -16.874 -6.96 -2.898 1 32.588 373 GLY A N 1
ATOM 5841 C CA . GLY A 1 373 ? -16.245 -5.82 -2.265 1 31.218 373 GLY A CA 1
ATOM 5842 C C . GLY A 1 373 ? -16.303 -4.631 -3.226 1 33.015 373 GLY A C 1
ATOM 5843 O O . GLY A 1 373 ? -17.166 -4.568 -4.092 1 32.211 373 GLY A O 1
ATOM 5847 N N . GLU A 1 374 ? -15.337 -3.729 -3.096 1 36.423 374 GLU A N 1
ATOM 5848 C CA . GLU A 1 374 ? -15.238 -2.57 -3.962 1 38.373 374 GLU A CA 1
ATOM 5849 C C . GLU A 1 374 ? -13.936 -2.693 -4.726 1 34.635 374 GLU A C 1
ATOM 5850 O O . GLU A 1 374 ? -13.003 -3.322 -4.233 1 34.32 374 GLU A O 1
ATOM 5862 N N . ALA A 1 375 ? -13.898 -2.098 -5.916 1 28.373 375 ALA A N 1
ATOM 5863 C CA . ALA A 1 375 ? -12.665 -1.997 -6.658 1 27.92 375 ALA A CA 1
ATOM 5864 C C . ALA A 1 375 ? -12.482 -0.528 -7.01 1 27.813 375 ALA A C 1
ATOM 5865 O O . ALA A 1 375 ? -12.821 -0.096 -8.115 1 22.593 3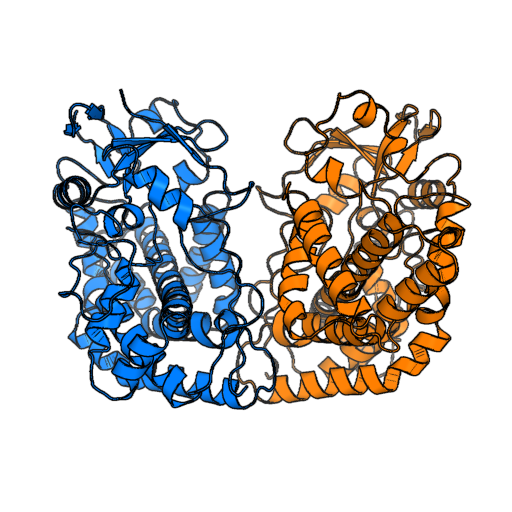75 ALA A O 1
ATOM 5872 N N . PRO A 1 376 ? -11.968 0.279 -6.058 1 29.891 376 PRO A N 1
ATOM 5873 C CA . PRO A 1 376 ? -11.824 1.726 -6.283 1 30.394 376 PRO A CA 1
ATOM 5874 C C . PRO A 1 376 ? -10.701 1.966 -7.289 1 25.813 376 PRO A C 1
ATOM 5875 O O . PRO A 1 376 ? -9.747 1.193 -7.373 1 24.885 376 PRO A O 1
ATOM 5886 N N . PRO A 1 377 ? -10.778 3.052 -8.076 1 27.825 377 PRO A N 1
ATOM 5887 C CA . PRO A 1 377 ? -9.774 3.302 -9.112 1 27.542 377 PRO A CA 1
ATOM 5888 C C . PRO A 1 377 ? -8.422 3.783 -8.586 1 27.582 377 PRO A C 1
ATOM 5889 O O . PRO A 1 377 ? -8.367 4.538 -7.623 1 25.771 377 PRO A O 1
ATOM 5900 N N . THR A 1 378 ? -7.321 3.351 -9.216 1 25.78 378 THR A N 1
ATOM 5901 C CA . THR A 1 378 ? -6.045 4.034 -9.033 1 27.662 378 THR A CA 1
ATOM 5902 C C . THR A 1 378 ? -6.249 5.527 -9.277 1 27.808 378 THR A C 1
ATOM 5903 O O . THR A 1 378 ? -6.917 5.9 -10.257 1 25.637 378 THR A O 1
ATOM 5914 N N . PRO A 1 379 ? -5.753 6.418 -8.385 1 28.923 379 PRO A N 1
ATOM 5915 C CA . PRO A 1 379 ? -6.071 7.843 -8.484 1 27.638 379 PRO A CA 1
ATOM 5916 C C . PRO A 1 379 ? -5.147 8.505 -9.513 1 30.517 379 PRO A C 1
ATOM 5917 O O . PRO A 1 379 ? -4.125 9.111 -9.176 1 32.181 379 PRO A O 1
ATOM 5928 N N . THR A 1 380 ? -5.472 8.32 -10.788 1 29.612 380 THR A N 1
ATOM 5929 C CA . THR A 1 380 ? -4.775 9.015 -11.865 1 30.37 380 THR A CA 1
ATOM 5930 C C . THR A 1 380 ? -5.772 9.252 -12.993 1 29.087 380 THR A C 1
ATOM 5931 O O . THR A 1 380 ? -6.647 8.41 -13.229 1 26.732 380 THR A O 1
ATOM 5942 N N . VAL A 1 381 ? -5.678 10.42 -13.643 1 29.304 381 VAL A N 1
ATOM 5943 C CA . VAL A 1 381 ? -6.524 10.681 -14.793 1 27.114 381 VAL A CA 1
ATOM 5944 C C . VAL A 1 381 ? -5.911 10.083 -16.065 1 26 381 VAL A C 1
ATOM 5945 O O . VAL A 1 381 ? -6.525 10.141 -17.138 1 25.948 381 VAL A O 1
ATOM 5958 N N . PHE A 1 382 ? -4.714 9.49 -15.948 1 23.783 382 PHE A N 1
ATOM 5959 C CA . PHE A 1 382 ? -3.965 8.97 -17.077 1 25.071 382 PHE A CA 1
ATOM 5960 C C . PHE A 1 382 ? -4.198 7.479 -17.304 1 25.496 382 PHE A C 1
ATOM 5961 O O . PHE A 1 382 ? -4.155 7.017 -18.453 1 23.499 382 PHE A O 1
ATOM 5978 N N . MET A 1 383 ? -4.369 6.744 -16.203 1 24.697 383 MET A N 1
ATOM 5979 C CA . MET A 1 383 ? -4.468 5.291 -16.267 1 24.029 383 MET A CA 1
ATOM 5980 C C . MET A 1 383 ? -5.822 4.868 -15.723 1 24.796 383 MET A C 1
ATOM 5981 O O . MET A 1 383 ? -6.481 5.621 -14.987 1 31.201 383 MET A O 1
ATOM 5995 N N . ASN A 1 384 ? -6.248 3.68 -16.152 1 20.659 384 ASN A N 1
ATOM 5996 C CA . ASN A 1 384 ? -7.572 3.193 -15.834 1 23.689 384 ASN A CA 1
ATOM 5997 C C . ASN A 1 384 ? -7.477 1.739 -15.362 1 24.47 384 ASN A C 1
ATOM 5998 O O . ASN A 1 384 ? -7.494 0.814 -16.166 1 23.519 384 ASN A O 1
ATOM 6009 N N . HIS A 1 385 ? -7.379 1.561 -14.054 1 27.752 385 HIS A N 1
ATOM 6010 C CA . HIS A 1 385 ? -7.369 0.245 -13.443 1 27.566 385 HIS A CA 1
ATOM 6011 C C . HIS A 1 385 ? -7.539 0.39 -11.936 1 29.154 385 HIS A C 1
ATOM 6012 O O . HIS A 1 385 ? -7.239 1.427 -11.34 1 22.645 385 HIS A O 1
ATOM 6027 N N . PRO A 1 386 ? -8.021 -0.681 -11.272 1 32.852 386 PRO A N 1
ATOM 6028 C CA . PRO A 1 386 ? -8.34 -0.601 -9.845 1 28.759 386 PRO A CA 1
ATOM 6029 C C . PRO A 1 386 ? -7.153 -0.762 -8.896 1 30.5 386 PRO A C 1
ATOM 6030 O O . PRO A 1 386 ? -6.229 -1.523 -9.195 1 28.273 386 PRO A O 1
ATOM 6041 N N . LEU A 1 387 ? -7.257 -0.104 -7.733 1 28.247 387 LEU A N 1
ATOM 6042 C CA . LEU A 1 387 ? -6.33 -0.246 -6.608 1 28.996 387 LEU A CA 1
ATOM 6043 C C . LEU A 1 387 ? -6.331 -1.668 -6.049 1 27.931 387 LEU A C 1
ATOM 6044 O O . LEU A 1 387 ? -5.294 -2.166 -5.605 1 22.859 387 LEU A O 1
ATOM 6060 N N . SER A 1 388 ? -7.509 -2.305 -6.081 1 24.87 388 SER A N 1
ATOM 6061 C CA . SER A 1 388 ? -7.758 -3.608 -5.48 1 29.278 388 SER A CA 1
ATOM 6062 C C . SER A 1 388 ? -8.837 -4.316 -6.317 1 26.434 388 SER A C 1
ATOM 6063 O O . SER A 1 388 ? -9.683 -3.637 -6.897 1 29.184 388 SER A O 1
ATOM 6071 N N . ARG A 1 389 ? -8.824 -5.649 -6.438 1 23.452 389 ARG A N 1
ATOM 6072 C CA . ARG A 1 389 ? -9.913 -6.333 -7.123 1 27.125 389 ARG A CA 1
ATOM 6073 C C . ARG A 1 389 ? -10.334 -7.57 -6.331 1 26.775 389 ARG A C 1
ATOM 6074 O O . ARG A 1 389 ? -9.994 -8.701 -6.686 1 22.207 389 ARG A O 1
ATOM 6095 N N . PRO A 1 390 ? -11.15 -7.386 -5.265 1 31.734 390 PRO A N 1
ATOM 6096 C CA . PRO A 1 390 ? -11.557 -8.491 -4.405 1 29.451 390 PRO A CA 1
ATOM 6097 C C . PRO A 1 390 ? -12.436 -9.461 -5.169 1 28.811 390 PRO A C 1
ATOM 6098 O O . PRO A 1 390 ? -13.343 -9.026 -5.895 1 27.124 390 PRO A O 1
ATOM 6109 N N . VAL A 1 391 ? -12.124 -10.754 -5.015 1 23.324 391 VAL A N 1
ATOM 6110 C CA . VAL A 1 391 ? -12.938 -11.805 -5.6 1 24.847 391 VAL A CA 1
ATOM 6111 C C . VAL A 1 391 ? -13.102 -12.939 -4.587 1 27.477 391 VAL A C 1
ATOM 6112 O O . VAL A 1 391 ? -12.296 -13.077 -3.648 1 27.201 391 VAL A O 1
ATOM 6125 N N . LEU A 1 392 ? -14.12 -13.767 -4.834 1 29.733 392 LEU A N 1
ATOM 6126 C CA . LEU A 1 392 ? -14.239 -15.084 -4.222 1 30.815 392 LEU A CA 1
ATOM 6127 C C . LEU A 1 392 ? -14.002 -16.107 -5.321 1 25.759 392 LEU A C 1
ATOM 6128 O O . LEU A 1 392 ? -14.731 -16.145 -6.302 1 21.749 392 LEU A O 1
ATOM 6144 N N . LEU A 1 393 ? -13.017 -16.979 -5.123 1 25.653 393 LEU A N 1
ATOM 6145 C CA . LEU A 1 393 ? -12.616 -17.932 -6.139 1 27.983 393 LEU A CA 1
ATOM 6146 C C . LEU A 1 393 ? -13.59 -19.109 -6.214 1 28.927 393 LEU A C 1
ATOM 6147 O O . LEU A 1 393 ? -13.935 -19.576 -7.295 1 28.579 393 LEU A O 1
ATOM 6163 N N . ARG A 1 394 ? -13.999 -19.638 -5.062 1 36.154 394 ARG A N 1
ATOM 6164 C CA . ARG A 1 394 ? -14.761 -20.884 -5.046 1 41.735 394 ARG A CA 1
ATOM 6165 C C . ARG A 1 394 ? -16.06 -20.692 -4.268 1 48.462 394 ARG A C 1
ATOM 6166 O O . ARG A 1 394 ? -16.37 -21.506 -3.404 1 56.42 394 ARG A O 1
ATOM 6187 N N . LYS A 1 395 ? -16.823 -19.647 -4.601 1 48.942 395 LYS A N 1
ATOM 6188 C CA . LYS A 1 395 ? -17.936 -19.223 -3.764 1 54.51 395 LYS A CA 1
ATOM 6189 C C . LYS A 1 395 ? -18.773 -20.44 -3.313 1 47.49 395 LYS A C 1
ATOM 6190 O O . LYS A 1 395 ? -19.201 -21.19 -4.216 1 50.535 395 LYS A O 1
ATOM 6209 N N . ARG B 1 1 ? 6.407 34.729 18.443 1 42.724 1 ARG B N 1
ATOM 6210 C CA . ARG B 1 1 ? 6.901 34.8 17.031 1 49.313 1 ARG B CA 1
ATOM 6211 C C . ARG B 1 1 ? 7.425 33.427 16.582 1 45.924 1 ARG B C 1
ATOM 6212 O O . ARG B 1 1 ? 8.622 33.205 16.435 1 40.447 1 ARG B O 1
ATOM 6235 N N . PRO B 1 2 ? 6.538 32.424 16.379 1 47.446 2 PRO B N 1
ATOM 6236 C CA . PRO B 1 2 ? 6.962 31.024 16.275 1 44.451 2 PRO B CA 1
ATOM 6237 C C . PRO B 1 2 ? 7.69 30.711 14.976 1 42.275 2 PRO B C 1
ATOM 6238 O O . PRO B 1 2 ? 7.493 31.416 14.006 1 44.945 2 PRO B O 1
ATOM 6249 N N . HIS B 1 3 ? 8.5 29.647 14.979 1 40.65 3 HIS B N 1
ATOM 6250 C CA . HIS B 1 3 ? 9.064 29.054 13.776 1 40.062 3 HIS B CA 1
ATOM 6251 C C . HIS B 1 3 ? 7.96 28.325 13.012 1 40.423 3 HIS B C 1
ATOM 6252 O O . HIS B 1 3 ? 6.871 28.095 13.544 1 43.76 3 HIS B O 1
ATOM 6267 N N . THR B 1 4 ? 8.232 27.998 11.741 1 41.09 4 THR B N 1
ATOM 6268 C CA . THR B 1 4 ? 7.228 27.374 10.889 1 40.939 4 THR B CA 1
ATOM 6269 C C . THR B 1 4 ? 7.772 26.091 10.266 1 40.907 4 THR B C 1
ATOM 6270 O O . THR B 1 4 ? 8.931 26.024 9.861 1 45.783 4 THR B O 1
ATOM 6281 N N . VAL B 1 5 ? 6.905 25.067 10.196 1 36.469 5 VAL B N 1
ATOM 6282 C CA . VAL B 1 5 ? 7.209 23.837 9.488 1 31.958 5 VAL B CA 1
ATOM 6283 C C . VAL B 1 5 ? 6.224 23.696 8.339 1 33.815 5 VAL B C 1
ATOM 6284 O O . VAL B 1 5 ? 5.037 23.573 8.599 1 30.921 5 VAL B O 1
ATOM 6297 N N . TYR B 1 6 ? 6.722 23.693 7.09 1 40.126 6 TYR B N 1
ATOM 6298 C CA . TYR B 1 6 ? 5.876 23.587 5.903 1 44.057 6 TYR B CA 1
ATOM 6299 C C . TYR B 1 6 ? 5.742 22.127 5.485 1 37.082 6 TYR B C 1
ATOM 6300 O O . TYR B 1 6 ? 6.735 21.48 5.209 1 38.501 6 TYR B O 1
ATOM 6318 N N . LEU B 1 7 ? 4.514 21.626 5.366 1 35.617 7 LEU B N 1
ATOM 6319 C CA . LEU B 1 7 ? 4.297 20.222 5.043 1 41.227 7 LEU B CA 1
ATOM 6320 C C . LEU B 1 7 ? 3.525 20.077 3.735 1 51.092 7 LEU B C 1
ATOM 6321 O O . LEU B 1 7 ? 2.539 20.77 3.535 1 59.004 7 LEU B O 1
ATOM 6337 N N . ASP B 1 8 ? 3.914 19.085 2.928 1 58.822 8 ASP B N 1
ATOM 6338 C CA . ASP B 1 8 ? 3.202 18.712 1.715 1 68.935 8 ASP B CA 1
ATOM 6339 C C . ASP B 1 8 ? 3.473 17.232 1.422 1 71.495 8 ASP B C 1
ATOM 6340 O O . ASP B 1 8 ? 4.513 16.9 0.855 1 77.281 8 ASP B O 1
ATOM 6349 N N . PRO B 1 9 ? 2.556 16.287 1.763 1 73.204 9 PRO B N 1
ATOM 6350 C CA . PRO B 1 9 ? 2.756 14.858 1.467 1 68.275 9 PRO B CA 1
ATOM 6351 C C . PRO B 1 9 ? 2.775 14.464 -0.018 1 76.743 9 PRO B C 1
ATOM 6352 O O . PRO B 1 9 ? 3.091 13.324 -0.363 1 78.477 9 PRO B O 1
ATOM 6363 N N . ALA B 1 10 ? 2.355 15.379 -0.9 1 76.052 10 ALA B N 1
ATOM 6364 C CA . ALA B 1 10 ? 2.534 15.205 -2.333 1 73.173 10 ALA B CA 1
ATOM 6365 C C . ALA B 1 10 ? 4.019 15.291 -2.698 1 67.048 10 ALA B C 1
ATOM 6366 O O . ALA B 1 10 ? 4.463 14.516 -3.539 1 65.228 10 ALA B O 1
ATOM 6373 N N . LYS B 1 11 ? 4.789 16.182 -2.043 1 66.438 11 LYS B N 1
ATOM 6374 C CA . LYS B 1 11 ? 6.228 16.296 -2.279 1 66.692 11 LYS B CA 1
ATOM 6375 C C . LYS B 1 11 ? 7.017 15.308 -1.406 1 66.729 11 LYS B C 1
ATOM 6376 O O . LYS B 1 11 ? 7.997 15.684 -0.765 1 67.155 11 LYS B O 1
ATOM 6395 N N . GLY B 1 12 ? 6.588 14.036 -1.378 1 61.373 12 GLY B N 1
ATOM 6396 C CA . GLY B 1 12 ? 7.191 13.024 -0.525 1 51.847 12 GLY B CA 1
ATOM 6397 C C . GLY B 1 12 ? 6.728 13.141 0.932 1 49 12 GLY B C 1
ATOM 6398 O O . GLY B 1 12 ? 6.127 14.126 1.344 1 55.247 12 GLY B O 1
ATOM 6402 N N . VAL B 1 13 ? 6.949 12.075 1.68 1 39.186 13 VAL B N 1
ATOM 6403 C CA . VAL B 1 13 ? 6.788 12.028 3.124 1 37.329 13 VAL B CA 1
ATOM 6404 C C . VAL B 1 13 ? 8.121 11.546 3.685 1 33.207 13 VAL B C 1
ATOM 6405 O O . VAL B 1 13 ? 8.731 10.644 3.123 1 35.385 13 VAL B O 1
ATOM 6418 N N . ASP B 1 14 ? 8.577 12.191 4.756 1 34.889 14 ASP B N 1
ATOM 6419 C CA . ASP B 1 14 ? 9.774 11.794 5.472 1 34.201 14 ASP B CA 1
ATOM 6420 C C . ASP B 1 14 ? 9.535 12.022 6.96 1 32.876 14 ASP B C 1
ATOM 6421 O O . ASP B 1 14 ? 9.895 13.056 7.531 1 27.004 14 ASP B O 1
ATOM 6430 N N . ILE B 1 15 ? 8.967 10.997 7.592 1 31.839 15 ILE B N 1
ATOM 6431 C CA . ILE B 1 15 ? 8.624 11.086 8.996 1 29.293 15 ILE B CA 1
ATOM 6432 C C . ILE B 1 15 ? 9.872 11.354 9.848 1 29.816 15 ILE B C 1
ATOM 6433 O O . ILE B 1 15 ? 9.837 12.24 10.688 1 25.437 15 ILE B O 1
ATOM 6449 N N . PRO B 1 16 ? 11.009 10.622 9.714 1 29.965 16 PRO B N 1
ATOM 6450 C CA . PRO B 1 16 ? 12.195 10.926 10.511 1 30.533 16 PRO B CA 1
ATOM 6451 C C . PRO B 1 16 ? 12.592 12.4 10.44 1 31.72 16 PRO B C 1
ATOM 6452 O O . PRO B 1 16 ? 12.833 12.987 11.483 1 33.418 16 PRO B O 1
ATOM 6463 N N . ALA B 1 17 ? 12.601 12.993 9.237 1 32.498 17 ALA B N 1
ATOM 6464 C CA . ALA B 1 17 ? 12.933 14.408 9.075 1 34.881 17 ALA B CA 1
ATOM 6465 C C . ALA B 1 17 ? 11.874 15.288 9.744 1 30.478 17 ALA B C 1
ATOM 6466 O O . ALA B 1 17 ? 12.177 16.272 10.429 1 29.324 17 ALA B O 1
ATOM 6473 N N . GLN B 1 18 ? 10.616 14.907 9.547 1 28.703 18 GLN B N 1
ATOM 6474 C CA . GLN B 1 18 ? 9.498 15.674 10.069 1 28.187 18 GLN B CA 1
ATOM 6475 C C . GLN B 1 18 ? 9.534 15.698 11.594 1 28.064 18 GLN B C 1
ATOM 6476 O O . GLN B 1 18 ? 9.365 16.751 12.207 1 29.168 18 GLN B O 1
ATOM 6490 N N . ARG B 1 19 ? 9.792 14.535 12.211 1 26.08 19 ARG B N 1
ATOM 6491 C CA . ARG B 1 19 ? 9.92 14.472 13.661 1 29.206 19 ARG B CA 1
ATOM 6492 C C . ARG B 1 19 ? 11.05 15.368 14.153 1 25.408 19 ARG B C 1
ATOM 6493 O O . ARG B 1 19 ? 10.858 16.098 15.126 1 27.02 19 ARG B O 1
ATOM 6514 N N . ARG B 1 20 ? 12.226 15.253 13.525 1 28.252 20 ARG B N 1
ATOM 6515 C CA . ARG B 1 20 ? 13.374 16.084 13.877 1 29.505 20 ARG B CA 1
ATOM 6516 C C . ARG B 1 20 ? 13.034 17.569 13.796 1 29.221 20 ARG B C 1
ATOM 6517 O O . ARG B 1 20 ? 13.317 18.317 14.727 1 31.073 20 ARG B O 1
ATOM 6538 N N . GLU B 1 21 ? 12.48 18.005 12.659 1 29.13 21 GLU B N 1
ATOM 6539 C CA . GLU B 1 21 ? 12.184 19.414 12.465 1 29.885 21 GLU B CA 1
ATOM 6540 C C . GLU B 1 21 ? 11.144 19.916 13.478 1 26.758 21 GLU B C 1
ATOM 6541 O O . GLU B 1 21 ? 11.254 21.022 13.973 1 22.141 21 GLU B O 1
ATOM 6553 N N . LEU B 1 22 ? 10.099 19.13 13.762 1 27.435 22 LEU B N 1
ATOM 6554 C CA . LEU B 1 22 ? 9.036 19.543 14.669 1 26.298 22 LEU B CA 1
ATOM 6555 C C . LEU B 1 22 ? 9.614 19.712 16.081 1 30.1 22 LEU B C 1
ATOM 6556 O O . LEU B 1 22 ? 9.291 20.691 16.754 1 31.242 22 LEU B O 1
ATOM 6572 N N . LEU B 1 23 ? 10.465 18.765 16.52 1 28.435 23 LEU B N 1
ATOM 6573 C CA . LEU B 1 23 ? 11.12 18.828 17.815 1 32.04 23 LEU B CA 1
ATOM 6574 C C . LEU B 1 23 ? 12.037 20.055 17.862 1 35.189 23 LEU B C 1
ATOM 6575 O O . LEU B 1 23 ? 11.899 20.88 18.765 1 31.464 23 LEU B O 1
ATOM 6591 N N . ASP B 1 24 ? 12.936 20.19 16.862 1 36.061 24 ASP B N 1
ATOM 6592 C CA . ASP B 1 24 ? 13.899 21.287 16.807 1 34.362 24 ASP B CA 1
ATOM 6593 C C . ASP B 1 24 ? 13.219 22.651 16.857 1 31.007 24 ASP B C 1
ATOM 6594 O O . ASP B 1 24 ? 13.737 23.551 17.489 1 33.492 24 ASP B O 1
ATOM 6603 N N . LYS B 1 25 ? 12.045 22.821 16.251 1 33.394 25 LYS B N 1
ATOM 6604 C CA . LYS B 1 25 ? 11.473 24.158 16.161 1 32.271 25 LYS B CA 1
ATOM 6605 C C . LYS B 1 25 ? 10.704 24.57 17.425 1 42.145 25 LYS B C 1
ATOM 6606 O O . LYS B 1 25 ? 9.659 25.208 17.3 1 44.408 25 LYS B O 1
ATOM 6625 N N . GLY B 1 26 ? 11.343 24.399 18.607 1 58.014 26 GLY B N 1
ATOM 6626 C CA . GLY B 1 26 ? 10.811 24.701 19.942 1 43.297 26 GLY B CA 1
ATOM 6627 C C . GLY B 1 26 ? 9.597 23.833 20.184 1 42.352 26 GLY B C 1
ATOM 6628 O O . GLY B 1 26 ? 9.163 23.184 19.225 1 47.954 26 GLY B O 1
ATOM 6632 N N . PRO B 1 27 ? 9.019 23.81 21.412 1 34.725 27 PRO B N 1
ATOM 6633 C CA . PRO B 1 27 ? 7.823 23.009 21.693 1 34.242 27 PRO B CA 1
ATOM 6634 C C . PRO B 1 27 ? 6.56 23.478 20.969 1 32.337 27 PRO B C 1
ATOM 6635 O O . PRO B 1 27 ? 5.66 22.699 20.685 1 33.542 27 PRO B O 1
ATOM 6646 N N . VAL B 1 28 ? 6.494 24.772 20.684 1 28.996 28 VAL B N 1
ATOM 6647 C CA . VAL B 1 28 ? 5.343 25.381 20.042 1 29.88 28 VAL B CA 1
ATOM 6648 C C . VAL B 1 28 ? 5.782 25.841 18.667 1 28.689 28 VAL B C 1
ATOM 6649 O O . VAL B 1 28 ? 6.653 26.695 18.559 1 26.809 28 VAL B O 1
ATOM 6662 N N . VAL B 1 29 ? 5.156 25.283 17.631 1 29.072 29 VAL B N 1
ATOM 6663 C CA . VAL B 1 29 ? 5.536 25.585 16.263 1 32.339 29 VAL B CA 1
ATOM 6664 C C . VAL B 1 29 ? 4.274 25.842 15.46 1 31.33 29 VAL B C 1
ATOM 6665 O O . VAL B 1 29 ? 3.194 25.339 15.808 1 30.141 29 VAL B O 1
ATOM 6678 N N . ARG B 1 30 ? 4.425 26.627 14.388 1 29.08 30 ARG B N 1
ATOM 6679 C CA . ARG B 1 30 ? 3.372 26.74 13.392 1 30.874 30 ARG B CA 1
ATOM 6680 C C . ARG B 1 30 ? 3.612 25.692 12.313 1 30.241 30 ARG B C 1
ATOM 6681 O O . ARG B 1 30 ? 4.736 25.472 11.863 1 32.555 30 ARG B O 1
ATOM 6702 N N . VAL B 1 31 ? 2.528 25.054 11.879 1 29.852 31 VAL B N 1
ATOM 6703 C CA . VAL B 1 31 ? 2.595 24.055 10.828 1 28.348 31 VAL B CA 1
ATOM 6704 C C . VAL B 1 31 ? 1.699 24.521 9.682 1 31.138 31 VAL B C 1
ATOM 6705 O O . VAL B 1 31 ? 0.49 24.635 9.885 1 29.637 31 VAL B O 1
ATOM 6718 N N . ALA B 1 32 ? 2.302 24.777 8.501 1 36.161 32 ALA B N 1
ATOM 6719 C CA . ALA B 1 32 ? 1.568 25.199 7.305 1 32.812 32 ALA B CA 1
ATOM 6720 C C . ALA B 1 32 ? 1.364 24.03 6.346 1 36.047 32 ALA B C 1
ATOM 6721 O O . ALA B 1 32 ? 2.326 23.34 5.98 1 31.463 32 ALA B O 1
ATOM 6728 N N . PHE B 1 33 ? 0.092 23.805 5.976 1 30.661 33 PHE B N 1
ATOM 6729 C CA . PHE B 1 33 ? -0.273 22.836 4.959 1 36.301 33 PHE B CA 1
ATOM 6730 C C . PHE B 1 33 ? -0.578 23.528 3.622 1 45.588 33 PHE B C 1
ATOM 6731 O O . PHE B 1 33 ? -0.742 24.758 3.588 1 37.597 33 PHE B O 1
ATOM 6748 N N . PRO B 1 34 ? -0.711 22.748 2.508 1 43.889 34 PRO B N 1
ATOM 6749 C CA . PRO B 1 34 ? -1.356 23.195 1.27 1 47.856 34 PRO B CA 1
ATOM 6750 C C . PRO B 1 34 ? -2.745 23.727 1.583 1 48.213 34 PRO B C 1
ATOM 6751 O O . PRO B 1 34 ? -3.205 23.586 2.706 1 46.133 34 PRO B O 1
ATOM 6762 N N . GLY B 1 35 ? -3.43 24.315 0.593 1 53.697 35 GLY B N 1
ATOM 6763 C CA . GLY B 1 35 ? -4.506 25.253 0.886 1 46.205 35 GLY B CA 1
ATOM 6764 C C . GLY B 1 35 ? -3.872 26.424 1.619 1 50.516 35 GLY B C 1
ATOM 6765 O O . GLY B 1 35 ? -2.652 26.561 1.609 1 58.793 35 GLY B O 1
ATOM 6769 N N . ASN B 1 36 ? -4.634 27.262 2.301 1 50.19 36 ASN B N 1
ATOM 6770 C CA . ASN B 1 36 ? -3.923 28.29 3.04 1 55.263 36 ASN B CA 1
ATOM 6771 C C . ASN B 1 36 ? -4.142 28.028 4.523 1 49.274 36 ASN B C 1
ATOM 6772 O O . ASN B 1 36 ? -4.587 28.908 5.249 1 52.221 36 ASN B O 1
ATOM 6783 N N . LEU B 1 37 ? -3.849 26.779 4.931 1 49.58 37 LEU B N 1
ATOM 6784 C CA . LEU B 1 37 ? -4.143 26.268 6.267 1 41.275 37 LEU B CA 1
ATOM 6785 C C . LEU B 1 37 ? -2.862 26.282 7.091 1 35.057 37 LEU B C 1
ATOM 6786 O O . LEU B 1 37 ? -1.908 25.577 6.781 1 38.035 37 LEU B O 1
ATOM 6802 N N . GLU B 1 38 ? -2.843 27.093 8.148 1 30.651 38 GLU B N 1
ATOM 6803 C CA . GLU B 1 38 ? -1.756 27.072 9.101 1 29.914 38 GLU B CA 1
ATOM 6804 C C . GLU B 1 38 ? -2.323 26.922 10.509 1 29.739 38 GLU B C 1
ATOM 6805 O O . GLU B 1 38 ? -3.329 27.544 10.847 1 32.877 38 GLU B O 1
ATOM 6817 N N . VAL B 1 39 ? -1.662 26.095 11.323 1 27.223 39 VAL B N 1
ATOM 6818 C CA . VAL B 1 39 ? -2.126 25.798 12.668 1 30.64 39 VAL B CA 1
ATOM 6819 C C . VAL B 1 39 ? -0.916 25.709 13.592 1 27.026 39 VAL B C 1
ATOM 6820 O O . VAL B 1 39 ? 0.2 26.007 13.192 1 23.079 39 VAL B O 1
ATOM 6833 N N . TRP B 1 40 ? -1.156 25.311 14.837 1 28.493 40 TRP B N 1
ATOM 6834 C CA . TRP B 1 40 ? -0.073 25.081 15.771 1 27.423 40 TRP B CA 1
ATOM 6835 C C . TRP B 1 40 ? 0.225 23.595 15.876 1 28.22 40 TRP B C 1
ATOM 6836 O O . TRP B 1 40 ? -0.593 22.759 15.502 1 25.714 40 TRP B O 1
ATOM 6857 N N . ALA B 1 41 ? 1.391 23.298 16.456 1 30.23 41 ALA B N 1
ATOM 6858 C CA . ALA B 1 41 ? 1.702 21.96 16.92 1 28.585 41 ALA B CA 1
ATOM 6859 C C . ALA B 1 41 ? 2.448 22.071 18.24 1 27.089 41 ALA B C 1
ATOM 6860 O O . ALA B 1 41 ? 3.229 23.001 18.452 1 32.972 41 ALA B O 1
ATOM 6867 N N . LEU B 1 42 ? 2.15 21.149 19.152 1 28.504 42 LEU B N 1
ATOM 6868 C CA . LEU B 1 42 ? 2.944 20.97 20.356 1 30.634 42 LEU B CA 1
ATOM 6869 C C . LEU B 1 42 ? 3.798 19.7 20.211 1 29.465 42 LEU B C 1
ATOM 6870 O O . LEU B 1 42 ? 3.239 18.631 19.929 1 27.463 42 LEU B O 1
ATOM 6886 N N . THR B 1 43 ? 5.13 19.798 20.382 1 27.511 43 THR B N 1
ATOM 6887 C CA . THR B 1 43 ? 6.022 18.749 19.87 1 24.918 43 THR B CA 1
ATOM 6888 C C . THR B 1 43 ? 7.045 18.236 20.889 1 26.509 43 THR B C 1
ATOM 6889 O O . THR B 1 43 ? 7.851 17.393 20.502 1 27.268 43 THR B O 1
ATOM 6900 N N . HIS B 1 44 ? 7.107 18.799 22.113 1 27.427 44 HIS B N 1
ATOM 6901 C CA . HIS B 1 44 ? 7.987 18.304 23.171 1 27.204 44 HIS B CA 1
ATOM 6902 C C . HIS B 1 44 ? 7.161 17.585 24.236 1 24.337 44 HIS B C 1
ATOM 6903 O O . HIS B 1 44 ? 6.022 17.927 24.466 1 24.323 44 HIS B O 1
ATOM 6918 N N . ASP B 1 45 ? 7.773 16.599 24.887 1 23.475 45 ASP B N 1
ATOM 6919 C CA . ASP B 1 45 ? 7.104 15.654 25.742 1 24.135 45 ASP B CA 1
ATOM 6920 C C . ASP B 1 45 ? 6.431 16.328 26.932 1 27.328 45 ASP B C 1
ATOM 6921 O O . ASP B 1 45 ? 5.257 16.084 27.192 1 28.348 45 ASP B O 1
ATOM 6930 N N . ALA B 1 46 ? 7.161 17.155 27.688 1 27.958 46 ALA B N 1
ATOM 6931 C CA . ALA B 1 46 ? 6.63 17.725 28.926 1 28.481 46 ALA B CA 1
ATOM 6932 C C . ALA B 1 46 ? 5.425 18.66 28.661 1 29.041 46 ALA B C 1
ATOM 6933 O O . ALA B 1 46 ? 4.348 18.462 29.24 1 26.261 46 ALA B O 1
ATOM 6940 N N . PRO B 1 47 ? 5.523 19.698 27.79 1 25.991 47 PRO B N 1
ATOM 6941 C CA . PRO B 1 47 ? 4.352 20.507 27.462 1 28.716 47 PRO B CA 1
ATOM 6942 C C . PRO B 1 47 ? 3.211 19.724 26.813 1 29.925 47 PRO B C 1
ATOM 6943 O O . PRO B 1 47 ? 2.045 19.994 27.082 1 24.328 47 PRO B O 1
ATOM 6954 N N . LEU B 1 48 ? 3.535 18.736 25.974 1 24.974 48 LEU B N 1
ATOM 6955 C CA . LEU B 1 48 ? 2.494 17.969 25.314 1 24.281 48 LEU B CA 1
ATOM 6956 C C . LEU B 1 48 ? 1.725 17.153 26.346 1 28.053 48 LEU B C 1
ATOM 6957 O O . LEU B 1 48 ? 0.498 17.164 26.374 1 25.479 48 LEU B O 1
ATOM 6973 N N . ARG B 1 49 ? 2.451 16.447 27.214 1 27.867 49 ARG B N 1
ATOM 6974 C CA . ARG B 1 49 ? 1.84 15.595 28.207 1 27.689 49 ARG B CA 1
ATOM 6975 C C . ARG B 1 49 ? 0.949 16.446 29.109 1 29.554 49 ARG B C 1
ATOM 6976 O O . ARG B 1 49 ? -0.137 16.02 29.509 1 30.065 49 ARG B O 1
ATOM 6997 N N . ASN B 1 50 ? 1.435 17.642 29.448 1 28.425 50 ASN B N 1
ATOM 6998 C CA . ASN B 1 50 ? 0.714 18.575 30.303 1 30.05 50 ASN B CA 1
ATOM 6999 C C . ASN B 1 50 ? -0.594 19.017 29.641 1 30.661 50 ASN B C 1
ATOM 7000 O O . ASN B 1 50 ? -1.654 19.007 30.281 1 29.398 50 ASN B O 1
ATOM 7011 N N . ALA B 1 51 ? -0.514 19.415 28.367 1 27.41 51 ALA B N 1
ATOM 7012 C CA . ALA B 1 51 ? -1.688 19.828 27.613 1 32.069 51 ALA B CA 1
ATOM 7013 C C . ALA B 1 51 ? -2.691 18.686 27.557 1 29.941 51 ALA B C 1
ATOM 7014 O O . ALA B 1 51 ? -3.883 18.929 27.727 1 26.27 51 ALA B O 1
ATOM 7021 N N . LEU B 1 52 ? -2.205 17.465 27.292 1 28.825 52 LEU B N 1
ATOM 7022 C CA . LEU B 1 52 ? -3.08 16.314 27.048 1 27.414 52 LEU B CA 1
ATOM 7023 C C . LEU B 1 52 ? -3.865 15.902 28.284 1 25.157 52 LEU B C 1
ATOM 7024 O O . LEU B 1 52 ? -4.917 15.26 28.151 1 28.317 52 LEU B O 1
ATOM 7040 N N . ALA B 1 53 ? -3.347 16.258 29.465 1 25.879 53 ALA B N 1
ATOM 7041 C CA . ALA B 1 53 ? -4.001 15.942 30.729 1 30.096 53 ALA B CA 1
ATOM 7042 C C . ALA B 1 53 ? -4.916 17.09 31.165 1 32.471 53 ALA B C 1
ATOM 7043 O O . ALA B 1 53 ? -5.821 16.872 31.962 1 33.792 53 ALA B O 1
ATOM 7050 N N . ASP B 1 54 ? -4.724 18.297 30.615 1 31.983 54 ASP B N 1
ATOM 7051 C CA . ASP B 1 54 ? -5.5 19.458 31.025 1 30.147 54 ASP B CA 1
ATOM 7052 C C . ASP B 1 54 ? -6.597 19.794 30.011 1 31.407 54 ASP B C 1
ATOM 7053 O O . ASP B 1 54 ? -6.452 20.681 29.154 1 26.237 54 ASP B O 1
ATOM 7062 N N . GLU B 1 55 ? -7.729 19.109 30.142 1 29.243 55 GLU B N 1
ATOM 7063 C CA . GLU B 1 55 ? -8.755 19.233 29.135 1 32.87 55 GLU B CA 1
ATOM 7064 C C . GLU B 1 55 ? -9.644 20.464 29.325 1 34.85 55 GLU B C 1
ATOM 7065 O O . GLU B 1 55 ? -10.384 20.836 28.425 1 33.651 55 GLU B O 1
ATOM 7077 N N . SER B 1 56 ? -9.549 21.15 30.459 1 30.644 56 SER B N 1
ATOM 7078 C CA . SER B 1 56 ? -10.254 22.408 30.614 1 31.623 56 SER B CA 1
ATOM 7079 C C . SER B 1 56 ? -9.555 23.521 29.831 1 28.428 56 SER B C 1
ATOM 7080 O O . SER B 1 56 ? -10.179 24.517 29.528 1 31.801 56 SER B O 1
ATOM 7088 N N . VAL B 1 57 ? -8.263 23.381 29.532 1 29.909 57 VAL B N 1
ATOM 7089 C CA . VAL B 1 57 ? -7.495 24.38 28.783 1 29.467 57 VAL B CA 1
ATOM 7090 C C . VAL B 1 57 ? -7.369 23.951 27.313 1 29.933 57 VAL B C 1
ATOM 7091 O O . VAL B 1 57 ? -7.432 24.772 26.397 1 29.85 57 VAL B O 1
ATOM 7104 N N . PHE B 1 58 ? -7.172 22.653 27.088 1 27.77 58 PHE B N 1
ATOM 7105 C CA . PHE B 1 58 ? -7.013 22.067 25.77 1 26.074 58 PHE B CA 1
ATOM 7106 C C . PHE B 1 58 ? -8.148 21.085 25.519 1 26.092 58 PHE B C 1
ATOM 7107 O O . PHE B 1 58 ? -8.037 19.899 25.855 1 25.083 58 PHE B O 1
ATOM 7124 N N . VAL B 1 59 ? -9.226 21.608 24.905 1 23.006 59 VAL B N 1
ATOM 7125 C CA . VAL B 1 59 ? -10.449 20.863 24.724 1 24.87 59 VAL B CA 1
ATOM 7126 C C . VAL B 1 59 ? -10.437 20.143 23.366 1 23.395 59 VAL B C 1
ATOM 7127 O O . VAL B 1 59 ? -9.778 20.57 22.403 1 23.821 59 VAL B O 1
ATOM 7140 N N . ARG B 1 60 ? -11.182 19.034 23.309 1 22.816 60 ARG B N 1
ATOM 7141 C CA . ARG B 1 60 ? -11.503 18.388 22.045 1 26.26 60 ARG B CA 1
ATOM 7142 C C . ARG B 1 60 ? -12.738 19.044 21.422 1 28.482 60 ARG B C 1
ATOM 7143 O O . ARG B 1 60 ? -13.508 19.722 22.111 1 27.784 60 ARG B O 1
ATOM 7164 N N . GLY B 1 61 ? -12.901 18.848 20.104 1 27.738 61 GLY B N 1
ATOM 7165 C CA . GLY B 1 61 ? -14.171 19.13 19.438 1 31.493 61 GLY B CA 1
ATOM 7166 C C . GLY B 1 61 ? -14.13 20.413 18.61 1 22.616 61 GLY B C 1
ATOM 7167 O O . GLY B 1 61 ? -13.888 21.503 19.131 1 28.039 61 GLY B O 1
ATOM 7171 N N . TRP B 1 62 ? -14.349 20.247 17.309 1 25.135 62 TRP B N 1
ATOM 7172 C CA . TRP B 1 62 ? -14.183 21.293 16.292 1 26.717 62 TRP B CA 1
ATOM 7173 C C . TRP B 1 62 ? -15.037 22.536 16.556 1 32.348 62 TRP B C 1
ATOM 7174 O O . TRP B 1 62 ? -14.695 23.641 16.109 1 28.787 62 TRP B O 1
ATOM 7195 N N . ARG B 1 63 ? -16.151 22.372 17.29 1 28.864 63 ARG B N 1
ATOM 7196 C CA . ARG B 1 63 ? -17.007 23.495 17.624 1 26.881 63 ARG B CA 1
ATOM 7197 C C . ARG B 1 63 ? -16.234 24.543 18.422 1 29.129 63 ARG B C 1
ATOM 7198 O O . ARG B 1 63 ? -16.693 25.668 18.525 1 27.822 63 ARG B O 1
ATOM 7219 N N . ASN B 1 64 ? -15.054 24.182 18.949 1 26.588 64 ASN B N 1
ATOM 7220 C CA . ASN B 1 64 ? -14.231 25.098 19.727 1 26.735 64 ASN B CA 1
ATOM 7221 C C . ASN B 1 64 ? -13.193 25.814 18.872 1 24.834 64 ASN B C 1
ATOM 7222 O O . ASN B 1 64 ? -12.334 26.528 19.401 1 25.266 64 ASN B O 1
ATOM 7233 N N . TRP B 1 65 ? -13.21 25.611 17.558 1 26.78 65 TRP B N 1
ATOM 7234 C CA . TRP B 1 65 ? -12.14 26.161 16.731 1 26.523 65 TRP B CA 1
ATOM 7235 C C . TRP B 1 65 ? -12.617 27.476 16.119 1 28.301 65 TRP B C 1
ATOM 7236 O O . TRP B 1 65 ? -13.46 27.442 15.233 1 28.489 65 TRP B O 1
ATOM 7257 N N . ARG B 1 66 ? -12.09 28.605 16.614 1 30.036 66 ARG B N 1
ATOM 7258 C CA . ARG B 1 66 ? -12.634 29.917 16.302 1 30.593 66 ARG B CA 1
ATOM 7259 C C . ARG B 1 66 ? -12.597 30.171 14.797 1 30.505 66 ARG B C 1
ATOM 7260 O O . ARG B 1 66 ? -13.586 30.602 14.214 1 30.748 66 ARG B O 1
ATOM 7281 N N . ALA B 1 67 ? -11.431 29.925 14.196 1 32.682 67 ALA B N 1
ATOM 7282 C CA . ALA B 1 67 ? -11.182 30.266 12.805 1 31.449 67 ALA B CA 1
ATOM 7283 C C . ALA B 1 67 ? -12.095 29.44 11.912 1 35.985 67 ALA B C 1
ATOM 7284 O O . ALA B 1 67 ? -12.471 29.892 10.833 1 36.618 67 ALA B O 1
ATOM 7291 N N . LEU B 1 68 ? -12.439 28.23 12.366 1 32.963 68 LEU B N 1
ATOM 7292 C CA . LEU B 1 68 ? -13.306 27.351 11.599 1 35.238 68 LEU B CA 1
ATOM 7293 C C . LEU B 1 68 ? -14.737 27.875 11.631 1 39.587 68 LEU B C 1
ATOM 7294 O O . LEU B 1 68 ? -15.419 27.855 10.608 1 41.959 68 LEU B O 1
ATOM 7310 N N . MET B 1 69 ? -15.236 28.246 12.819 1 41.75 69 MET B N 1
ATOM 7311 C CA . MET B 1 69 ? -16.626 28.69 12.896 1 45.328 69 MET B CA 1
ATOM 7312 C C . MET B 1 69 ? -16.746 30.141 12.418 1 45.546 69 MET B C 1
ATOM 7313 O O . MET B 1 69 ? -17.852 30.622 12.232 1 48.846 69 MET B O 1
ATOM 7327 N N . ALA B 1 70 ? -15.606 30.828 12.215 1 49.694 70 ALA B N 1
ATOM 7328 C CA . ALA B 1 70 ? -15.557 32.183 11.678 1 50.83 70 ALA B CA 1
ATOM 7329 C C . ALA B 1 70 ? -15.255 32.217 10.175 1 56.405 70 ALA B C 1
ATOM 7330 O O . ALA B 1 70 ? -14.827 33.255 9.68 1 58.164 70 ALA B O 1
ATOM 7337 N N . GLY B 1 71 ? -15.399 31.079 9.471 1 54.187 71 GLY B N 1
ATOM 7338 C CA . GLY B 1 71 ? -15.201 30.997 8.025 1 54.851 71 GLY B CA 1
ATOM 7339 C C . GLY B 1 71 ? -13.827 31.476 7.544 1 52.713 71 GLY B C 1
ATOM 7340 O O . GLY B 1 71 ? -13.687 31.905 6.414 1 53.498 71 GLY B O 1
ATOM 7344 N N . GLU B 1 72 ? -12.802 31.413 8.396 1 50.578 72 GLU B N 1
ATOM 7345 C CA . GLU B 1 72 ? -11.452 31.806 8.016 1 53.811 72 GLU B CA 1
ATOM 7346 C C . GLU B 1 72 ? -10.668 30.599 7.497 1 55.547 72 GLU B C 1
ATOM 7347 O O . GLU B 1 72 ? -9.551 30.764 7.001 1 57.508 72 GLU B O 1
ATOM 7359 N N . VAL B 1 73 ? -11.229 29.393 7.676 1 50.623 73 VAL B N 1
ATOM 7360 C CA . VAL B 1 73 ? -10.597 28.179 7.198 1 43.405 73 VAL B CA 1
ATOM 7361 C C . VAL B 1 73 ? -11.703 27.447 6.46 1 43.185 73 VAL B C 1
ATOM 7362 O O . VAL B 1 73 ? -12.87 27.488 6.856 1 43.973 73 VAL B O 1
ATOM 7375 N N . ASP B 1 74 ? -11.277 26.801 5.384 1 41.038 74 ASP B N 1
ATOM 7376 C CA . ASP B 1 74 ? -12.154 26.017 4.541 1 42.082 74 ASP B CA 1
ATOM 7377 C C . ASP B 1 74 ? -12.547 24.73 5.26 1 44.332 74 ASP B C 1
ATOM 7378 O O . ASP B 1 74 ? -11.72 23.836 5.454 1 45.749 74 ASP B O 1
ATOM 7387 N N . PRO B 1 75 ? -13.839 24.561 5.614 1 41.448 75 PRO B N 1
ATOM 7388 C CA . PRO B 1 75 ? -14.275 23.323 6.262 1 40.671 75 PRO B CA 1
ATOM 7389 C C . PRO B 1 75 ? -14.088 22.026 5.462 1 38.348 75 PRO B C 1
ATOM 7390 O O . PRO B 1 75 ? -14.169 20.942 6.051 1 39.156 75 PRO B O 1
ATOM 7401 N N . THR B 1 76 ? -13.786 22.137 4.155 1 36.261 76 THR B N 1
ATOM 7402 C CA . THR B 1 76 ? -13.578 20.976 3.295 1 34.402 76 THR B CA 1
ATOM 7403 C C . THR B 1 76 ? -12.09 20.68 3.139 1 31.683 76 THR B C 1
ATOM 7404 O O . THR B 1 76 ? -11.724 19.72 2.471 1 34.529 76 THR B O 1
ATOM 7415 N N . HIS B 1 77 ? -11.218 21.529 3.688 1 32.5 77 HIS B N 1
ATOM 7416 C CA . HIS B 1 77 ? -9.803 21.212 3.679 1 32.081 77 HIS B CA 1
ATOM 7417 C C . HIS B 1 77 ? -9.697 19.881 4.41 1 31.565 77 HIS B C 1
ATOM 7418 O O . HIS B 1 77 ? -10.299 19.733 5.459 1 31.62 77 HIS B O 1
ATOM 7433 N N . PRO B 1 78 ? -9.045 18.846 3.832 1 34.107 78 PRO B N 1
ATOM 7434 C CA . PRO B 1 78 ? -8.942 17.529 4.475 1 30.906 78 PRO B CA 1
ATOM 7435 C C . PRO B 1 78 ? -8.433 17.541 5.916 1 24.175 78 PRO B C 1
ATOM 7436 O O . PRO B 1 78 ? -8.857 16.761 6.746 1 28.226 78 PRO B O 1
ATOM 7447 N N . VAL B 1 79 ? -7.445 18.372 6.194 1 27.218 79 VAL B N 1
ATOM 7448 C CA . VAL B 1 79 ? -6.893 18.447 7.538 1 28.936 79 VAL B CA 1
ATOM 7449 C C . VAL B 1 79 ? -7.925 19.103 8.46 1 29.023 79 VAL B C 1
ATOM 7450 O O . VAL B 1 79 ? -8.092 18.685 9.6 1 33.238 79 VAL B O 1
ATOM 7463 N N . ALA B 1 80 ? -8.63 20.13 7.985 1 28.853 80 ALA B N 1
ATOM 7464 C CA . ALA B 1 80 ? -9.647 20.775 8.807 1 31.207 80 ALA B CA 1
ATOM 7465 C C . ALA B 1 80 ? -10.819 19.819 9.046 1 30.954 80 ALA B C 1
ATOM 7466 O O . ALA B 1 80 ? -11.54 19.961 10.032 1 32.012 80 ALA B O 1
ATOM 7473 N N . ASN B 1 81 ? -10.958 18.8 8.183 1 29.787 81 ASN B N 1
ATOM 7474 C CA . ASN B 1 81 ? -12.112 17.927 8.21 1 31.252 81 ASN B CA 1
ATOM 7475 C C . ASN B 1 81 ? -11.861 16.646 9 1 33.977 81 ASN B C 1
ATOM 7476 O O . ASN B 1 81 ? -12.832 15.951 9.392 1 27.941 81 ASN B O 1
ATOM 7487 N N . MET B 1 82 ? -10.582 16.326 9.23 1 31.388 82 MET B N 1
ATOM 7488 C CA . MET B 1 82 ? -10.235 14.975 9.65 1 27.753 82 MET B CA 1
ATOM 7489 C C . MET B 1 82 ? -10.921 14.658 10.976 1 26.446 82 MET B C 1
ATOM 7490 O O . MET B 1 82 ? -11.544 13.6 11.073 1 26.263 82 MET B O 1
ATOM 7504 N N . LEU B 1 83 ? -10.824 15.558 11.989 1 26.313 83 LEU B N 1
ATOM 7505 C CA . LEU B 1 83 ? -11.48 15.321 13.264 1 25.082 83 LEU B CA 1
ATOM 7506 C C . LEU B 1 83 ? -12.694 16.227 13.467 1 28.176 83 LEU B C 1
ATOM 7507 O O . LEU B 1 83 ? -13.146 16.448 14.615 1 26.865 83 LEU B O 1
ATOM 7523 N N . ARG B 1 84 ? -13.274 16.653 12.342 1 26.914 84 ARG B N 1
ATOM 7524 C CA . ARG B 1 84 ? -14.545 17.356 12.357 1 30.074 84 ARG B CA 1
ATOM 7525 C C . ARG B 1 84 ? -15.659 16.316 12.464 1 29.147 84 ARG B C 1
ATOM 7526 O O . ARG B 1 84 ? -16.359 16.055 11.493 1 31.305 84 ARG B O 1
ATOM 7547 N N . VAL B 1 85 ? -15.766 15.682 13.637 1 28.073 85 VAL B N 1
ATOM 7548 C CA . VAL B 1 85 ? -16.553 14.475 13.811 1 28.886 85 VAL B CA 1
ATOM 7549 C C . VAL B 1 85 ? -17.221 14.535 15.18 1 27.321 85 VAL B C 1
ATOM 7550 O O . VAL B 1 85 ? -16.999 15.489 15.919 1 31.417 85 VAL B O 1
ATOM 7563 N N . GLU B 1 86 ? -18.012 13.505 15.498 1 27.914 86 GLU B N 1
ATOM 7564 C CA . GLU B 1 86 ? -18.855 13.479 16.678 1 31.085 86 GLU B CA 1
ATOM 7565 C C . GLU B 1 86 ? -18.598 12.236 17.524 1 28.988 86 GLU B C 1
ATOM 7566 O O . GLU B 1 86 ? -19.448 11.851 18.33 1 28.688 86 GLU B O 1
ATOM 7578 N N . SER B 1 87 ? -17.408 11.626 17.392 1 27.842 87 SER B N 1
ATOM 7579 C CA . SER B 1 87 ? -17.091 10.46 18.199 1 24.433 87 SER B CA 1
ATOM 7580 C C . SER B 1 87 ? -16.512 10.92 19.532 1 25.913 87 SER B C 1
ATOM 7581 O O . SER B 1 87 ? -16.235 12.112 19.728 1 27.691 87 SER B O 1
ATOM 7589 N N . MET B 1 88 ? -16.19 9.937 20.38 1 26.396 88 MET B N 1
ATOM 7590 C CA . MET B 1 88 ? -15.663 10.21 21.703 1 28.487 88 MET B CA 1
ATOM 7591 C C . MET B 1 88 ? -14.368 11.011 21.65 1 24.313 88 MET B C 1
ATOM 7592 O O . MET B 1 88 ? -14.138 11.804 22.562 1 23.866 88 MET B O 1
ATOM 7606 N N . LEU B 1 89 ? -13.556 10.828 20.613 1 25.798 89 LEU B N 1
ATOM 7607 C CA . LEU B 1 89 ? -12.23 11.42 20.55 1 25.343 89 LEU B CA 1
ATOM 7608 C C . LEU B 1 89 ? -12.35 12.909 20.258 1 26.751 89 LEU B C 1
ATOM 7609 O O . LEU B 1 89 ? -11.391 13.661 20.465 1 29.023 89 LEU B O 1
ATOM 7625 N N . ALA B 1 90 ? -13.522 13.318 19.75 1 27.432 90 ALA B N 1
ATOM 7626 C CA . ALA B 1 90 ? -13.781 14.723 19.451 1 27.047 90 ALA B CA 1
ATOM 7627 C C . ALA B 1 90 ? -14.728 15.334 20.482 1 27.135 90 ALA B C 1
ATOM 7628 O O . ALA B 1 90 ? -15.439 16.306 20.216 1 29.259 90 ALA B O 1
ATOM 7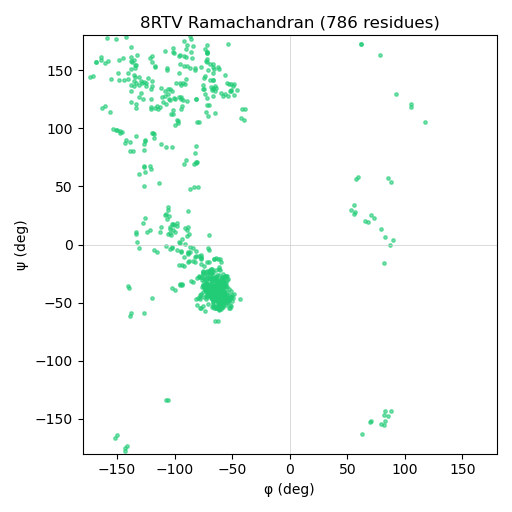635 N N . ARG B 1 91 ? -14.667 14.818 21.705 1 25.136 91 ARG B N 1
ATOM 7636 C CA . ARG B 1 91 ? -15.49 15.338 22.79 1 28.806 91 ARG B CA 1
ATOM 7637 C C . ARG B 1 91 ? -14.659 15.423 24.063 1 26.589 91 ARG B C 1
ATOM 7638 O O . ARG B 1 91 ? -13.648 14.716 24.215 1 25.031 91 ARG B O 1
ATOM 7659 N N . SER B 1 92 ? -15.129 16.283 24.967 1 23.602 92 SER B N 1
ATOM 7660 C CA . SER B 1 92 ? -14.529 16.484 26.265 1 27.899 92 SER B CA 1
ATOM 7661 C C . SER B 1 92 ? -15.601 16.501 27.352 1 35.174 92 SER B C 1
ATOM 7662 O O . SER B 1 92 ? -16.703 16.983 27.133 1 46.668 92 SER B O 1
ATOM 7670 N N . GLY B 1 93 ? -15.268 15.95 28.525 1 36.61 93 GLY B N 1
ATOM 7671 C CA . GLY B 1 93 ? -16.158 16.037 29.67 1 36.825 93 GLY B CA 1
ATOM 7672 C C . GLY B 1 93 ? -17.231 14.956 29.607 1 34.476 93 GLY B C 1
ATOM 7673 O O . GLY B 1 93 ? -16.959 13.82 29.202 1 30.264 93 GLY B O 1
ATOM 7677 N N . ALA B 1 94 ? -18.437 15.327 30.045 1 28.083 94 ALA B N 1
ATOM 7678 C CA . ALA B 1 94 ? -19.48 14.354 30.31 1 29.401 94 ALA B CA 1
ATOM 7679 C C . ALA B 1 94 ? -19.774 13.525 29.058 1 26.846 94 ALA B C 1
ATOM 7680 O O . ALA B 1 94 ? -19.948 12.323 29.142 1 24.278 94 ALA B O 1
ATOM 7687 N N . ASP B 1 95 ? -19.748 14.149 27.88 1 24.909 95 ASP B N 1
ATOM 7688 C CA . ASP B 1 95 ? -20.05 13.443 26.655 1 27.03 95 ASP B CA 1
ATOM 7689 C C . ASP B 1 95 ? -19.001 12.364 26.364 1 26.475 95 ASP B C 1
ATOM 7690 O O . ASP B 1 95 ? -19.341 11.283 25.892 1 22.841 95 ASP B O 1
ATOM 7699 N N . HIS B 1 96 ? -17.729 12.695 26.592 1 25.243 96 HIS B N 1
ATOM 7700 C CA . HIS B 1 96 ? -16.653 11.744 26.38 1 27.64 96 HIS B CA 1
ATOM 7701 C C . HIS B 1 96 ? -16.856 10.555 27.324 1 24.915 96 HIS B C 1
ATOM 7702 O O . HIS B 1 96 ? -16.845 9.409 26.9 1 25.6 96 HIS B O 1
ATOM 7717 N N . LYS B 1 97 ? -17.038 10.846 28.616 1 27.345 97 LYS B N 1
ATOM 7718 C CA . LYS B 1 97 ? -17.146 9.839 29.657 1 25.758 97 LYS B CA 1
ATOM 7719 C C . LYS B 1 97 ? -18.315 8.89 29.37 1 27.418 97 LYS B C 1
ATOM 7720 O O . LYS B 1 97 ? -18.175 7.677 29.502 1 28.827 97 LYS B O 1
ATOM 7739 N N . ARG B 1 98 ? -19.451 9.45 28.943 1 28.403 98 ARG B N 1
ATOM 7740 C CA . ARG B 1 98 ? -20.625 8.679 28.592 1 30.505 98 ARG B CA 1
ATOM 7741 C C . ARG B 1 98 ? -20.271 7.699 27.474 1 31.964 98 ARG B C 1
ATOM 7742 O O . ARG B 1 98 ? -20.533 6.498 27.592 1 30.623 98 ARG B O 1
ATOM 7763 N N . MET B 1 99 ? -19.662 8.207 26.394 1 29.735 99 MET B N 1
ATOM 7764 C CA . MET B 1 99 ? -19.491 7.381 25.201 1 30.095 99 MET B CA 1
ATOM 7765 C C . MET B 1 99 ? -18.422 6.336 25.5 1 30.778 99 MET B C 1
ATOM 7766 O O . MET B 1 99 ? -18.572 5.159 25.161 1 30.005 99 MET B O 1
ATOM 7780 N N . ARG B 1 100 ? -17.32 6.772 26.119 1 30.817 100 ARG B N 1
ATOM 7781 C CA . ARG B 1 100 ? -16.229 5.849 26.383 1 28.614 100 ARG B CA 1
ATOM 7782 C C . ARG B 1 100 ? -16.693 4.769 27.364 1 29.199 100 ARG B C 1
ATOM 7783 O O . ARG B 1 100 ? -16.284 3.616 27.275 1 29.751 100 ARG B O 1
ATOM 7804 N N . GLY B 1 101 ? -17.557 5.152 28.3 1 28.488 101 GLY B N 1
ATOM 7805 C CA . GLY B 1 101 ? -18.052 4.229 29.305 1 29.908 101 GLY B CA 1
ATOM 7806 C C . GLY B 1 101 ? -18.852 3.074 28.704 1 30.016 101 GLY B C 1
ATOM 7807 O O . GLY B 1 101 ? -18.862 1.962 29.235 1 27.984 101 GLY B O 1
ATOM 7811 N N . LEU B 1 102 ? -19.516 3.356 27.595 1 29.897 102 LEU B N 1
ATOM 7812 C CA . LEU B 1 102 ? -20.368 2.375 26.958 1 36.245 102 LEU B CA 1
ATOM 7813 C C . LEU B 1 102 ? -19.546 1.227 26.372 1 32.929 102 LEU B C 1
ATOM 7814 O O . LEU B 1 102 ? -20.072 0.138 26.159 1 27.298 102 LEU B O 1
ATOM 7830 N N . VAL B 1 103 ? -18.292 1.49 25.999 1 26.025 103 VAL B N 1
ATOM 7831 C CA . VAL B 1 103 ? -17.574 0.53 25.179 1 30.062 103 VAL B CA 1
ATOM 7832 C C . VAL B 1 103 ? -16.339 -0.003 25.898 1 26.668 103 VAL B C 1
ATOM 7833 O O . VAL B 1 103 ? -15.662 -0.874 25.383 1 28.501 103 VAL B O 1
ATOM 7846 N N . GLN B 1 104 ? -16.039 0.527 27.075 1 28.11 104 GLN B N 1
ATOM 7847 C CA . GLN B 1 104 ? -14.809 0.237 27.791 1 31.206 104 GLN B CA 1
ATOM 7848 C C . GLN B 1 104 ? -14.666 -1.253 28.08 1 29.319 104 GLN B C 1
ATOM 7849 O O . GLN B 1 104 ? -13.546 -1.756 28.072 1 27.31 104 GLN B O 1
ATOM 7863 N N . ALA B 1 105 ? -15.774 -1.934 28.397 1 28.236 105 ALA B N 1
ATOM 7864 C CA . ALA B 1 105 ? -15.687 -3.319 28.857 1 30.826 105 ALA B CA 1
ATOM 7865 C C . ALA B 1 105 ? -14.919 -4.148 27.844 1 30.783 105 ALA B C 1
ATOM 7866 O O . ALA B 1 105 ? -14.03 -4.925 28.213 1 35.995 105 ALA B O 1
ATOM 7873 N N . ALA B 1 106 ? -15.259 -3.958 26.562 1 32.387 106 ALA B N 1
ATOM 7874 C CA . ALA B 1 106 ? -14.717 -4.791 25.494 1 30.368 106 ALA B CA 1
ATOM 7875 C C . ALA B 1 106 ? -13.2 -4.629 25.365 1 29.755 106 ALA B C 1
ATOM 7876 O O . ALA B 1 106 ? -12.588 -5.412 24.645 1 29.079 106 ALA B O 1
ATOM 7883 N N . PHE B 1 107 ? -12.592 -3.623 26.037 1 26.95 107 PHE B N 1
ATOM 7884 C CA . PHE B 1 107 ? -11.19 -3.305 25.782 1 28.469 107 PHE B CA 1
ATOM 7885 C C . PHE B 1 107 ? -10.358 -3.361 27.047 1 27.655 107 PHE B C 1
ATOM 7886 O O . PHE B 1 107 ? -9.192 -2.967 27.014 1 32.093 107 PHE B O 1
ATOM 7903 N N . THR B 1 108 ? -10.915 -3.891 28.144 1 26.257 108 THR B N 1
ATOM 7904 C CA . THR B 1 108 ? -10.167 -4.003 29.381 1 25.391 108 THR B CA 1
ATOM 7905 C C . THR B 1 108 ? -9.014 -4.985 29.194 1 26.137 108 THR B C 1
ATOM 7906 O O . THR B 1 108 ? -9.088 -5.902 28.391 1 20.652 108 THR B O 1
ATOM 7917 N N . ARG B 1 109 ? -7.938 -4.764 29.945 1 29.148 109 ARG B N 1
ATOM 7918 C CA . ARG B 1 109 ? -6.795 -5.667 29.91 1 31.866 109 ARG B CA 1
ATOM 7919 C C . ARG B 1 109 ? -7.26 -7.12 30.053 1 32.995 109 ARG B C 1
ATOM 7920 O O . ARG B 1 109 ? -6.799 -8 29.332 1 29.654 109 ARG B O 1
ATOM 7941 N N . ARG B 1 110 ? -8.207 -7.366 30.967 1 30.404 110 ARG B N 1
ATOM 7942 C CA . ARG B 1 110 ? -8.652 -8.728 31.254 1 31.53 110 ARG B CA 1
ATOM 7943 C C . ARG B 1 110 ? -9.505 -9.32 30.136 1 28.508 110 ARG B C 1
ATOM 7944 O O . ARG B 1 110 ? -9.415 -10.516 29.883 1 31.26 110 ARG B O 1
ATOM 7965 N N . ARG B 1 111 ? -10.379 -8.518 29.534 1 27.895 111 ARG B N 1
ATOM 7966 C CA . ARG B 1 111 ? -11.117 -8.975 28.368 1 32.226 111 ARG B CA 1
ATOM 7967 C C . ARG B 1 111 ? -10.127 -9.32 27.263 1 32.784 111 ARG B C 1
ATOM 7968 O O . ARG B 1 111 ? -10.253 -10.357 26.622 1 30.886 111 ARG B O 1
ATOM 7989 N N . VAL B 1 112 ? -9.13 -8.445 27.061 1 31.928 112 VAL B N 1
ATOM 7990 C CA . VAL B 1 112 ? -8.169 -8.6 25.972 1 30.361 112 VAL B CA 1
ATOM 7991 C C . VAL B 1 112 ? -7.391 -9.892 26.186 1 30.029 112 VAL B C 1
ATOM 7992 O O . VAL B 1 112 ? -7.181 -10.648 25.243 1 28.822 112 VAL B O 1
ATOM 8005 N N . GLU B 1 113 ? -7.014 -10.174 27.436 1 31.981 113 GLU B N 1
ATOM 8006 C CA . GLU B 1 113 ? -6.286 -11.393 27.729 1 34.796 113 GLU B CA 1
ATOM 8007 C C . GLU B 1 113 ? -7.129 -12.618 27.376 1 32.49 113 GLU B C 1
ATOM 8008 O O . GLU B 1 113 ? -6.569 -13.641 27.026 1 33.388 113 GLU B O 1
ATOM 8020 N N . ALA B 1 114 ? -8.46 -12.551 27.463 1 27.379 114 ALA B N 1
ATOM 8021 C CA . ALA B 1 114 ? -9.27 -13.702 27.074 1 32.965 114 ALA B CA 1
ATOM 8022 C C . ALA B 1 114 ? -9.27 -13.911 25.557 1 37.073 114 ALA B C 1
ATOM 8023 O O . ALA B 1 114 ? -9.636 -15.002 25.102 1 40.415 114 ALA B O 1
ATOM 8030 N N . LEU B 1 115 ? -8.827 -12.887 24.773 1 34.46 115 LEU B N 1
ATOM 8031 C CA . LEU B 1 115 ? -8.733 -12.999 23.321 1 31.315 115 LEU B CA 1
ATOM 8032 C C . LEU B 1 115 ? -7.457 -13.713 22.847 1 28.283 115 LEU B C 1
ATOM 8033 O O . LEU B 1 115 ? -7.319 -14.058 21.671 1 31.261 115 LEU B O 1
ATOM 8049 N N . ARG B 1 116 ? -6.515 -13.955 23.737 1 26.194 116 ARG B N 1
ATOM 8050 C CA . ARG B 1 116 ? -5.223 -14.53 23.376 1 30.095 116 ARG B CA 1
ATOM 8051 C C . ARG B 1 116 ? -5.339 -15.823 22.55 1 37.738 116 ARG B C 1
ATOM 8052 O O . ARG B 1 116 ? -4.7 -15.907 21.496 1 34.21 116 ARG B O 1
ATOM 8073 N N . PRO B 1 117 ? -6.072 -16.888 22.983 1 36.854 117 PRO B N 1
ATOM 8074 C CA . PRO B 1 117 ? -6.19 -18.113 22.179 1 36.842 117 PRO B CA 1
ATOM 8075 C C . PRO B 1 117 ? -6.6 -17.88 20.718 1 34.576 117 PRO B C 1
ATOM 8076 O O . PRO B 1 117 ? -6.048 -18.463 19.781 1 36.654 117 PRO B O 1
ATOM 8087 N N . ARG B 1 118 ? -7.573 -17.01 20.512 1 30.101 118 ARG B N 1
ATOM 8088 C CA . ARG B 1 118 ? -8.059 -16.71 19.172 1 30.145 118 ARG B CA 1
ATOM 8089 C C . ARG B 1 118 ? -7.015 -15.9 18.384 1 29.729 118 ARG B C 1
ATOM 8090 O O . ARG B 1 118 ? -6.778 -16.157 17.21 1 31.602 118 ARG B O 1
ATOM 8111 N N . ILE B 1 119 ? -6.35 -14.941 19.018 1 29.297 119 ILE B N 1
ATOM 8112 C CA . ILE B 1 119 ? -5.303 -14.184 18.353 1 27.46 119 ILE B CA 1
ATOM 8113 C C . ILE B 1 119 ? -4.148 -15.114 17.949 1 29.105 119 ILE B C 1
ATOM 8114 O O . ILE B 1 119 ? -3.585 -14.97 16.864 1 31.71 119 ILE B O 1
ATOM 8130 N N . GLU B 1 120 ? -3.796 -16.061 18.815 1 29.274 120 GLU B N 1
ATOM 8131 C CA . GLU B 1 120 ? -2.76 -17.054 18.526 1 27.917 120 GLU B CA 1
ATOM 8132 C C . GLU B 1 120 ? -3.201 -17.909 17.336 1 28.2 120 GLU B C 1
ATOM 8133 O O . GLU B 1 120 ? -2.417 -18.18 16.445 1 32.468 120 GLU B O 1
ATOM 8145 N N . GLU B 1 121 ? -4.484 -18.285 17.287 1 32.891 121 GLU B N 1
ATOM 8146 C CA . GLU B 1 121 ? -5.02 -19.108 16.212 1 34.264 121 GLU B CA 1
ATOM 8147 C C . GLU B 1 121 ? -4.988 -18.34 14.89 1 32.434 121 GLU B C 1
ATOM 8148 O O . GLU B 1 121 ? -4.628 -18.92 13.879 1 29.988 121 GLU B O 1
ATOM 8160 N N . ILE B 1 122 ? -5.389 -17.056 14.89 1 27.806 122 ILE B N 1
ATOM 8161 C CA . ILE B 1 122 ? -5.372 -16.244 13.673 1 30.19 122 ILE B CA 1
ATOM 8162 C C . ILE B 1 122 ? -3.92 -16.041 13.203 1 30.579 122 ILE B C 1
ATOM 8163 O O . ILE B 1 122 ? -3.635 -16.087 11.99 1 27.218 122 ILE B O 1
ATOM 8179 N N . THR B 1 123 ? -3.014 -15.784 14.164 1 29.669 123 THR B N 1
ATOM 8180 C CA . THR B 1 123 ? -1.596 -15.605 13.863 1 31.659 123 THR B CA 1
ATOM 8181 C C . THR B 1 123 ? -1.034 -16.872 13.193 1 30.29 123 THR B C 1
ATOM 8182 O O . THR B 1 123 ? -0.388 -16.783 12.156 1 32.165 123 THR B O 1
ATOM 8193 N N . ASN B 1 124 ? -1.311 -18.053 13.764 1 31.382 124 ASN B N 1
ATOM 8194 C CA . ASN B 1 124 ? -0.746 -19.327 13.316 1 36.027 124 ASN B CA 1
ATOM 8195 C C . ASN B 1 124 ? -1.293 -19.755 11.949 1 38.06 124 ASN B C 1
ATOM 8196 O O . ASN B 1 124 ? -0.562 -20.366 11.171 1 40.407 124 ASN B O 1
ATOM 8207 N N . GLU B 1 125 ? -2.578 -19.463 11.675 1 35.749 125 GLU B N 1
ATOM 8208 C CA . GLU B 1 125 ? -3.172 -19.627 10.349 1 38.213 125 GLU B CA 1
ATOM 8209 C C . GLU B 1 125 ? -2.432 -18.79 9.296 1 34.657 125 GLU B C 1
ATOM 8210 O O . GLU B 1 125 ? -2.153 -19.278 8.2 1 29.865 125 GLU B O 1
ATOM 8222 N N . LEU B 1 126 ? -2.146 -17.523 9.614 1 31.309 126 LEU B N 1
ATOM 8223 C CA . LEU B 1 126 ? -1.45 -16.62 8.707 1 32.443 126 LEU B CA 1
ATOM 8224 C C . LEU B 1 126 ? -0.037 -17.132 8.431 1 28.873 126 LEU B C 1
ATOM 8225 O O . LEU B 1 126 ? 0.426 -17.091 7.297 1 30.421 126 LEU B O 1
ATOM 8241 N N . LEU B 1 127 ? 0.634 -17.614 9.469 1 31.413 127 LEU B N 1
ATOM 8242 C CA . LEU B 1 127 ? 1.977 -18.152 9.331 1 33.857 127 LEU B CA 1
ATOM 8243 C C . LEU B 1 127 ? 1.981 -19.417 8.475 1 33.183 127 LEU B C 1
ATOM 8244 O O . LEU B 1 127 ? 2.905 -19.621 7.699 1 32.508 127 LEU B O 1
ATOM 8260 N N . ASP B 1 128 ? 0.944 -20.259 8.617 1 32.998 128 ASP B N 1
ATOM 8261 C CA . ASP B 1 128 ? 0.79 -21.439 7.778 1 31.812 128 ASP B CA 1
ATOM 8262 C C . ASP B 1 128 ? 0.669 -21.088 6.29 1 29.1 128 ASP B C 1
ATOM 8263 O O . ASP B 1 128 ? 1.26 -21.744 5.437 1 29.443 128 ASP B O 1
ATOM 8272 N N . ARG B 1 129 ? -0.127 -20.071 5.966 1 25.593 129 ARG B N 1
ATOM 8273 C CA . ARG B 1 129 ? -0.285 -19.609 4.599 1 28.01 129 ARG B CA 1
ATOM 8274 C C . ARG B 1 129 ? 1.042 -19.052 4.077 1 26.995 129 ARG B C 1
ATOM 8275 O O . ARG B 1 129 ? 1.41 -19.324 2.939 1 28.875 129 ARG B O 1
ATOM 8296 N N . MET B 1 130 ? 1.778 -18.304 4.906 1 27.934 130 MET B N 1
ATOM 8297 C CA . MET B 1 130 ? 3.067 -17.756 4.492 1 27.917 130 MET B CA 1
ATOM 8298 C C . MET B 1 130 ? 4.053 -18.879 4.185 1 31.804 130 MET B C 1
ATOM 8299 O O . MET B 1 130 ? 4.895 -18.717 3.308 1 32.024 130 MET B O 1
ATOM 8313 N N . ALA B 1 131 ? 3.959 -20.001 4.918 1 34.688 131 ALA B N 1
ATOM 8314 C CA . ALA B 1 131 ? 4.884 -21.113 4.717 1 36.647 131 ALA B CA 1
ATOM 8315 C C . ALA B 1 131 ? 4.677 -21.782 3.352 1 32.941 131 ALA B C 1
ATOM 8316 O O . ALA B 1 131 ? 5.586 -22.401 2.826 1 31.579 131 ALA B O 1
ATOM 8323 N N . GLU B 1 132 ? 3.484 -21.643 2.754 1 37.562 132 GLU B N 1
ATOM 8324 C CA . GLU B 1 132 ? 3.203 -22.162 1.416 1 39.809 132 GLU B CA 1
ATOM 8325 C C . GLU B 1 132 ? 3.796 -21.285 0.299 1 41.793 132 GLU B C 1
ATOM 8326 O O . GLU B 1 132 ? 3.863 -21.731 -0.846 1 35.147 132 GLU B O 1
ATOM 8338 N N . SER B 1 133 ? 4.248 -20.06 0.614 1 37.815 133 SER B N 1
ATOM 8339 C CA . SER B 1 133 ? 4.802 -19.162 -0.4 1 40.832 133 SER B CA 1
ATOM 8340 C C . SER B 1 133 ? 6.304 -19.409 -0.509 1 37.551 133 SER B C 1
ATOM 8341 O O . SER B 1 133 ? 6.863 -20.038 0.376 1 37.389 133 SER B O 1
ATOM 8349 N N . ASP B 1 134 ? 6.958 -18.994 -1.608 1 42.211 134 ASP B N 1
ATOM 8350 C CA . ASP B 1 134 ? 8.321 -19.462 -1.834 1 50.427 134 ASP B CA 1
ATOM 8351 C C . ASP B 1 134 ? 9.364 -18.333 -1.897 1 50.816 134 ASP B C 1
ATOM 8352 O O . ASP B 1 134 ? 10.426 -18.479 -1.287 1 62.276 134 ASP B O 1
ATOM 8361 N N . GLY B 1 135 ? 9.119 -17.236 -2.621 1 42.548 135 GLY B N 1
ATOM 8362 C CA . GLY B 1 135 ? 10.152 -16.216 -2.766 1 35.71 135 GLY B CA 1
ATOM 8363 C C . GLY B 1 135 ? 9.82 -14.966 -1.951 1 36.725 135 GLY B C 1
ATOM 8364 O O . GLY B 1 135 ? 9.418 -15.071 -0.809 1 41.322 135 GLY B O 1
ATOM 8368 N N . VAL B 1 136 ? 9.96 -13.782 -2.545 1 34.108 136 VAL B N 1
ATOM 8369 C CA . VAL B 1 136 ? 9.714 -12.532 -1.83 1 35.222 136 VAL B CA 1
ATOM 8370 C C . VAL B 1 136 ? 8.224 -12.445 -1.478 1 37.069 136 VAL B C 1
ATOM 8371 O O . VAL B 1 136 ? 7.382 -12.851 -2.263 1 37.593 136 VAL B O 1
ATOM 8384 N N . VAL B 1 137 ? 7.919 -11.921 -0.284 1 31.946 137 VAL B N 1
ATOM 8385 C CA . VAL B 1 137 ? 6.556 -11.79 0.228 1 31.299 137 VAL B CA 1
ATOM 8386 C C . VAL B 1 137 ? 6.376 -10.379 0.794 1 28.883 137 VAL B C 1
ATOM 8387 O O . VAL B 1 137 ? 7.259 -9.84 1.462 1 30.013 137 VAL B O 1
ATOM 8400 N N . ASP B 1 138 ? 5.218 -9.771 0.533 1 26.162 138 ASP B N 1
ATOM 8401 C CA . ASP B 1 138 ? 4.859 -8.532 1.195 1 26.257 138 ASP B CA 1
ATOM 8402 C C . ASP B 1 138 ? 4.308 -8.87 2.583 1 27.884 138 ASP B C 1
ATOM 8403 O O . ASP B 1 138 ? 3.156 -9.31 2.704 1 24.594 138 ASP B O 1
ATOM 8412 N N . LEU B 1 139 ? 5.123 -8.613 3.614 1 26.163 139 LEU B N 1
ATOM 8413 C CA . LEU B 1 139 ? 4.741 -8.864 5.001 1 29.726 139 LEU B CA 1
ATOM 8414 C C . LEU B 1 139 ? 3.461 -8.11 5.389 1 26.767 139 LEU B C 1
ATOM 8415 O O . LEU B 1 139 ? 2.644 -8.635 6.143 1 24.422 139 LEU B O 1
ATOM 8431 N N . LYS B 1 140 ? 3.267 -6.913 4.834 1 25.821 140 LYS B N 1
ATOM 8432 C CA . LYS B 1 140 ? 2.088 -6.123 5.134 1 27.624 140 LYS B CA 1
ATOM 8433 C C . LYS B 1 140 ? 0.837 -6.883 4.697 1 24.761 140 LYS B C 1
ATOM 8434 O O . LYS B 1 140 ? -0.004 -7.191 5.518 1 27.101 140 LYS B O 1
ATOM 8453 N N . ALA B 1 141 ? 0.77 -7.261 3.419 1 29.041 141 ALA B N 1
ATOM 8454 C CA . ALA B 1 141 ? -0.355 -7.98 2.832 1 26.161 141 ALA B CA 1
ATOM 8455 C C . ALA B 1 141 ? -0.581 -9.362 3.448 1 25.865 141 ALA B C 1
ATOM 8456 O O . ALA B 1 141 ? -1.743 -9.742 3.656 1 24.196 141 ALA B O 1
ATOM 8463 N N . ALA B 1 142 ? 0.504 -10.111 3.719 1 22.944 142 ALA B N 1
ATOM 8464 C CA . ALA B 1 142 ? 0.434 -11.463 4.277 1 26.854 142 ALA B CA 1
ATOM 8465 C C . ALA B 1 142 ? 0.184 -11.524 5.79 1 26.406 142 ALA B C 1
ATOM 8466 O O . ALA B 1 142 ? -0.238 -12.568 6.315 1 24.05 142 ALA B O 1
ATOM 8473 N N . TYR B 1 143 ? 0.603 -10.494 6.545 1 26.287 143 TYR B N 1
ATOM 8474 C CA . TYR B 1 143 ? 0.727 -10.675 7.982 1 23.99 143 TYR B CA 1
ATOM 8475 C C . TYR B 1 143 ? 0.216 -9.471 8.755 1 25.325 143 TYR B C 1
ATOM 8476 O O . TYR B 1 143 ? -0.743 -9.628 9.502 1 26.325 143 TYR B O 1
ATOM 8494 N N . SER B 1 144 ? 0.849 -8.306 8.541 1 24.781 144 SER B N 1
ATOM 8495 C CA . SER B 1 144 ? 0.673 -7.123 9.346 1 25.595 144 SER B CA 1
ATOM 8496 C C . SER B 1 144 ? -0.753 -6.613 9.24 1 25.568 144 SER B C 1
ATOM 8497 O O . SER B 1 144 ? -1.27 -6.134 10.229 1 23.069 144 SER B O 1
ATOM 8505 N N . PHE B 1 145 ? -1.334 -6.617 8.031 1 26.978 145 PHE B N 1
ATOM 8506 C CA . PHE B 1 145 ? -2.702 -6.163 7.836 1 25.823 145 PHE B CA 1
ATOM 8507 C C . PHE B 1 145 ? -3.71 -7.226 8.274 1 28 145 PHE B C 1
ATOM 8508 O O . PHE B 1 145 ? -4.621 -6.925 9.02 1 30.357 145 PHE B O 1
ATOM 8525 N N . PRO B 1 146 ? -3.663 -8.481 7.783 1 30.655 146 PRO B N 1
ATOM 8526 C CA . PRO B 1 146 ? -4.752 -9.419 8.034 1 31.852 146 PRO B CA 1
ATOM 8527 C C . PRO B 1 146 ? -4.978 -9.774 9.495 1 35.003 146 PRO B C 1
ATOM 8528 O O . PRO B 1 146 ? -6.122 -10.044 9.87 1 33.343 146 PRO B O 1
ATOM 8539 N N . LEU B 1 147 ? -3.907 -9.803 10.301 1 30.453 147 LEU B N 1
ATOM 8540 C CA . LEU B 1 147 ? -4.038 -10.199 11.7 1 29.879 147 LEU B CA 1
ATOM 8541 C C . LEU B 1 147 ? -4.898 -9.191 12.463 1 30.354 147 LEU B C 1
ATOM 8542 O O . LEU B 1 147 ? -5.983 -9.549 12.923 1 32.475 147 LEU B O 1
ATOM 8558 N N . PRO B 1 148 ? -4.485 -7.92 12.657 1 27.232 148 PRO B N 1
ATOM 8559 C CA . PRO B 1 148 ? -5.338 -6.968 13.375 1 26.491 148 PRO B CA 1
ATOM 8560 C C . PRO B 1 148 ? -6.735 -6.777 12.789 1 28.449 148 PRO B C 1
ATOM 8561 O O . PRO B 1 148 ? -7.675 -6.55 13.547 1 30.562 148 PRO B O 1
ATOM 8572 N N . ILE B 1 149 ? -6.912 -6.843 11.463 1 31.147 149 ILE B N 1
ATOM 8573 C CA . ILE B 1 149 ? -8.249 -6.571 10.967 1 27.697 149 ILE B CA 1
ATOM 8574 C C . ILE B 1 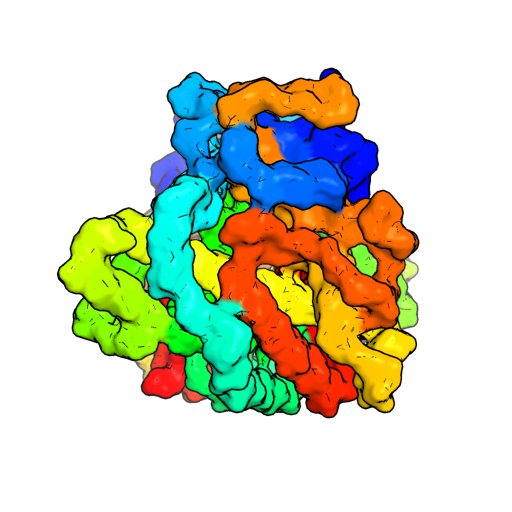149 ? -9.17 -7.753 11.323 1 29.621 149 ILE B C 1
ATOM 8575 O O . ILE B 1 149 ? -10.339 -7.542 11.627 1 26.003 149 ILE B O 1
ATOM 8591 N N . ARG B 1 150 ? -8.64 -8.977 11.324 1 28.591 150 ARG B N 1
ATOM 8592 C CA . ARG B 1 150 ? -9.408 -10.159 11.709 1 33.038 150 ARG B CA 1
ATOM 8593 C C . ARG B 1 150 ? -9.798 -10.079 13.185 1 33.573 150 ARG B C 1
ATOM 8594 O O . ARG B 1 150 ? -10.93 -10.378 13.54 1 29.448 150 ARG B O 1
ATOM 8615 N N . VAL B 1 151 ? -8.869 -9.618 14.026 1 29.2 151 VAL B N 1
ATOM 8616 C CA . VAL B 1 151 ? -9.118 -9.521 15.453 1 31.315 151 VAL B CA 1
ATOM 8617 C C . VAL B 1 151 ? -10.184 -8.46 15.712 1 32.823 151 VAL B C 1
ATOM 8618 O O . VAL B 1 151 ? -11.185 -8.742 16.352 1 32.214 151 VAL B O 1
ATOM 8631 N N . ILE B 1 152 ? -10.007 -7.236 15.204 1 31.268 152 ILE B N 1
ATOM 8632 C CA . ILE B 1 152 ? -11.02 -6.208 15.413 1 32.468 152 ILE B CA 1
ATOM 8633 C C . ILE B 1 152 ? -12.335 -6.576 14.721 1 32.458 152 ILE B C 1
ATOM 8634 O O . ILE B 1 152 ? -13.382 -6.169 15.19 1 29.14 152 ILE B O 1
ATOM 8650 N N . SER B 1 153 ? -12.281 -7.319 13.602 1 36.19 153 SER B N 1
ATOM 8651 C CA . SER B 1 153 ? -13.476 -7.81 12.931 1 42.037 153 SER B CA 1
ATOM 8652 C C . SER B 1 153 ? -14.35 -8.648 13.871 1 37.967 153 SER B C 1
ATOM 8653 O O . SER B 1 153 ? -15.579 -8.523 13.873 1 33.884 153 SER B O 1
ATOM 8661 N N . GLU B 1 154 ? -13.716 -9.509 14.666 1 36.522 154 GLU B N 1
ATOM 8662 C CA . GLU B 1 154 ? -14.461 -10.421 15.522 1 35.851 154 GLU B CA 1
ATOM 8663 C C . GLU B 1 154 ? -14.995 -9.647 16.723 1 36.545 154 GLU B C 1
ATOM 8664 O O . GLU B 1 154 ? -16.104 -9.922 17.179 1 34.746 154 GLU B O 1
ATOM 8676 N N . LEU B 1 155 ? -14.209 -8.678 17.225 1 30.954 155 LEU B N 1
ATOM 8677 C CA . LEU B 1 155 ? -14.656 -7.886 18.352 1 31.381 155 LEU B CA 1
ATOM 8678 C C . LEU B 1 155 ? -15.825 -6.984 17.937 1 29.797 155 LEU B C 1
ATOM 8679 O O . LEU B 1 155 ? -16.804 -6.891 18.663 1 27.822 155 LEU B O 1
ATOM 8695 N N . LEU B 1 156 ? -15.753 -6.356 16.75 1 27.314 156 LEU B N 1
ATOM 8696 C CA . LEU B 1 156 ? -16.736 -5.359 16.36 1 31.503 156 LEU B CA 1
ATOM 8697 C C . LEU B 1 156 ? -17.96 -6.01 15.715 1 34.227 156 LEU B C 1
ATOM 8698 O O . LEU B 1 156 ? -19.058 -5.453 15.781 1 28.901 156 LEU B O 1
ATOM 8714 N N . GLY B 1 157 ? -17.735 -7.132 15.026 1 36.288 157 GLY B N 1
ATOM 8715 C CA . GLY B 1 157 ? -18.727 -7.73 14.136 1 41.114 157 GLY B CA 1
ATOM 8716 C C . GLY B 1 157 ? -18.681 -7.127 12.731 1 40.489 157 GLY B C 1
ATOM 8717 O O . GLY B 1 157 ? -19.678 -6.632 12.221 1 41.529 157 GLY B O 1
ATOM 8721 N N . LEU B 1 158 ? -17.513 -7.192 12.095 1 38.236 158 LEU B N 1
ATOM 8722 C CA . LEU B 1 158 ? -17.351 -6.758 10.718 1 36.71 158 LEU B CA 1
ATOM 8723 C C . LEU B 1 158 ? -17.466 -7.978 9.808 1 32.987 158 LEU B C 1
ATOM 8724 O O . LEU B 1 158 ? -17.289 -9.086 10.274 1 36.532 158 LEU B O 1
ATOM 8740 N N . ASN B 1 159 ? -17.712 -7.747 8.518 1 41.571 159 ASN B N 1
ATOM 8741 C CA . ASN B 1 159 ? -17.778 -8.799 7.51 1 46.432 159 ASN B CA 1
ATOM 8742 C C . ASN B 1 159 ? -16.519 -8.829 6.639 1 41.127 159 ASN B C 1
ATOM 8743 O O . ASN B 1 159 ? -16.097 -7.809 6.09 1 38.215 159 ASN B O 1
ATOM 8754 N N . GLU B 1 160 ? -16.001 -10.044 6.446 1 40.875 160 GLU B N 1
ATOM 8755 C CA . GLU B 1 160 ? -14.773 -10.277 5.718 1 42.354 160 GLU B CA 1
ATOM 8756 C C . GLU B 1 160 ? -14.816 -9.642 4.329 1 38.085 160 GLU B C 1
ATOM 8757 O O . GLU B 1 160 ? -13.775 -9.249 3.816 1 42.17 160 GLU B O 1
ATOM 8769 N N . GLU B 1 161 ? -16.001 -9.522 3.719 1 33.484 161 GLU B N 1
ATOM 8770 C CA . GLU B 1 161 ? -16.082 -8.96 2.369 1 39.004 161 GLU B CA 1
ATOM 8771 C C . GLU B 1 161 ? -15.773 -7.462 2.368 1 36.563 161 GLU B C 1
ATOM 8772 O O . GLU B 1 161 ? -15.575 -6.877 1.305 1 34.137 161 GLU B O 1
ATOM 8784 N N . ASP B 1 162 ? -15.787 -6.839 3.552 1 36.591 162 ASP B N 1
ATOM 8785 C CA . ASP B 1 162 ? -15.592 -5.407 3.669 1 37.88 162 ASP B CA 1
ATOM 8786 C C . ASP B 1 162 ? -14.183 -5.081 4.167 1 33.267 162 ASP B C 1
ATOM 8787 O O . ASP B 1 162 ? -13.857 -3.91 4.258 1 39.645 162 ASP B O 1
ATOM 8796 N N . HIS B 1 163 ? -13.388 -6.103 4.499 1 29.552 163 HIS B N 1
ATOM 8797 C CA . HIS B 1 163 ? -12.085 -5.922 5.103 1 30.79 163 HIS B CA 1
ATOM 8798 C C . HIS B 1 163 ? -11.199 -5.067 4.206 1 34.39 163 HIS B C 1
ATOM 8799 O O . HIS B 1 163 ? -10.559 -4.133 4.689 1 40.233 163 HIS B O 1
ATOM 8814 N N . LEU B 1 164 ? -11.143 -5.412 2.908 1 39.171 164 LEU B N 1
ATOM 8815 C CA . LEU B 1 164 ? -10.323 -4.664 1.967 1 36.654 164 LEU B CA 1
ATOM 8816 C C . LEU B 1 164 ? -10.939 -3.292 1.676 1 36.175 164 LEU B C 1
ATOM 8817 O O . LEU B 1 164 ? -10.216 -2.311 1.493 1 34.939 164 LEU B O 1
ATOM 8833 N N . THR B 1 165 ? -12.271 -3.212 1.668 1 35.972 165 THR B N 1
ATOM 8834 C CA . THR B 1 165 ? -12.948 -1.927 1.532 1 37.629 165 THR B CA 1
ATOM 8835 C C . THR B 1 165 ? -12.551 -0.995 2.672 1 35.35 165 THR B C 1
ATOM 8836 O O . THR B 1 165 ? -12.217 0.163 2.447 1 40.466 165 THR B O 1
ATOM 8847 N N . LEU B 1 166 ? -12.603 -1.512 3.901 1 39.476 166 LEU B N 1
ATOM 8848 C CA . LEU B 1 166 ? -12.217 -0.751 5.086 1 36.129 166 LEU B CA 1
ATOM 8849 C C . LEU B 1 166 ? -10.742 -0.32 5.05 1 36.894 166 LEU B C 1
ATOM 8850 O O . LEU B 1 166 ? -10.41 0.757 5.521 1 41.443 166 LEU B O 1
ATOM 8866 N N . GLN B 1 167 ? -9.852 -1.142 4.482 1 38.417 167 GLN B N 1
ATOM 8867 C CA . GLN B 1 167 ? -8.438 -0.808 4.448 1 35.362 167 GLN B CA 1
ATOM 8868 C C . GLN B 1 167 ? -8.265 0.49 3.66 1 36.286 167 GLN B C 1
ATOM 8869 O O . GLN B 1 167 ? -7.541 1.391 4.069 1 31.679 167 GLN B O 1
ATOM 8883 N N . THR B 1 168 ? -8.947 0.562 2.51 1 38.366 168 THR B N 1
ATOM 8884 C CA . THR B 1 168 ? -8.882 1.72 1.631 1 42.594 168 THR B CA 1
ATOM 8885 C C . THR B 1 168 ? -9.501 2.931 2.339 1 37.583 168 THR B C 1
ATOM 8886 O O . THR B 1 168 ? -8.949 4.043 2.304 1 37.024 168 THR B O 1
ATOM 8897 N N . LEU B 1 169 ? -10.633 2.69 3.001 1 36.212 169 LEU B N 1
ATOM 8898 C CA . LEU B 1 169 ? -11.423 3.755 3.586 1 42.734 169 LEU B CA 1
ATOM 8899 C C . LEU B 1 169 ? -10.596 4.474 4.653 1 36.747 169 LEU B C 1
ATOM 8900 O O . LEU B 1 169 ? -10.508 5.701 4.683 1 35.476 169 LEU B O 1
ATOM 8916 N N . VAL B 1 170 ? -9.964 3.672 5.513 1 33.366 170 VAL B N 1
ATOM 8917 C CA . VAL B 1 170 ? -9.181 4.194 6.62 1 32.1 170 VAL B CA 1
ATOM 8918 C C . VAL B 1 170 ? -7.949 4.94 6.103 1 31.813 170 VAL B C 1
ATOM 8919 O O . VAL B 1 170 ? -7.636 6.044 6.572 1 30.648 170 VAL B O 1
ATOM 8932 N N . THR B 1 171 ? -7.245 4.354 5.123 1 33.705 171 THR B N 1
ATOM 8933 C CA . THR B 1 171 ? -6.109 5.045 4.511 1 34.073 171 THR B CA 1
ATOM 8934 C C . THR B 1 171 ? -6.543 6.437 4.039 1 32.63 171 THR B C 1
ATOM 8935 O O . THR B 1 171 ? -5.829 7.425 4.222 1 30.263 171 THR B O 1
ATOM 8946 N N . ARG B 1 172 ? -7.712 6.521 3.406 1 30.884 172 ARG B N 1
ATOM 8947 C CA . ARG B 1 172 ? -8.164 7.794 2.846 1 32.244 172 ARG B CA 1
ATOM 8948 C C . ARG B 1 172 ? -8.405 8.807 3.974 1 26.971 172 ARG B C 1
ATOM 8949 O O . ARG B 1 172 ? -7.91 9.934 3.874 1 26.848 172 ARG B O 1
ATOM 8970 N N . THR B 1 173 ? -9.059 8.369 5.063 1 25.805 173 THR B N 1
ATOM 8971 C CA . THR B 1 173 ? -9.367 9.242 6.191 1 29.239 173 THR B CA 1
ATOM 8972 C C . THR B 1 173 ? -8.08 9.734 6.869 1 30.337 173 THR B C 1
ATOM 8973 O O . THR B 1 173 ? -8.038 10.835 7.395 1 30.053 173 THR B O 1
ATOM 8984 N N . LEU B 1 174 ? -7.017 8.936 6.855 1 31.571 174 LEU B N 1
ATOM 8985 C CA . LEU B 1 174 ? -5.783 9.309 7.518 1 30.706 174 LEU B CA 1
ATOM 8986 C C . LEU B 1 174 ? -4.783 9.991 6.586 1 30.053 174 LEU B C 1
ATOM 8987 O O . LEU B 1 174 ? -3.744 10.473 7.053 1 29.082 174 LEU B O 1
ATOM 9003 N N . SER B 1 175 ? -5.081 10.061 5.286 1 32.308 175 SER B N 1
ATOM 9004 C CA . SER B 1 175 ? -4.157 10.638 4.31 1 31.436 175 SER B CA 1
ATOM 9005 C C . SER B 1 175 ? -3.936 12.119 4.595 1 31.806 175 SER B C 1
ATOM 9006 O O . SER B 1 175 ? -2.85 12.655 4.38 1 33.473 175 SER B O 1
ATOM 9014 N N . GLY B 1 176 ? -5.021 12.791 5.001 1 30.846 176 GLY B N 1
ATOM 9015 C CA . GLY B 1 176 ? -5.061 14.234 5.146 1 30.402 176 GLY B CA 1
ATOM 9016 C C . GLY B 1 176 ? -4.965 14.968 3.81 1 31.255 176 GLY B C 1
ATOM 9017 O O . GLY B 1 176 ? -4.554 16.12 3.78 1 36.067 176 GLY B O 1
ATOM 9021 N N . THR B 1 177 ? -5.258 14.279 2.704 1 30.722 177 THR B N 1
ATOM 9022 C CA . THR B 1 177 ? -5.249 14.885 1.382 1 32.178 177 THR B CA 1
ATOM 9023 C C . THR B 1 177 ? -6.503 14.504 0.595 1 31.265 177 THR B C 1
ATOM 9024 O O . THR B 1 177 ? -6.597 14.833 -0.572 1 34.243 177 THR B O 1
ATOM 9035 N N . ASP B 1 178 ? -7.502 13.903 1.244 1 32.027 178 ASP B N 1
ATOM 9036 C CA . ASP B 1 178 ? -8.657 13.378 0.543 1 33.388 178 ASP B CA 1
ATOM 9037 C C . ASP B 1 178 ? -9.922 14.072 1.05 1 34.952 178 ASP B C 1
ATOM 9038 O O . ASP B 1 178 ? -10.488 13.65 2.046 1 31.752 178 ASP B O 1
ATOM 9047 N N . PRO B 1 179 ? -10.444 15.132 0.391 1 35.187 179 PRO B N 1
ATOM 9048 C CA . PRO B 1 179 ? -11.586 15.869 0.938 1 35.831 179 PRO B CA 1
ATOM 9049 C C . PRO B 1 179 ? -12.844 15.031 1.15 1 32.978 179 PRO B C 1
ATOM 9050 O O . PRO B 1 179 ? -13.593 15.286 2.097 1 34.797 179 PRO B O 1
ATOM 9061 N N . GLU B 1 180 ? -13.035 13.985 0.343 1 29.584 180 GLU B N 1
ATOM 9062 C CA . GLU B 1 180 ? -14.271 13.215 0.402 1 32.909 180 GLU B CA 1
ATOM 9063 C C . GLU B 1 180 ? -14.165 11.97 1.282 1 31.94 180 GLU B C 1
ATOM 9064 O O . GLU B 1 180 ? -15.133 11.231 1.395 1 32.178 180 GLU B O 1
ATOM 9076 N N . ALA B 1 181 ? -13.017 11.721 1.916 1 32.661 181 ALA B N 1
ATOM 9077 C CA . ALA B 1 181 ? -12.83 10.505 2.715 1 30.419 181 ALA B CA 1
ATOM 9078 C C . ALA B 1 181 ? -13.849 10.369 3.851 1 26.397 181 ALA B C 1
ATOM 9079 O O . ALA B 1 181 ? -14.421 9.303 4.035 1 26.32 181 ALA B O 1
ATOM 9086 N N . ASN B 1 182 ? -14.057 11.426 4.665 1 33.209 182 ASN B N 1
ATOM 9087 C CA . ASN B 1 182 ? -14.946 11.292 5.817 1 31.176 182 ASN B CA 1
ATOM 9088 C C . ASN B 1 182 ? -16.368 11.002 5.362 1 29.835 182 ASN B C 1
ATOM 9089 O O . ASN B 1 182 ? -17.017 10.113 5.884 1 31.992 182 ASN B O 1
ATOM 9100 N N . ALA B 1 183 ? -16.849 11.782 4.387 1 35.07 183 ALA B N 1
ATOM 9101 C CA . ALA B 1 183 ? -18.194 11.609 3.861 1 37.286 183 ALA B CA 1
ATOM 9102 C C . ALA B 1 183 ? -18.398 10.198 3.303 1 33.835 183 ALA B C 1
ATOM 9103 O O . ALA B 1 183 ? -19.417 9.582 3.598 1 32.016 183 ALA B O 1
ATOM 9110 N N . ASP B 1 184 ? -17.44 9.671 2.511 1 34.97 184 ASP B N 1
ATOM 9111 C CA . ASP B 1 184 ? -17.598 8.329 1.961 1 36.237 184 ASP B CA 1
ATOM 9112 C C . ASP B 1 184 ? -17.533 7.308 3.093 1 33.54 184 ASP B C 1
ATOM 9113 O O . ASP B 1 184 ? -18.259 6.324 3.071 1 31.314 184 ASP B O 1
ATOM 9122 N N . ALA B 1 185 ? -16.681 7.544 4.1 1 34.939 185 ALA B N 1
ATOM 9123 C CA . ALA B 1 185 ? -16.57 6.584 5.183 1 33.207 185 ALA B CA 1
ATOM 9124 C C . ALA B 1 185 ? -17.876 6.551 5.977 1 32.911 185 ALA B C 1
ATOM 9125 O O . ALA B 1 185 ? -18.311 5.479 6.38 1 33.833 185 ALA B O 1
ATOM 9132 N N . PHE B 1 186 ? -18.491 7.716 6.2 1 36.524 186 PHE B N 1
ATOM 9133 C CA . PHE B 1 186 ? -19.737 7.812 6.961 1 45.389 186 PHE B CA 1
ATOM 9134 C C . PHE B 1 186 ? -20.852 7.044 6.247 1 44.997 186 PHE B C 1
ATOM 9135 O O . PHE B 1 186 ? -21.606 6.289 6.875 1 44.906 186 PHE B O 1
ATOM 9152 N N . THR B 1 187 ? -20.986 7.269 4.937 1 43.999 187 THR B N 1
ATOM 9153 C CA . THR B 1 187 ? -22.05 6.595 4.208 1 44.363 187 THR B CA 1
ATOM 9154 C C . THR B 1 187 ? -21.76 5.093 4.23 1 38.617 187 THR B C 1
ATOM 9155 O O . THR B 1 187 ? -22.67 4.291 4.474 1 41.997 187 THR B O 1
ATOM 9166 N N . PHE B 1 188 ? -20.481 4.709 4.096 1 36.325 188 PHE B N 1
ATOM 9167 C CA . PHE B 1 188 ? -20.159 3.296 4.166 1 38.85 188 PHE B CA 1
ATOM 9168 C C . PHE B 1 188 ? -20.633 2.726 5.499 1 36.542 188 PHE B C 1
ATOM 9169 O O . PHE B 1 188 ? -21.375 1.744 5.529 1 36.799 188 PHE B O 1
ATOM 9186 N N . VAL B 1 189 ? -20.223 3.345 6.611 1 37.311 189 VAL B N 1
ATOM 9187 C CA . VAL B 1 189 ? -20.474 2.729 7.913 1 37.793 189 VAL B CA 1
ATOM 9188 C C . VAL B 1 189 ? -21.957 2.822 8.263 1 33.409 189 VAL B C 1
ATOM 9189 O O . VAL B 1 189 ? -22.458 1.944 8.968 1 27.164 189 VAL B O 1
ATOM 9202 N N . ALA B 1 190 ? -22.654 3.865 7.773 1 37.96 190 ALA B N 1
ATOM 9203 C CA . ALA B 1 190 ? -24.091 3.959 8.006 1 41.129 190 ALA B CA 1
ATOM 9204 C C . ALA B 1 190 ? -24.785 2.721 7.433 1 43.017 190 ALA B C 1
ATOM 9205 O O . ALA B 1 190 ? -25.631 2.118 8.084 1 45.928 190 ALA B O 1
ATOM 9212 N N . SER B 1 191 ? -24.387 2.312 6.226 1 41.979 191 SER B N 1
ATOM 9213 C CA . SER B 1 191 ? -24.92 1.097 5.632 1 51.2 191 SER B CA 1
ATOM 9214 C C . SER B 1 191 ? -24.599 -0.132 6.492 1 48.633 191 SER B C 1
ATOM 9215 O O . SER B 1 191 ? -25.438 -1.013 6.655 1 46.726 191 SER B O 1
ATOM 9223 N N . LEU B 1 192 ? -23.386 -0.214 7.055 1 48.677 192 LEU B N 1
ATOM 9224 C CA . LEU B 1 192 ? -23.06 -1.34 7.914 1 43.562 192 LEU B CA 1
ATOM 9225 C C . LEU B 1 192 ? -24.071 -1.469 9.049 1 39.066 192 LEU B C 1
ATOM 9226 O O . LEU B 1 192 ? -24.488 -2.576 9.365 1 39.162 192 LEU B O 1
ATOM 9242 N N . ILE B 1 193 ? -24.367 -0.328 9.703 1 43.166 193 ILE B N 1
ATOM 9243 C CA . ILE B 1 193 ? -25.248 -0.271 10.864 1 44.959 193 ILE B CA 1
ATOM 9244 C C . ILE B 1 193 ? -26.666 -0.722 10.471 1 48.263 193 ILE B C 1
ATOM 9245 O O . ILE B 1 193 ? -27.271 -1.527 11.176 1 54.381 193 ILE B O 1
ATOM 9261 N N . GLU B 1 194 ? -27.189 -0.175 9.364 1 48.725 194 GLU B N 1
ATOM 9262 C CA . GLU B 1 194 ? -28.515 -0.511 8.85 1 51.966 194 GLU B CA 1
ATOM 9263 C C . GLU B 1 194 ? -28.615 -1.991 8.474 1 48.764 194 GLU B C 1
ATOM 9264 O O . GLU B 1 194 ? -29.656 -2.593 8.704 1 48.999 194 GLU B O 1
ATOM 9276 N N . ALA B 1 195 ? -27.544 -2.581 7.919 1 43.189 195 ALA B N 1
ATOM 9277 C CA . ALA B 1 195 ? -27.491 -4.028 7.711 1 45.499 195 ALA B CA 1
ATOM 9278 C C . ALA B 1 195 ? -27.445 -4.785 9.039 1 44.075 195 ALA B C 1
ATOM 9279 O O . ALA B 1 195 ? -28.004 -5.874 9.163 1 41.906 195 ALA B O 1
ATOM 9286 N N . LYS B 1 196 ? -26.735 -4.226 10.02 1 43.822 196 LYS B N 1
ATOM 9287 C CA . LYS B 1 196 ? -26.511 -4.919 11.276 1 44.794 196 LYS B CA 1
ATOM 9288 C C . LYS B 1 196 ? -27.78 -4.908 12.126 1 43.111 196 LYS B C 1
ATOM 9289 O O . LYS B 1 196 ? -27.964 -5.801 12.95 1 39.677 196 LYS B O 1
ATOM 9308 N N . ARG B 1 197 ? -28.625 -3.881 11.97 1 52.974 197 ARG B N 1
ATOM 9309 C CA . ARG B 1 197 ? -29.849 -3.804 12.761 1 57.696 197 ARG B CA 1
ATOM 9310 C C . ARG B 1 197 ? -30.742 -4.992 12.392 1 62.934 197 ARG B C 1
ATOM 9311 O O . ARG B 1 197 ? -31.367 -5.601 13.258 1 60.847 197 ARG B O 1
ATOM 9332 N N . LYS B 1 198 ? -30.768 -5.327 11.097 1 69.733 198 LYS B N 1
ATOM 9333 C CA . LYS B 1 198 ? -31.513 -6.482 10.618 1 69.317 198 LYS B CA 1
ATOM 9334 C C . LYS B 1 198 ? -30.964 -7.751 11.27 1 66.241 198 LYS B C 1
ATOM 9335 O O . LYS B 1 198 ? -31.731 -8.559 11.779 1 67.455 198 LYS B O 1
ATOM 9354 N N . ASN B 1 199 ? -29.638 -7.912 11.276 1 67.179 199 ASN B N 1
ATOM 9355 C CA . ASN B 1 199 ? -29.029 -9.145 11.752 1 67.313 199 ASN B CA 1
ATOM 9356 C C . ASN B 1 199 ? -28.003 -8.861 12.837 1 56.615 199 ASN B C 1
ATOM 9357 O O . ASN B 1 199 ? -26.818 -8.711 12.548 1 56.267 199 ASN B O 1
ATOM 9368 N N . LEU B 1 200 ? -28.481 -8.84 14.085 1 51.125 200 LEU B N 1
ATOM 9369 C CA . LEU B 1 200 ? -27.645 -8.609 15.253 1 51.839 200 LEU B CA 1
ATOM 9370 C C . LEU B 1 200 ? -26.761 -9.827 15.515 1 54.477 200 LEU B C 1
ATOM 9371 O O . LEU B 1 200 ? -26.974 -10.896 14.955 1 67.664 200 LEU B O 1
ATOM 9387 N N . ASP B 1 201 ? -25.739 -9.616 16.351 1 57.074 201 ASP B N 1
ATOM 9388 C CA . ASP B 1 201 ? -24.793 -10.641 16.772 1 51.177 201 ASP B CA 1
ATOM 9389 C C . ASP B 1 201 ? -24.295 -10.239 18.156 1 46.786 201 ASP B C 1
ATOM 9390 O O . ASP B 1 201 ? -24.856 -9.33 18.764 1 46.268 201 ASP B O 1
ATOM 9399 N N . ASP B 1 202 ? -23.226 -10.864 18.655 1 49.043 202 ASP B N 1
ATOM 9400 C CA . ASP B 1 202 ? -22.745 -10.543 19.997 1 46.286 202 ASP B CA 1
ATOM 9401 C C . ASP B 1 202 ? -21.533 -9.614 19.945 1 49.58 202 ASP B C 1
ATOM 9402 O O . ASP B 1 202 ? -20.824 -9.496 20.937 1 49.247 202 ASP B O 1
ATOM 9411 N N . GLY B 1 203 ? -21.304 -8.938 18.809 1 52.272 203 GLY B N 1
ATOM 9412 C CA . GLY B 1 203 ? -20.171 -8.031 18.667 1 50.263 203 GLY B CA 1
ATOM 9413 C C . GLY B 1 203 ? -20.483 -6.635 19.215 1 45.259 203 GLY B C 1
ATOM 9414 O O . GLY B 1 203 ? -21.633 -6.298 19.469 1 38.63 203 GLY B O 1
ATOM 9418 N N . LEU B 1 204 ? -19.455 -5.791 19.307 1 39.591 204 LEU B N 1
ATOM 9419 C CA . LEU B 1 204 ? -19.603 -4.485 19.926 1 37.746 204 LEU B CA 1
ATOM 9420 C C . LEU B 1 204 ? -20.53 -3.557 19.123 1 38.33 204 LEU B C 1
ATOM 9421 O O . LEU B 1 204 ? -21.278 -2.792 19.74 1 30.55 204 LEU B O 1
ATOM 9437 N N . ILE B 1 205 ? -20.549 -3.634 17.777 1 31.392 205 ILE B N 1
ATOM 9438 C CA . ILE B 1 205 ? -21.429 -2.754 17.015 1 35.485 205 ILE B CA 1
ATOM 9439 C C . ILE B 1 205 ? -22.895 -3.061 17.377 1 39.357 205 ILE B C 1
ATOM 9440 O O . ILE B 1 205 ? -23.717 -2.15 17.527 1 33.892 205 ILE B O 1
ATOM 9456 N N . SER B 1 206 ? -23.217 -4.355 17.525 1 38.339 206 SER B N 1
ATOM 9457 C CA . SER B 1 206 ? -24.568 -4.793 17.844 1 40 206 SER B CA 1
ATOM 9458 C C . SER B 1 206 ? -24.945 -4.305 19.24 1 42.516 206 SER B C 1
ATOM 9459 O O . SER B 1 206 ? -26.063 -3.823 19.447 1 40.996 206 SER B O 1
ATOM 9467 N N . ALA B 1 207 ? -23.985 -4.396 20.17 1 35.955 207 ALA B N 1
ATOM 9468 C CA . ALA B 1 207 ? -24.21 -4 21.546 1 36.116 207 ALA B CA 1
ATOM 9469 C C . ALA B 1 207 ? -24.489 -2.501 21.617 1 38.123 207 ALA B C 1
ATOM 9470 O O . ALA B 1 207 ? -25.314 -2.086 22.428 1 42.578 207 ALA B O 1
ATOM 9477 N N . MET B 1 208 ? -23.807 -1.695 20.782 1 39.512 208 MET B N 1
ATOM 9478 C CA . MET B 1 208 ? -23.977 -0.247 20.804 1 38.091 208 MET B CA 1
ATOM 9479 C C . MET B 1 208 ? -25.321 0.114 20.167 1 38.537 208 MET B C 1
ATOM 9480 O O . MET B 1 208 ? -25.978 1.065 20.591 1 39.823 208 MET B O 1
ATOM 9494 N N . ILE B 1 209 ? -25.705 -0.633 19.117 1 40.288 209 ILE B N 1
ATOM 9495 C CA . ILE B 1 209 ? -27.025 -0.514 18.514 1 40.871 209 ILE B CA 1
ATOM 9496 C C . ILE B 1 209 ? -28.094 -0.84 19.558 1 41.128 209 ILE B C 1
ATOM 9497 O O . ILE B 1 209 ? -28.991 -0.027 19.776 1 51.334 209 ILE B O 1
ATOM 9513 N N . GLU B 1 210 ? -27.975 -2.002 20.21 1 41.769 210 GLU B N 1
ATOM 9514 C CA . GLU B 1 210 ? -28.887 -2.423 21.264 1 46.19 210 GLU B CA 1
ATOM 9515 C C . GLU B 1 210 ? -28.979 -1.399 22.393 1 46.934 210 GLU B C 1
ATOM 9516 O O . GLU B 1 210 ? -30.035 -1.265 22.998 1 53.517 210 GLU B O 1
ATOM 9528 N N . ALA B 1 211 ? -27.864 -0.737 22.714 1 41.959 211 ALA B N 1
ATOM 9529 C CA . ALA B 1 211 ? -27.818 0.236 23.799 1 41.473 211 ALA B CA 1
ATOM 9530 C C . ALA B 1 211 ? -28.558 1.519 23.421 1 46.763 211 ALA B C 1
ATOM 9531 O O . ALA B 1 211 ? -29.234 2.119 24.253 1 41.797 211 ALA B O 1
ATOM 9538 N N . ARG B 1 212 ? -28.409 1.962 22.167 1 46.046 212 ARG B N 1
ATOM 9539 C CA . ARG B 1 212 ? -29.158 3.108 21.688 1 44.507 212 ARG B CA 1
ATOM 9540 C C . ARG B 1 212 ? -30.663 2.814 21.693 1 55.019 212 ARG B C 1
ATOM 9541 O O . ARG B 1 212 ? -31.461 3.675 22.065 1 60.088 212 ARG B O 1
ATOM 9562 N N . ALA B 1 213 ? -31.054 1.599 21.284 1 58.545 213 ALA B N 1
ATOM 9563 C CA . ALA B 1 213 ? -32.463 1.242 21.168 1 59.755 213 ALA B CA 1
ATOM 9564 C C . ALA B 1 213 ? -33.143 1.235 22.542 1 59.37 213 ALA B C 1
ATOM 9565 O O . ALA B 1 213 ? -34.29 1.645 22.647 1 56.072 213 ALA B O 1
ATOM 9572 N N . GLU B 1 214 ? -32.432 0.756 23.574 1 58.992 214 GLU B N 1
ATOM 9573 C CA . GLU B 1 214 ? -32.937 0.647 24.932 1 59.641 214 GLU B CA 1
ATOM 9574 C C . GLU B 1 214 ? -33.15 2.035 25.54 1 63.527 214 GLU B C 1
ATOM 9575 O O . GLU B 1 214 ? -34.143 2.277 26.229 1 57.849 214 GLU B O 1
ATOM 9587 N N . ASP B 1 215 ? -32.189 2.933 25.285 1 53.704 215 ASP B N 1
ATOM 9588 C CA . ASP B 1 215 ? -32.178 4.263 25.855 1 57.032 215 ASP B CA 1
ATOM 9589 C C . ASP B 1 215 ? -31.552 5.229 24.846 1 59.386 215 ASP B C 1
ATOM 9590 O O . ASP B 1 215 ? -30.329 5.379 24.787 1 59.628 215 ASP B O 1
ATOM 9599 N N . GLY B 1 216 ? -32.416 5.9 24.073 1 54 216 GLY B N 1
ATOM 9600 C CA . GLY B 1 216 ? -32.003 6.834 23.04 1 51.656 216 GLY B CA 1
ATOM 9601 C C . GLY B 1 216 ? -31.067 7.923 23.569 1 57.324 216 GLY B C 1
ATOM 9602 O O . GLY B 1 216 ? -30.228 8.411 22.812 1 47.824 216 GLY B O 1
ATOM 9606 N N . ASP B 1 217 ? -31.224 8.297 24.854 1 59.912 217 ASP B N 1
ATOM 9607 C CA . ASP B 1 217 ? -30.396 9.325 25.484 1 65.68 217 ASP B CA 1
ATOM 9608 C C . ASP B 1 217 ? -28.948 8.872 25.687 1 60.728 217 ASP B C 1
ATOM 9609 O O . ASP B 1 217 ? -28.031 9.688 25.62 1 60.018 217 ASP B O 1
ATOM 9618 N N . ARG B 1 218 ? -28.756 7.572 25.961 1 68.854 218 ARG B N 1
ATOM 9619 C CA . ARG B 1 218 ? -27.429 7.012 26.175 1 66.091 218 ARG B CA 1
ATOM 9620 C C . ARG B 1 218 ? -26.533 7.28 24.957 1 53.124 218 ARG B C 1
ATOM 9621 O O . ARG B 1 218 ? -25.342 7.524 25.116 1 50.455 218 ARG B O 1
ATOM 9642 N N . LEU B 1 219 ? -27.097 7.28 23.739 1 48.117 219 LEU B N 1
ATOM 9643 C CA . LEU B 1 219 ? -26.298 7.368 22.524 1 43.503 219 LEU B CA 1
ATOM 9644 C C . LEU B 1 219 ? -27.164 7.816 21.351 1 41.572 219 LEU B C 1
ATOM 9645 O O . LEU B 1 219 ? -28.12 7.119 21 1 37.247 219 LEU B O 1
ATOM 9661 N N . SER B 1 220 ? -26.83 8.963 20.746 1 38.376 220 SER B N 1
ATOM 9662 C CA . SER B 1 220 ? -27.53 9.444 19.551 1 39.764 220 SER B CA 1
ATOM 9663 C C . SER B 1 220 ? -27.187 8.592 18.32 1 45.125 220 SER B C 1
ATOM 9664 O O . SER B 1 220 ? -26.229 7.808 18.34 1 40.087 220 SER B O 1
ATOM 9672 N N . GLU B 1 221 ? -27.982 8.743 17.247 1 38.91 221 GLU B N 1
ATOM 9673 C CA . GLU B 1 221 ? -27.718 8.066 15.988 1 38.755 221 GLU B CA 1
ATOM 9674 C C . GLU B 1 221 ? -26.389 8.544 15.4 1 38.292 221 GLU B C 1
ATOM 9675 O O . GLU B 1 221 ? -25.633 7.755 14.827 1 32.467 221 GLU B O 1
ATOM 9687 N N . THR B 1 222 ? -26.08 9.834 15.561 1 38.088 222 THR B N 1
ATOM 9688 C CA . THR B 1 222 ? -24.88 10.376 14.952 1 40.927 222 THR B CA 1
ATOM 9689 C C . THR B 1 222 ? -23.675 9.81 15.701 1 39.819 222 THR B C 1
ATOM 9690 O O . THR B 1 222 ? -22.681 9.454 15.091 1 40.132 222 THR B O 1
ATOM 9701 N N . GLU B 1 223 ? -23.818 9.697 17.02 1 37.939 223 GLU B N 1
ATOM 9702 C CA . GLU B 1 223 ? -22.773 9.206 17.893 1 39.534 223 GLU B CA 1
ATOM 9703 C C . GLU B 1 223 ? -22.555 7.723 17.607 1 36.861 223 GLU B C 1
ATOM 9704 O O . GLU B 1 223 ? -21.426 7.284 17.645 1 35.588 223 GLU B O 1
ATOM 9716 N N . LEU B 1 224 ? -23.63 6.956 17.349 1 36.74 224 LEU B N 1
ATOM 9717 C CA . LEU B 1 224 ? -23.508 5.545 17.038 1 33.827 224 LEU B CA 1
ATOM 9718 C C . LEU B 1 224 ? -22.65 5.339 15.788 1 35.073 224 LEU B C 1
ATOM 9719 O O . LEU B 1 224 ? -21.758 4.488 15.774 1 34.573 224 LEU B O 1
ATOM 9735 N N . ILE B 1 225 ? -22.954 6.097 14.735 1 31.548 225 ILE B N 1
ATOM 9736 C CA . ILE B 1 225 ? -22.212 5.997 13.495 1 36.169 225 ILE B CA 1
ATOM 9737 C C . ILE B 1 225 ? -20.769 6.459 13.723 1 33.068 225 ILE B C 1
ATOM 9738 O O . ILE B 1 225 ? -19.841 5.752 13.388 1 32.877 225 ILE B O 1
ATOM 9754 N N . HIS B 1 226 ? -20.566 7.67 14.242 1 35.725 226 HIS B N 1
ATOM 9755 C CA . HIS B 1 226 ? -19.217 8.217 14.315 1 36.949 226 HIS B CA 1
ATOM 9756 C C . HIS B 1 226 ? -18.315 7.385 15.238 1 33.719 226 HIS B C 1
ATOM 9757 O O . HIS B 1 226 ? -17.123 7.243 14.962 1 31.011 226 HIS B O 1
ATOM 9772 N N . ASN B 1 227 ? -18.873 6.838 16.327 1 31.74 227 ASN B N 1
ATOM 9773 C CA . ASN B 1 227 ? -18.089 6.034 17.264 1 31.584 227 ASN B CA 1
ATOM 9774 C C . ASN B 1 227 ? -17.751 4.691 16.623 1 32.833 227 ASN B C 1
ATOM 9775 O O . ASN B 1 227 ? -16.682 4.155 16.884 1 29.584 227 ASN B O 1
ATOM 9786 N N . THR B 1 228 ? -18.65 4.159 15.784 1 32.577 228 THR B N 1
ATOM 9787 C CA . THR B 1 228 ? -18.348 2.947 15.055 1 33.61 228 THR B CA 1
ATOM 9788 C C . THR B 1 228 ? -17.177 3.245 14.133 1 31.385 228 THR B C 1
ATOM 9789 O O . THR B 1 228 ? -16.272 2.442 14.013 1 31.523 228 THR B O 1
ATOM 9800 N N . LEU B 1 229 ? -17.264 4.367 13.424 1 29.508 229 LEU B N 1
ATOM 9801 C CA . LEU B 1 229 ? -16.199 4.81 12.555 1 35.398 229 LEU B CA 1
ATOM 9802 C C . LEU B 1 229 ? -14.867 4.88 13.307 1 32.392 229 LEU B C 1
ATOM 9803 O O . LEU B 1 229 ? -13.856 4.397 12.8 1 26.034 229 LEU B O 1
ATOM 9819 N N . LEU B 1 230 ? -14.871 5.531 14.476 1 29.844 230 LEU B N 1
ATOM 9820 C CA . LEU B 1 230 ? -13.637 5.755 15.228 1 35.753 230 LEU B CA 1
ATOM 9821 C C . LEU B 1 230 ? -12.955 4.421 15.586 1 31.463 230 LEU B C 1
ATOM 9822 O O . LEU B 1 230 ? -11.723 4.312 15.533 1 26.512 230 LEU B O 1
ATOM 9838 N N . LEU B 1 231 ? -13.763 3.433 15.986 1 27.596 231 LEU B N 1
ATOM 9839 C CA . LEU B 1 231 ? -13.279 2.125 16.385 1 28.541 231 LEU B CA 1
ATOM 9840 C C . LEU B 1 231 ? -12.659 1.403 15.184 1 28.334 231 LEU B C 1
ATOM 9841 O O . LEU B 1 231 ? -11.65 0.704 15.321 1 26.317 231 LEU B O 1
ATOM 9857 N N . ILE B 1 232 ? -13.271 1.603 14.013 1 30.939 232 ILE B N 1
ATOM 9858 C CA . ILE B 1 232 ? -12.765 1.092 12.753 1 31.355 232 ILE B CA 1
ATOM 9859 C C . ILE B 1 232 ? -11.435 1.756 12.406 1 28.822 232 ILE B C 1
ATOM 9860 O O . ILE B 1 232 ? -10.526 1.065 11.954 1 25.863 232 ILE B O 1
ATOM 9876 N N . ILE B 1 233 ? -11.365 3.089 12.539 1 30.759 233 ILE B N 1
ATOM 9877 C CA . ILE B 1 233 ? -10.162 3.85 12.229 1 31.562 233 ILE B CA 1
ATOM 9878 C C . ILE B 1 233 ? -9.032 3.37 13.128 1 34.809 233 ILE B C 1
ATOM 9879 O O . ILE B 1 233 ? -7.914 3.173 12.682 1 34.655 233 ILE B O 1
ATOM 9895 N N . GLY B 1 234 ? -9.328 3.219 14.419 1 36.087 234 GLY B N 1
ATOM 9896 C CA . GLY B 1 234 ? -8.28 2.891 15.36 1 33.302 234 GLY B CA 1
ATOM 9897 C C . GLY B 1 234 ? -7.922 1.41 15.303 1 32.144 234 GLY B C 1
ATOM 9898 O O . GLY B 1 234 ? -6.792 1.026 15.59 1 34.372 234 GLY B O 1
ATOM 9902 N N . GLY B 1 235 ? -8.898 0.6 14.899 1 29.608 235 GLY B N 1
ATOM 9903 C CA . GLY B 1 235 ? -8.955 -0.803 15.237 1 28.985 235 GLY B CA 1
ATOM 9904 C C . GLY B 1 235 ? -7.898 -1.696 14.602 1 26.719 235 GLY B C 1
ATOM 9905 O O . GLY B 1 235 ? -7.68 -2.76 15.152 1 26.014 235 GLY B O 1
ATOM 9909 N N . PHE B 1 236 ? -7.284 -1.329 13.462 1 29.748 236 PHE B N 1
ATOM 9910 C CA . PHE B 1 236 ? -6.323 -2.228 12.819 1 28.926 236 PHE B CA 1
ATOM 9911 C C . PHE B 1 236 ? -5.099 -1.496 12.256 1 27.336 236 PHE B C 1
ATOM 9912 O O . PHE B 1 236 ? -4.012 -2.057 12.24 1 29.14 236 PHE B O 1
ATOM 9929 N N . GLU B 1 237 ? -5.275 -0.308 11.701 1 25 237 GLU B N 1
ATOM 9930 C CA . GLU B 1 237 ? -4.278 0.361 10.881 1 29.887 237 GLU B CA 1
ATOM 9931 C C . GLU B 1 237 ? -2.987 0.592 11.665 1 25.15 237 GLU B C 1
ATOM 9932 O O . GLU B 1 237 ? -1.92 0.395 11.119 1 25.593 237 GLU B O 1
ATOM 9944 N N . THR B 1 238 ? -3.084 1.013 12.925 1 23.657 238 THR B N 1
ATOM 9945 C CA . THR B 1 238 ? -1.922 1.333 13.742 1 28.222 238 THR B CA 1
ATOM 9946 C C . THR B 1 238 ? -1.214 0.059 14.201 1 25.683 238 THR B C 1
ATOM 9947 O O . THR B 1 238 ? 0.024 0.032 14.25 1 27.933 238 THR B O 1
ATOM 9958 N N . THR B 1 239 ? -1.974 -1.005 14.507 1 24.585 239 THR B N 1
ATOM 9959 C CA . THR B 1 239 ? -1.346 -2.255 14.918 1 22.774 239 THR B CA 1
ATOM 9960 C C . THR B 1 239 ? -0.594 -2.867 13.731 1 25.548 239 THR B C 1
ATOM 9961 O O . THR B 1 239 ? 0.531 -3.358 13.885 1 24.18 239 THR B O 1
ATOM 9972 N N . MET B 1 240 ? -1.27 -2.857 12.561 1 25.509 240 MET B N 1
ATOM 9973 C CA . MET B 1 240 ? -0.684 -3.216 11.282 1 25.377 240 MET B CA 1
ATOM 9974 C C . MET B 1 240 ? 0.621 -2.442 11.078 1 24.57 240 MET B C 1
ATOM 9975 O O . MET B 1 240 ? 1.658 -3.03 10.767 1 21.214 240 MET B O 1
ATOM 9989 N N . GLY B 1 241 ? 0.552 -1.107 11.219 1 24.142 241 GLY B N 1
ATOM 9990 C CA . GLY B 1 241 ? 1.724 -0.263 11.059 1 23.266 241 GLY B CA 1
ATOM 9991 C C . GLY B 1 241 ? 2.852 -0.732 11.976 1 24.632 241 GLY B C 1
ATOM 9992 O O . GLY B 1 241 ? 4.011 -0.834 11.559 1 20.868 241 GLY B O 1
ATOM 9996 N N . MET B 1 242 ? 2.482 -0.986 13.241 1 27.199 242 MET B N 1
ATOM 9997 C CA . MET B 1 242 ? 3.457 -1.265 14.278 1 24.459 242 MET B CA 1
ATOM 9998 C C . MET B 1 242 ? 4.105 -2.625 14.044 1 26.181 242 MET B C 1
ATOM 9999 O O . MET B 1 242 ? 5.276 -2.782 14.344 1 25.021 242 MET B O 1
ATOM 10013 N N . ILE B 1 243 ? 3.353 -3.611 13.534 1 25.962 243 ILE B N 1
ATOM 10014 C CA . ILE B 1 243 ? 3.959 -4.898 13.233 1 26.907 243 ILE B CA 1
ATOM 10015 C C . ILE B 1 243 ? 5.097 -4.676 12.225 1 28.884 243 ILE B C 1
ATOM 10016 O O . ILE B 1 243 ? 6.241 -5.091 12.455 1 24.498 243 ILE B O 1
ATOM 10032 N N . SER B 1 244 ? 4.799 -4.015 11.1 1 23.354 244 SER B N 1
ATOM 10033 C CA . SER B 1 244 ? 5.843 -3.781 10.118 1 24.061 244 SER B CA 1
ATOM 10034 C C . SER B 1 244 ? 6.988 -2.96 10.702 1 22.279 244 SER B C 1
ATOM 10035 O O . SER B 1 244 ? 8.14 -3.315 10.525 1 22.162 244 SER B O 1
ATOM 10043 N N . ASN B 1 245 ? 6.684 -1.849 11.374 1 22.379 245 ASN B N 1
ATOM 10044 C CA . ASN B 1 245 ? 7.736 -1.015 11.957 1 21.095 245 ASN B CA 1
ATOM 10045 C C . ASN B 1 245 ? 8.617 -1.819 12.908 1 21.258 245 ASN B C 1
ATOM 10046 O O . ASN B 1 245 ? 9.817 -1.566 12.962 1 19.685 245 ASN B O 1
ATOM 10057 N N . SER B 1 246 ? 7.992 -2.701 13.717 1 20.027 246 SER B N 1
ATOM 10058 C CA . SER B 1 246 ? 8.686 -3.435 14.756 1 22.896 246 SER B CA 1
ATOM 10059 C C . SER B 1 246 ? 9.643 -4.456 14.12 1 23.743 246 SER B C 1
ATOM 10060 O O . SER B 1 246 ? 10.773 -4.602 14.568 1 23.155 246 SER B O 1
ATOM 10068 N N . VAL B 1 247 ? 9.164 -5.166 13.088 1 24.891 247 VAL B N 1
ATOM 10069 C CA . VAL B 1 247 ? 9.977 -6.152 12.416 1 23.718 247 VAL B CA 1
ATOM 10070 C C . VAL B 1 247 ? 11.175 -5.463 11.762 1 24.352 247 VAL B C 1
ATOM 10071 O O . VAL B 1 247 ? 12.294 -5.977 11.855 1 28.469 247 VAL B O 1
ATOM 10084 N N . GLN B 1 248 ? 10.957 -4.333 11.082 1 22.294 248 GLN B N 1
ATOM 10085 C CA . GLN B 1 248 ? 12.066 -3.565 10.492 1 27.084 248 GLN B CA 1
ATOM 10086 C C . GLN B 1 248 ? 13.149 -3.234 11.517 1 25.003 248 GLN B C 1
ATOM 10087 O O . GLN B 1 248 ? 14.356 -3.387 11.268 1 24.935 248 GLN B O 1
ATOM 10101 N N . LEU B 1 249 ? 12.692 -2.726 12.665 1 22.646 249 LEU B N 1
ATOM 10102 C CA . LEU B 1 249 ? 13.577 -2.294 13.725 1 26.166 249 LEU B CA 1
ATOM 10103 C C . LEU B 1 249 ? 14.362 -3.468 14.319 1 26.974 249 LEU B C 1
ATOM 10104 O O . LEU B 1 249 ? 15.547 -3.315 14.573 1 26.334 249 LEU B O 1
ATOM 10120 N N . LEU B 1 250 ? 13.685 -4.606 14.567 1 26.11 250 LEU B N 1
ATOM 10121 C CA . LEU B 1 250 ? 14.318 -5.766 15.177 1 27.054 250 LEU B CA 1
ATOM 10122 C C . LEU B 1 250 ? 15.336 -6.394 14.218 1 28.802 250 LEU B C 1
ATOM 10123 O O . LEU B 1 250 ? 16.427 -6.776 14.651 1 30.936 250 LEU B O 1
ATOM 10139 N N . LEU B 1 251 ? 15.004 -6.473 12.927 1 31.186 251 LEU B N 1
ATOM 10140 C CA . LEU B 1 251 ? 15.904 -7.078 11.951 1 29.642 251 LEU B CA 1
ATOM 10141 C C . LEU B 1 251 ? 17.065 -6.131 11.631 1 31.073 251 LEU B C 1
ATOM 10142 O O . LEU B 1 251 ? 18.144 -6.606 11.267 1 31.434 251 LEU B O 1
ATOM 10158 N N . THR B 1 252 ? 16.884 -4.813 11.799 1 27.208 252 THR B N 1
ATOM 10159 C CA . THR B 1 252 ? 18.01 -3.914 11.615 1 29.378 252 THR B CA 1
ATOM 10160 C C . THR B 1 252 ? 18.794 -3.776 12.922 1 26.837 252 THR B C 1
ATOM 10161 O O . THR B 1 252 ? 19.808 -3.107 12.91 1 25.719 252 THR B O 1
ATOM 10172 N N . HIS B 1 253 ? 18.322 -4.342 14.034 1 26.908 253 HIS B N 1
ATOM 10173 C CA . HIS B 1 253 ? 19.139 -4.407 15.239 1 32.853 253 HIS B CA 1
ATOM 10174 C C . HIS B 1 253 ? 19.318 -5.874 15.649 1 30.441 253 HIS B C 1
ATOM 10175 O O . HIS B 1 253 ? 18.849 -6.306 16.699 1 31.481 253 HIS B O 1
ATOM 10190 N N . PRO B 1 254 ? 20.037 -6.694 14.86 1 32.342 254 PRO B N 1
ATOM 10191 C CA . PRO B 1 254 ? 20.046 -8.15 15.094 1 35.461 254 PRO B CA 1
ATOM 10192 C C . PRO B 1 254 ? 20.53 -8.63 16.479 1 33.148 254 PRO B C 1
ATOM 10193 O O . PRO B 1 254 ? 20.056 -9.64 16.999 1 31.318 254 PRO B O 1
ATOM 10204 N N . ASP B 1 255 ? 21.406 -7.86 17.127 1 32.967 255 ASP B N 1
ATOM 10205 C CA . ASP B 1 255 ? 21.889 -8.166 18.47 1 35.97 255 ASP B CA 1
ATOM 10206 C C . ASP B 1 255 ? 20.723 -8.136 19.47 1 33.571 255 ASP B C 1
ATOM 10207 O O . ASP B 1 255 ? 20.598 -8.98 20.36 1 27.471 255 ASP B O 1
ATOM 10216 N N . GLN B 1 256 ? 19.833 -7.147 19.316 1 31.322 256 GLN B N 1
ATOM 10217 C CA . GLN B 1 256 ? 18.735 -6.995 20.246 1 29.805 256 GLN B CA 1
ATOM 10218 C C . GLN B 1 256 ? 17.733 -8.124 20.016 1 26.479 256 GLN B C 1
ATOM 10219 O O . GLN B 1 256 ? 17.204 -8.742 20.963 1 31.507 256 GLN B O 1
ATOM 10233 N N . LEU B 1 257 ? 17.461 -8.425 18.744 1 25.469 257 LEU B N 1
ATOM 10234 C CA . LEU B 1 257 ? 16.577 -9.539 18.404 1 26.366 257 LEU B CA 1
ATOM 10235 C C . LEU B 1 257 ? 17.127 -10.857 18.98 1 29.143 257 LEU B C 1
ATOM 10236 O O . LEU B 1 257 ? 16.375 -11.721 19.468 1 25.14 257 LEU B O 1
ATOM 10252 N N . HIS B 1 258 ? 18.447 -11.039 18.896 1 27.773 258 HIS B N 1
ATOM 10253 C CA . HIS B 1 258 ? 19.093 -12.216 19.466 1 30.119 258 HIS B CA 1
ATOM 10254 C C . HIS B 1 258 ? 18.772 -12.377 20.955 1 28.566 258 HIS B C 1
ATOM 10255 O O . HIS B 1 258 ? 18.394 -13.479 21.394 1 29.117 258 HIS B O 1
ATOM 10270 N N . LEU B 1 259 ? 18.878 -11.267 21.714 1 30.931 259 LEU B N 1
ATOM 10271 C CA . LEU B 1 259 ? 18.541 -11.29 23.132 1 32.774 259 LEU B CA 1
ATOM 10272 C C . LEU B 1 259 ? 17.097 -11.751 23.308 1 31.991 259 LEU B C 1
ATOM 10273 O O . LEU B 1 259 ? 16.806 -12.537 24.205 1 31.866 259 LEU B O 1
ATOM 10289 N N . LEU B 1 260 ? 16.19 -11.226 22.478 1 30.862 260 LEU B N 1
ATOM 10290 C CA . LEU B 1 260 ? 14.776 -11.556 22.602 1 32.651 260 LEU B CA 1
ATOM 10291 C C . LEU B 1 260 ? 14.584 -13.049 22.319 1 32.636 260 LEU B C 1
ATOM 10292 O O . LEU B 1 260 ? 13.914 -13.764 23.056 1 33.102 260 LEU B O 1
ATOM 10308 N N . ARG B 1 261 ? 15.221 -13.544 21.264 1 33.118 261 ARG B N 1
ATOM 10309 C CA . ARG B 1 261 ? 14.983 -14.918 20.838 1 34.541 261 ARG B CA 1
ATOM 10310 C C . ARG B 1 261 ? 15.546 -15.917 21.856 1 35.149 261 ARG B C 1
ATOM 10311 O O . ARG B 1 261 ? 15.05 -17.044 21.929 1 36.228 261 ARG B O 1
ATOM 10332 N N . THR B 1 262 ? 16.555 -15.527 22.654 1 36.574 262 THR B N 1
ATOM 10333 C CA . THR B 1 262 ? 17.178 -16.482 23.573 1 37.736 262 THR B CA 1
ATOM 10334 C C . THR B 1 262 ? 16.717 -16.257 25.014 1 39.117 262 THR B C 1
ATOM 10335 O O . THR B 1 262 ? 17.339 -16.774 25.949 1 33.066 262 THR B O 1
ATOM 10346 N N . GLY B 1 263 ? 15.645 -15.464 25.197 1 36.886 263 GLY B N 1
ATOM 10347 C CA . GLY B 1 263 ? 15.036 -15.258 26.506 1 34.69 263 GLY B CA 1
ATOM 10348 C C . GLY B 1 263 ? 15.909 -14.416 27.441 1 31.289 263 GLY B C 1
ATOM 10349 O O . GLY B 1 263 ? 15.738 -14.516 28.648 1 36.803 263 GLY B O 1
ATOM 10353 N N . GLN B 1 264 ? 16.795 -13.564 26.899 1 28.672 264 GLN B N 1
ATOM 10354 C CA . GLN B 1 264 ? 17.628 -12.671 27.709 1 29.24 264 GLN B CA 1
ATOM 10355 C C . GLN B 1 264 ? 17.092 -11.241 27.727 1 28.936 264 GLN B C 1
ATOM 10356 O O . GLN B 1 264 ? 17.829 -10.312 28.047 1 28.751 264 GLN B O 1
ATOM 10370 N N . ALA B 1 265 ? 15.863 -11.034 27.249 1 29.223 265 ALA B N 1
ATOM 10371 C CA . ALA B 1 265 ? 15.29 -9.698 27.212 1 27.839 265 ALA B CA 1
ATOM 10372 C C . ALA B 1 265 ? 13.787 -9.83 26.998 1 29.348 265 ALA B C 1
ATOM 10373 O O . ALA B 1 265 ? 13.288 -10.85 26.528 1 30.629 265 ALA B O 1
ATOM 10380 N N . SER B 1 266 ? 13.061 -8.792 27.371 1 29.167 266 SER B N 1
ATOM 10381 C CA . SER B 1 266 ? 11.612 -8.857 27.479 1 28.649 266 SER B CA 1
ATOM 10382 C C . SER B 1 266 ? 10.932 -8.376 26.203 1 26.852 266 SER B C 1
ATOM 10383 O O . SER B 1 266 ? 11.168 -7.258 25.781 1 27.462 266 SER B O 1
ATOM 10391 N N . TRP B 1 267 ? 10.061 -9.21 25.629 1 26.562 267 TRP B N 1
ATOM 10392 C CA . TRP B 1 267 ? 9.277 -8.846 24.463 1 28.52 267 TRP B CA 1
ATOM 10393 C C . TRP B 1 267 ? 8.39 -7.639 24.763 1 26.354 267 TRP B C 1
ATOM 10394 O O . TRP B 1 267 ? 8.274 -6.73 23.955 1 28.378 267 TRP B O 1
ATOM 10415 N N . GLU B 1 268 ? 7.809 -7.623 25.959 1 29.657 268 GLU B N 1
ATOM 10416 C CA . GLU B 1 268 ? 6.937 -6.533 26.394 1 30.952 268 GLU B CA 1
ATOM 10417 C C . GLU B 1 268 ? 7.68 -5.195 26.346 1 29.09 268 GLU B C 1
ATOM 10418 O O . GLU B 1 268 ? 7.141 -4.203 25.845 1 27.791 268 GLU B O 1
ATOM 10430 N N . ASN B 1 269 ? 8.904 -5.169 26.879 1 25.634 269 ASN B N 1
ATOM 10431 C CA . ASN B 1 269 ? 9.659 -3.924 26.929 1 28.203 269 ASN B CA 1
ATOM 10432 C C . ASN B 1 269 ? 10.115 -3.499 25.539 1 26.846 269 ASN B C 1
ATOM 10433 O O . ASN B 1 269 ? 10.113 -2.294 25.224 1 26.037 269 ASN B O 1
ATOM 10444 N N . ALA B 1 270 ? 10.506 -4.493 24.721 1 24.644 270 ALA B N 1
ATOM 10445 C CA . ALA B 1 270 ? 10.915 -4.246 23.356 1 25.636 270 ALA B CA 1
ATOM 10446 C C . ALA B 1 270 ? 9.798 -3.559 22.567 1 25.398 270 ALA B C 1
ATOM 10447 O O . ALA B 1 270 ? 10.057 -2.625 21.806 1 23.426 270 ALA B O 1
ATOM 10454 N N . ILE B 1 271 ? 8.57 -4.049 22.746 1 26.773 271 ILE B N 1
ATOM 10455 C CA . ILE B 1 271 ? 7.405 -3.513 22.073 1 26.108 271 ILE B CA 1
ATOM 10456 C C . ILE B 1 271 ? 7.142 -2.076 22.536 1 25.499 271 ILE B C 1
ATOM 10457 O O . ILE B 1 271 ? 6.756 -1.243 21.721 1 24.898 271 ILE B O 1
ATOM 10473 N N . GLU B 1 272 ? 7.322 -1.777 23.834 1 23.041 272 GLU B N 1
ATOM 10474 C CA . GLU B 1 272 ? 7.2 -0.408 24.297 1 25.226 272 GLU B CA 1
ATOM 10475 C C . GLU B 1 272 ? 8.247 0.485 23.617 1 26.135 272 GLU B C 1
ATOM 10476 O O . GLU B 1 272 ? 7.951 1.634 23.257 1 21.47 272 GLU B O 1
ATOM 10488 N N . GLU B 1 273 ? 9.46 -0.044 23.401 1 23.077 273 GLU B N 1
ATOM 10489 C CA . GLU B 1 273 ? 10.506 0.764 22.792 1 21.779 273 GLU B CA 1
ATOM 10490 C C . GLU B 1 273 ? 10.217 0.925 21.288 1 23.926 273 GLU B C 1
ATOM 10491 O O . GLU B 1 273 ? 10.574 1.929 20.682 1 26.233 273 GLU B O 1
ATOM 10503 N N . CYS B 1 274 ? 9.589 -0.07 20.642 1 23.536 274 CYS B N 1
ATOM 10504 C CA . CYS B 1 274 ? 9.197 0.075 19.248 1 24.044 274 CYS B CA 1
ATOM 10505 C C . CYS B 1 274 ? 8.117 1.167 19.145 1 23.745 274 CYS B C 1
ATOM 10506 O O . CYS B 1 274 ? 8.217 2.051 18.291 1 27.796 274 CYS B O 1
ATOM 10514 N N . LEU B 1 275 ? 7.155 1.142 20.061 1 20.272 275 LEU B N 1
ATOM 10515 C CA . LEU B 1 275 ? 6.084 2.145 20.1 1 22.271 275 LEU B CA 1
ATOM 10516 C C . LEU B 1 275 ? 6.642 3.553 20.256 1 24.466 275 LEU B C 1
ATOM 10517 O O . LEU B 1 275 ? 6.163 4.513 19.661 1 21.323 275 LEU B O 1
ATOM 10533 N N . ARG B 1 276 ? 7.683 3.68 21.056 1 26.125 276 ARG B N 1
ATOM 10534 C CA . ARG B 1 276 ? 8.241 5 21.262 1 28.372 276 ARG B CA 1
ATOM 10535 C C . ARG B 1 276 ? 9.048 5.417 20.044 1 28.758 276 ARG B C 1
ATOM 10536 O O . ARG B 1 276 ? 9.003 6.599 19.641 1 26.318 276 ARG B O 1
ATOM 10557 N N . PHE B 1 277 ? 9.813 4.445 19.5 1 25.817 277 PHE B N 1
ATOM 10558 C CA . PHE B 1 277 ? 10.884 4.783 18.574 1 26.262 277 PHE B CA 1
ATOM 10559 C C . PHE B 1 277 ? 10.31 5.094 17.189 1 23.53 277 PHE B C 1
ATOM 10560 O O . PHE B 1 277 ? 10.739 6.063 16.584 1 24.777 277 PHE B O 1
ATOM 10577 N N . GLU B 1 278 ? 9.379 4.241 16.719 1 26.599 278 GLU B N 1
ATOM 10578 C CA . GLU B 1 278 ? 8.69 4.403 15.441 1 26.202 278 GLU B CA 1
ATOM 10579 C C . GLU B 1 278 ? 7.177 4.381 15.635 1 22.021 278 GLU B C 1
ATOM 10580 O O . GLU B 1 278 ? 6.465 3.522 15.104 1 22.79 278 GLU B O 1
ATOM 10592 N N . SER B 1 279 ? 6.706 5.375 16.392 1 22.76 279 SER B N 1
ATOM 10593 C CA . SER B 1 279 ? 5.288 5.504 16.679 1 24.347 279 SER B CA 1
ATOM 10594 C C . SER B 1 279 ? 4.511 5.583 15.363 1 23.224 279 SER B C 1
ATOM 10595 O O . SER B 1 279 ? 4.845 6.422 14.527 1 22.946 279 SER B O 1
ATOM 10603 N N . ALA B 1 280 ? 3.468 4.754 15.226 1 20.232 280 ALA B N 1
ATOM 10604 C CA . ALA B 1 280 ? 2.63 4.714 14.046 1 21.472 280 ALA B CA 1
ATOM 10605 C C . ALA B 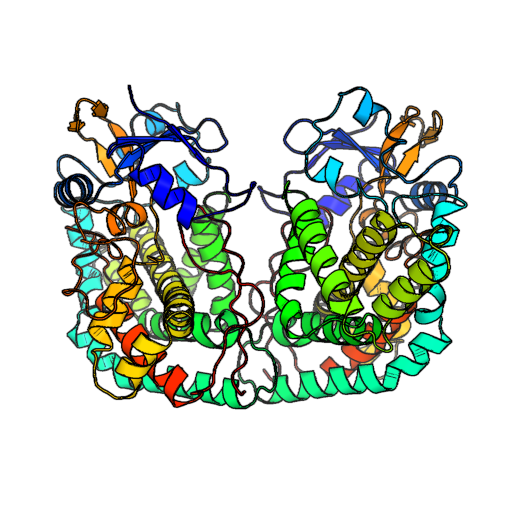1 280 ? 1.802 5.99 13.89 1 22.504 280 ALA B C 1
ATOM 10606 O O . ALA B 1 280 ? 1.48 6.312 12.768 1 23.548 280 ALA B O 1
ATOM 10613 N N . VAL B 1 281 ? 1.403 6.651 14.983 1 23.465 281 VAL B N 1
ATOM 10614 C CA . VAL B 1 281 ? 0.705 7.936 14.899 1 23.15 281 VAL B CA 1
ATOM 10615 C C . VAL B 1 281 ? 1.715 9.021 15.239 1 22.445 281 VAL B C 1
ATOM 10616 O O . VAL B 1 281 ? 2.127 9.131 16.375 1 27.003 281 VAL B O 1
ATOM 10629 N N . VAL B 1 282 ? 2.067 9.838 14.244 1 22.05 282 VAL B N 1
ATOM 10630 C CA . VAL B 1 282 ? 3.078 10.869 14.394 1 21.665 282 VAL B CA 1
ATOM 10631 C C . VAL B 1 282 ? 2.454 12.107 15.049 1 21.563 282 VAL B C 1
ATOM 10632 O O . VAL B 1 282 ? 3.025 12.656 15.969 1 19.736 282 VAL B O 1
ATOM 10645 N N . MET B 1 283 ? 1.287 12.524 14.547 1 24.772 283 MET B N 1
ATOM 10646 C CA . MET B 1 283 ? 0.531 13.638 15.081 1 23.094 283 MET B CA 1
ATOM 10647 C C . MET B 1 283 ? -0.913 13.526 14.602 1 24.284 283 MET B C 1
ATOM 10648 O O . MET B 1 283 ? -1.17 12.959 13.563 1 20.489 283 MET B O 1
ATOM 10662 N N . LEU B 1 284 ? -1.841 14.135 15.353 1 24.53 284 LEU B N 1
ATOM 10663 C CA . LEU B 1 284 ? -3.234 14.192 14.967 1 25.223 284 LEU B CA 1
ATOM 10664 C C . LEU B 1 284 ? -3.8 15.576 15.235 1 25.538 284 LEU B C 1
ATOM 10665 O O . LEU B 1 284 ? -3.418 16.273 16.189 1 24.232 284 LEU B O 1
ATOM 10681 N N . PRO B 1 285 ? -4.8 15.987 14.444 1 25.879 285 PRO B N 1
ATOM 10682 C CA . PRO B 1 285 ? -5.626 17.135 14.794 1 25.084 285 PRO B CA 1
ATOM 10683 C C . PRO B 1 285 ? -6.479 16.652 15.956 1 26.207 285 PRO B C 1
ATOM 10684 O O . PRO B 1 285 ? -6.8 15.466 15.921 1 25.02 285 PRO B O 1
ATOM 10695 N N . PHE B 1 286 ? -7.214 17.586 16.569 1 26.988 286 PHE B N 1
ATOM 10696 C CA . PHE B 1 286 ? -6.672 18.676 17.348 1 27.695 286 PHE B CA 1
ATOM 10697 C C . PHE B 1 286 ? -7.066 18.759 18.808 1 26.038 286 PHE B C 1
ATOM 10698 O O . PHE B 1 286 ? -8.094 18.233 19.239 1 26.349 286 PHE B O 1
ATOM 10715 N N . LEU B 1 287 ? -6.239 19.541 19.504 1 21.906 287 LEU B N 1
ATOM 10716 C CA . LEU B 1 287 ? -6.609 20.247 20.705 1 25.786 287 LEU B CA 1
ATOM 10717 C C . LEU B 1 287 ? -7.002 21.681 20.341 1 27.77 287 LEU B C 1
ATOM 10718 O O . LEU B 1 287 ? -6.476 22.256 19.396 1 28.706 287 LEU B O 1
ATOM 10734 N N . TYR B 1 288 ? -7.945 22.255 21.093 1 25.335 288 TYR B N 1
ATOM 10735 C CA . TYR B 1 288 ? -8.334 23.645 20.874 1 25.476 288 TYR B CA 1
ATOM 10736 C C . TYR B 1 288 ? -8.253 24.399 22.204 1 22.836 288 TYR B C 1
ATOM 10737 O O . TYR B 1 288 ? -8.79 23.95 23.216 1 26.731 288 TYR B O 1
ATOM 10755 N N . THR B 1 289 ? -7.508 25.498 22.222 1 23.561 289 THR B N 1
ATOM 10756 C CA . THR B 1 289 ? -7.328 26.275 23.444 1 24.365 289 THR B CA 1
ATOM 10757 C C . THR B 1 289 ? -8.663 26.908 23.827 1 26.269 289 THR B C 1
ATOM 10758 O O . THR B 1 289 ? -9.359 27.41 22.941 1 26.832 289 THR B O 1
ATOM 10769 N N . THR B 1 290 ? -9.028 26.796 25.115 1 28.215 290 THR B N 1
ATOM 10770 C CA . THR B 1 290 ? -10.225 27.431 25.68 1 29.89 290 THR B CA 1
ATOM 10771 C C . THR B 1 290 ? -9.914 28.851 26.176 1 29.223 290 THR B C 1
ATOM 10772 O O . THR B 1 290 ? -10.842 29.59 26.454 1 27.954 290 THR B O 1
ATOM 10783 N N . ARG B 1 291 ? -8.631 29.192 26.321 1 29.619 291 ARG B N 1
ATOM 10784 C CA . ARG B 1 291 ? -8.166 30.511 26.734 1 31.318 291 ARG B CA 1
ATOM 10785 C C . ARG B 1 291 ? -6.791 30.737 26.112 1 32.527 291 ARG B C 1
ATOM 10786 O O . ARG B 1 291 ? -6.245 29.833 25.474 1 35.936 291 ARG B O 1
ATOM 10807 N N . ASP B 1 292 ? -6.212 31.926 26.324 1 32.211 292 ASP B N 1
ATOM 10808 C CA . ASP B 1 292 ? -4.863 32.192 25.86 1 37.628 292 ASP B CA 1
ATOM 10809 C C . ASP B 1 292 ? -3.922 31.327 26.679 1 32.765 292 ASP B C 1
ATOM 10810 O O . ASP B 1 292 ? -4.11 31.212 27.884 1 36.764 292 ASP B O 1
ATOM 10819 N N . VAL B 1 293 ? -2.958 30.696 26.011 1 32.838 293 VAL B N 1
ATOM 10820 C CA . VAL B 1 293 ? -2.031 29.783 26.671 1 33.786 293 VAL B CA 1
ATOM 10821 C C . VAL B 1 293 ? -0.613 30.189 26.296 1 33.132 293 VAL B C 1
ATOM 10822 O O . VAL B 1 293 ? -0.312 30.305 25.118 1 35.1 293 VAL B O 1
ATOM 10835 N N . GLU B 1 294 ? 0.252 30.322 27.297 1 30.051 294 GLU B N 1
ATOM 10836 C CA . GLU B 1 294 ? 1.605 30.763 27.063 1 37.792 294 GLU B CA 1
ATOM 10837 C C . GLU B 1 294 ? 2.541 29.6 27.332 1 32.902 294 GLU B C 1
ATOM 10838 O O . GLU B 1 294 ? 2.474 29.044 28.401 1 30.201 294 GLU B O 1
ATOM 10850 N N . ILE B 1 295 ? 3.405 29.284 26.363 1 44.451 295 ILE B N 1
ATOM 10851 C CA . ILE B 1 295 ? 4.394 28.222 26.46 1 43.561 295 ILE B CA 1
ATOM 10852 C C . ILE B 1 295 ? 5.682 28.764 25.853 1 45.133 295 ILE B C 1
ATOM 10853 O O . ILE B 1 295 ? 5.694 29.213 24.711 1 46.132 295 ILE B O 1
ATOM 10869 N N . ASP B 1 296 ? 6.745 28.758 26.657 1 50.05 296 ASP B N 1
ATOM 10870 C CA . ASP B 1 296 ? 8.079 29.13 26.21 1 56.318 296 ASP B CA 1
ATOM 10871 C C . ASP B 1 296 ? 8.106 30.528 25.594 1 48.475 296 ASP B C 1
ATOM 10872 O O . ASP B 1 296 ? 8.895 30.794 24.678 1 38.869 296 ASP B O 1
ATOM 10881 N N . GLY B 1 297 ? 7.273 31.432 26.13 1 43.672 297 GLY B N 1
ATOM 10882 C CA . GLY B 1 297 ? 7.237 32.811 25.667 1 37.119 297 GLY B CA 1
ATOM 10883 C C . GLY B 1 297 ? 6.379 33 24.419 1 38.817 297 GLY B C 1
ATOM 10884 O O . GLY B 1 297 ? 6.277 34.101 23.905 1 44.363 297 GLY B O 1
ATOM 10888 N N . ILE B 1 298 ? 5.674 31.954 23.972 1 43.284 298 ILE B N 1
ATOM 10889 C CA . ILE B 1 298 ? 4.746 32.084 22.864 1 36.388 298 ILE B CA 1
ATOM 10890 C C . ILE B 1 298 ? 3.339 31.904 23.406 1 36.776 298 ILE B C 1
ATOM 10891 O O . ILE B 1 298 ? 3.081 31.012 24.217 1 34.871 298 ILE B O 1
ATOM 10907 N N . THR B 1 299 ? 2.453 32.794 22.968 1 38.765 299 THR B N 1
ATOM 10908 C CA . THR B 1 299 ? 1.055 32.737 23.365 1 44.23 299 THR B CA 1
ATOM 10909 C C . THR B 1 299 ? 0.271 32.086 22.226 1 39.39 299 THR B C 1
ATOM 10910 O O . THR B 1 299 ? 0.365 32.503 21.081 1 35.465 299 THR B O 1
ATOM 10921 N N . ILE B 1 300 ? -0.471 31.022 22.543 1 35.389 300 ILE B N 1
ATOM 10922 C CA . ILE B 1 300 ? -1.424 30.461 21.598 1 37.056 300 ILE B CA 1
ATOM 10923 C C . ILE B 1 300 ? -2.771 31.101 21.931 1 33.539 300 ILE B C 1
ATOM 10924 O O . ILE B 1 300 ? -3.246 30.977 23.056 1 30.758 300 ILE B O 1
ATOM 10940 N N . PRO B 1 301 ? -3.38 31.884 21.018 1 31.822 301 PRO B N 1
ATOM 10941 C CA . PRO B 1 301 ? -4.603 32.599 21.348 1 32.7 301 PRO B CA 1
ATOM 10942 C C . PRO B 1 301 ? -5.715 31.588 21.573 1 31.004 301 PRO B C 1
ATOM 10943 O O . PRO B 1 301 ? -5.678 30.485 21.018 1 30.849 301 PRO B O 1
ATOM 10954 N N . ALA B 1 302 ? -6.676 32.006 22.405 1 28.94 302 ALA B N 1
ATOM 10955 C CA . ALA B 1 302 ? -7.885 31.252 22.664 1 29.629 302 ALA B CA 1
ATOM 10956 C C . ALA B 1 302 ? -8.543 30.917 21.337 1 29.629 302 ALA B C 1
ATOM 10957 O O . ALA B 1 302 ? -8.627 31.792 20.479 1 33.383 302 ALA B O 1
ATOM 10964 N N . GLY B 1 303 ? -9.031 29.683 21.216 1 30.259 303 GLY B N 1
ATOM 10965 C CA . GLY B 1 303 ? -9.8 29.238 20.071 1 32.024 303 GLY B CA 1
ATOM 10966 C C . GLY B 1 303 ? -8.947 28.643 18.946 1 31.956 303 GLY B C 1
ATOM 10967 O O . GLY B 1 303 ? -9.482 28.263 17.908 1 33.61 303 GLY B O 1
ATOM 10971 N N . ASP B 1 304 ? -7.634 28.527 19.147 1 32.1 304 ASP B N 1
ATOM 10972 C CA . ASP B 1 304 ? -6.749 28.05 18.097 1 31.959 304 ASP B CA 1
ATOM 10973 C C . ASP B 1 304 ? -6.595 26.532 18.123 1 30.695 304 ASP B C 1
ATOM 10974 O O . ASP B 1 304 ? -6.723 25.892 19.178 1 27.066 304 ASP B O 1
ATOM 10983 N N . ALA B 1 305 ? -6.285 25.988 16.932 1 25.354 305 ALA B N 1
ATOM 10984 C CA . ALA B 1 305 ? -6.14 24.555 16.735 1 23.963 305 ALA B CA 1
ATOM 10985 C C . ALA B 1 305 ? -4.674 24.157 16.862 1 26.342 305 ALA B C 1
ATOM 10986 O O . ALA B 1 305 ? -3.794 24.871 16.384 1 22.411 305 ALA B O 1
ATOM 10993 N N . VAL B 1 306 ? -4.443 23.009 17.538 1 26.607 306 VAL B N 1
ATOM 10994 C CA . VAL B 1 306 ? -3.114 22.574 17.921 1 25.262 306 VAL B CA 1
ATOM 10995 C C . VAL B 1 306 ? -2.962 21.1 17.575 1 26.486 306 VAL B C 1
ATOM 10996 O O . VAL B 1 306 ? -3.67 20.275 18.136 1 26.816 306 VAL B O 1
ATOM 11009 N N . LEU B 1 307 ? -2.021 20.769 16.677 1 26.782 307 LEU B N 1
ATOM 11010 C CA . LEU B 1 307 ? -1.66 19.39 16.4 1 25.35 307 LEU B CA 1
ATOM 11011 C C . LEU B 1 307 ? -0.996 18.763 17.627 1 23.426 307 LEU B C 1
ATOM 11012 O O . LEU B 1 307 ? -0.188 19.394 18.302 1 25.513 307 LEU B O 1
ATOM 11028 N N . ILE B 1 308 ? -1.311 17.498 17.863 1 21.422 308 ILE B N 1
ATOM 11029 C CA . ILE B 1 308 ? -0.773 16.743 18.981 1 20.84 308 ILE B CA 1
ATOM 11030 C C . ILE B 1 308 ? 0.417 15.92 18.471 1 20.592 308 ILE B C 1
ATOM 11031 O O . ILE B 1 308 ? 0.198 14.918 17.819 1 20.58 308 ILE B O 1
ATOM 11047 N N . GLY B 1 309 ? 1.657 16.337 18.779 1 21.782 309 GLY B N 1
ATOM 11048 C CA . GLY B 1 309 ? 2.863 15.732 18.217 1 21.107 309 GLY B CA 1
ATOM 11049 C C . GLY B 1 309 ? 3.425 14.56 19.037 1 23.083 309 GLY B C 1
ATOM 11050 O O . GLY B 1 309 ? 4.507 14.649 19.623 1 23.295 309 GLY B O 1
ATOM 11054 N N . PHE B 1 310 ? 2.735 13.416 18.996 1 22.598 310 PHE B N 1
ATOM 11055 C CA . PHE B 1 310 ? 3.148 12.242 19.743 1 26.161 310 PHE B CA 1
ATOM 11056 C C . PHE B 1 310 ? 4.545 11.785 19.295 1 27.227 310 PHE B C 1
ATOM 11057 O O . PHE B 1 310 ? 5.375 11.393 20.119 1 24.499 310 PHE B O 1
ATOM 11074 N N . GLY B 1 311 ? 4.763 11.756 17.981 1 28.241 311 GLY B N 1
ATOM 11075 C CA . GLY B 1 311 ? 5.996 11.232 17.41 1 30.14 311 GLY B CA 1
ATOM 11076 C C . GLY B 1 311 ? 7.235 12.053 17.794 1 27.087 311 GLY B C 1
ATOM 11077 O O . GLY B 1 311 ? 8.217 11.496 18.283 1 33.287 311 GLY B O 1
ATOM 11081 N N . PRO B 1 312 ? 7.267 13.378 17.545 1 25.995 312 PRO B N 1
ATOM 11082 C CA . PRO B 1 312 ? 8.392 14.192 17.992 1 28.976 312 PRO B CA 1
ATOM 11083 C C . PRO B 1 312 ? 8.631 14.134 19.5 1 27.999 312 PRO B C 1
ATOM 11084 O O . PRO B 1 312 ? 9.782 13.967 19.945 1 32.156 312 PRO B O 1
ATOM 11095 N N . ALA B 1 313 ? 7.552 14.157 20.291 1 27.057 313 ALA B N 1
ATOM 11096 C CA . ALA B 1 313 ? 7.688 14.046 21.734 1 25.881 313 ALA B CA 1
ATOM 11097 C C . ALA B 1 313 ? 8.372 12.732 22.126 1 24.537 313 ALA B C 1
ATOM 11098 O O . ALA B 1 313 ? 9.06 12.693 23.126 1 29.728 313 ALA B O 1
ATOM 11105 N N . ASN B 1 314 ? 8.196 11.669 21.345 1 24.324 314 ASN B N 1
ATOM 11106 C CA . ASN B 1 314 ? 8.757 10.355 21.665 1 26.288 314 ASN B CA 1
ATOM 11107 C C . ASN B 1 314 ? 10.256 10.276 21.364 1 24.269 314 ASN B C 1
ATOM 11108 O O . ASN B 1 314 ? 10.892 9.279 21.701 1 24.645 314 ASN B O 1
ATOM 11119 N N . ARG B 1 315 ? 10.8 11.302 20.695 1 22.818 315 ARG B N 1
ATOM 11120 C CA . ARG B 1 315 ? 12.212 11.395 20.396 1 22.559 315 ARG B CA 1
ATOM 11121 C C . ARG B 1 315 ? 12.871 12.541 21.161 1 27.006 315 ARG B C 1
ATOM 11122 O O . ARG B 1 315 ? 14.021 12.841 20.886 1 27.251 315 ARG B O 1
ATOM 11143 N N . ASP B 1 316 ? 12.161 13.14 22.134 1 28.198 316 ASP B N 1
ATOM 11144 C CA . ASP B 1 316 ? 12.646 14.271 22.913 1 28.256 316 ASP B CA 1
ATOM 11145 C C . ASP B 1 316 ? 13.786 13.875 23.873 1 29.479 316 ASP B C 1
ATOM 11146 O O . ASP B 1 316 ? 13.57 13.131 24.831 1 25.511 316 ASP B O 1
ATOM 11155 N N . PRO B 1 317 ? 14.995 14.471 23.741 1 27.166 317 PRO B N 1
ATOM 11156 C CA . PRO B 1 317 ? 16.099 14.229 24.685 1 29.03 317 PRO B CA 1
ATOM 11157 C C . PRO B 1 317 ? 15.851 14.631 26.137 1 28.383 317 PRO B C 1
ATOM 11158 O O . PRO B 1 317 ? 16.545 14.145 27.031 1 27.59 317 PRO B O 1
ATOM 11169 N N . GLN B 1 318 ? 14.881 15.528 26.375 1 31.319 318 GLN B N 1
ATOM 11170 C CA . GLN B 1 318 ? 14.499 15.88 27.741 1 34.028 318 GLN B CA 1
ATOM 11171 C C . GLN B 1 318 ? 13.774 14.713 28.404 1 32.717 318 GLN B C 1
ATOM 11172 O O . GLN B 1 318 ? 13.763 14.605 29.636 1 29.039 318 GLN B O 1
ATOM 11186 N N . ALA B 1 319 ? 13.1 13.89 27.583 1 30.775 319 ALA B N 1
ATOM 11187 C CA . ALA B 1 319 ? 12.307 12.788 28.09 1 28.129 319 ALA B CA 1
ATOM 11188 C C . ALA B 1 319 ? 13.139 11.502 28.107 1 29.504 319 ALA B C 1
ATOM 11189 O O . ALA B 1 319 ? 12.962 10.694 29.02 1 27.78 319 ALA B O 1
ATOM 11196 N N . TYR B 1 320 ? 14.041 11.321 27.13 1 30.428 320 TYR B N 1
ATOM 11197 C CA . TYR B 1 320 ? 14.786 10.078 27.022 1 28.074 320 TYR B CA 1
ATOM 11198 C C . TYR B 1 320 ? 16.244 10.378 26.751 1 30.414 320 TYR B C 1
ATOM 11199 O O . TYR B 1 320 ? 16.557 11.165 25.851 1 32.209 320 TYR B O 1
ATOM 11217 N N . ASP B 1 321 ? 17.117 9.649 27.467 1 33.343 321 ASP B N 1
ATOM 11218 C CA . ASP B 1 321 ? 18.549 9.75 27.224 1 37.224 321 ASP B CA 1
ATOM 11219 C C . ASP B 1 321 ? 18.848 9.04 25.91 1 33.009 321 ASP B C 1
ATOM 11220 O O . ASP B 1 321 ? 18.357 7.93 25.702 1 28.075 321 ASP B O 1
ATOM 11229 N N . ASP B 1 322 ? 19.566 9.712 25.002 1 32.462 322 ASP B N 1
ATOM 11230 C CA . ASP B 1 322 ? 19.927 9.101 23.733 1 36.49 322 ASP B CA 1
ATOM 11231 C C . ASP B 1 322 ? 18.651 8.708 22.965 1 33.062 322 ASP B C 1
ATOM 11232 O O . ASP B 1 322 ? 18.442 7.556 22.578 1 26.743 322 ASP B O 1
ATOM 11241 N N . PRO B 1 323 ? 17.747 9.672 22.678 1 33.768 323 PRO B N 1
ATOM 11242 C CA . PRO B 1 323 ? 16.417 9.352 22.154 1 32.14 323 PRO B CA 1
ATOM 11243 C C . PRO B 1 323 ? 16.427 8.704 20.779 1 30.25 323 PRO B C 1
ATOM 11244 O O . PRO B 1 323 ? 15.522 7.934 20.454 1 28.049 323 PRO B O 1
ATOM 11255 N N . ASP B 1 324 ? 17.455 9.012 19.988 1 31.873 324 ASP B N 1
ATOM 11256 C CA . ASP B 1 324 ? 17.55 8.53 18.615 1 31.914 324 ASP B CA 1
ATOM 11257 C C . ASP B 1 324 ? 18.266 7.181 18.523 1 29.269 324 ASP B C 1
ATOM 11258 O O . ASP B 1 324 ? 18.567 6.682 17.422 1 31.187 324 ASP B O 1
ATOM 11267 N N . ARG B 1 325 ? 18.451 6.535 19.673 1 27.67 325 ARG B N 1
ATOM 11268 C CA . ARG B 1 325 ? 18.921 5.15 19.688 1 32.739 325 ARG B CA 1
ATOM 11269 C C . ARG B 1 325 ? 17.785 4.206 20.041 1 26.998 325 ARG B C 1
ATOM 11270 O O . ARG B 1 325 ? 17.128 4.42 21.059 1 27.269 325 ARG B O 1
ATOM 11291 N N . PHE B 1 326 ? 17.602 3.149 19.226 1 26.999 326 PHE B N 1
ATOM 11292 C CA . PHE B 1 326 ? 16.683 2.073 19.571 1 24.742 326 PHE B CA 1
ATOM 11293 C C . PHE B 1 326 ? 17.389 1.117 20.544 1 27.147 326 PHE B C 1
ATOM 11294 O O . PHE B 1 326 ? 18.454 0.579 20.244 1 29.083 326 PHE B O 1
ATOM 11311 N N . ASP B 1 327 ? 16.767 0.886 21.693 1 25.59 327 ASP B N 1
ATOM 11312 C CA . ASP B 1 327 ? 17.368 0.155 22.792 1 28.807 327 ASP B CA 1
ATOM 11313 C C . ASP B 1 327 ? 16.262 -0.557 23.563 1 30.445 327 ASP B C 1
ATOM 11314 O O . ASP B 1 327 ? 15.61 0.068 24.4 1 26.694 327 ASP B O 1
ATOM 11323 N N . ILE B 1 328 ? 16.06 -1.848 23.283 1 26.252 328 ILE B N 1
ATOM 11324 C CA . ILE B 1 328 ? 14.959 -2.592 23.861 1 27.854 328 ILE B CA 1
ATOM 11325 C C . ILE B 1 328 ? 15.151 -2.829 25.361 1 31.01 328 ILE B C 1
ATOM 11326 O O . ILE B 1 328 ? 14.245 -3.385 25.99 1 28.969 328 ILE B O 1
ATOM 11342 N N . THR B 1 329 ? 16.298 -2.44 25.936 1 30.254 329 THR B N 1
ATOM 11343 C CA . THR B 1 329 ? 16.53 -2.693 27.352 1 34.095 329 THR B CA 1
ATOM 11344 C C . THR B 1 329 ? 16.317 -1.417 28.173 1 32.547 329 THR B C 1
ATOM 11345 O O . THR B 1 329 ? 16.471 -1.4 29.403 1 33.15 329 THR B O 1
ATOM 11356 N N . ARG B 1 330 ? 16.012 -0.324 27.471 1 30.837 330 ARG B N 1
ATOM 11357 C CA . ARG B 1 330 ? 15.819 0.989 28.053 1 32.731 330 ARG B CA 1
ATOM 11358 C C . ARG B 1 330 ? 14.733 0.884 29.115 1 29.061 330 ARG B C 1
ATOM 11359 O O . ARG B 1 330 ? 13.787 0.123 28.94 1 29.389 330 ARG B O 1
ATOM 11380 N N . PRO B 1 331 ? 14.836 1.665 30.211 1 31.3 331 PRO B N 1
ATOM 11381 C CA . PRO B 1 331 ? 13.782 1.718 31.225 1 30.685 331 PRO B CA 1
ATOM 11382 C C . PRO B 1 331 ? 12.42 1.907 30.571 1 26.94 331 PRO B C 1
ATOM 11383 O O . PRO B 1 331 ? 12.279 2.801 29.76 1 27.292 331 PRO B O 1
ATOM 11394 N N . ARG B 1 332 ? 11.439 1.066 30.916 1 28.201 332 ARG B N 1
ATOM 11395 C CA . ARG B 1 332 ? 10.172 1.001 30.215 1 29.949 332 ARG B CA 1
ATOM 11396 C C . ARG B 1 332 ? 9.717 2.417 29.846 1 28.58 332 ARG B C 1
ATOM 11397 O O . ARG B 1 332 ? 9.391 3.226 30.712 1 29.241 332 ARG B O 1
ATOM 11418 N N . PRO B 1 333 ? 9.783 2.8 28.562 1 28.167 333 PRO B N 1
ATOM 11419 C CA . PRO B 1 333 ? 9.613 4.212 28.201 1 28.909 333 PRO B CA 1
ATOM 11420 C C . PRO B 1 333 ? 8.161 4.653 28.366 1 29.775 333 PRO B C 1
ATOM 11421 O O . PRO B 1 333 ? 7.243 3.964 27.9 1 26.98 333 PRO B O 1
ATOM 11432 N N . ARG B 1 334 ? 7.969 5.736 29.128 1 26.029 334 ARG B N 1
ATOM 11433 C CA . ARG B 1 334 ? 6.647 6.329 29.332 1 29.006 334 ARG B CA 1
ATOM 11434 C C . ARG B 1 334 ? 6.297 7.222 28.134 1 27.644 334 ARG B C 1
ATOM 11435 O O . ARG B 1 334 ? 6.259 8.449 28.254 1 26.884 334 ARG B O 1
ATOM 11456 N N . HIS B 1 335 ? 6.029 6.567 26.987 1 21.918 335 HIS B N 1
ATOM 11457 C CA . HIS B 1 335 ? 5.897 7.222 25.698 1 22.815 335 HIS B CA 1
ATOM 11458 C C . HIS B 1 335 ? 4.465 7.73 25.485 1 22.327 335 HIS B C 1
ATOM 11459 O O . HIS B 1 335 ? 3.542 7.343 26.207 1 20.581 335 HIS B O 1
ATOM 11474 N N . LEU B 1 336 ? 4.303 8.604 24.485 1 21.872 336 LEU B N 1
ATOM 11475 C CA . LEU B 1 336 ? 2.989 9.11 24.086 1 22.664 336 LEU B CA 1
ATOM 11476 C C . LEU B 1 336 ? 2.499 8.471 22.784 1 22.268 336 LEU B C 1
ATOM 11477 O O . LEU B 1 336 ? 1.677 9.077 22.11 1 22.34 336 LEU B O 1
ATOM 11493 N N . ALA B 1 337 ? 2.963 7.267 22.419 1 21.894 337 ALA B N 1
ATOM 11494 C CA . ALA B 1 337 ? 2.45 6.597 21.229 1 22.191 337 ALA B CA 1
ATOM 11495 C C . ALA B 1 337 ? 0.961 6.255 21.339 1 23.614 337 ALA B C 1
ATOM 11496 O O . ALA B 1 337 ? 0.323 6.044 20.3 1 24.431 337 ALA B O 1
ATOM 11503 N N . PHE B 1 338 ? 0.449 6.079 22.563 1 22.779 338 PHE B N 1
ATOM 11504 C CA . PHE B 1 338 ? -0.973 5.835 22.777 1 22.228 338 PHE B CA 1
ATOM 11505 C C . PHE B 1 338 ? -1.633 7.088 23.345 1 23.438 338 PHE B C 1
ATOM 11506 O O . PHE B 1 338 ? -2.792 7.048 23.758 1 21.221 338 PHE B O 1
ATOM 11523 N N . GLY B 1 339 ? -0.902 8.213 23.372 1 22.407 339 GLY B N 1
ATOM 11524 C CA . GLY B 1 339 ? -1.464 9.443 23.929 1 24.917 339 GLY B CA 1
ATOM 11525 C C . GLY B 1 339 ? -1.351 9.498 25.462 1 23.868 339 GLY B C 1
ATOM 11526 O O . GLY B 1 339 ? -0.481 8.852 26.045 1 22.258 339 GLY B O 1
ATOM 11530 N N . HIS B 1 340 ? -2.277 10.22 26.117 1 24.821 340 HIS B N 1
ATOM 11531 C CA . HIS B 1 340 ? -2.128 10.623 27.51 1 25.962 340 HIS B CA 1
ATOM 11532 C C . HIS B 1 340 ? -3.421 11.298 27.992 1 30.614 340 HIS B C 1
ATOM 11533 O O . HIS B 1 340 ? -4.095 11.975 27.229 1 26.535 340 HIS B O 1
ATOM 11548 N N . GLY B 1 341 ? -3.78 11.075 29.267 1 28.21 341 GLY B N 1
ATOM 11549 C CA . GLY B 1 341 ? -4.952 11.689 29.872 1 26.508 341 GLY B CA 1
ATOM 11550 C C . GLY B 1 341 ? -6.226 10.927 29.506 1 27.908 341 GLY B C 1
ATOM 11551 O O . GLY B 1 341 ? -6.185 9.729 29.248 1 27.568 341 GLY B O 1
ATOM 11555 N N . ALA B 1 342 ? -7.33 11.663 29.382 1 28.222 342 ALA B N 1
ATOM 11556 C CA . ALA B 1 342 ? -8.667 11.097 29.233 1 27.973 342 ALA B CA 1
ATOM 11557 C C . ALA B 1 342 ? -8.814 10.268 27.956 1 23.128 342 ALA B C 1
ATOM 11558 O O . ALA B 1 342 ? -9.584 9.316 27.927 1 23.051 342 ALA B O 1
ATOM 11565 N N . HIS B 1 343 ? -8.13 10.654 26.873 1 25.214 343 HIS B N 1
ATOM 11566 C CA . HIS B 1 343 ? -8.265 9.98 25.583 1 22.173 343 HIS B CA 1
ATOM 11567 C C . HIS B 1 343 ? -7.12 9.005 25.314 1 23.031 343 HIS B C 1
ATOM 11568 O O . HIS B 1 343 ? -6.912 8.573 24.167 1 24.489 343 HIS B O 1
ATOM 11583 N N . LEU B 1 344 ? -6.383 8.627 26.361 1 24.561 344 LEU B N 1
ATOM 11584 C CA . LEU B 1 344 ? -5.395 7.566 26.244 1 25.163 344 LEU B CA 1
ATOM 11585 C C . LEU B 1 344 ? -6 6.391 25.479 1 24.231 344 LEU B C 1
ATOM 11586 O O . LEU B 1 344 ? -7.08 5.936 25.849 1 24.489 344 LEU B O 1
ATOM 11602 N N . CYS B 1 345 ? -5.265 5.845 24.489 1 24.499 345 CYS B N 1
ATOM 11603 C CA . CYS B 1 345 ? -5.789 4.831 23.569 1 22.957 345 CYS B CA 1
ATOM 11604 C C . CYS B 1 345 ? -6.698 3.809 24.237 1 21.63 345 CYS B C 1
ATOM 11605 O O . CYS B 1 345 ? -6.231 3.027 25.054 1 21.734 345 CYS B O 1
ATOM 11613 N N . LEU B 1 346 ? -7.981 3.769 23.835 1 24.367 346 LEU B N 1
ATOM 11614 C CA . LEU B 1 346 ? -8.894 2.711 24.272 1 25.911 346 LEU B CA 1
ATOM 11615 C C . LEU B 1 346 ? -8.313 1.32 23.971 1 24.149 346 LEU B C 1
ATOM 11616 O O . LEU B 1 346 ? -8.462 0.369 24.732 1 26.861 346 LEU B O 1
ATOM 11632 N N . GLY B 1 347 ? -7.706 1.186 22.792 1 22.743 347 GLY B N 1
ATOM 11633 C CA . GLY B 1 347 ? -7.23 -0.101 22.309 1 23.126 347 GLY B CA 1
ATOM 11634 C C . GLY B 1 347 ? -5.808 -0.488 22.725 1 21.765 347 GLY B C 1
ATOM 11635 O O . GLY B 1 347 ? -5.259 -1.431 22.143 1 18.079 347 GLY B O 1
ATOM 11639 N N . ALA B 1 348 ? -5.22 0.203 23.72 1 20.429 348 ALA B N 1
ATOM 11640 C CA . ALA B 1 348 ? -3.801 0.056 23.993 1 23.253 348 ALA B CA 1
ATOM 11641 C C . ALA B 1 348 ? -3.434 -1.355 24.473 1 26.947 348 ALA B C 1
ATOM 11642 O O . ALA B 1 348 ? -2.36 -1.88 24.14 1 24.538 348 ALA B O 1
ATOM 11649 N N . ALA B 1 349 ? -4.309 -1.976 25.275 1 25.288 349 ALA B N 1
ATOM 11650 C CA . ALA B 1 349 ? -4 -3.308 25.756 1 25.256 349 ALA B CA 1
ATOM 11651 C C . ALA B 1 349 ? -4.192 -4.309 24.619 1 25.516 349 ALA B C 1
ATOM 11652 O O . ALA B 1 349 ? -3.429 -5.274 24.49 1 20.977 349 ALA B O 1
ATOM 11659 N N . LEU B 1 350 ? -5.19 -4.067 23.765 1 23.954 350 LEU B N 1
ATOM 11660 C CA . LEU B 1 350 ? -5.396 -4.959 22.642 1 26.452 350 LEU B CA 1
ATOM 11661 C C . LEU B 1 350 ? -4.198 -4.913 21.68 1 25.748 350 LEU B C 1
ATOM 11662 O O . LEU B 1 350 ? -3.786 -5.941 21.16 1 23.937 350 LEU B O 1
ATOM 11678 N N . ALA B 1 351 ? -3.646 -3.725 21.416 1 22.63 351 ALA B N 1
ATOM 11679 C CA . ALA B 1 351 ? -2.497 -3.622 20.514 1 23.297 351 ALA B CA 1
ATOM 11680 C C . ALA B 1 351 ? -1.282 -4.304 21.127 1 22.721 351 ALA B C 1
ATOM 11681 O O . ALA B 1 351 ? -0.536 -4.989 20.426 1 25.414 351 ALA B O 1
ATOM 11688 N N . ARG B 1 352 ? -1.085 -4.119 22.44 1 25.996 352 ARG B N 1
ATOM 11689 C CA . ARG B 1 352 ? 0.055 -4.719 23.122 1 26.576 352 ARG B CA 1
ATOM 11690 C C . ARG B 1 352 ? -0.006 -6.238 23.084 1 27.366 352 ARG B C 1
ATOM 11691 O O . ARG B 1 352 ? 1.023 -6.893 22.913 1 23.227 352 ARG B O 1
ATOM 11712 N N . LEU B 1 353 ? -1.218 -6.799 23.244 1 26.761 353 LEU B N 1
ATOM 11713 C CA . LEU B 1 353 ? -1.363 -8.227 23.153 1 27.724 353 LEU B CA 1
ATOM 11714 C C . LEU B 1 353 ? -1.077 -8.694 21.719 1 29.054 353 LEU B C 1
ATOM 11715 O O . LEU B 1 353 ? -0.303 -9.653 21.51 1 26.352 353 LEU B O 1
ATOM 11731 N N . GLU B 1 354 ? -1.706 -8.033 20.732 1 27.962 354 GLU B N 1
ATOM 11732 C CA . GLU B 1 354 ? -1.505 -8.389 19.34 1 29.099 354 GLU B CA 1
ATOM 11733 C C . GLU B 1 354 ? -0.01 -8.432 19.006 1 28.165 354 GLU B C 1
ATOM 11734 O O . GLU B 1 354 ? 0.454 -9.405 18.42 1 28.726 354 GLU B O 1
ATOM 11746 N N . LEU B 1 355 ? 0.758 -7.416 19.427 1 24.782 355 LEU B N 1
ATOM 11747 C CA . LEU B 1 355 ? 2.157 -7.324 19.05 1 24.524 355 LEU B CA 1
ATOM 11748 C C . LEU B 1 355 ? 2.952 -8.398 19.778 1 28.623 355 LEU B C 1
ATOM 11749 O O . LEU B 1 355 ? 3.888 -8.986 19.211 1 28.122 355 LEU B O 1
ATOM 11765 N N . LEU B 1 356 ? 2.606 -8.595 21.053 1 29.393 356 LEU B N 1
ATOM 11766 C CA . LEU B 1 356 ? 3.274 -9.584 21.881 1 27.497 356 LEU B CA 1
ATOM 11767 C C . LEU B 1 356 ? 3.08 -10.984 21.284 1 27.622 356 LEU B C 1
ATOM 11768 O O . LEU B 1 356 ? 4.009 -11.764 21.341 1 24.903 356 LEU B O 1
ATOM 11784 N N . ILE B 1 357 ? 1.91 -11.284 20.686 1 27.161 357 ILE B N 1
ATOM 11785 C CA . ILE B 1 357 ? 1.693 -12.57 20.033 1 29.576 357 ILE B CA 1
ATOM 11786 C C . ILE B 1 357 ? 2.38 -12.591 18.668 1 31.975 357 ILE B C 1
ATOM 11787 O O . ILE B 1 357 ? 3.059 -13.571 18.343 1 28.174 357 ILE B O 1
ATOM 11803 N N . ALA B 1 358 ? 2.183 -11.521 17.872 1 29.172 358 ALA B N 1
ATOM 11804 C CA . ALA B 1 358 ? 2.523 -11.556 16.457 1 29.16 358 ALA B CA 1
ATOM 11805 C C . ALA B 1 358 ? 4.031 -11.574 16.236 1 26.07 358 ALA B C 1
ATOM 11806 O O . ALA B 1 358 ? 4.5 -12.26 15.309 1 26.576 358 ALA B O 1
ATOM 11813 N N . LEU B 1 359 ? 4.772 -10.825 17.051 1 24.499 359 LEU B N 1
ATOM 11814 C CA . LEU B 1 359 ? 6.175 -10.584 16.742 1 27.11 359 LEU B CA 1
ATOM 11815 C C . LEU B 1 359 ? 7.019 -11.826 17.053 1 26.904 359 LEU B C 1
ATOM 11816 O O . LEU B 1 359 ? 7.69 -12.312 16.169 1 30.952 359 LEU B O 1
ATOM 11832 N N . PRO B 1 360 ? 6.985 -12.44 18.258 1 31.964 360 PRO B N 1
ATOM 11833 C CA . PRO B 1 360 ? 7.769 -13.654 18.514 1 30.321 360 PRO B CA 1
ATOM 11834 C C . PRO B 1 360 ? 7.335 -14.814 17.62 1 27.868 360 PRO B C 1
ATOM 11835 O O . PRO B 1 360 ? 8.192 -15.592 17.224 1 25.441 360 PRO B O 1
ATOM 11846 N N . ALA B 1 361 ? 6.03 -14.909 17.278 1 25.403 361 ALA B N 1
ATOM 11847 C CA . ALA B 1 361 ? 5.547 -16.024 16.48 1 25.981 361 ALA B CA 1
ATOM 11848 C C . ALA B 1 361 ? 6.174 -15.998 15.087 1 30.011 361 ALA B C 1
ATOM 11849 O O . ALA B 1 361 ? 6.551 -17.033 14.517 1 29.518 361 ALA B O 1
ATOM 11856 N N . LEU B 1 362 ? 6.293 -14.788 14.529 1 35.332 362 LEU B N 1
ATOM 11857 C CA . LEU B 1 362 ? 6.84 -14.615 13.202 1 28.74 362 LEU B CA 1
ATOM 11858 C C . LEU B 1 362 ? 8.273 -15.148 13.188 1 28.821 362 LEU B C 1
ATOM 11859 O O . LEU B 1 362 ? 8.65 -15.932 12.31 1 28.549 362 LEU B O 1
ATOM 11875 N N . PHE B 1 363 ? 9.1 -14.687 14.107 1 27.834 363 PHE B N 1
ATOM 11876 C CA . PHE B 1 363 ? 10.502 -15.084 14.101 1 28.969 363 PHE B CA 1
ATOM 11877 C C . PHE B 1 363 ? 10.713 -16.541 14.522 1 31.166 363 PHE B C 1
ATOM 11878 O O . PHE B 1 363 ? 11.699 -17.164 14.122 1 35.274 363 PHE B O 1
ATOM 11895 N N . GLU B 1 364 ? 9.797 -17.096 15.326 1 33.771 364 GLU B N 1
ATOM 11896 C CA . GLU B 1 364 ? 9.812 -18.516 15.65 1 35.79 364 GLU B CA 1
ATOM 11897 C C . GLU B 1 364 ? 9.575 -19.366 14.402 1 32.891 364 GLU B C 1
ATOM 11898 O O . GLU B 1 364 ? 10.264 -20.359 14.202 1 32.755 364 GLU B O 1
ATOM 11910 N N . ARG B 1 365 ? 8.56 -19.023 13.599 1 31.251 365 ARG B N 1
ATOM 11911 C CA . ARG B 1 365 ? 8.286 -19.786 12.384 1 30.178 365 ARG B CA 1
ATOM 11912 C C . ARG B 1 365 ? 9.344 -19.519 11.304 1 32.75 365 ARG B C 1
ATOM 11913 O O . ARG B 1 365 ? 9.689 -20.427 10.556 1 27.543 365 ARG B O 1
ATOM 11934 N N . PHE B 1 366 ? 9.846 -18.276 11.193 1 31.768 366 PHE B N 1
ATOM 11935 C CA . PHE B 1 366 ? 10.721 -17.899 10.087 1 29.079 366 PHE B CA 1
ATOM 11936 C C . PHE B 1 366 ? 12.001 -17.297 10.645 1 31.35 366 PHE B C 1
ATOM 11937 O O . PHE B 1 366 ? 12.248 -16.101 10.445 1 25.778 366 PHE B O 1
ATOM 11954 N N . PRO B 1 367 ? 12.851 -18.109 11.344 1 28.651 367 PRO B N 1
ATOM 11955 C CA . PRO B 1 367 ? 13.994 -17.572 12.07 1 27.482 367 PRO B CA 1
ATOM 11956 C C . PRO B 1 367 ? 14.973 -16.765 11.213 1 26.259 367 PRO B C 1
ATOM 11957 O O . PRO B 1 367 ? 15.619 -15.872 11.72 1 26.127 367 PRO B O 1
ATOM 11968 N N . ASP B 1 368 ? 15.056 -17.066 9.923 1 27.439 368 ASP B N 1
ATOM 11969 C CA . ASP B 1 368 ? 16.046 -16.477 9.038 1 29.252 368 ASP B CA 1
ATOM 11970 C C . ASP B 1 368 ? 15.387 -15.412 8.158 1 31.471 368 ASP B C 1
ATOM 11971 O O . ASP B 1 368 ? 15.958 -15.004 7.151 1 30.186 368 ASP B O 1
ATOM 11980 N N . ILE B 1 369 ? 14.174 -14.963 8.507 1 29.261 369 ILE B N 1
ATOM 11981 C CA . ILE B 1 369 ? 13.53 -13.863 7.786 1 31.993 369 ILE B CA 1
ATOM 11982 C C . ILE B 1 369 ? 14.516 -12.689 7.615 1 29.981 369 ILE B C 1
ATOM 11983 O O . ILE B 1 369 ? 15.293 -12.382 8.533 1 30.431 369 ILE B O 1
ATOM 11999 N N . THR B 1 370 ? 14.523 -12.063 6.421 1 25.748 370 THR B N 1
ATOM 12000 C CA . THR B 1 370 ? 15.329 -10.872 6.151 1 26.608 370 THR B CA 1
ATOM 12001 C C . THR B 1 370 ? 14.481 -9.822 5.424 1 25.851 370 THR B C 1
ATOM 12002 O O . THR B 1 370 ? 13.53 -10.133 4.718 1 25.639 370 THR B O 1
ATOM 12013 N N . LEU B 1 371 ? 14.844 -8.56 5.635 1 26.15 371 LEU B N 1
ATOM 12014 C CA . LEU B 1 371 ? 14.273 -7.431 4.922 1 28.667 371 LEU B CA 1
ATOM 12015 C C . LEU B 1 371 ? 14.845 -7.43 3.515 1 26.639 371 LEU B C 1
ATOM 12016 O O . LEU B 1 371 ? 16.035 -7.566 3.373 1 25.978 371 LEU B O 1
ATOM 12032 N N . VAL B 1 372 ? 14.001 -7.257 2.494 1 30.772 372 VAL B N 1
ATOM 12033 C CA . VAL B 1 372 ? 14.497 -6.993 1.163 1 29.937 372 VAL B CA 1
ATOM 12034 C C . VAL B 1 372 ? 13.713 -5.822 0.569 1 31.405 372 VAL B C 1
ATOM 12035 O O . VAL B 1 372 ? 12.645 -5.417 1.066 1 30.946 372 VAL B O 1
ATOM 12048 N N . GLY B 1 373 ? 14.316 -5.265 -0.481 1 29.044 373 GLY B N 1
ATOM 12049 C CA . GLY B 1 373 ? 13.702 -4.234 -1.284 1 29.898 373 GLY B CA 1
ATOM 12050 C C . GLY B 1 373 ? 13.603 -2.94 -0.496 1 33.354 373 GLY B C 1
ATOM 12051 O O . GLY B 1 373 ? 14.351 -2.694 0.443 1 34.165 373 GLY B O 1
ATOM 12055 N N . GLU B 1 374 ? 12.606 -2.162 -0.87 1 35.91 374 GLU B N 1
ATOM 12056 C CA . GLU B 1 374 ? 12.31 -0.89 -0.255 1 40.288 374 GLU B CA 1
ATOM 12057 C C . GLU B 1 374 ? 10.935 -1.003 0.372 1 37.768 374 GLU B C 1
ATOM 12058 O O . GLU B 1 374 ? 10.118 -1.824 -0.039 1 41.434 374 GLU B O 1
ATOM 12070 N N . ALA B 1 375 ? 10.726 -0.191 1.393 1 35.715 375 ALA B N 1
ATOM 12071 C CA . ALA B 1 375 ? 9.439 -0.078 2.037 1 34.359 375 ALA B CA 1
ATOM 12072 C C . ALA B 1 375 ? 9.122 1.414 2.027 1 34.078 375 ALA B C 1
ATOM 12073 O O . ALA B 1 375 ? 9.514 2.15 2.923 1 36.392 375 ALA B O 1
ATOM 12080 N N . PRO B 1 376 ? 8.52 1.92 0.928 1 32.509 376 PRO B N 1
ATOM 12081 C CA . PRO B 1 376 ? 8.171 3.33 0.83 1 32.814 376 PRO B CA 1
ATOM 12082 C C . PRO B 1 376 ? 7.074 3.672 1.837 1 27.802 376 PRO B C 1
ATOM 12083 O O . PRO B 1 376 ? 6.203 2.849 2.132 1 29.394 376 PRO B O 1
ATOM 12094 N N . PRO B 1 377 ? 7.062 4.901 2.375 1 27.943 377 PRO B N 1
ATOM 12095 C CA . PRO B 1 377 ? 6.068 5.272 3.384 1 28.915 377 PRO B CA 1
ATOM 12096 C C . PRO B 1 377 ? 4.655 5.485 2.835 1 30.601 377 PRO B C 1
ATOM 12097 O O . PRO B 1 377 ? 4.5 5.963 1.722 1 28.796 377 PRO B O 1
ATOM 12108 N N . THR B 1 378 ? 3.621 5.117 3.604 1 32.401 378 THR B N 1
ATOM 12109 C CA . THR B 1 378 ? 2.274 5.594 3.335 1 30.512 378 THR B CA 1
ATOM 12110 C C . THR B 1 378 ? 2.334 7.113 3.233 1 31.13 378 THR B C 1
ATOM 12111 O O . THR B 1 378 ? 2.969 7.768 4.065 1 30.151 378 THR B O 1
ATOM 12122 N N . PRO B 1 379 ? 1.721 7.732 2.193 1 32.13 379 PRO B N 1
ATOM 12123 C CA . PRO B 1 379 ? 1.874 9.173 1.993 1 32.871 379 PRO B CA 1
ATOM 12124 C C . PRO B 1 379 ? 0.91 9.926 2.915 1 33.015 379 PRO B C 1
ATOM 12125 O O . PRO B 1 379 ? -0.235 10.207 2.557 1 34.574 379 PRO B O 1
ATOM 12136 N N . THR B 1 380 ? 1.355 10.144 4.157 1 31.538 380 THR B N 1
ATOM 12137 C CA . THR B 1 380 ? 0.619 10.973 5.098 1 27.705 380 THR B CA 1
ATOM 12138 C C . THR B 1 380 ? 1.612 11.527 6.116 1 29.705 380 THR B C 1
ATOM 12139 O O . THR B 1 380 ? 2.583 10.852 6.479 1 28.087 380 THR B O 1
ATOM 12150 N N . VAL B 1 381 ? 1.403 12.783 6.518 1 21.91 381 VAL B N 1
ATOM 12151 C CA . VAL B 1 381 ? 2.263 13.369 7.537 1 27.279 381 VAL B CA 1
ATOM 12152 C C . VAL B 1 381 ? 1.743 13.033 8.94 1 22.636 381 VAL B C 1
ATOM 12153 O O . VAL B 1 381 ? 2.371 13.432 9.915 1 20.884 381 VAL B O 1
ATOM 12166 N N . PHE B 1 382 ? 0.605 12.328 9.006 1 23.87 382 PHE B N 1
ATOM 12167 C CA . PHE B 1 382 ? -0.055 12.01 10.256 1 24.24 382 PHE B CA 1
ATOM 12168 C C . PHE B 1 382 ? 0.355 10.647 10.793 1 23.251 382 PHE B C 1
ATOM 12169 O O . PHE B 1 382 ? 0.397 10.483 12.012 1 21.486 382 PHE B O 1
ATOM 12186 N N . MET B 1 383 ? 0.609 9.711 9.883 1 24.42 383 MET B N 1
ATOM 12187 C CA . MET B 1 383 ? 0.876 8.327 10.215 1 25.506 383 MET B CA 1
ATOM 12188 C C . MET B 1 383 ? 2.252 7.944 9.675 1 23.927 383 MET B C 1
ATOM 12189 O O . MET B 1 383 ? 2.787 8.578 8.776 1 22.718 383 MET B O 1
ATOM 12203 N N . ASN B 1 384 ? 2.799 6.859 10.23 1 24.128 384 ASN B N 1
ATOM 12204 C CA . ASN B 1 384 ? 4.172 6.449 10.005 1 22.246 384 ASN B CA 1
ATOM 12205 C C . ASN B 1 384 ? 4.227 4.931 9.912 1 24.424 384 ASN B C 1
ATOM 12206 O O . ASN B 1 384 ? 4.393 4.225 10.907 1 24.552 384 ASN B O 1
ATOM 12217 N N . HIS B 1 385 ? 4.079 4.437 8.685 1 25.601 385 HIS B N 1
ATOM 12218 C CA . HIS B 1 385 ? 4.172 3.018 8.399 1 26.326 385 HIS B CA 1
ATOM 12219 C C . HIS B 1 385 ? 4.237 2.831 6.894 1 27.881 385 HIS B C 1
ATOM 12220 O O . HIS B 1 385 ? 3.804 3.696 6.114 1 26.204 385 HIS B O 1
ATOM 12235 N N . PRO B 1 386 ? 4.787 1.687 6.445 1 28.338 386 PRO B N 1
ATOM 12236 C CA . PRO B 1 386 ? 5.051 1.498 5.021 1 30.025 386 PRO B CA 1
ATOM 12237 C C . PRO B 1 386 ? 3.869 1.044 4.16 1 31.184 386 PRO B C 1
ATOM 12238 O O . PRO B 1 386 ? 2.958 0.369 4.638 1 27.012 386 PRO B O 1
ATOM 12249 N N . LEU B 1 387 ? 3.92 1.421 2.871 1 30.532 387 LEU B N 1
ATOM 12250 C CA . LEU B 1 387 ? 2.955 0.974 1.876 1 32.873 387 LEU B CA 1
ATOM 12251 C C . LEU B 1 387 ? 3.088 -0.533 1.654 1 32.261 387 LEU B C 1
ATOM 12252 O O . LEU B 1 387 ? 2.099 -1.202 1.372 1 28.226 387 LEU B O 1
ATOM 12268 N N . SER B 1 388 ? 4.333 -1.033 1.724 1 29.946 388 SER B N 1
ATOM 12269 C CA . SER B 1 388 ? 4.629 -2.448 1.577 1 26.506 388 SER B CA 1
ATOM 12270 C C . SER B 1 388 ? 5.839 -2.793 2.44 1 26.291 388 SER B C 1
ATOM 12271 O O . SER B 1 388 ? 6.602 -1.904 2.791 1 24.08 388 SER B O 1
ATOM 12279 N N . ARG B 1 389 ? 6.01 -4.073 2.79 1 27.809 389 ARG B N 1
ATOM 12280 C CA . ARG B 1 389 ? 7.17 -4.471 3.584 1 29.657 389 ARG B CA 1
ATOM 12281 C C . ARG B 1 389 ? 7.715 -5.785 3.031 1 29.447 389 ARG B C 1
ATOM 12282 O O . ARG B 1 389 ? 7.482 -6.845 3.618 1 32.77 389 ARG B O 1
ATOM 12303 N N . PRO B 1 390 ? 8.504 -5.745 1.933 1 27.563 390 PRO B N 1
ATOM 12304 C CA . PRO B 1 390 ? 9.012 -6.973 1.308 1 28.538 390 PRO B CA 1
ATOM 12305 C C . PRO B 1 390 ? 9.959 -7.708 2.234 1 28.919 390 PRO B C 1
ATOM 12306 O O . PRO B 1 390 ? 10.847 -7.086 2.82 1 25.73 390 PRO B O 1
ATOM 12317 N N . VAL B 1 391 ? 9.74 -9.019 2.369 1 25.696 391 VAL B N 1
ATOM 12318 C CA . VAL B 1 391 ? 10.665 -9.86 3.128 1 26.505 391 VAL B CA 1
ATOM 12319 C C . VAL B 1 391 ? 10.945 -11.149 2.352 1 28.575 391 VAL B C 1
ATOM 12320 O O . VAL B 1 391 ? 10.184 -11.524 1.463 1 24.754 391 VAL B O 1
ATOM 12333 N N . LEU B 1 392 ? 12.074 -11.791 2.681 1 29.923 392 LEU B N 1
ATOM 12334 C CA . LEU B 1 392 ? 12.35 -13.171 2.311 1 30.761 392 LEU B CA 1
ATOM 12335 C C . LEU B 1 392 ? 12.219 -14.002 3.584 1 25.463 392 LEU B C 1
ATOM 12336 O O . LEU B 1 392 ? 12.983 -13.804 4.51 1 25.181 392 LEU B O 1
ATOM 12352 N N . LEU B 1 393 ? 11.324 -14.97 3.594 1 25.698 393 LEU B N 1
ATOM 12353 C CA . LEU B 1 393 ? 11.083 -15.77 4.786 1 32.124 393 LEU B CA 1
ATOM 12354 C C . LEU B 1 393 ? 12.227 -16.768 5.02 1 32.764 393 LEU B C 1
ATOM 12355 O O . LEU B 1 393 ? 12.561 -17.07 6.165 1 31.394 393 LEU B O 1
ATOM 12371 N N . ARG B 1 394 ? 12.815 -17.324 3.949 1 36.979 394 ARG B N 1
ATOM 12372 C CA . ARG B 1 394 ? 13.856 -18.33 4.116 1 42.482 394 ARG B CA 1
ATOM 12373 C C . ARG B 1 394 ? 15.145 -17.908 3.41 1 48.317 394 ARG B C 1
ATOM 12374 O O . ARG B 1 394 ? 15.106 -17.372 2.309 1 43.698 394 ARG B O 1
ATOM 12395 N N . LYS B 1 395 ? 16.283 -18.229 4.034 1 52.832 395 LYS B N 1
ATOM 12396 C CA . LYS B 1 395 ? 17.576 -17.708 3.624 1 65.501 395 LYS B CA 1
ATOM 12397 C C . LYS B 1 395 ? 17.665 -17.649 2.094 1 59.248 395 LYS B C 1
ATOM 12398 O O . LYS B 1 395 ? 17.565 -18.729 1.49 1 58.89 395 LYS B O 1
#

InterPro domains:
  IPR001128 Cytochrome P450 [PF00067] (151-226)
  IPR001128 Cytochrome P450 [PF00067] (238-340)
  IPR001128 Cytochrome P450 [PR00385] (204-221)
  IPR001128 Cytochrome P450 [PR00385] (239-250)
  IPR001128 Cytochrome P450 [PR00385] (306-315)
  IPR001128 Cytochrome P450 [PR00385] (315-326)
  IPR002397 Cytochrome P450, B-class [PR00359] (61-72)
  IPR002397 Cytochrome P450, B-class [PR00359] (108-124)
  IPR002397 Cytochrome P450, B-class [PR00359] (157-179)
  IPR002397 Cytochrome P450, B-class [PR00359] (239-250)
  IPR002397 Cytochrome P450, B-class [PR00359] (257-284)
  IPR002397 Cytochrome P450, B-class [PR00359] (285-300)
  IPR002397 Cytochrome P450, B-class [PR00359] (306-315)
  IPR002397 Cytochrome P450, B-class [PR00359] (315-326)
  IPR017972 Cytochrome P450, conserved site [PS00086] (308-317)
  IPR036396 Cytochrome P450 superfamily [G3DSA:1.10.630.10] (2-366)
  IPR036396 Cytochrome P450 superfamily [SSF48264] (4-366)

Nearest PDB structures (foldseek):
  7xbn-assembly1_A  TM=9.072E-01  e=2.499E-29  Streptomyces venezuelae
  3a51-assembly5_E  TM=9.174E-01  e=7.637E-28  Pseudonocardia autotrophica
  7wex-assembly1_A  TM=8.619E-01  e=7.845E-27  Streptomyces avermitilis MA-4680 = NBRC 14893
  3a4g-assembly1_A  TM=8.284E-01  e=5.986E-26  Pseudonocardia autotrophica
  1ued-assembly2_B  TM=7.940E-01  e=9.687E-21  Amycolatopsis orientalis

Sequence (790 aa):
RPHTVYLDPAKGVDIPAQRRELLDKGPVVRVAFPGNLEVWALTHDAPLRNALADESVFVRGWRNWRALMAGEVDPTHPVANMLRVESMLARSGADHKRMRGLVQAAFTRRRVEALRPRIEEITNELLDRMAESDGVVDLKAAYSFPLPIRVISELLGLNEEDHLTLQTLVTRTLSGTDPEANADAFTFVASLIEAKRKNLDDGLISAMIEARAEDGDRLSETELIHNTLLLIIGGFETTMGMISNSVQLLLTHPDQLHLLRTGQASWENAIEECLRFESAVVMLPFLYTTRDVEIDGITIPAGDAVLIGFGPANRDPQAYDDPDRFDITRPRPRHLAFGHGAHLCLGAALARLELLIALPALFERFPDITLVGEAPPTPTVFMNHPLSRPVLLRKRPHTVYLDPAKGVDIPAQRRELLDKGPVVRVAFPGNLEVWALTHDAPLRNALADESVFVRGWRNWRALMAGEVDPTHPVANMLRVESMLARSGADHKRMRGLVQAAFTRRRVEALRPRIEEITNELLDRMAESDGVVDLKAAYSFPLPIRVISELLGLNEEDHLTLQTLVTRTLSGTDPEANADAFTFVASLIEAKRKNLDDGLISAMIEARAEDGDRLSETELIHNTLLLIIGGFETTMGMISNSVQLLLTHPDQLHLLRTGQASWENAIEECLRFESAVVMLPFLYTTRDVEIDGITIPAGDAVLIGFGPANRDPQAYDDPDRFDITRPRPRHLAFGHGAHLCLGAALARLELLIALPALFERFPDITLVGEAPPTPTVFMNHPLSRPVLLRK

Organism: Thermobifida fusca (strain YX) (NCBI:txid269800)

Radius of gyration: 27.58 Å; Cα contacts (8 Å, |Δi|>4): 1420; chains: 2; bounding box: 64×58×70 Å

Solvent-accessible surface area: 31439 Å² total; per-residue (Å²): 247,29,105,35,0,173,19,44,12,60,138,57,20,78,4,55,40,12,7,128,69,1,18,111,60,23,15,2,0,49,0,12,14,67,69,93,6,71,4,19,1,0,0,28,3,68,29,0,32,99,1,6,66,46,38,87,16,6,20,15,9,43,151,66,3,145,9,14,123,57,61,108,9,59,75,101,19,22,1,3,13,15,29,97,14,21,2,10,42,3,43,31,43,90,55,1,119,62,4,35,42,41,3,83,57,13,15,65,150,194,116,0,88,76,43,90,77,99,1,63,101,4,0,68,69,0,2,74,77,3,35,82,34,135,26,31,18,31,0,25,54,18,0,0,13,7,0,0,1,54,6,4,10,90,22,0,12,20,71,62,70,22,14,29,4,1,36,20,17,1,46,55,10,15,16,9,58,27,43,72,3,13,59,58,4,40,100,27,2,38,69,21,0,103,57,25,80,177,113,82,59,156,7,13,1,0,50,3,5,88,19,66,83,155,58,40,131,91,3,47,62,67,16,0,16,23,4,0,15,35,13,4,29,42,13,0,3,34,8,2,1,6,0,2,6,1,0,44,15,1,37,79,55,89,116,33,15,108,56,5,114,78,70,131,27,51,37,94,23,0,5,4,0,1,6,1,18,28,3,5,24,0,1,30,0,5,1,5,2,70,127,84,10,122,29,95,65,25,58,0,60,16,7,24,2,0,0,1,0,17,1,0,0,0,20,2,77,151,34,21,125,82,15,86,129,3,25,3,93,24,121,142,7,142,18,0,14,26,11,55,32,33,22,81,50,28,17,11,33,5,14,79,10,3,2,45,12,0,0,24,16,0,1,129,89,2,68,85,6,31,46,21,38,87,31,32,61,6,70,2,5,2,4,16,8,9,73,13,14,2,0,40,6,123,160,241,42,108,42,0,176,21,42,14,50,130,32,23,79,4,56,38,9,8,134,62,0,28,113,62,25,12,2,0,49,0,6,14,61,60,163,9,72,4,17,0,0,0,26,12,68,32,0,55,98,1,7,64,50,34,90,14,7,21,16,8,25,129,63,7,114,12,11,116,55,68,111,21,81,65,84,24,26,3,3,25,15,25,79,28,18,2,13,39,3,42,31,37,84,56,8,149,65,4,42,45,45,6,62,52,22,10,52,198,203,131,3,85,77,55,76,93,97,2,64,107,6,0,67,67,10,2,55,83,5,38,77,23,131,18,22,18,29,0,24,59,30,0,0,15,10,0,0,1,90,7,3,8,94,23,0,13,22,80,88,76,25,17,38,7,0,35,26,13,0,46,60,12,15,16,9,61,33,33,89,3,31,53,58,1,78,87,33,1,18,59,25,0,113,62,26,89,177,112,87,65,153,6,18,4,0,47,5,7,88,22,64,88,160,72,42,133,83,0,46,64,61,15,0,9,24,7,0,22,34,15,3,35,42,12,0,3,35,7,4,1,6,0,2,7,1,0,40,15,0,34,80,56,86,115,34,19,107,61,5,85,77,69,121,30,52,32,92,24,1,3,4,0,2,6,1,20,30,2,5,23,0,0,28,1,6,2,5,3,67,129,91,9,119,29,118,62,33,81,0,65,44,12,22,2,0,0,1,0,18,1,0,0,0,26,1,73,130,42,18,127,82,18,89,138,4,39,4,101,25,118,138,7,195,17,0,15,26,10,53,33,51,21,81,47,20,18,9,21,6,13,79,9,3,0,39,11,0,0,31,22,0,1,120,89,2,78,64,4,65,45,23,39,80,30,26,62,7,69,2,5,2,4,17,8,9,72,10,16,0,0,43,10,136,200

Foldseek 3Di:
DFEEDEDELVVPDDQVVVLVVCLVRPQWHWYDYPDQDIAIAGQAQPVLQVLLADCVFWPFALVLFPCVVVVRGDPLQLQSCLLNAQELRRGDDPSNCLRCVLQLVCQDPVNLVVLLVVLLVQLVVLLVVVVPDAFKDWCLVSHLQRSQLVSLCVQAVNDPVCSVVLVVLLLQSQQSHHSCSVVVLLVVQLVVLVVCVVPPDDHSLSSLVVVCVVPVVSAPPRHSSRNSSVCSNQRRQQLSQLLLQLLVVCQVVVVVVVCVLVVNADPLLLSLLSCLQQQFFQKGKFTFGCAWDADPNDTDHHSGGYINGQRSNSQHCVQPPPSNDRDSHPPRRPGQSQHHHPNRNSNVSSSSSSNSSNNNVLCVSQVPKAWDDDFGFSSHNGGTGGPTTIITRHD/DFAEAEDDLVVPADQVVVLVVCLVRPQWHWYAYPDRDIFIAGFAQPVLQVLLADCVFWPFALVLFVCVVVVVDDCLQLQNVLRNADELRRGDDPSNCLRCVLQLVCADLVNLVVCLVVLLVQLVVLLVVVVPDAWKDWCLVSHLQPSQLVSLCVQAVNDPVCSVVLVVLLLQSQASHHSCSVVVLLVVQLVVLVVCVVPPDPHPLNSLVVVCVVPVVSAPPRHSSRNSSVCSNVRRPQLSQLLLLLLVVCQVVVVVVVCVLVVNADLLLLSLLSCLQQQFFQKGKFIFGCAWDADPNDTDHHNGGYINGQNSNSQHCVQDPPSNDRDSRGDSRPGCSQHHHPNRNSNVSNSSSSNSSNNNVLCVSQVPKHWDDDFGFSSHNGGGGGPTTMITSHD